Protein 6LFZ (pdb70)

B-factor: mean 40.36, std 14.59, range [14.66, 127.55]

Sequence (874 aa):
QRPHVAVFPCAGMGHLLPYLRLAAMLHSRGCAVSVISAHPTISDAESRSLSSFFSLYPQIRSLEIQLLPDPFFIQRESIGNSIHLLRPLLASLSPPLSAIFVDFPVLTEFSPIAADFSLPTYTLIVTSARFFSLMAHLPRLLEQEDDISKKSEVCVPHLDPIQVSSIPPQMLDRRHFFVETITSNVASLSYLKGVLINTFTWLEPEAVEALKRNGVDHILPIGPLEAIKAEESDLPWLEEQAPKSVLFISFGSRGAHTKEQLREFAAALEKSGWRFLWVLKSGKVDREDKEETEDILGSSFLERTKNRGVVIKGWADQERILAHSAIGGFVSHCGWNSVVEAAKLGVPVLAWPPHGDQRVNAEVVEKVGLGLWVRGWGWAGERLIGRDEIAEKLIELRNDERLRERVKEVREKAREERESGGISETLIRDLIHSLQRPHVAVFPCAGMGHLLPYLRLAAMLHSRGCAVSVISAHPTISDAESRSLSSFFSLYPQIRSLEIQLLPDPFFIQRESIGNSIHLLRPLLASLSPPLSAIFVDFPVLTEFSPIAADFSLPTYTLIVTSARFFSLMAHLPRLLEQEDDISKKSEVCVPHLDPIQVSSIPPQMLDRRHFFVETITSNVASLSYLKGVLINTFTWLEPEAVEALKRNGVDHILPIGPLEAIKAEESDMDLPWLEEQAPKSVLFISFGSRGAHTKEQLREFAAALEKSGWRFLWVLKSGKVDREDKEETEDILGSSFLERTKNRGVVIKGWADQERILAHSAIGGFVSHCGWNSVVEAAKLGVPVLAWPPHGDQRVNAEVVEKVGLGLWVRGWGWAGERLIGRDEIAEKLIELRNDERLRERVKEVREKAREERESGGISETLIRDLIHSLKI

CATH classification: 3.40.50.2000 (+1 more: 3.40.50.2000)

Structure (mmCIF, N/CA/C/O backbone):
data_6LFZ
#
_entry.id   6LFZ
#
_cell.length_a   107.287
_cell.length_b   216.953
_cell.length_c   104.705
_cell.angle_alpha   90.000
_cell.angle_beta   90.000
_cell.angle_gamma   90.000
#
_symmetry.space_group_name_H-M   'C 2 2 21'
#
loop_
_entity.id
_entity.type
_entity.pdbx_description
1 polymer SbCGTb
2 non-polymer "URIDINE-5'-DIPHOSPHATE-GLUCOSE"
3 water water
#
loop_
_atom_site.group_PDB
_atom_site.id
_atom_site.type_symbol
_atom_site.label_atom_id
_atom_site.label_alt_id
_atom_site.label_comp_id
_atom_site.label_asym_id
_atom_site.label_entity_id
_atom_site.label_seq_id
_atom_site.pdbx_PDB_ins_code
_atom_site.Cartn_x
_atom_site.Cartn_y
_atom_site.Cartn_z
_atom_site.occupancy
_atom_site.B_iso_or_equiv
_atom_site.auth_seq_id
_atom_site.auth_comp_id
_atom_site.auth_asym_id
_atom_site.auth_atom_id
_atom_site.pdbx_PDB_model_num
ATOM 1 N N . GLN A 1 10 ? -11.880 -9.657 -21.194 1.00 57.34 9 GLN A N 1
ATOM 2 C CA . GLN A 1 10 ? -11.515 -9.582 -19.790 1.00 63.29 9 GLN A CA 1
ATOM 3 C C . GLN A 1 10 ? -12.038 -10.779 -19.019 1.00 66.90 9 GLN A C 1
ATOM 4 O O . GLN A 1 10 ? -13.052 -11.361 -19.376 1.00 64.49 9 GLN A O 1
ATOM 10 N N . ARG A 1 11 ? -11.324 -11.149 -17.967 1.00 61.01 10 ARG A N 1
ATOM 11 C CA . ARG A 1 11 ? -11.671 -12.306 -17.166 1.00 53.51 10 ARG A CA 1
ATOM 12 C C . ARG A 1 11 ? -11.565 -11.967 -15.695 1.00 46.21 10 ARG A C 1
ATOM 13 O O . ARG A 1 11 ? -10.742 -11.157 -15.307 1.00 46.48 10 ARG A O 1
ATOM 21 N N . PRO A 1 12 ? -12.403 -12.591 -14.881 1.00 37.10 11 PRO A N 1
ATOM 22 C CA . PRO A 1 12 ? -12.549 -12.216 -13.476 1.00 39.10 11 PRO A CA 1
ATOM 23 C C . PRO A 1 12 ? -11.328 -12.477 -12.624 1.00 43.99 11 PRO A C 1
ATOM 24 O O . PRO A 1 12 ? -10.643 -13.466 -12.802 1.00 49.92 11 PRO A O 1
ATOM 28 N N . HIS A 1 13 ? -11.083 -11.586 -11.679 1.00 39.28 12 HIS A N 1
ATOM 29 C CA . HIS A 1 13 ? -9.940 -11.691 -10.806 1.00 38.41 12 HIS A CA 1
ATOM 30 C C . HIS A 1 13 ? -10.411 -12.146 -9.438 1.00 40.09 12 HIS A C 1
ATOM 31 O O . HIS A 1 13 ? -11.289 -11.551 -8.840 1.00 32.39 12 HIS A O 1
ATOM 38 N N . VAL A 1 14 ? -9.814 -13.219 -8.947 1.00 38.80 13 VAL A N 1
ATOM 39 C CA . VAL A 1 14 ? -10.177 -13.769 -7.663 1.00 37.00 13 VAL A CA 1
ATOM 40 C C . VAL A 1 14 ? -8.908 -14.010 -6.892 1.00 37.49 13 VAL A C 1
ATOM 41 O O . VAL A 1 14 ? -7.858 -14.206 -7.474 1.00 34.36 13 VAL A O 1
ATOM 45 N N . ALA A 1 15 ? -9.005 -13.989 -5.575 1.00 33.67 14 ALA A N 1
ATOM 46 C CA . ALA A 1 15 ? -7.853 -14.244 -4.740 1.00 30.80 14 ALA A CA 1
ATOM 47 C C . ALA A 1 15 ? -8.136 -15.410 -3.833 1.00 31.62 14 ALA A C 1
ATOM 48 O O . ALA A 1 15 ? -9.253 -15.617 -3.429 1.00 31.64 14 ALA A O 1
ATOM 50 N N . VAL A 1 16 ? -7.113 -16.191 -3.545 1.00 32.22 15 VAL A N 1
ATOM 51 C CA . VAL A 1 16 ? -7.244 -17.320 -2.650 1.00 31.29 15 VAL A CA 1
ATOM 52 C C . VAL A 1 16 ? -6.338 -17.092 -1.450 1.00 30.75 15 VAL A C 1
ATOM 53 O O . VAL A 1 16 ? -5.194 -16.727 -1.619 1.00 31.71 15 VAL A O 1
ATOM 57 N N . PHE A 1 17 ? -6.840 -17.343 -0.241 1.00 29.92 16 PHE A N 1
ATOM 58 C CA . PHE A 1 17 ? -6.023 -17.035 0.959 1.00 32.69 16 PHE A CA 1
ATOM 59 C C . PHE A 1 17 ? -6.092 -18.101 2.054 1.00 29.66 16 PHE A C 1
ATOM 60 O O . PHE A 1 17 ? -7.029 -18.091 2.836 1.00 23.44 16 PHE A O 1
ATOM 68 N N . PRO A 1 18 ? -5.122 -19.033 2.124 1.00 32.35 17 PRO A N 1
ATOM 69 C CA . PRO A 1 18 ? -5.041 -20.036 3.174 1.00 32.05 17 PRO A CA 1
ATOM 70 C C . PRO A 1 18 ? -4.332 -19.412 4.375 1.00 35.46 17 PRO A C 1
ATOM 71 O O . PRO A 1 18 ? -3.505 -18.609 4.177 1.00 39.11 17 PRO A O 1
ATOM 75 N N . CYS A 1 19 ? -4.656 -19.831 5.584 1.00 28.46 18 CYS A N 1
ATOM 76 C CA . CYS A 1 19 ? -3.996 -19.237 6.762 1.00 38.11 18 CYS A CA 1
ATOM 77 C C . CYS A 1 19 ? -2.720 -19.997 7.103 1.00 35.92 18 CYS A C 1
ATOM 78 O O . CYS A 1 19 ? -1.667 -19.380 7.131 1.00 43.56 18 CYS A O 1
ATOM 81 N N . ALA A 1 20 ? -2.845 -21.289 7.357 1.00 30.53 19 ALA A N 1
ATOM 82 C CA . ALA A 1 20 ? -1.704 -22.078 7.781 1.00 30.03 19 ALA A CA 1
ATOM 83 C C . ALA A 1 20 ? -1.860 -23.567 7.571 1.00 35.80 19 ALA A C 1
ATOM 84 O O . ALA A 1 20 ? -2.953 -24.082 7.541 1.00 36.50 19 ALA A O 1
ATOM 86 N N . GLY A 1 21 ? -0.739 -24.250 7.459 1.00 30.57 20 GLY A N 1
ATOM 87 C CA . GLY A 1 21 ? -0.698 -25.687 7.350 1.00 29.29 20 GLY A CA 1
ATOM 88 C C . GLY A 1 21 ? -0.683 -26.159 5.924 1.00 31.27 20 GLY A C 1
ATOM 89 O O . GLY A 1 21 ? -1.256 -25.539 5.066 1.00 26.57 20 GLY A O 1
ATOM 90 N N . MET A 1 22 ? -0.031 -27.283 5.683 1.00 33.38 21 MET A N 1
ATOM 91 C CA . MET A 1 22 ? 0.015 -27.875 4.362 1.00 26.19 21 MET A CA 1
ATOM 92 C C . MET A 1 22 ? -1.363 -28.333 3.953 1.00 26.22 21 MET A C 1
ATOM 93 O O . MET A 1 22 ? -1.746 -28.236 2.802 1.00 29.06 21 MET A O 1
ATOM 98 N N . GLY A 1 23 ? -2.091 -28.854 4.925 1.00 27.42 22 GLY A N 1
ATOM 99 C CA . GLY A 1 23 ? -3.437 -29.343 4.732 1.00 28.99 22 GLY A CA 1
ATOM 100 C C . GLY A 1 23 ? -4.430 -28.293 4.304 1.00 30.20 22 GLY A C 1
ATOM 101 O O . GLY A 1 23 ? -5.341 -28.578 3.557 1.00 30.67 22 GLY A O 1
ATOM 102 N N . HIS A 1 24 ? -4.331 -27.103 4.864 1.00 33.72 23 HIS A N 1
ATOM 103 C CA . HIS A 1 24 ? -4.988 -25.938 4.311 1.00 31.19 23 HIS A CA 1
ATOM 104 C C . HIS A 1 24 ? -4.430 -25.359 3.013 1.00 27.04 23 HIS A C 1
ATOM 105 O O . HIS A 1 24 ? -5.172 -25.023 2.122 1.00 24.18 23 HIS A O 1
ATOM 112 N N . LEU A 1 25 ? -3.117 -25.242 2.920 1.00 23.84 24 LEU A N 1
ATOM 113 C CA . LEU A 1 25 ? -2.485 -24.562 1.795 1.00 26.46 24 LEU A CA 1
ATOM 114 C C . LEU A 1 25 ? -2.641 -25.227 0.463 1.00 26.21 24 LEU A C 1
ATOM 115 O O . LEU A 1 25 ? -2.855 -24.576 -0.533 1.00 22.56 24 LEU A O 1
ATOM 120 N N . LEU A 1 26 ? -2.482 -26.533 0.439 1.00 25.12 25 LEU A N 1
ATOM 121 C CA . LEU A 1 26 ? -2.486 -27.260 -0.813 1.00 22.76 25 LEU A CA 1
ATOM 122 C C . LEU A 1 26 ? -3.810 -27.237 -1.545 1.00 27.76 25 LEU A C 1
ATOM 123 O O . LEU A 1 26 ? -3.846 -27.079 -2.748 1.00 28.64 25 LEU A O 1
ATOM 128 N N . PRO A 1 27 ? -4.901 -27.384 -0.810 1.00 29.91 26 PRO A N 1
ATOM 129 C CA . PRO A 1 27 ? -6.223 -27.350 -1.409 1.00 23.38 26 PRO A CA 1
ATOM 130 C C . PRO A 1 27 ? -6.481 -26.011 -2.028 1.00 25.96 26 PRO A C 1
ATOM 131 O O . PRO A 1 27 ? -7.085 -25.940 -3.074 1.00 29.79 26 PRO A O 1
ATOM 135 N N . TYR A 1 28 ? -6.057 -24.954 -1.362 1.00 26.17 27 TYR A N 1
ATOM 136 C CA . TYR A 1 28 ? -6.161 -23.619 -1.891 1.00 22.89 27 TYR A CA 1
ATOM 137 C C . TYR A 1 28 ? -5.323 -23.392 -3.126 1.00 25.27 27 TYR A C 1
ATOM 138 O O . TYR A 1 28 ? -5.748 -22.739 -4.048 1.00 31.81 27 TYR A O 1
ATOM 147 N N . LEU A 1 29 ? -4.117 -23.917 -3.140 1.00 21.27 28 LEU A N 1
ATOM 148 C CA . LEU A 1 29 ? -3.288 -23.807 -4.317 1.00 21.69 28 LEU A CA 1
ATOM 149 C C . LEU A 1 29 ? -3.952 -24.549 -5.449 1.00 26.81 28 LEU A C 1
ATOM 150 O O . LEU A 1 29 ? -3.961 -24.107 -6.570 1.00 27.71 28 LEU A O 1
ATOM 155 N N . ARG A 1 30 ? -4.534 -25.692 -5.121 1.00 27.74 29 ARG A N 1
ATOM 156 C CA . ARG A 1 30 ? -5.273 -26.500 -6.113 1.00 27.13 29 ARG A CA 1
ATOM 157 C C . ARG A 1 30 ? -6.502 -25.711 -6.554 1.00 27.04 29 ARG A C 1
ATOM 158 O O . ARG A 1 30 ? -6.745 -25.646 -7.742 1.00 34.00 29 ARG A O 1
ATOM 166 N N . LEU A 1 31 ? -7.228 -25.110 -5.621 1.00 26.83 30 LEU A N 1
ATOM 167 C CA . LEU A 1 31 ? -8.434 -24.337 -6.004 1.00 35.00 30 LEU A CA 1
ATOM 168 C C . LEU A 1 31 ? -8.039 -23.211 -6.953 1.00 35.93 30 LEU A C 1
ATOM 169 O O . LEU A 1 31 ? -8.738 -23.012 -7.928 1.00 31.03 30 LEU A O 1
ATOM 174 N N . ALA A 1 32 ? -6.930 -22.537 -6.666 1.00 31.48 31 ALA A N 1
ATOM 175 C CA . ALA A 1 32 ? -6.429 -21.411 -7.473 1.00 28.27 31 ALA A CA 1
ATOM 176 C C . ALA A 1 32 ? -6.118 -21.884 -8.886 1.00 28.50 31 ALA A C 1
ATOM 177 O O . ALA A 1 32 ? -6.489 -21.200 -9.811 1.00 31.78 31 ALA A O 1
ATOM 179 N N . ALA A 1 33 ? -5.459 -23.025 -9.019 1.00 27.14 32 ALA A N 1
ATOM 180 C CA . ALA A 1 33 ? -5.115 -23.610 -10.330 1.00 29.75 32 ALA A CA 1
ATOM 181 C C . ALA A 1 33 ? -6.392 -24.023 -11.055 1.00 26.34 32 ALA A C 1
ATOM 182 O O . ALA A 1 33 ? -6.437 -23.948 -12.261 1.00 25.86 32 ALA A O 1
ATOM 184 N N . MET A 1 34 ? -7.367 -24.534 -10.325 1.00 25.79 33 MET A N 1
ATOM 185 C CA . MET A 1 34 ? -8.632 -24.929 -10.977 1.00 31.93 33 MET A CA 1
ATOM 186 C C . MET A 1 34 ? -9.325 -23.680 -11.507 1.00 37.31 33 MET A C 1
ATOM 187 O O . MET A 1 34 ? -9.907 -23.742 -12.567 1.00 40.84 33 MET A O 1
ATOM 192 N N . LEU A 1 35 ? -9.294 -22.597 -10.743 1.00 35.29 34 LEU A N 1
ATOM 193 C CA . LEU A 1 35 ? -9.907 -21.319 -11.163 1.00 27.61 34 LEU A CA 1
ATOM 194 C C . LEU A 1 35 ? -9.163 -20.735 -12.361 1.00 30.09 34 LEU A C 1
ATOM 195 O O . LEU A 1 35 ? -9.819 -20.235 -13.231 1.00 38.45 34 LEU A O 1
ATOM 200 N N . HIS A 1 36 ? -7.836 -20.808 -12.391 1.00 34.16 35 HIS A N 1
ATOM 201 C CA . HIS A 1 36 ? -7.027 -20.261 -13.511 1.00 32.98 35 HIS A CA 1
ATOM 202 C C . HIS A 1 36 ? -7.333 -21.007 -14.804 1.00 37.05 35 HIS A C 1
ATOM 203 O O . HIS A 1 36 ? -7.470 -20.383 -15.840 1.00 46.66 35 HIS A O 1
ATOM 210 N N . SER A 1 37 ? -7.460 -22.317 -14.700 1.00 37.92 36 SER A N 1
ATOM 211 C CA . SER A 1 37 ? -7.745 -23.242 -15.818 1.00 40.81 36 SER A CA 1
ATOM 212 C C . SER A 1 37 ? -9.118 -22.941 -16.415 1.00 39.81 36 SER A C 1
ATOM 213 O O . SER A 1 37 ? -9.269 -23.040 -17.635 1.00 46.49 36 SER A O 1
ATOM 216 N N . ARG A 1 38 ? -10.061 -22.555 -15.568 1.00 36.66 37 ARG A N 1
ATOM 217 C CA . ARG A 1 38 ? -11.466 -22.300 -15.949 1.00 42.93 37 ARG A CA 1
ATOM 218 C C . ARG A 1 38 ? -11.719 -20.838 -16.316 1.00 42.58 37 ARG A C 1
ATOM 219 O O . ARG A 1 38 ? -12.879 -20.482 -16.411 1.00 45.01 37 ARG A O 1
ATOM 227 N N . GLY A 1 39 ? -10.669 -20.042 -16.515 1.00 39.39 38 GLY A N 1
ATOM 228 C CA . GLY A 1 39 ? -10.864 -18.680 -17.041 1.00 44.94 38 GLY A CA 1
ATOM 229 C C . GLY A 1 39 ? -10.758 -17.520 -16.080 1.00 48.73 38 GLY A C 1
ATOM 230 O O . GLY A 1 39 ? -11.129 -16.434 -16.488 1.00 51.08 38 GLY A O 1
ATOM 231 N N . CYS A 1 40 ? -10.293 -17.715 -14.854 1.00 46.75 39 CYS A N 1
ATOM 232 C CA . CYS A 1 40 ? -10.162 -16.554 -13.944 1.00 40.70 39 CYS A CA 1
ATOM 233 C C . CYS A 1 40 ? -8.701 -16.136 -13.817 1.00 43.45 39 CYS A C 1
ATOM 234 O O . CYS A 1 40 ? -7.829 -16.924 -14.171 1.00 39.52 39 CYS A O 1
ATOM 237 N N . ALA A 1 41 ? -8.488 -14.892 -13.395 1.00 40.71 40 ALA A N 1
ATOM 238 C CA . ALA A 1 41 ? -7.145 -14.371 -13.079 1.00 35.73 40 ALA A CA 1
ATOM 239 C C . ALA A 1 41 ? -7.024 -14.596 -11.577 1.00 39.57 40 ALA A C 1
ATOM 240 O O . ALA A 1 41 ? -7.929 -14.186 -10.877 1.00 39.81 40 ALA A O 1
ATOM 242 N N . VAL A 1 42 ? -5.959 -15.244 -11.118 1.00 35.56 41 VAL A N 1
ATOM 243 C CA . VAL A 1 42 ? -5.880 -15.642 -9.687 1.00 28.44 41 VAL A CA 1
ATOM 244 C C . VAL A 1 42 ? -4.672 -15.023 -8.993 1.00 32.16 41 VAL A C 1
ATOM 245 O O . VAL A 1 42 ? -3.636 -14.928 -9.598 1.00 33.67 41 VAL A O 1
ATOM 249 N N . SER A 1 43 ? -4.865 -14.604 -7.749 1.00 36.85 42 SER A N 1
ATOM 250 C CA . SER A 1 43 ? -3.797 -14.073 -6.873 1.00 32.82 42 SER A CA 1
ATOM 251 C C . SER A 1 43 ? -3.737 -14.990 -5.662 1.00 32.43 42 SER A C 1
ATOM 252 O O . SER A 1 43 ? -4.780 -15.273 -5.119 1.00 33.34 42 SER A O 1
ATOM 255 N N . VAL A 1 44 ? -2.564 -15.453 -5.270 1.00 30.73 43 VAL A N 1
ATOM 256 C CA . VAL A 1 44 ? -2.557 -16.284 -4.038 1.00 35.53 43 VAL A CA 1
ATOM 257 C C . VAL A 1 44 ? -2.007 -15.389 -2.936 1.00 32.38 43 VAL A C 1
ATOM 258 O O . VAL A 1 44 ? -0.949 -14.837 -3.138 1.00 31.15 43 VAL A O 1
ATOM 262 N N . ILE A 1 45 ? -2.732 -15.258 -1.830 1.00 32.10 44 ILE A N 1
ATOM 263 C CA . ILE A 1 45 ? -2.255 -14.417 -0.704 1.00 31.15 44 ILE A CA 1
ATOM 264 C C . ILE A 1 45 ? -1.578 -15.344 0.291 1.00 33.58 44 ILE A C 1
ATOM 265 O O . ILE A 1 45 ? -2.188 -16.315 0.659 1.00 34.68 44 ILE A O 1
ATOM 270 N N . SER A 1 46 ? -0.352 -15.032 0.690 1.00 35.50 45 SER A N 1
ATOM 271 C CA . SER A 1 46 ? 0.397 -15.877 1.650 1.00 32.91 45 SER A CA 1
ATOM 272 C C . SER A 1 46 ? 0.791 -15.020 2.850 1.00 35.30 45 SER A C 1
ATOM 273 O O . SER A 1 46 ? 1.216 -13.914 2.634 1.00 33.14 45 SER A O 1
ATOM 276 N N . ALA A 1 47 ? 0.666 -15.539 4.065 1.00 35.21 46 ALA A N 1
ATOM 277 C CA . ALA A 1 47 ? 1.101 -14.799 5.265 1.00 34.19 46 ALA A CA 1
ATOM 278 C C . ALA A 1 47 ? 2.527 -15.230 5.593 1.00 31.61 46 ALA A C 1
ATOM 279 O O . ALA A 1 47 ? 2.755 -16.417 5.676 1.00 29.07 46 ALA A O 1
ATOM 281 N N . HIS A 1 48 ? 3.435 -14.283 5.818 1.00 41.21 47 HIS A N 1
ATOM 282 C CA . HIS A 1 48 ? 4.859 -14.642 6.050 1.00 42.04 47 HIS A CA 1
ATOM 283 C C . HIS A 1 48 ? 5.395 -14.083 7.366 1.00 38.48 47 HIS A C 1
ATOM 284 O O . HIS A 1 48 ? 4.900 -13.057 7.793 1.00 41.78 47 HIS A O 1
ATOM 291 N N . PRO A 1 49 ? 6.375 -14.733 8.029 1.00 36.21 48 PRO A N 1
ATOM 292 C CA . PRO A 1 49 ? 6.992 -15.958 7.545 1.00 33.40 48 PRO A CA 1
ATOM 293 C C . PRO A 1 49 ? 6.163 -17.214 7.815 1.00 33.75 48 PRO A C 1
ATOM 294 O O . PRO A 1 49 ? 5.435 -17.243 8.742 1.00 30.79 48 PRO A O 1
ATOM 298 N N . THR A 1 50 ? 6.324 -18.205 6.951 1.00 42.18 49 THR A N 1
ATOM 299 C CA . THR A 1 50 ? 5.599 -19.486 7.065 1.00 36.14 49 THR A CA 1
ATOM 300 C C . THR A 1 50 ? 6.169 -20.266 8.245 1.00 31.44 49 THR A C 1
ATOM 301 O O . THR A 1 50 ? 7.371 -20.231 8.446 1.00 35.17 49 THR A O 1
ATOM 305 N N . ILE A 1 51 ? 5.309 -20.928 8.999 1.00 29.89 50 ILE A N 1
ATOM 306 C CA . ILE A 1 51 ? 5.736 -21.770 10.149 1.00 35.28 50 ILE A CA 1
ATOM 307 C C . ILE A 1 51 ? 6.672 -22.879 9.688 1.00 42.04 50 ILE A C 1
ATOM 308 O O . ILE A 1 51 ? 7.613 -23.169 10.406 1.00 46.38 50 ILE A O 1
ATOM 313 N N . SER A 1 52 ? 6.391 -23.492 8.548 1.00 33.66 51 SER A N 1
ATOM 314 C CA . SER A 1 52 ? 7.234 -24.624 8.105 1.00 41.10 51 SER A CA 1
ATOM 315 C C . SER A 1 52 ? 7.955 -24.298 6.809 1.00 38.67 51 SER A C 1
ATOM 316 O O . SER A 1 52 ? 7.614 -23.335 6.181 1.00 44.62 51 SER A O 1
ATOM 319 N N . ASP A 1 53 ? 9.026 -25.021 6.523 1.00 43.84 52 ASP A N 1
ATOM 320 C CA . ASP A 1 53 ? 9.757 -24.854 5.247 1.00 38.74 52 ASP A CA 1
ATOM 321 C C . ASP A 1 53 ? 8.864 -25.320 4.104 1.00 39.47 52 ASP A C 1
ATOM 322 O O . ASP A 1 53 ? 8.856 -24.673 3.076 1.00 40.81 52 ASP A O 1
ATOM 327 N N . ALA A 1 54 ? 8.101 -26.382 4.339 1.00 40.05 53 ALA A N 1
ATOM 328 C CA . ALA A 1 54 ? 7.259 -27.011 3.308 1.00 36.46 53 ALA A CA 1
ATOM 329 C C . ALA A 1 54 ? 6.221 -26.050 2.741 1.00 34.92 53 ALA A C 1
ATOM 330 O O . ALA A 1 54 ? 6.106 -26.008 1.525 1.00 37.46 53 ALA A O 1
ATOM 332 N N . GLU A 1 55 ? 5.512 -25.280 3.558 1.00 34.43 54 GLU A N 1
ATOM 333 C CA . GLU A 1 55 ? 4.514 -24.387 2.923 1.00 35.97 54 GLU A CA 1
ATOM 334 C C . GLU A 1 55 ? 5.238 -23.353 2.082 1.00 30.77 54 GLU A C 1
ATOM 335 O O . GLU A 1 55 ? 4.802 -23.110 0.983 1.00 36.31 54 GLU A O 1
ATOM 341 N N . SER A 1 56 ? 6.327 -22.815 2.603 1.00 31.64 55 SER A N 1
ATOM 342 C CA . SER A 1 56 ? 7.152 -21.800 1.915 1.00 38.00 55 SER A CA 1
ATOM 343 C C . SER A 1 56 ? 7.735 -22.393 0.637 1.00 36.01 55 SER A C 1
ATOM 344 O O . SER A 1 56 ? 7.704 -21.722 -0.366 1.00 32.03 55 SER A O 1
ATOM 347 N N . ARG A 1 57 ? 8.246 -23.617 0.707 1.00 34.80 56 ARG A N 1
ATOM 348 C CA . ARG A 1 57 ? 8.854 -24.330 -0.443 1.00 33.44 56 ARG A CA 1
ATOM 349 C C . ARG A 1 57 ? 7.800 -24.629 -1.511 1.00 29.76 56 ARG A C 1
ATOM 350 O O . ARG A 1 57 ? 8.109 -24.540 -2.673 1.00 24.96 56 ARG A O 1
ATOM 358 N N . SER A 1 58 ? 6.613 -25.038 -1.094 1.00 30.33 57 SER A N 1
ATOM 359 C CA . SER A 1 58 ? 5.474 -25.345 -1.988 1.00 31.53 57 SER A CA 1
ATOM 360 C C . SER A 1 58 ? 4.985 -24.059 -2.655 1.00 30.47 57 SER A C 1
ATOM 361 O O . SER A 1 58 ? 4.531 -24.121 -3.783 1.00 27.18 57 SER A O 1
ATOM 364 N N . LEU A 1 59 ? 4.984 -22.953 -1.922 1.00 27.06 58 LEU A N 1
ATOM 365 C CA . LEU A 1 59 ? 4.566 -21.648 -2.477 1.00 23.28 58 LEU A CA 1
ATOM 366 C C . LEU A 1 59 ? 5.560 -21.217 -3.544 1.00 26.67 58 LEU A C 1
ATOM 367 O O . LEU A 1 59 ? 5.141 -20.849 -4.603 1.00 28.23 58 LEU A O 1
ATOM 372 N N . SER A 1 60 ? 6.847 -21.357 -3.283 1.00 25.38 59 SER A N 1
ATOM 373 C CA . SER A 1 60 ? 7.863 -21.016 -4.304 1.00 27.13 59 SER A CA 1
ATOM 374 C C . SER A 1 60 ? 7.674 -21.922 -5.516 1.00 31.39 59 SER A C 1
ATOM 375 O O . SER A 1 60 ? 7.699 -21.426 -6.626 1.00 33.34 59 SER A O 1
ATOM 378 N N . SER A 1 61 ? 7.457 -23.207 -5.267 1.00 29.28 60 SER A N 1
ATOM 379 C CA . SER A 1 61 ? 7.300 -24.237 -6.315 1.00 25.01 60 SER A CA 1
ATOM 380 C C . SER A 1 61 ? 6.081 -23.926 -7.168 1.00 32.15 60 SER A C 1
ATOM 381 O O . SER A 1 61 ? 6.163 -24.060 -8.362 1.00 34.01 60 SER A O 1
ATOM 384 N N . PHE A 1 62 ? 4.997 -23.513 -6.537 1.00 29.01 61 PHE A N 1
ATOM 385 C CA . PHE A 1 62 ? 3.731 -23.221 -7.243 1.00 30.17 61 PHE A CA 1
ATOM 386 C C . PHE A 1 62 ? 3.877 -22.053 -8.210 1.00 33.30 61 PHE A C 1
ATOM 387 O O . PHE A 1 62 ? 3.426 -22.141 -9.337 1.00 34.39 61 PHE A O 1
ATOM 395 N N . PHE A 1 63 ? 4.526 -20.993 -7.758 1.00 34.60 62 PHE A N 1
ATOM 396 C CA . PHE A 1 63 ? 4.661 -19.761 -8.567 1.00 34.64 62 PHE A CA 1
ATOM 397 C C . PHE A 1 63 ? 5.490 -20.006 -9.822 1.00 37.58 62 PHE A C 1
ATOM 398 O O . PHE A 1 63 ? 5.208 -19.383 -10.840 1.00 39.82 62 PHE A O 1
ATOM 406 N N . SER A 1 64 ? 6.537 -20.811 -9.704 1.00 32.11 63 SER A N 1
ATOM 407 C CA . SER A 1 64 ? 7.382 -21.167 -10.865 1.00 35.98 63 SER A CA 1
ATOM 408 C C . SER A 1 64 ? 6.563 -21.988 -11.866 1.00 37.16 63 SER A C 1
ATOM 409 O O . SER A 1 64 ? 6.736 -21.795 -13.059 1.00 38.70 63 SER A O 1
ATOM 412 N N . LEU A 1 65 ? 5.738 -22.904 -11.373 1.00 27.56 64 LEU A N 1
ATOM 413 C CA . LEU A 1 65 ? 4.864 -23.758 -12.213 1.00 33.11 64 LEU A CA 1
ATOM 414 C C . LEU A 1 65 ? 3.726 -22.959 -12.850 1.00 38.91 64 LEU A C 1
ATOM 415 O O . LEU A 1 65 ? 3.220 -23.376 -13.883 1.00 39.99 64 LEU A O 1
ATOM 420 N N . TYR A 1 66 ? 3.247 -21.933 -12.167 1.00 34.61 65 TYR A N 1
ATOM 421 C CA . TYR A 1 66 ? 2.126 -21.117 -12.677 1.00 34.72 65 TYR A CA 1
ATOM 422 C C . TYR A 1 66 ? 2.574 -19.666 -12.701 1.00 41.68 65 TYR A C 1
ATOM 423 O O . TYR A 1 66 ? 2.264 -18.941 -11.784 1.00 42.95 65 TYR A O 1
ATOM 432 N N . PRO A 1 67 ? 3.251 -19.210 -13.765 1.00 47.23 66 PRO A N 1
ATOM 433 C CA . PRO A 1 67 ? 3.761 -17.850 -13.849 1.00 48.19 66 PRO A CA 1
ATOM 434 C C . PRO A 1 67 ? 2.630 -16.818 -13.875 1.00 41.61 66 PRO A C 1
ATOM 435 O O . PRO A 1 67 ? 2.820 -15.740 -13.402 1.00 41.08 66 PRO A O 1
ATOM 439 N N . GLN A 1 68 ? 1.530 -17.188 -14.518 1.00 38.17 67 GLN A N 1
ATOM 440 C CA . GLN A 1 68 ? 0.327 -16.344 -14.708 1.00 40.55 67 GLN A CA 1
ATOM 441 C C . GLN A 1 68 ? -0.345 -16.002 -13.380 1.00 41.14 67 GLN A C 1
ATOM 442 O O . GLN A 1 68 ? -0.955 -14.953 -13.324 1.00 53.00 67 GLN A O 1
ATOM 444 N N . ILE A 1 69 ? -0.356 -16.922 -12.422 1.00 37.10 68 ILE A N 1
ATOM 445 C CA . ILE A 1 69 ? -0.949 -16.674 -11.076 1.00 38.22 68 ILE A CA 1
ATOM 446 C C . ILE A 1 69 ? -0.023 -15.721 -10.310 1.00 38.12 68 ILE A C 1
ATOM 447 O O . ILE A 1 69 ? 1.173 -15.962 -10.287 1.00 35.49 68 ILE A O 1
ATOM 452 N N . ARG A 1 70 ? -0.593 -14.710 -9.656 1.00 36.25 69 ARG A N 1
ATOM 453 C CA . ARG A 1 70 ? 0.162 -13.639 -8.959 1.00 35.36 69 ARG A CA 1
ATOM 454 C C . ARG A 1 70 ? 0.342 -13.936 -7.470 1.00 40.59 69 ARG A C 1
ATOM 455 O O . ARG A 1 70 ? -0.594 -14.382 -6.837 1.00 41.92 69 ARG A O 1
ATOM 463 N N . SER A 1 71 ? 1.513 -13.610 -6.933 1.00 37.01 70 SER A N 1
ATOM 464 C CA . SER A 1 71 ? 1.809 -13.834 -5.501 1.00 32.77 70 SER A CA 1
ATOM 465 C C . SER A 1 71 ? 1.587 -12.547 -4.712 1.00 38.12 70 SER A C 1
ATOM 466 O O . SER A 1 71 ? 2.229 -11.543 -5.013 1.00 44.00 70 SER A O 1
ATOM 469 N N . LEU A 1 72 ? 0.698 -12.606 -3.727 1.00 32.65 71 LEU A N 1
ATOM 470 C CA . LEU A 1 72 ? 0.420 -11.471 -2.823 1.00 34.46 71 LEU A CA 1
ATOM 471 C C . LEU A 1 72 ? 0.944 -11.915 -1.468 1.00 39.60 71 LEU A C 1
ATOM 472 O O . LEU A 1 72 ? 0.599 -12.991 -1.056 1.00 38.18 71 LEU A O 1
ATOM 477 N N . GLU A 1 73 ? 1.787 -11.124 -0.823 1.00 42.17 72 GLU A N 1
ATOM 478 C CA . GLU A 1 73 ? 2.366 -11.597 0.451 1.00 34.45 72 GLU A CA 1
ATOM 479 C C . GLU A 1 73 ? 2.133 -10.595 1.573 1.00 39.47 72 GLU A C 1
ATOM 480 O O . GLU A 1 73 ? 2.291 -9.423 1.338 1.00 43.10 72 GLU A O 1
ATOM 486 N N . ILE A 1 74 ? 1.789 -11.082 2.759 1.00 45.31 73 ILE A N 1
ATOM 487 C CA . ILE A 1 74 ? 1.678 -10.209 3.958 1.00 43.28 73 ILE A CA 1
ATOM 488 C C . ILE A 1 74 ? 2.844 -10.586 4.861 1.00 45.07 73 ILE A C 1
ATOM 489 O O . ILE A 1 74 ? 3.021 -11.764 5.083 1.00 35.49 73 ILE A O 1
ATOM 494 N N . GLN A 1 75 ? 3.597 -9.609 5.355 1.00 48.85 74 GLN A N 1
ATOM 495 C CA . GLN A 1 75 ? 4.649 -9.930 6.342 1.00 44.06 74 GLN A CA 1
ATOM 496 C C . GLN A 1 75 ? 3.995 -9.740 7.701 1.00 44.73 74 GLN A C 1
ATOM 497 O O . GLN A 1 75 ? 3.523 -8.648 7.964 1.00 46.48 74 GLN A O 1
ATOM 503 N N . LEU A 1 76 ? 3.973 -10.787 8.513 1.00 43.30 75 LEU A N 1
ATOM 504 C CA . LEU A 1 76 ? 3.286 -10.724 9.814 1.00 40.19 75 LEU A CA 1
ATOM 505 C C . LEU A 1 76 ? 4.073 -9.907 10.824 1.00 48.48 75 LEU A C 1
ATOM 506 O O . LEU A 1 76 ? 5.269 -10.139 10.970 1.00 50.03 75 LEU A O 1
ATOM 511 N N . LEU A 1 77 ? 3.366 -9.002 11.496 1.00 59.37 76 LEU A N 1
ATOM 512 C CA . LEU A 1 77 ? 3.917 -8.176 12.592 1.00 66.84 76 LEU A CA 1
ATOM 513 C C . LEU A 1 77 ? 3.971 -9.074 13.826 1.00 65.42 76 LEU A C 1
ATOM 514 O O . LEU A 1 77 ? 3.058 -9.888 13.989 1.00 64.32 76 LEU A O 1
ATOM 517 N N . PRO A 1 78 ? 4.973 -8.946 14.713 1.00 74.21 77 PRO A N 1
ATOM 518 C CA . PRO A 1 78 ? 5.039 -9.770 15.918 1.00 78.39 77 PRO A CA 1
ATOM 519 C C . PRO A 1 78 ? 4.032 -9.290 16.974 1.00 68.17 77 PRO A C 1
ATOM 520 O O . PRO A 1 78 ? 3.626 -10.108 17.779 1.00 70.82 77 PRO A O 1
ATOM 524 N N . ASP A 1 89 ? 0.319 -26.556 17.990 1.00 58.32 88 ASP A N 1
ATOM 525 C CA . ASP A 1 89 ? 0.283 -25.342 18.842 1.00 47.00 88 ASP A CA 1
ATOM 526 C C . ASP A 1 89 ? 0.812 -24.170 18.018 1.00 47.76 88 ASP A C 1
ATOM 527 O O . ASP A 1 89 ? 0.243 -23.087 18.119 1.00 57.77 88 ASP A O 1
ATOM 529 N N . PRO A 1 90 ? 1.783 -24.389 17.112 1.00 41.82 89 PRO A N 1
ATOM 530 C CA . PRO A 1 90 ? 2.362 -23.318 16.307 1.00 47.68 89 PRO A CA 1
ATOM 531 C C . PRO A 1 90 ? 1.420 -22.853 15.192 1.00 43.65 89 PRO A C 1
ATOM 532 O O . PRO A 1 90 ? 1.402 -21.702 14.877 1.00 42.59 89 PRO A O 1
ATOM 536 N N . PHE A 1 91 ? 0.679 -23.788 14.614 1.00 46.50 90 PHE A N 1
ATOM 537 C CA . PHE A 1 91 ? -0.271 -23.456 13.529 1.00 50.51 90 PHE A CA 1
ATOM 538 C C . PHE A 1 91 ? -1.396 -22.612 14.107 1.00 46.41 90 PHE A C 1
ATOM 539 O O . PHE A 1 91 ? -1.782 -21.688 13.431 1.00 49.66 90 PHE A O 1
ATOM 547 N N . PHE A 1 92 ? -1.877 -22.928 15.305 1.00 45.76 91 PHE A N 1
ATOM 548 C CA . PHE A 1 92 ? -2.917 -22.104 15.966 1.00 48.69 91 PHE A CA 1
ATOM 549 C C . PHE A 1 92 ? -2.354 -20.707 16.244 1.00 45.76 91 PHE A C 1
ATOM 550 O O . PHE A 1 92 ? -3.060 -19.733 16.008 1.00 43.09 91 PHE A O 1
ATOM 552 N N . ILE A 1 93 ? -1.100 -20.622 16.686 1.00 40.64 92 ILE A N 1
ATOM 553 C CA . ILE A 1 93 ? -0.448 -19.313 16.986 1.00 44.26 92 ILE A CA 1
ATOM 554 C C . ILE A 1 93 ? -0.354 -18.490 15.702 1.00 45.62 92 ILE A C 1
ATOM 555 O O . ILE A 1 93 ? -0.556 -17.283 15.756 1.00 44.46 92 ILE A O 1
ATOM 560 N N . GLN A 1 94 ? -0.029 -19.146 14.597 1.00 41.87 93 GLN A N 1
ATOM 561 C CA . GLN A 1 94 ? 0.045 -18.506 13.269 1.00 38.03 93 GLN A CA 1
ATOM 562 C C . GLN A 1 94 ? -1.337 -18.020 12.868 1.00 35.67 93 GLN A C 1
ATOM 563 O O . GLN A 1 94 ? -1.417 -16.990 12.253 1.00 35.93 93 GLN A O 1
ATOM 569 N N . ARG A 1 95 ? -2.381 -18.774 13.181 1.00 38.71 94 ARG A N 1
ATOM 570 C CA . ARG A 1 95 ? -3.752 -18.331 12.836 1.00 46.30 94 ARG A CA 1
ATOM 571 C C . ARG A 1 95 ? -4.034 -17.020 13.574 1.00 45.35 94 ARG A C 1
ATOM 572 O O . ARG A 1 95 ? -4.551 -16.110 12.958 1.00 38.58 94 ARG A O 1
ATOM 580 N N . GLU A 1 96 ? -3.663 -16.938 14.846 1.00 41.40 95 GLU A N 1
ATOM 581 C CA . GLU A 1 96 ? -3.816 -15.716 15.662 1.00 38.78 95 GLU A CA 1
ATOM 582 C C . GLU A 1 96 ? -2.923 -14.610 15.104 1.00 43.91 95 GLU A C 1
ATOM 583 O O . GLU A 1 96 ? -3.325 -13.468 15.143 1.00 51.48 95 GLU A O 1
ATOM 589 N N . SER A 1 97 ? -1.734 -14.942 14.625 1.00 38.22 96 SER A N 1
ATOM 590 C CA . SER A 1 97 ? -0.839 -13.905 14.060 1.00 35.21 96 SER A CA 1
ATOM 591 C C . SER A 1 97 ? -1.532 -13.258 12.860 1.00 44.50 96 SER A C 1
ATOM 592 O O . SER A 1 97 ? -1.484 -12.045 12.743 1.00 50.85 96 SER A O 1
ATOM 595 N N . ILE A 1 98 ? -2.154 -14.059 11.999 1.00 40.52 97 ILE A N 1
ATOM 596 C CA . ILE A 1 98 ? -2.892 -13.542 10.811 1.00 42.89 97 ILE A CA 1
ATOM 597 C C . ILE A 1 98 ? -4.099 -12.723 11.269 1.00 45.02 97 ILE A C 1
ATOM 598 O O . ILE A 1 98 ? -4.340 -11.660 10.717 1.00 47.01 97 ILE A O 1
ATOM 603 N N . GLY A 1 99 ? -4.799 -13.186 12.292 1.00 36.38 98 GLY A N 1
ATOM 604 C CA . GLY A 1 99 ? -5.958 -12.429 12.777 1.00 43.33 98 GLY A CA 1
ATOM 605 C C . GLY A 1 99 ? -5.538 -11.063 13.269 1.00 45.88 98 GLY A C 1
ATOM 606 O O . GLY A 1 99 ? -6.257 -10.107 13.001 1.00 51.94 98 GLY A O 1
ATOM 607 N N . ASN A 1 100 ? -4.422 -10.987 13.987 1.00 45.20 99 ASN A N 1
ATOM 608 C CA . ASN A 1 100 ? -3.893 -9.702 14.503 1.00 47.51 99 ASN A CA 1
ATOM 609 C C . ASN A 1 100 ? -3.451 -8.789 13.361 1.00 45.99 99 ASN A C 1
ATOM 610 O O . ASN A 1 100 ? -3.712 -7.599 13.445 1.00 47.90 99 ASN A O 1
ATOM 615 N N . SER A 1 101 ? -2.844 -9.363 12.325 1.00 48.22 100 SER A N 1
ATOM 616 C CA . SER A 1 101 ? -2.265 -8.629 11.170 1.00 46.49 100 SER A CA 1
ATOM 617 C C . SER A 1 101 ? -3.205 -8.599 9.963 1.00 47.44 100 SER A C 1
ATOM 618 O O . SER A 1 101 ? -2.751 -8.161 8.905 1.00 46.89 100 SER A O 1
ATOM 621 N N . ILE A 1 102 ? -4.488 -8.924 10.144 1.00 43.68 101 ILE A N 1
ATOM 622 C CA . ILE A 1 102 ? -5.505 -8.990 9.045 1.00 43.07 101 ILE A CA 1
ATOM 623 C C . ILE A 1 102 ? -5.728 -7.642 8.358 1.00 40.65 101 ILE A C 1
ATOM 624 O O . ILE A 1 102 ? -6.153 -7.656 7.225 1.00 43.15 101 ILE A O 1
ATOM 629 N N . HIS A 1 103 ? -5.477 -6.520 9.030 1.00 42.73 102 HIS A N 1
ATOM 630 C CA . HIS A 1 103 ? -5.636 -5.140 8.502 1.00 37.22 102 HIS A CA 1
ATOM 631 C C . HIS A 1 103 ? -4.669 -4.867 7.347 1.00 41.09 102 HIS A C 1
ATOM 632 O O . HIS A 1 103 ? -4.997 -4.063 6.498 1.00 43.59 102 HIS A O 1
ATOM 639 N N . LEU A 1 104 ? -3.535 -5.567 7.284 1.00 41.12 103 LEU A N 1
ATOM 640 C CA . LEU A 1 104 ? -2.487 -5.448 6.236 1.00 43.19 103 LEU A CA 1
ATOM 641 C C . LEU A 1 104 ? -3.026 -5.835 4.855 1.00 39.67 103 LEU A C 1
ATOM 642 O O . LEU A 1 104 ? -2.399 -5.444 3.885 1.00 38.88 103 LEU A O 1
ATOM 647 N N . LEU A 1 105 ? -4.050 -6.686 4.804 1.00 32.72 104 LEU A N 1
ATOM 648 C CA . LEU A 1 105 ? -4.797 -7.115 3.602 1.00 39.62 104 LEU A CA 1
ATOM 649 C C . LEU A 1 105 ? -5.489 -5.919 2.951 1.00 38.07 104 LEU A C 1
ATOM 650 O O . LEU A 1 105 ? -5.643 -5.957 1.750 1.00 35.81 104 LEU A O 1
ATOM 655 N N . ARG A 1 106 ? -5.932 -4.932 3.729 1.00 34.92 105 ARG A N 1
ATOM 656 C CA . ARG A 1 106 ? -6.726 -3.800 3.187 1.00 34.39 105 ARG A CA 1
ATOM 657 C C . ARG A 1 106 ? -5.981 -2.990 2.129 1.00 29.71 105 ARG A C 1
ATOM 658 O O . ARG A 1 106 ? -6.537 -2.799 1.074 1.00 28.39 105 ARG A O 1
ATOM 666 N N . PRO A 1 107 ? -4.739 -2.533 2.345 1.00 30.07 106 PRO A N 1
ATOM 667 C CA . PRO A 1 107 ? -3.998 -1.814 1.323 1.00 34.65 106 PRO A CA 1
ATOM 668 C C . PRO A 1 107 ? -3.749 -2.674 0.078 1.00 36.79 106 PRO A C 1
ATOM 669 O O . PRO A 1 107 ? -3.721 -2.157 -0.993 1.00 32.17 106 PRO A O 1
ATOM 673 N N . LEU A 1 108 ? -3.486 -3.956 0.296 1.00 32.77 107 LEU A N 1
ATOM 674 C CA . LEU A 1 108 ? -3.236 -4.963 -0.753 1.00 33.33 107 LEU A CA 1
ATOM 675 C C . LEU A 1 108 ? -4.465 -5.157 -1.638 1.00 34.08 107 LEU A C 1
ATOM 676 O O . LEU A 1 108 ? -4.304 -5.190 -2.832 1.00 43.25 107 LEU A O 1
ATOM 681 N N . LEU A 1 109 ? -5.649 -5.286 -1.063 1.00 28.10 108 LEU A N 1
ATOM 682 C CA . LEU A 1 109 ? -6.859 -5.518 -1.887 1.00 37.05 108 LEU A CA 1
ATOM 683 C C . LEU A 1 109 ? -7.177 -4.298 -2.752 1.00 41.38 108 LEU A C 1
ATOM 684 O O . LEU A 1 109 ? -7.593 -4.475 -3.897 1.00 43.17 108 LEU A O 1
ATOM 689 N N . ALA A 1 110 ? -6.975 -3.105 -2.207 1.00 35.20 109 ALA A N 1
ATOM 690 C CA . ALA A 1 110 ? -7.302 -1.843 -2.900 1.00 36.39 109 ALA A CA 1
ATOM 691 C C . ALA A 1 110 ? -6.345 -1.615 -4.064 1.00 41.80 109 ALA A C 1
ATOM 692 O O . ALA A 1 110 ? -6.751 -1.014 -5.050 1.00 42.73 109 ALA A O 1
ATOM 694 N N . SER A 1 111 ? -5.147 -2.170 -3.970 1.00 35.67 110 SER A N 1
ATOM 695 C CA . SER A 1 111 ? -4.098 -1.940 -4.986 1.00 32.21 110 SER A CA 1
ATOM 696 C C . SER A 1 111 ? -4.279 -2.783 -6.243 1.00 39.05 110 SER A C 1
ATOM 697 O O . SER A 1 111 ? -3.747 -2.392 -7.265 1.00 42.60 110 SER A O 1
ATOM 700 N N . LEU A 1 112 ? -4.977 -3.904 -6.149 1.00 37.81 111 LEU A N 1
ATOM 701 C CA . LEU A 1 112 ? -5.098 -4.848 -7.287 1.00 42.80 111 LEU A CA 1
ATOM 702 C C . LEU A 1 112 ? -5.553 -4.151 -8.570 1.00 42.66 111 LEU A C 1
ATOM 703 O O . LEU A 1 112 ? -6.633 -3.590 -8.574 1.00 42.23 111 LEU A O 1
ATOM 708 N N . SER A 1 113 ? -4.725 -4.258 -9.614 1.00 52.77 112 SER A N 1
ATOM 709 C CA . SER A 1 113 ? -4.884 -3.683 -10.977 1.00 49.11 112 SER A CA 1
ATOM 710 C C . SER A 1 113 ? -6.323 -3.805 -11.445 1.00 48.75 112 SER A C 1
ATOM 711 O O . SER A 1 113 ? -6.892 -2.774 -11.805 1.00 51.03 112 SER A O 1
ATOM 714 N N . PRO A 1 114 ? -6.847 -5.032 -11.636 1.00 51.04 113 PRO A N 1
ATOM 715 C CA . PRO A 1 114 ? -8.245 -5.262 -11.921 1.00 46.11 113 PRO A CA 1
ATOM 716 C C . PRO A 1 114 ? -8.757 -5.732 -10.562 1.00 41.79 113 PRO A C 1
ATOM 717 O O . PRO A 1 114 ? -8.187 -6.612 -10.018 1.00 47.85 113 PRO A O 1
ATOM 721 N N . PRO A 1 115 ? -9.783 -5.107 -9.970 1.00 43.15 114 PRO A N 1
ATOM 722 C CA . PRO A 1 115 ? -10.285 -5.537 -8.675 1.00 44.95 114 PRO A CA 1
ATOM 723 C C . PRO A 1 115 ? -10.842 -6.964 -8.670 1.00 43.97 114 PRO A C 1
ATOM 724 O O . PRO A 1 115 ? -11.347 -7.407 -9.657 1.00 42.53 114 PRO A O 1
ATOM 728 N N . LEU A 1 116 ? -10.755 -7.633 -7.528 1.00 41.21 115 LEU A N 1
ATOM 729 C CA . LEU A 1 116 ? -11.269 -9.014 -7.440 1.00 40.71 115 LEU A CA 1
ATOM 730 C C . LEU A 1 116 ? -12.786 -8.973 -7.444 1.00 35.08 115 LEU A C 1
ATOM 731 O O . LEU A 1 116 ? -13.331 -8.067 -6.856 1.00 36.33 115 LEU A O 1
ATOM 736 N N . SER A 1 117 ? -13.417 -9.924 -8.119 1.00 34.82 116 SER A N 1
ATOM 737 C CA . SER A 1 117 ? -14.887 -10.059 -8.014 1.00 35.08 116 SER A CA 1
ATOM 738 C C . SER A 1 117 ? -15.197 -11.099 -6.931 1.00 35.29 116 SER A C 1
ATOM 739 O O . SER A 1 117 ? -16.345 -11.229 -6.534 1.00 38.37 116 SER A O 1
ATOM 742 N N . ALA A 1 118 ? -14.180 -11.819 -6.478 1.00 37.42 117 ALA A N 1
ATOM 743 C CA . ALA A 1 118 ? -14.361 -12.816 -5.411 1.00 39.53 117 ALA A CA 1
ATOM 744 C C . ALA A 1 118 ? -13.036 -13.054 -4.690 1.00 33.72 117 ALA A C 1
ATOM 745 O O . ALA A 1 118 ? -11.996 -12.759 -5.243 1.00 36.63 117 ALA A O 1
ATOM 747 N N . ILE A 1 119 ? -13.121 -13.500 -3.447 1.00 27.56 118 ILE A N 1
ATOM 748 C CA . ILE A 1 119 ? -11.924 -13.871 -2.657 1.00 27.62 118 ILE A CA 1
ATOM 749 C C . ILE A 1 119 ? -12.298 -15.136 -1.900 1.00 30.54 118 ILE A C 1
ATOM 750 O O . ILE A 1 119 ? -13.433 -15.249 -1.500 1.00 26.15 118 ILE A O 1
ATOM 755 N N . PHE A 1 120 ? -11.365 -16.070 -1.785 1.00 35.09 119 PHE A N 1
ATOM 756 C CA . PHE A 1 120 ? -11.618 -17.307 -1.012 1.00 37.74 119 PHE A CA 1
ATOM 757 C C . PHE A 1 120 ? -10.713 -17.229 0.204 1.00 30.41 119 PHE A C 1
ATOM 758 O O . PHE A 1 120 ? -9.520 -17.196 0.012 1.00 32.17 119 PHE A O 1
ATOM 766 N N . VAL A 1 121 ? -11.284 -17.203 1.402 1.00 25.27 120 VAL A N 1
ATOM 767 C CA . VAL A 1 121 ? -10.428 -17.055 2.608 1.00 34.03 120 VAL A CA 1
ATOM 768 C C . VAL A 1 121 ? -10.651 -18.263 3.507 1.00 29.89 120 VAL A C 1
ATOM 769 O O . VAL A 1 121 ? -11.700 -18.820 3.449 1.00 28.43 120 VAL A O 1
ATOM 773 N N . ASP A 1 122 ? -9.637 -18.654 4.266 1.00 31.04 121 ASP A N 1
ATOM 774 C CA . ASP A 1 122 ? -9.687 -19.858 5.126 1.00 26.85 121 ASP A CA 1
ATOM 775 C C . ASP A 1 122 ? -10.766 -19.692 6.183 1.00 31.83 121 ASP A C 1
ATOM 776 O O . ASP A 1 122 ? -10.925 -18.616 6.689 1.00 37.63 121 ASP A O 1
ATOM 781 N N . PHE A 1 123 ? -11.379 -20.794 6.580 1.00 33.51 122 PHE A N 1
ATOM 782 C CA . PHE A 1 123 ? -12.492 -20.743 7.547 1.00 30.53 122 PHE A CA 1
ATOM 783 C C . PHE A 1 123 ? -12.035 -20.096 8.843 1.00 37.99 122 PHE A C 1
ATOM 784 O O . PHE A 1 123 ? -12.747 -19.239 9.296 1.00 38.46 122 PHE A O 1
ATOM 792 N N . PRO A 1 124 ? -10.850 -20.382 9.407 1.00 37.22 123 PRO A N 1
ATOM 793 C CA . PRO A 1 124 ? -10.464 -19.778 10.661 1.00 30.07 123 PRO A CA 1
ATOM 794 C C . PRO A 1 124 ? -10.415 -18.247 10.699 1.00 38.07 123 PRO A C 1
ATOM 795 O O . PRO A 1 124 ? -10.598 -17.740 11.757 1.00 51.37 123 PRO A O 1
ATOM 799 N N . VAL A 1 125 ? -10.140 -17.564 9.588 1.00 37.01 124 VAL A N 1
ATOM 800 C CA . VAL A 1 125 ? -10.016 -16.074 9.604 1.00 37.14 124 VAL A CA 1
ATOM 801 C C . VAL A 1 125 ? -11.255 -15.367 9.052 1.00 34.65 124 VAL A C 1
ATOM 802 O O . VAL A 1 125 ? -11.159 -14.180 8.824 1.00 36.20 124 VAL A O 1
ATOM 806 N N . LEU A 1 126 ? -12.366 -16.068 8.861 1.00 34.85 125 LEU A N 1
ATOM 807 C CA . LEU A 1 126 ? -13.596 -15.460 8.290 1.00 36.71 125 LEU A CA 1
ATOM 808 C C . LEU A 1 126 ? -14.130 -14.357 9.190 1.00 33.88 125 LEU A C 1
ATOM 809 O O . LEU A 1 126 ? -14.560 -13.356 8.664 1.00 34.65 125 LEU A O 1
ATOM 814 N N . THR A 1 127 ? -14.152 -14.581 10.492 1.00 35.56 126 THR A N 1
ATOM 815 C CA . THR A 1 127 ? -14.680 -13.558 11.420 1.00 38.01 126 THR A CA 1
ATOM 816 C C . THR A 1 127 ? -13.786 -12.320 11.356 1.00 35.52 126 THR A C 1
ATOM 817 O O . THR A 1 127 ? -14.291 -11.245 11.122 1.00 37.65 126 THR A O 1
ATOM 821 N N . GLU A 1 128 ? -12.488 -12.500 11.528 1.00 31.89 127 GLU A N 1
ATOM 822 C CA . GLU A 1 128 ? -11.534 -11.372 11.487 1.00 38.47 127 GLU A CA 1
ATOM 823 C C . GLU A 1 128 ? -11.608 -10.639 10.141 1.00 41.23 127 GLU A C 1
ATOM 824 O O . GLU A 1 128 ? -11.533 -9.429 10.159 1.00 39.41 127 GLU A O 1
ATOM 830 N N . PHE A 1 129 ? -11.779 -11.350 9.028 1.00 38.94 128 PHE A N 1
ATOM 831 C CA . PHE A 1 129 ? -11.818 -10.749 7.670 1.00 36.76 128 PHE A CA 1
ATOM 832 C C . PHE A 1 129 ? -13.193 -10.192 7.331 1.00 35.04 128 PHE A C 1
ATOM 833 O O . PHE A 1 129 ? -13.316 -9.546 6.316 1.00 35.46 128 PHE A O 1
ATOM 841 N N . SER A 1 130 ? -14.172 -10.396 8.198 1.00 41.43 129 SER A N 1
ATOM 842 C CA . SER A 1 130 ? -15.572 -9.988 7.929 1.00 36.73 129 SER A CA 1
ATOM 843 C C . SER A 1 130 ? -15.679 -8.487 7.687 1.00 35.97 129 SER A C 1
ATOM 844 O O . SER A 1 130 ? -16.420 -8.116 6.799 1.00 32.36 129 SER A O 1
ATOM 847 N N . PRO A 1 131 ? -15.006 -7.612 8.456 1.00 38.44 130 PRO A N 1
ATOM 848 C CA . PRO A 1 131 ? -15.075 -6.181 8.210 1.00 35.00 130 PRO A CA 1
ATOM 849 C C . PRO A 1 131 ? -14.510 -5.803 6.840 1.00 36.94 130 PRO A C 1
ATOM 850 O O . PRO A 1 131 ? -15.107 -5.021 6.188 1.00 31.75 130 PRO A O 1
ATOM 854 N N . ILE A 1 132 ? -13.394 -6.411 6.443 1.00 36.78 131 ILE A N 1
ATOM 855 C CA . ILE A 1 132 ? -12.745 -6.092 5.141 1.00 32.80 131 ILE A CA 1
ATOM 856 C C . ILE A 1 132 ? -13.716 -6.443 4.024 1.00 35.29 131 ILE A C 1
ATOM 857 O O . ILE A 1 132 ? -13.903 -5.641 3.152 1.00 32.99 131 ILE A O 1
ATOM 862 N N . ALA A 1 133 ? -14.390 -7.575 4.120 1.00 31.83 132 ALA A N 1
ATOM 863 C CA . ALA A 1 133 ? -15.349 -7.949 3.067 1.00 28.19 132 ALA A CA 1
ATOM 864 C C . ALA A 1 133 ? -16.462 -6.906 2.989 1.00 37.06 132 ALA A C 1
ATOM 865 O O . ALA A 1 133 ? -16.879 -6.594 1.894 1.00 39.13 132 ALA A O 1
ATOM 867 N N . ALA A 1 134 ? -16.951 -6.434 4.132 1.00 38.34 133 ALA A N 1
ATOM 868 C CA . ALA A 1 134 ? -18.022 -5.423 4.208 1.00 32.79 133 ALA A CA 1
ATOM 869 C C . ALA A 1 134 ? -17.581 -4.060 3.675 1.00 38.24 133 ALA A C 1
ATOM 870 O O . ALA A 1 134 ? -18.297 -3.505 2.852 1.00 34.64 133 ALA A O 1
ATOM 872 N N . ASP A 1 135 ? -16.409 -3.579 4.073 1.00 34.37 134 ASP A N 1
ATOM 873 C CA . ASP A 1 135 ? -15.977 -2.227 3.644 1.00 30.42 134 ASP A CA 1
ATOM 874 C C . ASP A 1 135 ? -15.805 -2.172 2.132 1.00 35.64 134 ASP A C 1
ATOM 875 O O . ASP A 1 135 ? -16.214 -1.177 1.528 1.00 43.60 134 ASP A O 1
ATOM 880 N N . PHE A 1 136 ? -15.213 -3.211 1.562 1.00 33.30 135 PHE A N 1
ATOM 881 C CA . PHE A 1 136 ? -14.922 -3.249 0.113 1.00 36.93 135 PHE A CA 1
ATOM 882 C C . PHE A 1 136 ? -16.124 -3.750 -0.665 1.00 37.64 135 PHE A C 1
ATOM 883 O O . PHE A 1 136 ? -16.060 -3.709 -1.880 1.00 35.70 135 PHE A O 1
ATOM 891 N N . SER A 1 137 ? -17.131 -4.282 0.026 1.00 39.61 136 SER A N 1
ATOM 892 C CA . SER A 1 137 ? -18.333 -4.866 -0.627 1.00 39.39 136 SER A CA 1
ATOM 893 C C . SER A 1 137 ? -17.901 -5.946 -1.621 1.00 38.10 136 SER A C 1
ATOM 894 O O . SER A 1 137 ? -18.451 -5.986 -2.706 1.00 38.62 136 SER A O 1
ATOM 896 N N . LEU A 1 138 ? -16.970 -6.807 -1.209 1.00 37.89 137 LEU A N 1
ATOM 897 C CA . LEU A 1 138 ? -16.349 -7.853 -2.049 1.00 36.15 137 LEU A CA 1
ATOM 898 C C . LEU A 1 138 ? -16.981 -9.201 -1.737 1.00 33.64 137 LEU A C 1
ATOM 899 O O . LEU A 1 138 ? -16.917 -9.619 -0.599 1.00 34.10 137 LEU A O 1
ATOM 904 N N . PRO A 1 139 ? -17.562 -9.902 -2.721 1.00 31.32 138 PRO A N 1
ATOM 905 C CA . PRO A 1 139 ? -18.150 -11.193 -2.468 1.00 36.80 138 PRO A CA 1
ATOM 906 C C . PRO A 1 139 ? -17.066 -12.140 -1.953 1.00 39.55 138 PRO A C 1
ATOM 907 O O . PRO A 1 139 ? -16.059 -12.249 -2.555 1.00 31.93 138 PRO A O 1
ATOM 911 N N . THR A 1 140 ? -17.351 -12.832 -0.862 1.00 40.15 139 THR A N 1
ATOM 912 C CA . THR A 1 140 ? -16.339 -13.730 -0.277 1.00 33.67 139 THR A CA 1
ATOM 913 C C . THR A 1 140 ? -16.939 -15.114 -0.039 1.00 36.06 139 THR A C 1
ATOM 914 O O . THR A 1 140 ? -18.049 -15.198 0.452 1.00 40.28 139 THR A O 1
ATOM 918 N N . TYR A 1 141 ? -16.185 -16.133 -0.439 1.00 32.38 140 TYR A N 1
ATOM 919 C CA . TYR A 1 141 ? -16.523 -17.560 -0.276 1.00 29.40 140 TYR A CA 1
ATOM 920 C C . TYR A 1 141 ? -15.465 -18.207 0.613 1.00 35.22 140 TYR A C 1
ATOM 921 O O . TYR A 1 141 ? -14.557 -17.548 1.061 1.00 34.05 140 TYR A O 1
ATOM 930 N N . THR A 1 142 ? -15.576 -19.509 0.822 1.00 36.65 141 THR A N 1
ATOM 931 C CA . THR A 1 142 ? -14.602 -20.231 1.668 1.00 30.30 141 THR A CA 1
ATOM 932 C C . THR A 1 142 ? -14.445 -21.646 1.129 1.00 28.71 141 THR A C 1
ATOM 933 O O . THR A 1 142 ? -15.410 -22.170 0.628 1.00 31.07 141 THR A O 1
ATOM 937 N N . LEU A 1 143 ? -13.250 -22.214 1.241 1.00 32.73 142 LEU A N 1
ATOM 938 C CA . LEU A 1 143 ? -13.004 -23.613 0.838 1.00 37.67 142 LEU A CA 1
ATOM 939 C C . LEU A 1 143 ? -12.787 -24.393 2.124 1.00 35.71 142 LEU A C 1
ATOM 940 O O . LEU A 1 143 ? -11.902 -24.018 2.864 1.00 32.85 142 LEU A O 1
ATOM 945 N N . ILE A 1 144 ? -13.616 -25.405 2.366 1.00 34.96 143 ILE A N 1
ATOM 946 C CA . ILE A 1 144 ? -13.501 -26.261 3.577 1.00 31.03 143 ILE A CA 1
ATOM 947 C C . ILE A 1 144 ? -12.579 -27.418 3.217 1.00 27.79 143 ILE A C 1
ATOM 948 O O . ILE A 1 144 ? -12.779 -28.017 2.194 1.00 30.72 143 ILE A O 1
ATOM 953 N N . VAL A 1 145 ? -11.591 -27.673 4.056 1.00 26.09 144 VAL A N 1
ATOM 954 C CA . VAL A 1 145 ? -10.546 -28.694 3.791 1.00 34.84 144 VAL A CA 1
ATOM 955 C C . VAL A 1 145 ? -10.855 -30.004 4.514 1.00 28.11 144 VAL A C 1
ATOM 956 O O . VAL A 1 145 ? -10.098 -30.936 4.356 1.00 29.49 144 VAL A O 1
ATOM 960 N N . THR A 1 146 ? -11.971 -30.068 5.223 1.00 26.31 145 THR A N 1
ATOM 961 C CA . THR A 1 146 ? -12.344 -31.273 5.995 1.00 27.77 145 THR A CA 1
ATOM 962 C C . THR A 1 146 ? -13.590 -31.912 5.389 1.00 27.79 145 THR A C 1
ATOM 963 O O . THR A 1 146 ? -14.132 -31.371 4.449 1.00 31.16 145 THR A O 1
ATOM 967 N N . SER A 1 147 ? -14.003 -33.056 5.918 1.00 28.06 146 SER A N 1
ATOM 968 C CA . SER A 1 147 ? -15.165 -33.801 5.391 1.00 27.60 146 SER A CA 1
ATOM 969 C C . SER A 1 147 ? -16.480 -33.089 5.680 1.00 31.40 146 SER A C 1
ATOM 970 O O . SER A 1 147 ? -16.535 -32.278 6.576 1.00 28.17 146 SER A O 1
ATOM 973 N N . ALA A 1 148 ? -17.509 -33.402 4.905 1.00 37.39 147 ALA A N 1
ATOM 974 C CA . ALA A 1 148 ? -18.841 -32.815 5.118 1.00 28.03 147 ALA A CA 1
ATOM 975 C C . ALA A 1 148 ? -19.355 -33.239 6.498 1.00 31.97 147 ALA A C 1
ATOM 976 O O . ALA A 1 148 ? -19.913 -32.394 7.208 1.00 33.85 147 ALA A O 1
ATOM 978 N N . ARG A 1 149 ? -19.136 -34.499 6.869 1.00 28.28 148 ARG A N 1
ATOM 979 C CA . ARG A 1 149 ? -19.572 -35.042 8.171 1.00 29.16 148 ARG A CA 1
ATOM 980 C C . ARG A 1 149 ? -18.875 -34.336 9.330 1.00 32.69 148 ARG A C 1
ATOM 981 O O . ARG A 1 149 ? -19.551 -34.026 10.290 1.00 32.84 148 ARG A O 1
ATOM 989 N N . PHE A 1 150 ? -17.569 -34.119 9.263 1.00 29.00 149 PHE A N 1
ATOM 990 C CA . PHE A 1 150 ? -16.916 -33.400 10.378 1.00 27.02 149 PHE A CA 1
ATOM 991 C C . PHE A 1 150 ? -17.409 -31.961 10.392 1.00 30.05 149 PHE A C 1
ATOM 992 O O . PHE A 1 150 ? -17.762 -31.457 11.434 1.00 31.23 149 PHE A O 1
ATOM 1000 N N . PHE A 1 151 ? -17.533 -31.365 9.212 1.00 33.53 150 PHE A N 1
ATOM 1001 C CA . PHE A 1 151 ? -18.016 -29.972 9.040 1.00 34.21 150 PHE A CA 1
ATOM 1002 C C . PHE A 1 151 ? -19.457 -29.861 9.544 1.00 40.63 150 PHE A C 1
ATOM 1003 O O . PHE A 1 151 ? -19.801 -28.859 10.161 1.00 34.69 150 PHE A O 1
ATOM 1011 N N . SER A 1 152 ? -20.259 -30.901 9.332 1.00 31.25 151 SER A N 1
ATOM 1012 C CA . SER A 1 152 ? -21.646 -30.950 9.838 1.00 29.10 151 SER A CA 1
ATOM 1013 C C . SER A 1 152 ? -21.616 -30.785 11.358 1.00 35.33 151 SER A C 1
ATOM 1014 O O . SER A 1 152 ? -22.405 -30.016 11.880 1.00 31.32 151 SER A O 1
ATOM 1017 N N . LEU A 1 153 ? -20.719 -31.494 12.032 1.00 30.21 152 LEU A N 1
ATOM 1018 C CA . LEU A 1 153 ? -20.558 -31.412 13.500 1.00 32.47 152 LEU A CA 1
ATOM 1019 C C . LEU A 1 153 ? -20.078 -30.019 13.906 1.00 31.58 152 LEU A C 1
ATOM 1020 O O . LEU A 1 153 ? -20.480 -29.530 14.940 1.00 29.85 152 LEU A O 1
ATOM 1025 N N . MET A 1 154 ? -19.193 -29.428 13.126 1.00 29.03 153 MET A N 1
ATOM 1026 C CA . MET A 1 154 ? -18.662 -28.088 13.453 1.00 34.63 153 MET A CA 1
ATOM 1027 C C . MET A 1 154 ? -19.780 -27.049 13.423 1.00 34.82 153 MET A C 1
ATOM 1028 O O . MET A 1 154 ? -19.797 -26.199 14.287 1.00 36.68 153 MET A O 1
ATOM 1033 N N . ALA A 1 155 ? -20.662 -27.119 12.434 1.00 34.10 154 ALA A N 1
ATOM 1034 C CA . ALA A 1 155 ? -21.784 -26.167 12.282 1.00 31.40 154 ALA A CA 1
ATOM 1035 C C . ALA A 1 155 ? -22.765 -26.281 13.446 1.00 33.68 154 ALA A C 1
ATOM 1036 O O . ALA A 1 155 ? -23.264 -25.270 13.912 1.00 39.85 154 ALA A O 1
ATOM 1038 N N . HIS A 1 156 ? -23.002 -27.495 13.912 1.00 33.66 155 HIS A N 1
ATOM 1039 C CA . HIS A 1 156 ? -23.966 -27.754 15.007 1.00 33.64 155 HIS A CA 1
ATOM 1040 C C . HIS A 1 156 ? -23.345 -27.520 16.380 1.00 37.49 155 HIS A C 1
ATOM 1041 O O . HIS A 1 156 ? -24.091 -27.516 17.328 1.00 41.63 155 HIS A O 1
ATOM 1048 N N . LEU A 1 157 ? -22.050 -27.240 16.456 1.00 36.43 156 LEU A N 1
ATOM 1049 C CA . LEU A 1 157 ? -21.340 -27.129 17.751 1.00 43.91 156 LEU A CA 1
ATOM 1050 C C . LEU A 1 157 ? -21.942 -26.038 18.629 1.00 46.39 156 LEU A C 1
ATOM 1051 O O . LEU A 1 157 ? -22.164 -26.312 19.806 1.00 46.69 156 LEU A O 1
ATOM 1056 N N . PRO A 1 158 ? -22.260 -24.835 18.124 1.00 46.33 157 PRO A N 1
ATOM 1057 C CA . PRO A 1 158 ? -22.814 -23.803 18.981 1.00 46.32 157 PRO A CA 1
ATOM 1058 C C . PRO A 1 158 ? -24.136 -24.265 19.600 1.00 52.66 157 PRO A C 1
ATOM 1059 O O . PRO A 1 158 ? -24.310 -24.070 20.759 1.00 58.78 157 PRO A O 1
ATOM 1063 N N . ARG A 1 159 ? -25.021 -24.857 18.801 1.00 49.64 158 ARG A N 1
ATOM 1064 C CA . ARG A 1 159 ? -26.313 -25.391 19.299 1.00 55.30 158 ARG A CA 1
ATOM 1065 C C . ARG A 1 159 ? -26.032 -26.573 20.226 1.00 53.96 158 ARG A C 1
ATOM 1066 O O . ARG A 1 159 ? -26.716 -26.722 21.220 1.00 57.58 158 ARG A O 1
ATOM 1074 N N . LEU A 1 160 ? -25.038 -27.376 19.880 1.00 56.29 159 LEU A N 1
ATOM 1075 C CA . LEU A 1 160 ? -24.631 -28.540 20.699 1.00 51.87 159 LEU A CA 1
ATOM 1076 C C . LEU A 1 160 ? -24.121 -28.045 22.047 1.00 51.19 159 LEU A C 1
ATOM 1077 O O . LEU A 1 160 ? -24.466 -28.639 23.045 1.00 56.10 159 LEU A O 1
ATOM 1082 N N . LEU A 1 161 ? -23.343 -26.972 22.067 1.00 52.28 160 LEU A N 1
ATOM 1083 C CA . LEU A 1 161 ? -22.760 -26.506 23.352 1.00 61.26 160 LEU A CA 1
ATOM 1084 C C . LEU A 1 161 ? -23.799 -25.792 24.216 1.00 66.99 160 LEU A C 1
ATOM 1085 O O . LEU A 1 161 ? -23.487 -25.487 25.369 1.00 70.88 160 LEU A O 1
ATOM 1090 N N . GLU A 1 162 ? -24.968 -25.496 23.659 1.00 61.55 161 GLU A N 1
ATOM 1091 C CA . GLU A 1 162 ? -26.062 -24.875 24.445 1.00 62.06 161 GLU A CA 1
ATOM 1092 C C . GLU A 1 162 ? -26.526 -25.885 25.496 1.00 72.02 161 GLU A C 1
ATOM 1093 O O . GLU A 1 162 ? -26.779 -25.475 26.632 1.00 70.40 161 GLU A O 1
ATOM 1095 N N . GLN A 1 163 ? -26.602 -27.163 25.107 1.00 72.11 162 GLN A N 1
ATOM 1096 C CA . GLN A 1 163 ? -27.048 -28.283 25.977 1.00 78.81 162 GLN A CA 1
ATOM 1097 C C . GLN A 1 163 ? -25.842 -28.939 26.665 1.00 88.02 162 GLN A C 1
ATOM 1098 O O . GLN A 1 163 ? -24.868 -29.257 25.996 1.00 81.81 162 GLN A O 1
ATOM 1101 N N . GLU A 1 164 ? -25.976 -29.178 27.969 1.00 96.84 163 GLU A N 1
ATOM 1102 C CA . GLU A 1 164 ? -24.946 -29.732 28.892 1.00 94.54 163 GLU A CA 1
ATOM 1103 C C . GLU A 1 164 ? -24.670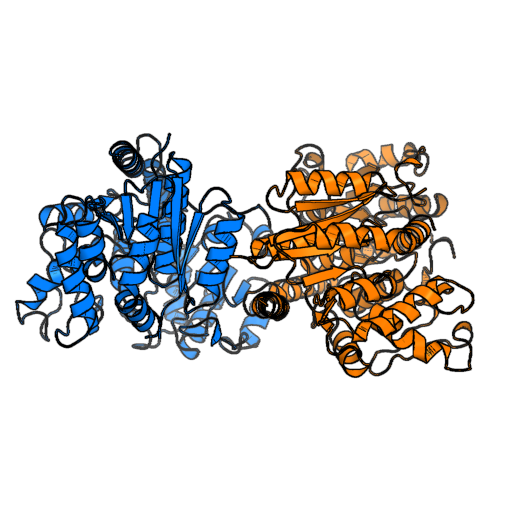 -31.218 28.628 1.00 98.54 163 GLU A C 1
ATOM 1104 O O . GLU A 1 164 ? -23.659 -31.712 29.144 1.00 94.04 163 GLU A O 1
ATOM 1110 N N . ASP A 1 165 ? -25.500 -31.831 27.769 1.00 101.52 164 ASP A N 1
ATOM 1111 C CA . ASP A 1 165 ? -25.563 -33.285 27.420 1.00 103.81 164 ASP A CA 1
ATOM 1112 C C . ASP A 1 165 ? -24.312 -33.876 26.739 1.00 116.52 164 ASP A C 1
ATOM 1113 O O . ASP A 1 165 ? -24.308 -35.119 26.560 1.00 110.30 164 ASP A O 1
ATOM 1116 N N . ASP A 1 166 ? -23.340 -33.056 26.306 1.00 114.56 165 ASP A N 1
ATOM 1117 C CA . ASP A 1 166 ? -22.065 -33.545 25.698 1.00 97.47 165 ASP A CA 1
ATOM 1118 C C . ASP A 1 166 ? -20.895 -33.467 26.686 1.00 92.91 165 ASP A C 1
ATOM 1119 O O . ASP A 1 166 ? -19.796 -33.855 26.292 1.00 81.17 165 ASP A O 1
ATOM 1121 N N . ILE A 1 167 ? -21.126 -32.979 27.908 1.00 99.28 166 ILE A N 1
ATOM 1122 C CA . ILE A 1 167 ? -20.047 -32.794 28.930 1.00 103.81 166 ILE A CA 1
ATOM 1123 C C . ILE A 1 167 ? -19.398 -34.102 29.403 1.00 105.70 166 ILE A C 1
ATOM 1124 O O . ILE A 1 167 ? -18.153 -34.176 29.383 1.00 93.74 166 ILE A O 1
ATOM 1126 N N . SER A 1 168 ? -20.205 -35.100 29.779 1.00 107.89 167 SER A N 1
ATOM 1127 C CA . SER A 1 168 ? -19.644 -36.353 30.358 1.00 102.69 167 SER A CA 1
ATOM 1128 C C . SER A 1 168 ? -20.399 -37.579 29.864 1.00 98.20 167 SER A C 1
ATOM 1129 O O . SER A 1 168 ? -19.820 -38.359 29.099 1.00 94.41 167 SER A O 1
ATOM 1131 N N . LYS A 1 169 ? -21.673 -37.694 30.241 1.00 104.25 168 LYS A N 1
ATOM 1132 C CA . LYS A 1 169 ? -22.503 -38.880 29.898 1.00 103.97 168 LYS A CA 1
ATOM 1133 C C . LYS A 1 169 ? -23.044 -38.755 28.474 1.00 97.99 168 LYS A C 1
ATOM 1134 O O . LYS A 1 169 ? -24.271 -38.587 28.309 1.00 99.32 168 LYS A O 1
ATOM 1136 N N . LYS A 1 170 ? -22.158 -38.852 27.489 1.00 75.56 169 LYS A N 1
ATOM 1137 C CA . LYS A 1 170 ? -22.577 -38.801 26.080 1.00 70.56 169 LYS A CA 1
ATOM 1138 C C . LYS A 1 170 ? -21.812 -39.898 25.355 1.00 55.97 169 LYS A C 1
ATOM 1139 O O . LYS A 1 170 ? -20.591 -39.909 25.464 1.00 55.22 169 LYS A O 1
ATOM 1142 N N . SER A 1 171 ? -22.522 -40.823 24.721 1.00 44.92 170 SER A N 1
ATOM 1143 C CA . SER A 1 171 ? -21.837 -41.874 23.944 1.00 36.31 170 SER A CA 1
ATOM 1144 C C . SER A 1 171 ? -21.732 -41.363 22.513 1.00 43.42 170 SER A C 1
ATOM 1145 O O . SER A 1 171 ? -20.710 -41.577 21.882 1.00 39.86 170 SER A O 1
ATOM 1148 N N . GLU A 1 172 ? -22.743 -40.609 22.096 1.00 39.85 171 GLU A N 1
ATOM 1149 C CA . GLU A 1 172 ? -22.826 -40.047 20.732 1.00 31.12 171 GLU A CA 1
ATOM 1150 C C . GLU A 1 172 ? -23.470 -38.671 20.791 1.00 37.55 171 GLU A C 1
ATOM 1151 O O . GLU A 1 172 ? -24.123 -38.373 21.776 1.00 41.99 171 GLU A O 1
ATOM 1157 N N . VAL A 1 173 ? -23.195 -37.855 19.782 1.00 37.71 172 VAL A N 1
ATOM 1158 C CA . VAL A 1 173 ? -2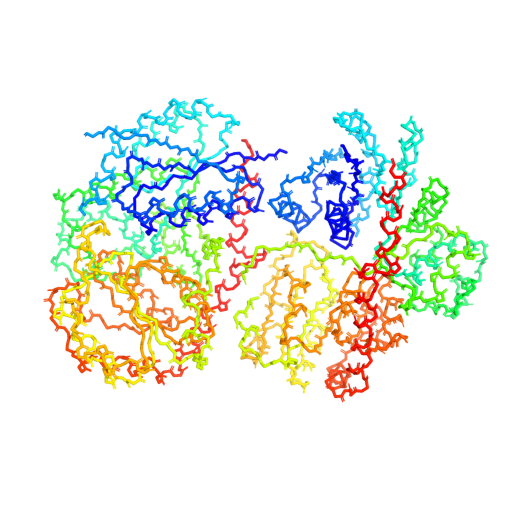3.786 -36.500 19.640 1.00 34.51 172 VAL A CA 1
ATOM 1159 C C . VAL A 1 173 ? -24.663 -36.590 18.399 1.00 40.59 172 VAL A C 1
ATOM 1160 O O . VAL A 1 173 ? -24.185 -37.084 17.393 1.00 33.90 172 VAL A O 1
ATOM 1164 N N . CYS A 1 174 ? -25.909 -36.146 18.473 1.00 39.04 173 CYS A N 1
ATOM 1165 C CA . CYS A 1 174 ? -26.760 -36.334 17.281 1.00 41.29 173 CYS A CA 1
ATOM 1166 C C . CYS A 1 174 ? -26.885 -35.033 16.489 1.00 44.01 173 CYS A C 1
ATOM 1167 O O . CYS A 1 174 ? -27.621 -34.173 16.930 1.00 48.50 173 CYS A O 1
ATOM 1170 N N . VAL A 1 175 ? -26.155 -34.903 15.386 1.00 42.23 174 VAL A N 1
ATOM 1171 C CA . VAL A 1 175 ? -26.267 -33.716 14.507 1.00 39.64 174 VAL A CA 1
ATOM 1172 C C . VAL A 1 175 ? -27.528 -33.932 13.687 1.00 46.41 174 VAL A C 1
ATOM 1173 O O . VAL A 1 175 ? -27.650 -34.982 13.121 1.00 48.22 174 VAL A O 1
ATOM 1177 N N . PRO A 1 176 ? -28.482 -32.993 13.596 1.00 48.95 175 PRO A N 1
ATOM 1178 C CA . PRO A 1 176 ? -29.696 -33.232 12.825 1.00 44.08 175 PRO A CA 1
ATOM 1179 C C . PRO A 1 176 ? -29.474 -33.624 11.359 1.00 51.27 175 PRO A C 1
ATOM 1180 O O . PRO A 1 176 ? -28.593 -33.115 10.780 1.00 66.38 175 PRO A O 1
ATOM 1184 N N . HIS A 1 177 ? -30.282 -34.535 10.827 1.00 45.07 176 HIS A N 1
ATOM 1185 C CA . HIS A 1 177 ? -30.268 -34.975 9.406 1.00 52.19 176 HIS A CA 1
ATOM 1186 C C . HIS A 1 177 ? -29.144 -35.963 9.049 1.00 42.78 176 HIS A C 1
ATOM 1187 O O . HIS A 1 177 ? -29.107 -36.419 7.919 1.00 38.89 176 HIS A O 1
ATOM 1189 N N . LEU A 1 178 ? -28.258 -36.283 9.983 1.00 47.42 177 LEU A N 1
ATOM 1190 C CA . LEU A 1 178 ? -27.262 -37.360 9.756 1.00 51.70 177 LEU A CA 1
ATOM 1191 C C . LEU A 1 178 ? -27.195 -38.247 10.992 1.00 40.41 177 LEU A C 1
ATOM 1192 O O . LEU A 1 178 ? -27.626 -37.813 12.026 1.00 44.02 177 LEU A O 1
ATOM 1197 N N . ASP A 1 179 ? -26.654 -39.448 10.845 1.00 39.81 178 ASP A N 1
ATOM 1198 C CA . ASP A 1 179 ? -26.608 -40.440 11.942 1.00 44.32 178 ASP A CA 1
ATOM 1199 C C . ASP A 1 179 ? -25.628 -39.958 12.997 1.00 41.38 178 ASP A C 1
ATOM 1200 O O . ASP A 1 179 ? -24.667 -39.297 12.656 1.00 43.81 178 ASP A O 1
ATOM 1205 N N . PRO A 1 180 ? -25.754 -40.426 14.244 1.00 37.67 179 PRO A N 1
ATOM 1206 C CA . PRO A 1 180 ? -24.923 -39.935 15.317 1.00 42.14 179 PRO A CA 1
ATOM 1207 C C . PRO A 1 180 ? -23.413 -40.112 15.138 1.00 38.52 179 PRO A C 1
ATOM 1208 O O . PRO A 1 180 ? -22.990 -41.020 14.502 1.00 32.46 179 PRO A O 1
ATOM 1212 N N . ILE A 1 181 ? -22.676 -39.158 15.695 1.00 40.35 180 ILE A N 1
ATOM 1213 C CA . ILE A 1 181 ? -21.196 -39.165 15.733 1.00 30.38 180 ILE A CA 1
ATOM 1214 C C . ILE A 1 181 ? -20.847 -39.631 17.136 1.00 29.04 180 ILE A C 1
ATOM 1215 O O . ILE A 1 181 ? -21.272 -38.996 18.080 1.00 27.69 180 ILE A O 1
ATOM 1220 N N . GLN A 1 182 ? -20.111 -40.724 17.253 1.00 29.20 181 GLN A N 1
ATOM 1221 C CA . GLN A 1 182 ? -19.734 -41.186 18.598 1.00 27.50 181 GLN A CA 1
AT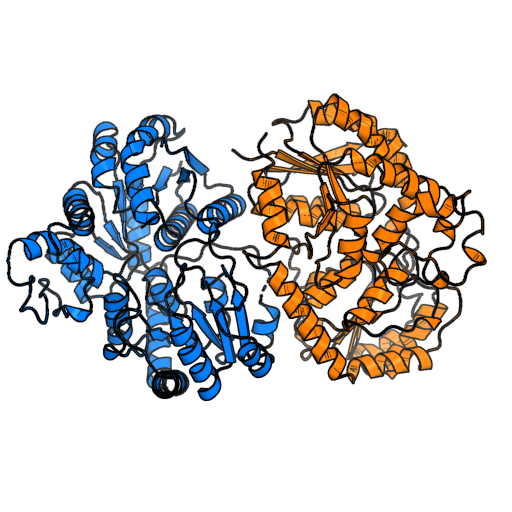OM 1222 C C . GLN A 1 182 ? -18.784 -40.154 19.184 1.00 28.58 181 GLN A C 1
ATOM 1223 O O . GLN A 1 182 ? -17.928 -39.691 18.477 1.00 29.14 181 GLN A O 1
ATOM 1229 N N . VAL A 1 183 ? -18.857 -39.946 20.492 1.00 32.04 182 VAL A N 1
ATOM 1230 C CA . VAL A 1 183 ? -18.025 -38.961 21.243 1.00 28.72 182 VAL A CA 1
ATOM 1231 C C . VAL A 1 183 ? -16.544 -39.346 21.234 1.00 23.33 182 VAL A C 1
ATOM 1232 O O . VAL A 1 183 ? -15.744 -38.483 21.478 1.00 33.88 182 VAL A O 1
ATOM 1236 N N . SER A 1 184 ? -16.222 -40.622 21.041 1.00 18.56 183 SER A N 1
ATOM 1237 C CA . SER A 1 184 ? -14.850 -41.162 20.921 1.00 21.92 183 SER A CA 1
ATOM 1238 C C . SER A 1 184 ? -14.146 -40.618 19.677 1.00 29.68 183 SER A C 1
ATOM 1239 O O . SER A 1 184 ? -12.944 -40.677 19.666 1.00 32.61 183 SER A O 1
ATOM 1242 N N . SER A 1 185 ? -14.882 -40.249 18.627 1.00 25.52 184 SER A N 1
ATOM 1243 C CA . SER A 1 185 ? -14.320 -39.682 17.379 1.00 24.05 184 SER A CA 1
ATOM 1244 C C . SER A 1 185 ? -14.289 -38.163 17.410 1.00 22.13 184 SER A C 1
ATOM 1245 O O . SER A 1 185 ? -13.926 -37.601 16.415 1.00 22.37 184 SER A O 1
ATOM 1248 N N . ILE A 1 186 ? -14.771 -37.537 18.467 1.00 24.06 185 ILE A N 1
ATOM 1249 C CA . ILE A 1 186 ? -14.763 -36.056 18.516 1.00 28.73 185 ILE A CA 1
ATOM 1250 C C . ILE A 1 186 ? -13.568 -35.655 19.362 1.00 36.04 185 ILE A C 1
ATOM 1251 O O . ILE A 1 186 ? -13.424 -36.214 20.435 1.00 31.18 185 ILE A O 1
ATOM 1256 N N . PRO A 1 187 ? -12.708 -34.726 18.911 1.00 36.07 186 PRO A N 1
ATOM 1257 C CA . PRO A 1 187 ? -11.564 -34.314 19.692 1.00 38.38 186 PRO A CA 1
ATOM 1258 C C . PRO A 1 187 ? -12.058 -33.687 20.998 1.00 40.76 186 PRO A C 1
ATOM 1259 O O . PRO A 1 187 ? -12.935 -32.902 20.948 1.00 39.56 186 PRO A O 1
ATOM 1263 N N . PRO A 1 188 ? -11.426 -33.970 22.149 1.00 42.86 187 PRO A N 1
ATOM 1264 C CA . PRO A 1 188 ? -11.874 -33.462 23.438 1.00 48.57 187 PRO A CA 1
ATOM 1265 C C . PRO A 1 188 ? -11.955 -31.936 23.540 1.00 48.97 187 PRO A C 1
ATOM 1266 O O . PRO A 1 188 ? -12.894 -31.457 24.083 1.00 49.99 187 PRO A O 1
ATOM 1270 N N . GLN A 1 189 ? -11.029 -31.220 22.910 1.00 46.12 188 GLN A N 1
ATOM 1271 C CA . GLN A 1 189 ? -10.966 -29.734 22.922 1.00 52.01 188 GLN A CA 1
ATOM 1272 C C . GLN A 1 189 ? -12.242 -29.118 22.341 1.00 53.69 188 GLN A C 1
ATOM 1273 O O . GLN A 1 189 ? -12.619 -28.057 22.798 1.00 55.26 188 GLN A O 1
ATOM 1279 N N . MET A 1 190 ? -12.854 -29.761 21.349 1.00 47.75 189 MET A N 1
ATOM 1280 C CA . MET A 1 190 ? -14.126 -29.362 20.702 1.00 44.68 189 MET A CA 1
ATOM 1281 C C . MET A 1 190 ? -15.270 -29.374 21.714 1.00 45.83 189 MET A C 1
ATOM 1282 O O . MET A 1 190 ? -16.240 -28.682 21.475 1.00 48.77 189 MET A O 1
ATOM 1287 N N . LEU A 1 191 ? -15.237 -30.263 22.699 1.00 43.21 190 LEU A N 1
ATOM 1288 C CA . LEU A 1 191 ? -16.365 -30.347 23.656 1.00 56.73 190 LEU A CA 1
ATOM 1289 C C . LEU A 1 191 ? -16.189 -29.449 24.885 1.00 54.57 190 LEU A C 1
ATOM 1290 O O . LEU A 1 191 ? -17.144 -29.369 25.650 1.00 58.73 190 LEU A O 1
ATOM 1295 N N . ASP A 1 192 ? -15.041 -28.797 25.063 1.00 51.10 191 ASP A N 1
ATOM 1296 C CA . ASP A 1 192 ? -14.851 -27.917 26.246 1.00 58.50 191 ASP A CA 1
ATOM 1297 C C . ASP A 1 192 ? -15.067 -26.467 25.822 1.00 58.94 191 ASP A C 1
ATOM 1298 O O . ASP A 1 192 ? -14.236 -25.967 25.088 1.00 60.54 191 ASP A O 1
ATOM 1301 N N . ARG A 1 193 ? -16.085 -25.813 26.380 1.00 60.65 192 ARG A N 1
ATOM 1302 C CA . ARG A 1 193 ? -16.498 -24.420 26.063 1.00 62.71 192 ARG A CA 1
ATOM 1303 C C . ARG A 1 193 ? -15.383 -23.432 26.405 1.00 62.18 192 ARG A C 1
ATOM 1304 O O . ARG A 1 193 ? -15.228 -22.442 25.692 1.00 57.70 192 ARG A O 1
ATOM 1312 N N . ARG A 1 194 ? -14.651 -23.708 27.478 1.00 62.29 193 ARG A N 1
ATOM 1313 C CA . ARG A 1 194 ? -13.518 -22.884 27.966 1.00 63.20 193 ARG A CA 1
ATOM 1314 C C . ARG A 1 194 ? -12.405 -22.839 26.923 1.00 56.78 193 ARG A C 1
ATOM 1315 O O . ARG A 1 194 ? -11.741 -21.809 26.840 1.00 67.59 193 ARG A O 1
ATOM 1317 N N . HIS A 1 195 ? -12.197 -23.938 26.203 1.00 53.01 194 HIS A N 1
ATOM 1318 C CA . HIS A 1 195 ? -11.109 -24.082 25.204 1.00 58.54 194 HIS A CA 1
ATOM 1319 C C . HIS A 1 195 ? -11.251 -23.091 24.045 1.00 59.30 194 HIS A C 1
ATOM 1320 O O . HIS A 1 195 ? -12.373 -22.776 23.666 1.00 54.46 194 HIS A O 1
ATOM 1327 N N . PHE A 1 196 ? -10.117 -22.594 23.549 1.00 63.20 195 PHE A N 1
ATOM 1328 C CA . PHE A 1 196 ? -10.055 -21.622 22.424 1.00 72.43 195 PHE A CA 1
ATOM 1329 C C . PHE A 1 196 ? -10.502 -22.245 21.097 1.00 60.60 195 PHE A C 1
ATOM 1330 O O . PHE A 1 196 ? -10.987 -21.525 20.233 1.00 50.77 195 PHE A O 1
ATOM 1338 N N . PHE A 1 197 ? -10.322 -23.554 20.941 1.00 61.81 196 PHE A N 1
ATOM 1339 C CA . PHE A 1 197 ? -10.699 -24.269 19.694 1.00 55.81 196 PHE A CA 1
ATOM 1340 C C . PHE A 1 197 ? -12.202 -24.106 19.462 1.00 58.91 196 PHE A C 1
ATOM 1341 O O . PHE A 1 197 ? -12.592 -23.925 18.317 1.00 59.79 196 PHE A O 1
ATOM 1349 N N . VAL A 1 198 ? -13.010 -24.188 20.514 1.00 48.34 197 VAL A N 1
ATOM 1350 C CA . VAL A 1 198 ? -14.476 -23.990 20.387 1.00 45.06 197 VAL A CA 1
ATOM 1351 C C . VAL A 1 198 ? -14.754 -22.564 19.918 1.00 43.23 197 VAL A C 1
ATOM 1352 O O . VAL A 1 198 ? -15.584 -22.400 19.051 1.00 47.44 197 VAL A O 1
ATOM 1356 N N . GLU A 1 199 ? -14.039 -21.590 20.473 1.00 47.60 198 GLU A N 1
ATOM 1357 C CA . GLU A 1 199 ? -14.228 -20.147 20.176 1.00 44.65 198 GLU A CA 1
ATOM 1358 C C . GLU A 1 199 ? -13.935 -19.901 18.702 1.00 48.66 198 GLU A C 1
ATOM 1359 O O . GLU A 1 199 ? -14.684 -19.168 18.080 1.00 44.71 198 GLU A O 1
ATOM 1365 N N . THR A 1 200 ? -12.875 -20.520 18.186 1.00 51.70 199 THR A N 1
ATOM 1366 C CA . THR A 1 200 ? -12.478 -20.385 16.765 1.00 50.82 199 THR A CA 1
ATOM 1367 C C . THR A 1 200 ? -13.565 -20.950 15.857 1.00 48.49 199 THR A C 1
ATOM 1368 O O . THR A 1 200 ? -13.908 -20.301 14.891 1.00 47.20 199 THR A O 1
ATOM 1371 N N . ILE A 1 201 ? -14.071 -22.131 16.171 1.00 47.88 200 ILE A N 1
ATOM 1372 C CA . ILE A 1 201 ? -15.140 -22.762 15.356 1.00 43.38 200 ILE A CA 1
ATOM 1373 C C . ILE A 1 201 ? -16.448 -21.988 15.489 1.00 41.06 200 ILE A C 1
ATOM 1374 O O . ILE A 1 201 ? -17.071 -21.722 14.479 1.00 44.30 200 ILE A O 1
ATOM 1379 N N . THR A 1 202 ? -16.808 -21.608 16.708 1.00 41.14 201 THR A N 1
ATOM 1380 C CA . THR A 1 202 ? -18.112 -20.950 16.967 1.00 40.46 201 THR A CA 1
ATOM 1381 C C . THR A 1 202 ? -18.212 -19.601 16.269 1.00 38.97 201 THR A C 1
ATOM 1382 O O . THR A 1 202 ? -19.287 -19.315 15.786 1.00 44.81 201 THR A O 1
ATOM 1386 N N . SER A 1 203 ? -17.119 -18.849 16.188 1.00 45.17 202 SER A N 1
ATOM 1387 C CA . SER A 1 203 ? -17.116 -17.511 15.541 1.00 42.37 202 SER A CA 1
ATOM 1388 C C . SER A 1 203 ? -17.190 -17.640 14.025 1.00 41.08 202 SER A C 1
ATOM 1389 O O . SER A 1 203 ? -18.006 -16.974 13.424 1.00 36.42 202 SER A O 1
ATOM 1392 N N . ASN A 1 204 ? -16.345 -18.480 13.448 1.00 34.91 203 ASN A N 1
ATOM 1393 C CA . ASN A 1 204 ? -16.308 -18.672 11.979 1.00 30.50 203 ASN A CA 1
ATOM 1394 C C . ASN A 1 204 ? -17.608 -19.273 11.454 1.00 35.17 203 ASN A C 1
ATOM 1395 O O . ASN A 1 204 ? -17.957 -18.972 10.333 1.00 32.11 203 ASN A O 1
ATOM 1400 N N . VAL A 1 205 ? -18.241 -20.148 12.222 1.00 34.09 204 VAL A N 1
ATOM 1401 C CA . VAL A 1 205 ? -19.534 -20.761 11.815 1.00 33.46 204 VAL A CA 1
ATOM 1402 C C . VAL A 1 205 ? -20.597 -19.675 11.686 1.00 36.66 204 VAL A C 1
ATOM 1403 O O . VAL A 1 205 ? -21.411 -19.772 10.785 1.00 34.46 204 VAL A O 1
ATOM 1407 N N . ALA A 1 206 ? -20.598 -18.696 12.580 1.00 31.91 205 ALA A N 1
ATOM 1408 C CA . ALA A 1 206 ? -21.570 -17.591 12.497 1.00 29.97 205 ALA A CA 1
ATOM 1409 C C . ALA A 1 206 ? -21.233 -16.757 11.269 1.00 31.33 205 ALA A C 1
ATOM 1410 O O . ALA A 1 206 ? -22.136 -16.309 10.598 1.00 32.35 205 ALA A O 1
ATOM 1412 N N . SER A 1 207 ? -19.945 -16.621 10.989 1.00 35.51 206 SER A N 1
ATOM 1413 C CA . SER A 1 207 ? -19.411 -15.815 9.860 1.00 38.90 206 SER A CA 1
ATOM 1414 C C . SER A 1 207 ? -19.717 -16.414 8.478 1.00 36.67 206 SER A C 1
ATOM 1415 O O . SER A 1 207 ? -19.387 -15.801 7.479 1.00 38.59 206 SER A O 1
ATOM 1418 N N . LEU A 1 208 ? -20.297 -17.603 8.417 1.00 34.51 207 LEU A N 1
ATOM 1419 C CA . LEU A 1 208 ? -20.712 -18.226 7.141 1.00 37.40 207 LEU A CA 1
ATOM 1420 C C . LEU A 1 208 ? -21.891 -17.471 6.516 1.00 37.68 207 LEU A C 1
ATOM 1421 O O . LEU A 1 208 ? -22.052 -17.590 5.339 1.00 35.94 207 LEU A O 1
ATOM 1426 N N . SER A 1 209 ? -22.677 -16.730 7.294 1.00 43.10 208 SER A N 1
ATOM 1427 C CA . SER A 1 209 ? -23.860 -15.970 6.830 1.00 37.90 208 SER A CA 1
ATOM 1428 C C . SER A 1 209 ? -23.490 -14.953 5.753 1.00 36.73 208 SER A C 1
ATOM 1429 O O . SER A 1 209 ? -24.285 -14.787 4.840 1.00 43.21 208 SER A O 1
ATOM 1432 N N . TYR A 1 210 ? -22.337 -14.296 5.856 1.00 38.47 209 TYR A N 1
ATOM 1433 C CA . TYR A 1 210 ? -21.974 -13.256 4.861 1.00 42.08 209 TYR A CA 1
ATOM 1434 C C . TYR A 1 210 ? -21.306 -13.853 3.624 1.00 40.64 209 TYR A C 1
ATOM 1435 O O . TYR A 1 210 ? -21.042 -13.116 2.677 1.00 44.31 209 TYR A O 1
ATOM 1444 N N . LEU A 1 211 ? -21.043 -15.150 3.627 1.00 38.55 210 LEU A N 1
ATOM 1445 C CA . LEU A 1 211 ? -20.366 -15.764 2.461 1.00 42.36 210 LEU A CA 1
ATOM 1446 C C . LEU A 1 211 ? -21.325 -15.986 1.295 1.00 35.75 210 LEU A C 1
ATOM 1447 O O . LEU A 1 211 ? -22.467 -16.327 1.531 1.00 37.50 210 LEU A O 1
ATOM 1452 N N . LYS A 1 212 ? -20.841 -15.782 0.074 1.00 30.94 211 LYS A N 1
ATOM 1453 C CA . LYS A 1 212 ? -21.646 -16.041 -1.142 1.00 33.66 211 LYS A CA 1
ATOM 1454 C C . LYS A 1 212 ? -21.858 -17.547 -1.277 1.00 37.70 211 LYS A C 1
ATOM 1455 O O . LYS A 1 212 ? -22.861 -17.955 -1.830 1.00 39.33 211 LYS A O 1
ATOM 1461 N N . GLY A 1 213 ? -20.863 -18.329 -0.890 1.00 44.61 212 GLY A N 1
ATOM 1462 C CA . GLY A 1 213 ? -20.965 -19.795 -0.911 1.00 39.02 212 GLY A CA 1
ATOM 1463 C C . GLY A 1 213 ? -19.927 -20.413 -0.005 1.00 36.56 212 GLY A C 1
ATOM 1464 O O . GLY A 1 213 ? -19.047 -19.697 0.433 1.00 36.56 212 GLY A O 1
ATOM 1465 N N . VAL A 1 214 ? -20.091 -21.681 0.349 1.00 36.61 213 VAL A N 1
ATOM 1466 C CA . VAL A 1 214 ? -19.038 -22.359 1.149 1.00 34.83 213 VAL A CA 1
ATOM 1467 C C . VAL A 1 214 ? -18.619 -23.607 0.377 1.00 37.20 213 VAL A C 1
ATOM 1468 O O . VAL A 1 214 ? -19.376 -24.552 0.339 1.00 30.98 213 VAL A O 1
ATOM 1472 N N . LEU A 1 215 ? -17.424 -23.576 -0.203 1.00 35.44 214 LEU A N 1
ATOM 1473 C CA . LEU A 1 215 ? -16.931 -24.694 -1.036 1.00 28.84 214 LEU A CA 1
ATOM 1474 C C . LEU A 1 215 ? -16.351 -25.760 -0.132 1.00 30.60 214 LEU A C 1
ATOM 1475 O O . LEU A 1 215 ? -15.633 -25.430 0.779 1.00 30.16 214 LEU A O 1
ATOM 1480 N N . ILE A 1 216 ? -16.674 -27.003 -0.422 1.00 29.83 215 ILE A N 1
ATOM 1481 C CA . ILE A 1 216 ? -16.163 -28.129 0.390 1.00 32.60 215 ILE A CA 1
ATOM 1482 C C . ILE A 1 216 ? -15.543 -29.139 -0.572 1.00 31.35 215 ILE A C 1
ATOM 1483 O O . ILE A 1 216 ? -16.110 -29.387 -1.601 1.00 27.71 215 ILE A O 1
ATOM 1488 N N . ASN A 1 217 ? -14.403 -29.705 -0.206 1.00 29.77 216 ASN A N 1
ATOM 1489 C CA . ASN A 1 217 ? -13.671 -30.661 -1.066 1.00 21.76 216 ASN A CA 1
ATOM 1490 C C . ASN A 1 217 ? -14.207 -32.079 -0.893 1.00 26.44 216 ASN A C 1
ATOM 1491 O O . ASN A 1 217 ? -13.460 -32.941 -0.516 1.00 26.30 216 ASN A O 1
ATOM 1496 N N . THR A 1 218 ? -15.461 -32.287 -1.240 1.00 27.71 217 THR A N 1
ATOM 1497 C CA . THR A 1 218 ? -16.127 -33.606 -1.217 1.00 34.72 217 THR A CA 1
ATOM 1498 C C . THR A 1 218 ? -17.198 -33.617 -2.299 1.00 28.57 217 THR A C 1
ATOM 1499 O O . THR A 1 218 ? -17.508 -32.578 -2.833 1.00 30.47 217 THR A O 1
ATOM 1503 N N . PHE A 1 219 ? -17.702 -34.782 -2.649 1.00 26.68 218 PHE A N 1
ATOM 1504 C CA . PHE A 1 219 ? -18.764 -34.789 -3.673 1.00 31.29 218 PHE A CA 1
ATOM 1505 C C . PHE A 1 219 ? -20.007 -35.430 -3.077 1.00 30.65 218 PHE A C 1
ATOM 1506 O O . PHE A 1 219 ? -19.901 -36.162 -2.120 1.00 35.50 218 PHE A O 1
ATOM 1514 N N . THR A 1 220 ? -21.167 -35.253 -3.699 1.00 30.66 219 THR A N 1
ATOM 1515 C CA . THR A 1 220 ? -22.474 -35.736 -3.152 1.00 32.66 219 THR A CA 1
ATOM 1516 C C . THR A 1 220 ? -22.600 -37.259 -2.950 1.00 35.16 219 THR A C 1
ATOM 1517 O O . THR A 1 220 ? -23.120 -37.640 -1.909 1.00 42.69 219 THR A O 1
ATOM 1521 N N . TRP A 1 221 ? -22.283 -38.083 -3.944 1.00 23.42 220 TRP A N 1
ATOM 1522 C CA . TRP A 1 221 ? -22.321 -39.565 -3.876 1.00 30.94 220 TRP A CA 1
ATOM 1523 C C . TRP A 1 221 ? -21.278 -40.017 -2.862 1.00 37.26 220 TRP A C 1
ATOM 1524 O O . TRP A 1 221 ? -21.488 -41.068 -2.275 1.00 47.09 220 TRP A O 1
ATOM 1535 N N . LEU A 1 222 ? -20.177 -39.284 -2.688 1.00 34.74 221 LEU A N 1
ATOM 1536 C CA . LEU A 1 222 ? -19.315 -39.732 -1.571 1.00 29.15 221 LEU A CA 1
ATOM 1537 C C . LEU A 1 222 ? -19.966 -39.443 -0.221 1.00 33.75 221 LEU A C 1
ATOM 1538 O O . LEU A 1 222 ? -19.882 -40.287 0.653 1.00 33.43 221 LEU A O 1
ATOM 1543 N N . GLU A 1 223 ? -20.538 -38.261 -0.048 1.00 35.09 222 GLU A N 1
ATOM 1544 C CA . GLU A 1 223 ? -21.160 -37.909 1.251 1.00 36.21 222 GLU A CA 1
ATOM 1545 C C . GLU A 1 223 ? -22.546 -37.317 1.016 1.00 37.47 222 GLU A C 1
ATOM 1546 O O . GLU A 1 223 ? -22.712 -36.128 1.225 1.00 31.98 222 GLU A O 1
ATOM 1551 N N . PRO A 1 224 ? -23.545 -38.111 0.602 1.00 37.66 223 PRO A N 1
ATOM 1552 C CA . PRO A 1 224 ? -24.879 -37.599 0.359 1.00 38.65 223 PRO A CA 1
ATOM 1553 C C . PRO A 1 224 ? -25.649 -37.120 1.596 1.00 38.68 223 PRO A C 1
ATOM 1554 O O . PRO A 1 224 ? -26.219 -36.083 1.530 1.00 35.56 223 PRO A O 1
ATOM 1558 N N . GLU A 1 225 ? -25.665 -37.896 2.675 1.00 38.13 224 GLU A N 1
ATOM 1559 C CA . GLU A 1 225 ? -26.424 -37.453 3.864 1.00 37.96 224 GLU A CA 1
ATOM 1560 C C . GLU A 1 225 ? -25.800 -36.186 4.431 1.00 39.04 224 GLU A C 1
ATOM 1561 O O . GLU A 1 225 ? -26.549 -35.274 4.713 1.00 43.75 224 GLU A O 1
ATOM 1567 N N . ALA A 1 226 ? -24.475 -36.146 4.535 1.00 37.94 225 ALA A N 1
ATOM 1568 C CA . ALA A 1 226 ? -23.749 -34.993 5.112 1.00 37.03 225 ALA A CA 1
ATOM 1569 C C . ALA A 1 226 ? -23.921 -33.732 4.267 1.00 39.30 225 ALA A C 1
ATOM 1570 O O . ALA A 1 226 ? -24.144 -32.683 4.832 1.00 39.41 225 ALA A O 1
ATOM 1572 N N . VAL A 1 227 ? -23.839 -33.843 2.953 1.00 37.15 226 VAL A N 1
ATOM 1573 C CA . VAL A 1 227 ? -23.985 -32.632 2.103 1.00 34.66 226 VAL A CA 1
ATOM 1574 C C . VAL A 1 227 ? -25.397 -32.082 2.287 1.00 41.59 226 VAL A C 1
ATOM 1575 O O . VAL A 1 227 ? -25.550 -30.881 2.391 1.00 45.06 226 VAL A O 1
ATOM 1579 N N . GLU A 1 228 ? -26.383 -32.967 2.297 1.00 42.69 227 GLU A N 1
ATOM 1580 C CA . GLU A 1 228 ? -27.809 -32.625 2.496 1.00 44.71 227 GLU A CA 1
ATOM 1581 C C . GLU A 1 228 ? -28.077 -32.166 3.929 1.00 39.21 227 GLU A C 1
ATOM 1582 O O . GLU A 1 228 ? -29.017 -31.419 4.122 1.00 39.33 227 GLU A O 1
ATOM 1588 N N . ALA A 1 229 ? -27.367 -32.726 4.900 1.00 37.63 228 ALA A N 1
ATOM 1589 C CA . ALA A 1 229 ? -27.508 -32.324 6.316 1.00 39.81 228 ALA A CA 1
ATOM 1590 C C . ALA A 1 229 ? -27.066 -30.873 6.502 1.00 43.95 228 ALA A C 1
ATOM 1591 O O . ALA A 1 229 ? -27.674 -30.172 7.303 1.00 42.51 228 ALA A O 1
ATOM 1593 N N . LEU A 1 230 ? -26.002 -30.463 5.826 1.00 33.60 229 LEU A N 1
ATOM 1594 C CA . LEU A 1 230 ? -25.512 -29.073 5.943 1.00 32.26 229 LEU A CA 1
ATOM 1595 C C . LEU A 1 230 ? -26.544 -28.101 5.388 1.00 38.65 229 LEU A C 1
ATOM 1596 O O . LEU A 1 230 ? -26.739 -27.047 5.983 1.00 36.21 229 LEU A O 1
ATOM 1601 N N . LYS A 1 231 ? -27.159 -28.461 4.269 1.00 43.43 230 LYS A N 1
ATOM 1602 C CA . LYS A 1 231 ? -28.168 -27.609 3.602 1.00 39.14 230 LYS A CA 1
ATOM 1603 C C . LYS A 1 231 ? -29.367 -27.439 4.526 1.00 39.80 230 LYS A C 1
ATOM 1604 O O . LYS A 1 231 ? -29.869 -26.334 4.640 1.00 43.00 230 LYS A O 1
ATOM 1610 N N . ARG A 1 232 ? -29.782 -28.523 5.164 1.00 38.11 231 ARG A N 1
ATOM 1611 C CA . ARG A 1 232 ? -30.944 -28.514 6.080 1.00 43.09 231 ARG A CA 1
ATOM 1612 C C . ARG A 1 232 ? -30.626 -27.851 7.416 1.00 43.17 231 ARG A C 1
ATOM 1613 O O . ARG A 1 232 ? -31.558 -27.483 8.109 1.00 43.98 231 ARG A O 1
ATOM 1621 N N . ASN A 1 233 ? -29.356 -27.752 7.781 1.00 47.16 232 ASN A N 1
ATOM 1622 C CA . ASN A 1 233 ? -28.990 -27.236 9.124 1.00 39.77 232 ASN A CA 1
ATOM 1623 C C . ASN A 1 233 ? -28.435 -25.812 9.087 1.00 41.40 232 ASN A C 1
ATOM 1624 O O . ASN A 1 233 ? -27.845 -25.415 10.066 1.00 41.79 232 ASN A O 1
ATOM 1629 N N . GLY A 1 234 ? -28.663 -25.049 8.026 1.00 45.11 233 GLY A N 1
ATOM 1630 C CA . GLY A 1 234 ? -28.146 -23.672 8.046 1.00 39.22 233 GLY A CA 1
ATOM 1631 C C . GLY A 1 234 ? -27.013 -23.416 7.079 1.00 42.39 233 GLY A C 1
ATOM 1632 O O . GLY A 1 234 ? -26.439 -22.344 7.155 1.00 41.01 233 GLY A O 1
ATOM 1633 N N . VAL A 1 235 ? -26.681 -24.359 6.205 1.00 35.48 234 VAL A N 1
ATOM 1634 C CA . VAL A 1 235 ? -25.578 -24.103 5.235 1.00 39.85 234 VAL A CA 1
ATOM 1635 C C . VAL A 1 235 ? -26.081 -24.427 3.827 1.00 40.90 234 VAL A C 1
ATOM 1636 O O . VAL A 1 235 ? -25.519 -25.314 3.222 1.00 40.73 234 VAL A O 1
ATOM 1640 N N . ASP A 1 236 ? -27.055 -23.681 3.303 1.00 43.67 235 ASP A N 1
ATOM 1641 C CA . ASP A 1 236 ? -27.637 -24.015 1.976 1.00 44.49 235 ASP A CA 1
ATOM 1642 C C . ASP A 1 236 ? -26.758 -23.558 0.811 1.00 34.63 235 ASP A C 1
ATOM 1643 O O . ASP A 1 236 ? -27.039 -23.982 -0.314 1.00 33.11 235 ASP A O 1
ATOM 1648 N N . HIS A 1 237 ? -25.782 -22.693 1.070 1.00 30.61 236 HIS A N 1
ATOM 1649 C CA . HIS A 1 237 ? -24.795 -22.292 0.043 1.00 33.46 236 HIS A CA 1
ATOM 1650 C C . HIS A 1 237 ? -23.587 -23.218 0.022 1.00 35.70 236 HIS A C 1
ATOM 1651 O O . HIS A 1 237 ? -22.574 -22.805 -0.483 1.00 40.22 236 HIS A O 1
ATOM 1658 N N . ILE A 1 238 ? -23.691 -24.388 0.631 1.00 34.09 237 ILE A N 1
ATOM 1659 C CA . ILE A 1 238 ? -22.612 -25.406 0.562 1.00 30.18 237 ILE A CA 1
ATOM 1660 C C . ILE A 1 238 ? -22.457 -25.805 -0.901 1.00 31.82 237 ILE A C 1
ATOM 1661 O O . ILE A 1 238 ? -23.468 -26.024 -1.540 1.00 38.01 237 ILE A O 1
ATOM 1666 N N . LEU A 1 239 ? -21.230 -25.917 -1.396 1.00 32.54 238 LEU A N 1
ATOM 1667 C CA . LEU A 1 239 ? -21.036 -26.362 -2.795 1.00 32.39 238 LEU A CA 1
ATOM 1668 C C . LEU A 1 239 ? -20.073 -27.541 -2.817 1.00 31.86 238 LEU A C 1
ATOM 1669 O O . LEU A 1 239 ? -18.915 -27.299 -2.633 1.00 37.08 238 LEU A O 1
ATOM 1674 N N . PRO A 1 240 ? -20.488 -28.783 -3.113 1.00 29.77 239 PRO A N 1
ATOM 1675 C CA . PRO A 1 240 ? -19.561 -29.903 -3.158 1.00 26.59 239 PRO A CA 1
ATOM 1676 C C . PRO A 1 240 ? -18.812 -29.852 -4.491 1.00 33.00 239 PRO A C 1
ATOM 1677 O O . PRO A 1 240 ? -19.260 -30.362 -5.468 1.00 33.60 239 PRO A O 1
ATOM 1681 N N . ILE A 1 241 ? -17.631 -29.260 -4.399 1.00 30.55 240 ILE A N 1
ATOM 1682 C CA . ILE A 1 241 ? -16.700 -28.894 -5.496 1.00 30.81 240 ILE A CA 1
ATOM 1683 C C . ILE A 1 241 ? -15.592 -29.940 -5.638 1.00 33.06 240 ILE A C 1
ATOM 1684 O O . ILE A 1 241 ? -14.800 -29.813 -6.552 1.00 29.88 240 ILE A O 1
ATOM 1689 N N . GLY A 1 242 ? -15.582 -30.945 -4.771 1.00 28.92 241 GLY A N 1
ATOM 1690 C CA . GLY A 1 242 ? -14.548 -31.992 -4.751 1.00 27.99 241 GLY A CA 1
ATOM 1691 C C . GLY A 1 242 ? -14.710 -33.034 -5.832 1.00 35.73 241 GLY A C 1
ATOM 1692 O O . GLY A 1 242 ? -15.799 -33.133 -6.396 1.00 36.11 241 GLY A O 1
ATOM 1693 N N . PRO A 1 243 ? -13.656 -33.801 -6.177 1.00 32.92 242 PRO A N 1
ATOM 1694 C CA . PRO A 1 243 ? -12.325 -33.644 -5.599 1.00 26.93 242 PRO A CA 1
ATOM 1695 C C . PRO A 1 243 ? -11.544 -32.515 -6.262 1.00 27.15 242 PRO A C 1
ATOM 1696 O O . PRO A 1 243 ? -11.809 -32.263 -7.372 1.00 36.78 242 PRO A O 1
ATOM 1700 N N . LEU A 1 244 ? -10.595 -31.904 -5.560 1.00 25.70 243 LEU A N 1
ATOM 1701 C CA . LEU A 1 244 ? -9.786 -30.816 -6.159 1.00 28.95 243 LEU A CA 1
ATOM 1702 C C . LEU A 1 244 ? -8.782 -31.453 -7.110 1.00 30.47 243 LEU A C 1
ATOM 1703 O O . LEU A 1 244 ? -8.310 -32.525 -6.803 1.00 35.47 243 LEU A O 1
ATOM 1708 N N . GLU A 1 245 ? -8.450 -30.773 -8.201 1.00 33.41 244 GLU A N 1
ATOM 1709 C CA . GLU A 1 245 ? -7.490 -31.307 -9.193 1.00 32.80 244 GLU A CA 1
ATOM 1710 C C . GLU A 1 245 ? -6.063 -31.155 -8.686 1.00 30.37 244 GLU A C 1
ATOM 1711 O O . GLU A 1 245 ? -5.828 -30.297 -7.867 1.00 31.87 244 GLU A O 1
ATOM 1717 N N . ALA A 1 246 ? -5.173 -31.994 -9.195 1.00 34.33 245 ALA A N 1
ATOM 1718 C CA . ALA A 1 246 ? -3.741 -32.037 -8.848 1.00 33.44 245 ALA A CA 1
ATOM 1719 C C . ALA A 1 246 ? -3.042 -30.751 -9.281 1.00 30.19 245 ALA A C 1
ATOM 1720 O O . ALA A 1 246 ? -3.301 -30.265 -10.367 1.00 37.88 245 ALA A O 1
ATOM 1722 N N . ILE A 1 247 ? -2.111 -30.289 -8.468 1.00 35.12 246 ILE A N 1
ATOM 1723 C CA . ILE A 1 247 ? -1.247 -29.188 -8.951 1.00 45.91 246 ILE A CA 1
ATOM 1724 C C . ILE A 1 247 ? -0.337 -29.877 -9.962 1.00 53.99 246 ILE A C 1
ATOM 1725 O O . ILE A 1 247 ? 0.148 -30.957 -9.653 1.00 56.58 246 ILE A O 1
ATOM 1730 N N . LYS A 1 248 ? -0.056 -29.266 -11.105 1.00 57.41 247 LYS A N 1
ATOM 1731 C CA . LYS A 1 248 ? 0.806 -29.937 -12.116 1.00 64.90 247 LYS A CA 1
ATOM 1732 C C . LYS A 1 248 ? 2.283 -29.920 -11.712 1.00 69.18 247 LYS A C 1
ATOM 1733 O O . LYS A 1 248 ? 2.658 -29.166 -10.812 1.00 63.40 247 LYS A O 1
ATOM 1739 N N . ALA A 1 249 ? 3.091 -30.778 -12.335 1.00 76.46 248 ALA A N 1
ATOM 1740 C CA . ALA A 1 249 ? 4.550 -30.764 -12.075 1.00 82.73 248 ALA A CA 1
ATOM 1741 C C . ALA A 1 249 ? 5.295 -31.067 -13.377 1.00 87.48 248 ALA A C 1
ATOM 1742 O O . ALA A 1 249 ? 4.692 -31.697 -14.252 1.00 91.99 248 ALA A O 1
ATOM 1744 N N . GLU A 1 250 ? 6.519 -30.564 -13.542 1.00 86.49 249 GLU A N 1
ATOM 1745 C CA . GLU A 1 250 ? 7.256 -30.930 -14.774 1.00 87.54 249 GLU A CA 1
ATOM 1746 C C . GLU A 1 250 ? 7.583 -32.413 -14.604 1.00 91.80 249 GLU A C 1
ATOM 1747 O O . GLU A 1 250 ? 8.032 -32.776 -13.508 1.00 95.14 249 GLU A O 1
ATOM 1749 N N . GLU A 1 251 ? 7.397 -33.232 -15.638 1.00 88.71 250 GLU A N 1
ATOM 1750 C CA . GLU A 1 251 ? 7.604 -34.692 -15.456 1.00 91.17 250 GLU A CA 1
ATOM 1751 C C . GLU A 1 251 ? 9.065 -34.994 -15.104 1.00 90.96 250 GLU A C 1
ATOM 1752 O O . GLU A 1 251 ? 9.954 -34.448 -15.761 1.00 87.56 250 GLU A O 1
ATOM 1755 N N . SER A 1 252 ? 9.262 -35.883 -14.130 1.00 87.12 251 SER A N 1
ATOM 1756 C CA . SER A 1 252 ? 10.599 -36.306 -13.645 1.00 95.11 251 SER A CA 1
ATOM 1757 C C . SER A 1 252 ? 10.454 -37.535 -12.738 1.00 95.02 251 SER A C 1
ATOM 1758 O O . SER A 1 252 ? 9.780 -38.498 -13.162 1.00 89.24 251 SER A O 1
ATOM 1760 N N . ASP A 1 255 ? 10.560 -41.411 -5.699 1.00 84.63 254 ASP A N 1
ATOM 1761 C CA . ASP A 1 255 ? 11.600 -41.880 -6.594 1.00 77.63 254 ASP A CA 1
ATOM 1762 C C . ASP A 1 255 ? 10.961 -42.744 -7.629 1.00 74.50 254 ASP A C 1
ATOM 1763 O O . ASP A 1 255 ? 10.496 -43.817 -7.317 1.00 75.53 254 ASP A O 1
ATOM 1768 N N . LEU A 1 256 ? 10.963 -42.300 -8.874 1.00 71.79 255 LEU A N 1
ATOM 1769 C CA . LEU A 1 256 ? 10.278 -43.045 -9.911 1.00 67.07 255 LEU A CA 1
ATOM 1770 C C . LEU A 1 256 ? 10.897 -44.416 -10.118 1.00 61.74 255 LEU A C 1
ATOM 1771 O O . LEU A 1 256 ? 10.192 -45.400 -10.315 1.00 52.16 255 LEU A O 1
ATOM 1773 N N . PRO A 1 257 ? 12.220 -44.480 -10.092 1.00 60.71 256 PRO A N 1
ATOM 1774 C CA . PRO A 1 257 ? 12.894 -45.709 -10.508 1.00 59.79 256 PRO A CA 1
ATOM 1775 C C . PRO A 1 257 ? 12.597 -46.927 -9.642 1.00 50.09 256 PRO A C 1
ATOM 1776 O O . PRO A 1 257 ? 12.280 -47.970 -10.182 1.00 44.90 256 PRO A O 1
ATOM 1780 N N . TRP A 1 258 ? 12.709 -46.818 -8.333 1.00 46.82 257 TRP A N 1
ATOM 1781 C CA . TRP A 1 258 ? 12.365 -47.944 -7.495 1.00 43.25 257 TRP A CA 1
ATOM 1782 C C . TRP A 1 258 ? 10.887 -48.256 -7.652 1.00 43.94 257 TRP A C 1
ATOM 1783 O O . TRP A 1 258 ? 10.501 -49.409 -7.687 1.00 40.96 257 TRP A O 1
ATOM 1794 N N . LEU A 1 259 ? 10.060 -47.225 -7.737 1.00 40.07 258 LEU A N 1
ATOM 1795 C CA . LEU A 1 259 ? 8.636 -47.400 -7.994 1.00 40.28 258 LEU A CA 1
ATOM 1796 C C . LEU A 1 259 ? 8.355 -47.999 -9.357 1.00 39.03 258 LEU A C 1
ATOM 1797 O O . LEU A 1 259 ? 7.499 -48.845 -9.503 1.00 35.73 258 LEU A O 1
ATOM 1802 N N . GLU A 1 260 ? 9.098 -47.541 -10.351 1.00 42.32 259 GLU A N 1
ATOM 1803 C CA . GLU A 1 260 ? 8.968 -47.989 -11.731 1.00 38.95 259 GLU A CA 1
ATOM 1804 C C . GLU A 1 260 ? 9.324 -49.451 -11.899 1.00 35.43 259 GLU A C 1
ATOM 1805 O O . GLU A 1 260 ? 8.839 -50.120 -12.792 1.00 34.89 259 GLU A O 1
ATOM 1811 N N . GLU A 1 261 ? 10.204 -49.924 -11.035 1.00 38.30 260 GLU A N 1
ATOM 1812 C CA . GLU A 1 261 ? 10.725 -51.278 -11.088 1.00 38.02 260 GLU A CA 1
ATOM 1813 C C . GLU A 1 261 ? 9.828 -52.275 -10.397 1.00 35.49 260 GLU A C 1
ATOM 1814 O O . GLU A 1 261 ? 10.170 -53.439 -10.296 1.00 36.95 260 GLU A O 1
ATOM 1820 N N . GLN A 1 262 ? 8.720 -51.795 -9.855 1.00 36.65 261 GLN A N 1
ATOM 1821 C CA . GLN A 1 262 ? 7.835 -52.682 -9.078 1.00 28.75 261 GLN A CA 1
ATOM 1822 C C . GLN A 1 262 ? 6.667 -53.105 -9.943 1.00 28.66 261 GLN A C 1
ATOM 1823 O O . GLN A 1 262 ? 6.257 -52.334 -10.786 1.00 33.09 261 GLN A O 1
ATOM 1829 N N . ALA A 1 263 ? 6.118 -54.275 -9.652 1.00 26.23 262 ALA A N 1
ATOM 1830 C CA . ALA A 1 263 ? 4.950 -54.815 -10.368 1.00 25.57 262 ALA A CA 1
ATOM 1831 C C . ALA A 1 263 ? 3.742 -53.958 -10.012 1.00 32.02 262 ALA A C 1
ATOM 1832 O O . ALA A 1 263 ? 3.669 -53.478 -8.911 1.00 32.82 262 ALA A O 1
ATOM 1834 N N . PRO A 1 264 ? 2.724 -53.772 -10.864 1.00 35.13 263 PRO A N 1
ATOM 1835 C CA . PRO A 1 264 ? 1.586 -52.984 -10.448 1.00 32.88 263 PRO A CA 1
ATOM 1836 C C . PRO A 1 264 ? 0.844 -53.573 -9.241 1.00 34.82 263 PRO A C 1
ATOM 1837 O O . PRO A 1 264 ? 0.790 -54.786 -9.141 1.00 32.36 263 PRO A O 1
ATOM 1841 N N . LYS A 1 265 ? 0.253 -52.681 -8.417 1.00 32.18 264 LYS A N 1
ATOM 1842 C CA . LYS A 1 265 ? -0.595 -52.944 -7.272 1.00 27.00 264 LYS A CA 1
ATOM 1843 C C . LYS A 1 265 ? 0.119 -53.664 -6.150 1.00 31.83 264 LYS A C 1
ATOM 1844 O O . LYS A 1 265 ? -0.517 -54.282 -5.314 1.00 33.12 264 LYS A O 1
ATOM 1850 N N . SER A 1 266 ? 1.441 -53.603 -6.147 1.00 31.46 265 SER A N 1
ATOM 1851 C CA . SER A 1 266 ? 2.226 -54.364 -5.195 1.00 27.89 265 SER A CA 1
ATOM 1852 C C . SER A 1 266 ? 2.812 -53.551 -4.069 1.00 29.76 265 SER A C 1
ATOM 1853 O O . SER A 1 266 ? 3.335 -54.103 -3.119 1.00 27.00 265 SER A O 1
ATOM 1856 N N . VAL A 1 267 ? 2.720 -52.237 -4.175 1.00 28.95 266 VAL A N 1
ATOM 1857 C CA . VAL A 1 267 ? 3.394 -51.364 -3.243 1.00 30.13 266 VAL A CA 1
ATOM 1858 C C . VAL A 1 267 ? 2.404 -50.651 -2.375 1.00 28.99 266 VAL A C 1
ATOM 1859 O O . VAL A 1 267 ? 1.407 -50.155 -2.840 1.00 26.04 266 VAL A O 1
ATOM 1863 N N . LEU A 1 268 ? 2.695 -50.627 -1.089 1.00 26.82 267 LEU A N 1
ATOM 1864 C CA . LEU A 1 268 ? 1.847 -49.976 -0.132 1.00 26.07 267 LEU A CA 1
ATOM 1865 C C . LEU A 1 268 ? 2.486 -48.669 0.225 1.00 25.94 267 LEU A C 1
ATOM 1866 O O . LEU A 1 268 ? 3.638 -48.617 0.591 1.00 24.55 267 LEU A O 1
ATOM 1871 N N . PHE A 1 269 ? 1.714 -47.606 0.114 1.00 25.24 268 PHE A N 1
ATOM 1872 C CA . PHE A 1 269 ? 2.194 -46.287 0.413 1.00 26.51 268 PHE A CA 1
ATOM 1873 C C . PHE A 1 269 ? 1.731 -45.924 1.801 1.00 25.02 268 PHE A C 1
ATOM 1874 O O . PHE A 1 269 ? 0.601 -46.133 2.144 1.00 20.18 268 PHE A O 1
ATOM 1882 N N . ILE A 1 270 ? 2.633 -45.423 2.622 1.00 23.73 269 ILE A N 1
ATOM 1883 C CA . ILE A 1 270 ? 2.266 -45.013 3.948 1.00 27.96 269 ILE A CA 1
ATOM 1884 C C . ILE A 1 270 ? 2.630 -43.571 4.151 1.00 28.16 269 ILE A C 1
ATOM 1885 O O . ILE A 1 270 ? 3.740 -43.181 3.880 1.00 33.30 269 ILE A O 1
ATOM 1890 N N . SER A 1 271 ? 1.675 -42.777 4.606 1.00 27.23 270 SER A N 1
ATOM 1891 C CA . SER A 1 271 ? 1.945 -41.467 5.159 1.00 21.57 270 SER A CA 1
ATOM 1892 C C . SER A 1 271 ? 1.029 -41.218 6.328 1.00 22.72 270 SER A C 1
ATOM 1893 O O . SER A 1 271 ? -0.141 -41.518 6.268 1.00 24.47 270 SER A O 1
ATOM 1896 N N . PHE A 1 272 ? 1.570 -40.654 7.389 1.00 25.28 271 PHE A N 1
ATOM 1897 C CA . PHE A 1 272 ? 0.780 -40.315 8.549 1.00 24.70 271 PHE A CA 1
ATOM 1898 C C . PHE A 1 272 ? 0.438 -38.846 8.568 1.00 20.80 271 PHE A C 1
ATOM 1899 O O . PHE A 1 272 ? -0.126 -38.362 9.522 1.00 25.70 271 PHE A O 1
ATOM 1907 N N . GLY A 1 273 ? 0.792 -38.135 7.512 1.00 21.01 272 GLY A N 1
ATOM 1908 C CA . GLY A 1 273 ? 0.368 -36.763 7.362 1.00 22.93 272 GLY A CA 1
ATOM 1909 C C . GLY A 1 273 ? 1.461 -35.846 6.896 1.00 31.07 272 GLY A C 1
ATOM 1910 O O . GLY A 1 273 ? 2.494 -36.299 6.451 1.00 40.21 272 GLY A O 1
ATOM 1911 N N . SER A 1 274 ? 1.235 -34.547 7.011 1.00 32.15 273 SER A N 1
ATOM 1912 C CA . SER A 1 274 ? 2.276 -33.572 6.759 1.00 37.82 273 SER A CA 1
ATOM 1913 C C . SER A 1 274 ? 3.095 -33.367 8.020 1.00 36.94 273 SER A C 1
ATOM 1914 O O . SER A 1 274 ? 4.083 -32.655 8.023 1.00 38.01 273 SER A O 1
ATOM 1917 N N . ARG A 1 275 ? 2.659 -33.995 9.099 1.00 36.76 274 ARG A N 1
ATOM 1918 C CA . ARG A 1 275 ? 3.368 -33.948 10.355 1.00 34.99 274 ARG A CA 1
ATOM 1919 C C . ARG A 1 275 ? 3.428 -35.344 10.929 1.00 40.88 274 ARG A C 1
ATOM 1920 O O . ARG A 1 275 ? 2.647 -36.197 10.554 1.00 36.14 274 ARG A O 1
ATOM 1928 N N . GLY A 1 276 ? 4.372 -35.581 11.826 1.00 32.37 275 GLY A N 1
ATOM 1929 C CA . GLY A 1 276 ? 4.487 -36.866 12.480 1.00 34.88 275 GLY A CA 1
ATOM 1930 C C . GLY A 1 276 ? 3.310 -37.160 13.377 1.00 38.90 275 GLY A C 1
ATOM 1931 O O . GLY A 1 276 ? 2.738 -36.259 13.967 1.00 43.14 275 GLY A O 1
ATOM 1932 N N . ALA A 1 277 ? 2.917 -38.421 13.453 1.00 35.89 276 ALA A N 1
ATOM 1933 C CA . ALA A 1 277 ? 1.789 -38.801 14.289 1.00 38.46 276 ALA A CA 1
ATOM 1934 C C . ALA A 1 277 ? 2.131 -39.492 15.603 1.00 49.65 276 ALA A C 1
ATOM 1935 O O . ALA A 1 277 ? 1.560 -39.183 16.642 1.00 49.88 276 ALA A O 1
ATOM 1937 N N . HIS A 1 278 ? 3.078 -40.414 15.563 1.00 36.95 277 HIS A N 1
ATOM 1938 C CA . HIS A 1 278 ? 3.180 -41.434 16.586 1.00 29.72 277 HIS A CA 1
ATOM 1939 C C . HIS A 1 278 ? 4.499 -41.489 17.323 1.00 34.98 277 HIS A C 1
ATOM 1940 O O . HIS A 1 278 ? 5.485 -40.889 16.927 1.00 39.02 277 HIS A O 1
ATOM 1947 N N . THR A 1 279 ? 4.464 -42.205 18.433 1.00 35.16 278 THR A N 1
ATOM 1948 C CA . THR A 1 279 ? 5.622 -42.555 19.231 1.00 28.11 278 THR A CA 1
ATOM 1949 C C . THR A 1 279 ? 6.514 -43.528 18.490 1.00 28.73 278 THR A C 1
ATOM 1950 O O . THR A 1 279 ? 6.055 -44.266 17.653 1.00 32.24 278 THR A O 1
ATOM 1954 N N . LYS A 1 280 ? 7.799 -43.524 18.801 1.00 26.01 279 LYS A N 1
ATOM 1955 C CA . LYS A 1 280 ? 8.755 -44.396 18.138 1.00 26.66 279 LYS A CA 1
ATOM 1956 C C . LYS A 1 280 ? 8.429 -45.850 18.369 1.00 29.52 279 LYS A C 1
ATOM 1957 O O . LYS A 1 280 ? 8.544 -46.667 17.481 1.00 27.20 279 LYS A O 1
ATOM 1963 N N . GLU A 1 281 ? 8.034 -46.175 19.582 1.00 32.88 280 GLU A N 1
ATOM 1964 C CA . GLU A 1 281 ? 7.720 -47.542 19.924 1.00 31.67 280 GLU A CA 1
ATOM 1965 C C . GLU A 1 281 ? 6.542 -48.052 19.112 1.00 35.14 280 GLU A C 1
ATOM 1966 O O . GLU A 1 281 ? 6.540 -49.185 18.663 1.00 28.71 280 GLU A O 1
ATOM 1972 N N . GLN A 1 282 ? 5.538 -47.202 18.941 1.00 33.65 281 GLN A N 1
ATOM 1973 C CA . GLN A 1 282 ? 4.385 -47.496 18.112 1.00 27.95 281 GLN A CA 1
ATOM 1974 C C . GLN A 1 282 ? 4.752 -47.660 16.647 1.00 29.22 281 GLN A C 1
ATOM 1975 O O . GLN A 1 282 ? 4.261 -48.543 15.972 1.00 28.49 281 GLN A O 1
ATOM 1981 N N . LEU A 1 283 ? 5.606 -46.784 16.151 1.00 30.97 282 LEU A N 1
ATOM 1982 C CA . LEU A 1 283 ? 6.032 -46.830 14.762 1.00 28.59 282 LEU A CA 1
ATOM 1983 C C . LEU A 1 283 ? 6.786 -48.099 14.471 1.00 26.22 282 LEU A C 1
ATOM 1984 O O . LEU A 1 283 ? 6.657 -48.687 13.423 1.00 24.69 282 LEU A O 1
ATOM 1989 N N . ARG A 1 284 ? 7.615 -48.493 15.413 1.00 32.38 283 ARG A N 1
ATOM 1990 C CA . ARG A 1 284 ? 8.350 -49.739 15.343 1.00 26.68 283 ARG A CA 1
ATOM 1991 C C . ARG A 1 284 ? 7.442 -50.945 15.372 1.00 26.62 283 ARG A C 1
ATOM 1992 O O . ARG A 1 284 ? 7.755 -51.966 14.802 1.00 23.32 283 ARG A O 1
ATOM 2000 N N . GLU A 1 285 ? 6.314 -50.801 16.054 1.00 24.01 284 GLU A N 1
ATOM 2001 C CA . GLU A 1 285 ? 5.288 -51.860 16.170 1.00 24.44 284 GLU A CA 1
ATOM 2002 C C . GLU A 1 285 ? 4.636 -51.998 14.807 1.00 29.62 284 GLU A C 1
ATOM 2003 O O . GLU A 1 285 ? 4.352 -53.099 14.399 1.00 27.36 284 GLU A O 1
ATOM 2009 N N . PHE A 1 286 ? 4.380 -50.869 14.165 1.00 27.95 285 PHE A N 1
ATOM 2010 C CA . PHE A 1 286 ? 3.813 -50.866 12.831 1.00 24.50 285 PHE A CA 1
ATOM 2011 C C . PHE A 1 286 ? 4.794 -51.463 11.852 1.00 26.69 285 PHE A C 1
ATOM 2012 O O . PHE A 1 286 ? 4.431 -52.255 11.011 1.00 28.50 285 PHE A O 1
ATOM 2020 N N . ALA A 1 287 ? 6.058 -51.104 11.993 1.00 25.16 286 ALA A N 1
ATOM 2021 C CA . ALA A 1 287 ? 7.085 -51.521 11.051 1.00 29.31 286 ALA A CA 1
ATOM 2022 C C . ALA A 1 287 ? 7.268 -53.022 11.010 1.00 27.80 286 ALA A C 1
ATOM 2023 O O . ALA A 1 287 ? 7.463 -53.591 9.962 1.00 22.48 286 ALA A O 1
ATOM 2025 N N . ALA A 1 288 ? 7.205 -53.653 12.166 1.00 26.35 287 ALA A N 1
ATOM 2026 C CA . ALA A 1 288 ? 7.280 -55.089 12.286 1.00 23.13 287 ALA A CA 1
ATOM 2027 C C . ALA A 1 288 ? 6.114 -55.706 11.567 1.00 33.93 287 ALA A C 1
ATOM 2028 O O . ALA A 1 288 ? 6.215 -56.774 10.997 1.00 32.30 287 ALA A O 1
ATOM 2030 N N . ALA A 1 289 ? 4.983 -55.029 11.665 1.00 32.96 288 ALA A N 1
ATOM 2031 C CA . ALA A 1 289 ? 3.751 -55.417 11.027 1.00 27.92 288 ALA A CA 1
ATOM 2032 C C . ALA A 1 289 ? 3.901 -55.409 9.518 1.00 27.84 288 ALA A C 1
ATOM 2033 O O . ALA A 1 289 ? 3.359 -56.247 8.838 1.00 26.04 288 ALA A O 1
ATOM 2035 N N . LEU A 1 290 ? 4.632 -54.443 8.995 1.00 27.71 289 LEU A N 1
ATOM 2036 C CA . LEU A 1 290 ? 4.857 -54.362 7.571 1.00 28.94 289 LEU A CA 1
ATOM 2037 C C . LEU A 1 290 ? 5.588 -55.586 7.083 1.00 29.40 289 LEU A C 1
ATOM 2038 O O . LEU A 1 290 ? 5.273 -56.126 6.043 1.00 29.61 289 LEU A O 1
ATOM 2043 N N . GLU A 1 291 ? 6.591 -56.002 7.840 1.00 30.60 290 GLU A N 1
ATOM 2044 C CA . GLU A 1 291 ? 7.397 -57.161 7.509 1.00 33.50 290 GLU A CA 1
ATOM 2045 C C . GLU A 1 291 ? 6.614 -58.453 7.519 1.00 32.69 290 GLU A C 1
ATOM 2046 O O . GLU A 1 291 ? 6.785 -59.303 6.665 1.00 36.21 290 GLU A O 1
ATOM 2052 N N . LYS A 1 292 ? 5.772 -58.602 8.522 1.00 31.34 291 LYS A N 1
ATOM 2053 C CA . LYS A 1 292 ? 4.940 -59.770 8.648 1.00 30.32 291 LYS A CA 1
ATOM 2054 C C . LYS A 1 292 ? 3.937 -59.864 7.516 1.00 29.93 291 LYS A C 1
ATOM 2055 O O . LYS A 1 292 ? 3.640 -60.942 7.036 1.00 33.69 291 LYS A O 1
ATOM 2061 N N . SER A 1 293 ? 3.392 -58.724 7.124 1.00 26.91 292 SER A N 1
ATOM 2062 C CA . SER A 1 293 ? 2.418 -58.647 6.052 1.00 27.73 292 SER A CA 1
ATOM 2063 C C . SER A 1 293 ? 2.987 -59.054 4.712 1.00 29.03 292 SER A C 1
ATOM 2064 O O . SER A 1 293 ? 2.321 -59.670 3.912 1.00 34.06 292 SER A O 1
ATOM 2067 N N . GLY A 1 294 ? 4.227 -58.687 4.461 1.00 36.54 293 GLY A N 1
ATOM 2068 C CA . GLY A 1 294 ? 4.869 -59.017 3.213 1.00 28.23 293 GLY A CA 1
ATOM 2069 C C . GLY A 1 294 ? 4.647 -58.011 2.119 1.00 29.32 293 GLY A C 1
ATOM 2070 O O . GLY A 1 294 ? 5.062 -58.212 0.995 1.00 31.62 293 GLY A O 1
ATOM 2071 N N . TRP A 1 295 ? 3.995 -56.917 2.453 1.00 29.20 294 TRP A N 1
ATOM 2072 C CA . TRP A 1 295 ? 3.794 -55.850 1.511 1.00 26.19 294 TRP A CA 1
ATOM 2073 C C . TRP A 1 295 ? 5.129 -55.246 1.160 1.00 31.68 294 TRP A C 1
ATOM 2074 O O . TRP A 1 295 ? 5.976 -55.086 2.012 1.00 31.01 294 TRP A O 1
ATOM 2085 N N . ARG A 1 296 ? 5.311 -54.906 -0.104 1.00 31.18 295 ARG A N 1
ATOM 2086 C CA .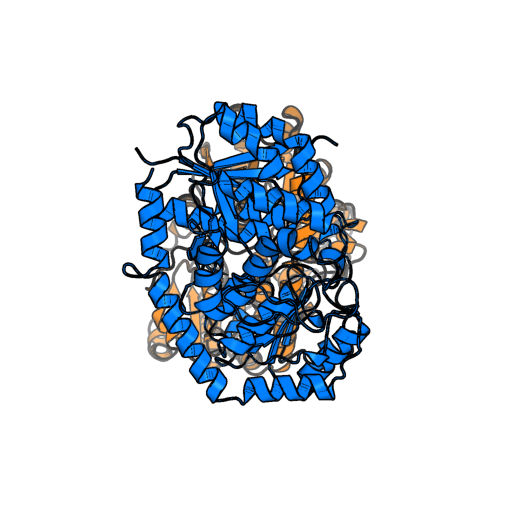 ARG A 1 296 ? 6.373 -54.021 -0.502 1.00 26.69 295 ARG A CA 1
ATOM 2087 C C . ARG A 1 296 ? 5.839 -52.644 -0.229 1.00 31.56 295 ARG A C 1
ATOM 2088 O O . ARG A 1 296 ? 4.669 -52.391 -0.422 1.00 33.56 295 ARG A O 1
ATOM 2096 N N . PHE A 1 297 ? 6.683 -51.755 0.257 1.00 28.46 296 PHE A N 1
ATOM 2097 C CA . PHE A 1 297 ? 6.192 -50.489 0.726 1.00 24.03 296 PHE A CA 1
ATOM 2098 C C . PHE A 1 297 ? 7.035 -49.310 0.304 1.00 25.21 296 PHE A C 1
ATOM 2099 O O . PHE A 1 297 ? 8.228 -49.421 0.134 1.00 29.99 296 PHE A O 1
ATOM 2107 N N . LEU A 1 298 ? 6.384 -48.172 0.132 1.00 27.32 297 LEU A N 1
ATOM 2108 C CA . LEU A 1 298 ? 7.059 -46.898 0.079 1.00 27.72 297 LEU A CA 1
ATOM 2109 C C . LEU A 1 298 ? 6.443 -46.073 1.191 1.00 28.39 297 LEU A C 1
ATOM 2110 O O . LEU A 1 298 ? 5.269 -45.794 1.162 1.00 28.06 297 LEU A O 1
ATOM 2115 N N . TRP A 1 299 ? 7.253 -45.670 2.160 1.00 27.15 298 TRP A N 1
ATOM 2116 C CA . TRP A 1 299 ? 6.770 -45.062 3.394 1.00 27.38 298 TRP A CA 1
ATOM 2117 C C . TRP A 1 299 ? 7.314 -43.668 3.595 1.00 24.93 298 TRP A C 1
ATOM 2118 O O . TRP A 1 299 ? 8.501 -43.480 3.583 1.00 26.03 298 TRP A O 1
ATOM 2129 N N . VAL A 1 300 ? 6.456 -42.686 3.813 1.00 22.76 299 VAL A N 1
ATOM 2130 C CA . VAL A 1 300 ? 6.954 -41.336 4.001 1.00 24.09 299 VAL A CA 1
ATOM 2131 C C . VAL A 1 300 ? 6.861 -40.933 5.454 1.00 22.00 299 VAL A C 1
ATOM 2132 O O . VAL A 1 300 ? 5.798 -40.822 6.000 1.00 22.86 299 VAL A O 1
ATOM 2136 N N . LEU A 1 301 ? 8.001 -40.692 6.069 1.00 26.31 300 LEU A N 1
ATOM 2137 C CA . LEU A 1 301 ? 8.059 -40.513 7.500 1.00 28.49 300 LEU A CA 1
ATOM 2138 C C . LEU A 1 301 ? 8.569 -39.136 7.861 1.00 27.26 300 LEU A C 1
ATOM 2139 O O . LEU A 1 301 ? 9.652 -38.764 7.472 1.00 26.02 300 LEU A O 1
ATOM 2144 N N . LYS A 1 302 ? 7.783 -38.504 8.708 1.00 28.69 301 LYS A N 1
ATOM 2145 C CA . LYS A 1 302 ? 8.109 -37.238 9.371 1.00 34.12 301 LYS A CA 1
ATOM 2146 C C . LYS A 1 302 ? 8.004 -37.599 10.841 1.00 43.06 301 LYS A C 1
ATOM 2147 O O . LYS A 1 302 ? 6.919 -37.768 11.336 1.00 61.50 301 LYS A O 1
ATOM 2153 N N . SER A 1 303 ? 9.129 -37.917 11.442 1.00 38.78 302 SER A N 1
ATOM 2154 C CA . SER A 1 303 ? 9.145 -38.255 12.882 1.00 54.55 302 SER A CA 1
ATOM 2155 C C . SER A 1 303 ? 9.558 -37.003 13.645 1.00 49.90 302 SER A C 1
ATOM 2156 O O . SER A 1 303 ? 10.008 -37.113 14.784 1.00 40.42 302 SER A O 1
ATOM 2158 N N . GLY A 1 304 ? 9.332 -35.855 13.021 1.00 40.51 303 GLY A N 1
ATOM 2159 C CA . GLY A 1 304 ? 9.745 -34.551 13.550 1.00 53.21 303 GLY A CA 1
ATOM 2160 C C . GLY A 1 304 ? 8.612 -33.880 14.265 1.00 50.65 303 GLY A C 1
ATOM 2161 O O . GLY A 1 304 ? 8.765 -32.703 14.628 1.00 60.17 303 GLY A O 1
ATOM 2162 N N . LYS A 1 305 ? 7.539 -34.628 14.481 1.00 43.45 304 LYS A N 1
ATOM 2163 C CA . LYS A 1 305 ? 6.353 -34.073 15.138 1.00 52.87 304 LYS A CA 1
ATOM 2164 C C . LYS A 1 305 ? 5.844 -32.969 14.230 1.00 47.55 304 LYS A C 1
ATOM 2165 O O . LYS A 1 305 ? 5.699 -33.205 13.041 1.00 57.24 304 LYS A O 1
ATOM 2166 N N . VAL A 1 306 ? 5.569 -31.826 14.822 1.00 44.03 305 VAL A N 1
ATOM 2167 C CA . VAL A 1 306 ? 4.954 -30.672 14.125 1.00 47.57 305 VAL A CA 1
ATOM 2168 C C . VAL A 1 306 ? 5.822 -29.900 13.114 1.00 55.10 305 VAL A C 1
ATOM 2169 O O . VAL A 1 306 ? 5.277 -29.454 12.120 1.00 56.06 305 VAL A O 1
ATOM 2173 N N . ASP A 1 307 ? 7.101 -29.621 13.361 1.00 59.72 306 ASP A N 1
ATOM 2174 C CA . ASP A 1 307 ? 7.758 -28.699 12.387 1.00 52.78 306 ASP A CA 1
ATOM 2175 C C . ASP A 1 307 ? 8.937 -29.300 11.635 1.00 48.49 306 ASP A C 1
ATOM 2176 O O . ASP A 1 307 ? 9.799 -29.890 12.271 1.00 47.62 306 ASP A O 1
ATOM 2181 N N . ARG A 1 308 ? 8.930 -29.073 10.318 1.00 56.93 307 ARG A N 1
ATOM 2182 C CA . ARG A 1 308 ? 9.992 -29.450 9.360 1.00 46.01 307 ARG A CA 1
ATOM 2183 C C . ARG A 1 308 ? 11.308 -29.001 9.973 1.00 52.09 307 ARG A C 1
ATOM 2184 O O . ARG A 1 308 ? 12.193 -29.824 10.166 1.00 47.40 307 ARG A O 1
ATOM 2192 N N . GLU A 1 309 ? 11.370 -27.706 10.270 1.00 51.83 308 GLU A N 1
ATOM 2193 C CA . GLU A 1 309 ? 12.557 -27.010 10.820 1.00 54.35 308 GLU A CA 1
ATOM 2194 C C . GLU A 1 309 ? 13.085 -27.706 12.078 1.00 48.23 308 GLU A C 1
ATOM 2195 O O . GLU A 1 309 ? 14.295 -27.816 12.212 1.00 53.29 308 GLU A O 1
ATOM 2201 N N . ASP A 1 310 ? 12.211 -28.174 12.956 1.00 46.95 309 ASP A N 1
ATOM 2202 C CA . ASP A 1 310 ? 12.693 -28.819 14.202 1.00 50.45 309 ASP A CA 1
ATOM 2203 C C . ASP A 1 310 ? 12.955 -30.317 14.008 1.00 49.94 309 ASP A C 1
ATOM 2204 O O . ASP A 1 310 ? 13.481 -30.908 14.936 1.00 47.39 309 ASP A O 1
ATOM 2209 N N . LYS A 1 311 ? 12.644 -30.903 12.851 1.00 46.12 310 LYS A N 1
ATOM 2210 C CA . LYS A 1 311 ? 12.861 -32.367 12.697 1.00 53.72 310 LYS A CA 1
ATOM 2211 C C . LYS A 1 311 ? 14.285 -32.635 12.226 1.00 56.41 310 LYS A C 1
ATOM 2212 O O . LYS A 1 311 ? 14.572 -32.359 11.073 1.00 58.37 310 LYS A O 1
ATOM 2215 N N . GLU A 1 312 ? 15.128 -33.189 13.090 1.00 51.71 311 GLU A N 1
ATOM 2216 C CA . GLU A 1 312 ? 16.528 -33.436 12.693 1.00 54.00 311 GLU A CA 1
ATOM 2217 C C . GLU A 1 312 ? 16.839 -34.926 12.768 1.00 57.42 311 GLU A C 1
ATOM 2218 O O . GLU A 1 312 ? 17.991 -35.281 12.522 1.00 61.09 311 GLU A O 1
ATOM 2224 N N . GLU A 1 313 ? 15.848 -35.753 13.099 1.00 58.73 312 GLU A N 1
ATOM 2225 C CA . GLU A 1 313 ? 16.050 -37.222 13.245 1.00 54.21 312 GLU A CA 1
ATOM 2226 C C . GLU A 1 313 ? 16.282 -37.870 11.885 1.00 47.41 312 GLU A C 1
ATOM 2227 O O . GLU A 1 313 ? 15.564 -37.532 10.971 1.00 46.12 312 GLU A O 1
ATOM 2233 N N . THR A 1 314 ? 17.170 -38.859 11.816 1.00 43.74 313 THR A N 1
ATOM 2234 C CA . THR A 1 314 ? 17.554 -39.446 10.509 1.00 55.60 313 THR A CA 1
ATOM 2235 C C . THR A 1 314 ? 17.391 -40.959 10.557 1.00 58.43 313 THR A C 1
ATOM 2236 O O . THR A 1 314 ? 18.416 -41.649 10.571 1.00 72.48 313 THR A O 1
ATOM 2240 N N . GLU A 1 315 ? 16.148 -41.460 10.603 1.00 45.06 314 GLU A N 1
ATOM 2241 C CA . GLU A 1 315 ? 15.821 -42.916 10.739 1.00 39.93 314 GLU A CA 1
ATOM 2242 C C . GLU A 1 315 ? 16.391 -43.514 12.021 1.00 55.72 314 GLU A C 1
ATOM 2243 O O . GLU A 1 315 ? 16.843 -44.662 12.021 1.00 51.91 314 GLU A O 1
ATOM 2249 N N . ASP A 1 316 ? 16.398 -42.678 13.049 1.00 57.65 315 ASP A N 1
ATOM 2250 C CA . ASP A 1 316 ? 16.707 -42.997 14.448 1.00 40.07 315 ASP A CA 1
ATOM 2251 C C . ASP A 1 316 ? 15.411 -43.565 15.012 1.00 50.34 315 ASP A C 1
ATOM 2252 O O . ASP A 1 316 ? 15.464 -44.031 16.148 1.00 59.60 315 ASP A O 1
ATOM 2257 N N . ILE A 1 317 ? 14.261 -43.214 14.418 1.00 35.36 316 ILE A N 1
ATOM 2258 C CA . ILE A 1 317 ? 12.882 -43.635 14.774 1.00 29.20 316 ILE A CA 1
ATOM 2259 C C . ILE A 1 317 ? 12.650 -45.124 14.542 1.00 23.65 316 ILE A C 1
ATOM 2260 O O . ILE A 1 317 ? 12.036 -45.729 15.388 1.00 26.64 316 ILE A O 1
ATOM 2263 N N . LEU A 1 318 ? 13.116 -45.683 13.430 1.00 25.51 317 LEU A N 1
ATOM 2264 C CA . LEU A 1 318 ? 12.784 -47.101 13.123 1.00 31.53 317 LEU A CA 1
ATOM 2265 C C . LEU A 1 318 ? 13.861 -48.092 13.556 1.00 29.91 317 LEU A C 1
ATOM 2266 O O . LEU A 1 318 ? 13.544 -49.259 13.714 1.00 22.89 317 LEU A O 1
ATOM 2271 N N . GLY A 1 319 ? 15.099 -47.635 13.659 1.00 30.12 318 GLY A N 1
ATOM 2272 C CA . GLY A 1 319 ? 16.235 -48.510 13.967 1.00 23.21 318 GLY A CA 1
ATOM 2273 C C . GLY A 1 319 ? 16.902 -48.986 12.690 1.00 37.23 318 GLY A C 1
ATOM 2274 O O . GLY A 1 319 ? 16.276 -48.970 11.649 1.00 39.38 318 GLY A O 1
ATOM 2275 N N . SER A 1 320 ? 18.175 -49.338 12.764 1.00 34.89 319 SER A N 1
ATOM 2276 C CA . SER A 1 320 ? 18.948 -49.772 11.579 1.00 30.73 319 SER A CA 1
ATOM 2277 C C . SER A 1 320 ? 18.532 -51.135 11.024 1.00 34.04 319 SER A C 1
ATOM 2278 O O . SER A 1 320 ? 18.513 -51.279 9.815 1.00 33.47 319 SER A O 1
ATOM 2281 N N . SER A 1 321 ? 18.196 -52.083 11.886 1.00 23.07 320 SER A N 1
ATOM 2282 C CA . SER A 1 321 ? 17.890 -53.464 11.441 1.00 25.90 320 SER A CA 1
ATOM 2283 C C . SER A 1 321 ? 16.684 -53.513 10.504 1.00 34.04 320 SER A C 1
ATOM 2284 O O . SER A 1 321 ? 16.724 -54.289 9.558 1.00 34.88 320 SER A O 1
ATOM 2287 N N . PHE A 1 322 ? 15.657 -52.709 10.748 1.00 31.83 321 PHE A N 1
ATOM 2288 C CA . PHE A 1 322 ? 14.467 -52.739 9.868 1.00 33.76 321 PHE A CA 1
ATOM 2289 C C . PHE A 1 322 ? 14.872 -52.321 8.455 1.00 34.09 321 PHE A C 1
ATOM 2290 O O . PHE A 1 322 ? 14.449 -52.938 7.494 1.00 30.01 321 PHE A O 1
ATOM 2298 N N . LEU A 1 323 ? 15.699 -51.292 8.348 1.00 26.58 322 LEU A N 1
ATOM 2299 C CA . LEU A 1 323 ? 16.169 -50.814 7.035 1.00 27.14 322 LEU A CA 1
ATOM 2300 C C . LEU A 1 323 ? 17.011 -51.900 6.379 1.00 30.68 322 LEU A C 1
ATOM 2301 O O . LEU A 1 323 ? 16.957 -52.033 5.180 1.00 34.22 322 LEU A O 1
ATOM 2306 N N . GLU A 1 324 ? 17.829 -52.586 7.161 1.00 31.04 323 GLU A N 1
ATOM 2307 C CA . GLU A 1 324 ? 18.674 -53.677 6.638 1.00 29.95 323 GLU A CA 1
ATOM 2308 C C . GLU A 1 324 ? 17.798 -54.824 6.159 1.00 29.64 323 GLU A C 1
ATOM 2309 O O . GLU A 1 324 ? 18.088 -55.365 5.121 1.00 41.43 323 GLU A O 1
ATOM 2315 N N . ARG A 1 325 ? 16.786 -55.192 6.926 1.00 28.64 324 ARG A N 1
ATOM 2316 C CA . ARG A 1 325 ? 15.899 -56.327 6.572 1.00 30.24 324 ARG A CA 1
ATOM 2317 C C . ARG A 1 325 ? 15.004 -56.040 5.372 1.00 31.87 324 ARG A C 1
ATOM 2318 O O . ARG A 1 325 ? 14.677 -56.981 4.665 1.00 33.17 324 ARG A O 1
ATOM 2326 N N . THR A 1 326 ? 14.531 -54.807 5.244 1.00 33.83 325 THR A N 1
ATOM 2327 C CA . THR A 1 326 ? 13.548 -54.449 4.193 1.00 29.08 325 THR A CA 1
ATOM 2328 C C . THR A 1 326 ? 14.204 -53.704 3.048 1.00 30.59 325 THR A C 1
ATOM 2329 O O . THR A 1 326 ? 13.489 -53.311 2.164 1.00 32.44 325 THR A O 1
ATOM 2333 N N . LYS A 1 327 ? 15.524 -53.719 2.991 1.00 30.87 326 LYS A N 1
ATOM 2334 C CA . LYS A 1 327 ? 16.307 -52.939 2.009 1.00 32.91 326 LYS A CA 1
ATOM 2335 C C . LYS A 1 327 ? 15.874 -53.258 0.585 1.00 32.45 326 LYS A C 1
ATOM 2336 O O . LYS A 1 327 ? 15.780 -52.327 -0.210 1.00 37.19 326 LYS A O 1
ATOM 2342 N N . ASN A 1 328 ? 15.650 -54.521 0.265 1.00 23.41 327 ASN A N 1
ATOM 2343 C CA . ASN A 1 328 ? 15.213 -54.847 -1.113 1.00 44.01 327 ASN A CA 1
ATOM 2344 C C . ASN A 1 328 ? 13.787 -54.369 -1.448 1.00 42.48 327 ASN A C 1
ATOM 2345 O O . ASN A 1 328 ? 13.608 -53.723 -2.489 1.00 31.94 327 ASN A O 1
ATOM 2347 N N . ARG A 1 329 ? 12.831 -54.595 -0.549 1.00 35.32 328 ARG A N 1
ATOM 2348 C CA . ARG A 1 329 ? 11.399 -54.373 -0.871 1.00 37.42 328 ARG A CA 1
ATOM 2349 C C . ARG A 1 329 ? 10.786 -53.098 -0.297 1.00 31.86 328 ARG A C 1
ATOM 2350 O O . ARG A 1 329 ? 9.572 -52.993 -0.330 1.00 27.68 328 ARG A O 1
ATOM 2358 N N . GLY A 1 330 ? 11.567 -52.183 0.246 1.00 28.03 329 GLY A N 1
ATOM 2359 C CA . GLY A 1 330 ? 10.891 -50.991 0.763 1.00 24.37 329 GLY A CA 1
ATOM 2360 C C . GLY A 1 330 ? 11.732 -49.757 0.668 1.00 29.88 329 GLY A C 1
ATOM 2361 O O . GLY A 1 330 ? 12.930 -49.864 0.834 1.00 32.57 329 GLY A O 1
ATOM 2362 N N . VAL A 1 331 ? 11.090 -48.617 0.467 1.00 24.01 330 VAL A N 1
ATOM 2363 C CA . VAL A 1 331 ? 11.836 -47.335 0.458 1.00 28.14 330 VAL A CA 1
ATOM 2364 C C . VAL A 1 331 ? 11.231 -46.451 1.535 1.00 24.28 330 VAL A C 1
ATOM 2365 O O . VAL A 1 331 ? 10.049 -46.304 1.548 1.00 25.66 330 VAL A O 1
ATOM 2369 N N . VAL A 1 332 ? 12.045 -45.896 2.410 1.00 17.02 331 VAL A N 1
ATOM 2370 C CA . VAL A 1 332 ? 11.469 -44.966 3.407 1.00 20.56 331 VAL A CA 1
ATOM 2371 C C . VAL A 1 332 ? 11.928 -43.567 3.019 1.00 26.53 331 VAL A C 1
ATOM 2372 O O . VAL A 1 332 ? 13.111 -43.316 3.073 1.00 31.60 331 VAL A O 1
ATOM 2376 N N . ILE A 1 333 ? 10.999 -42.703 2.629 1.00 25.61 332 ILE A N 1
ATOM 2377 C CA . ILE A 1 333 ? 11.357 -41.306 2.290 1.00 24.26 332 ILE A CA 1
ATOM 2378 C C . ILE A 1 333 ? 11.219 -40.509 3.579 1.00 30.60 332 ILE A C 1
ATOM 2379 O O . ILE A 1 333 ? 10.179 -40.591 4.194 1.00 25.91 332 ILE A O 1
ATOM 2384 N N . LYS A 1 334 ? 12.249 -39.769 3.955 1.00 26.18 333 LYS A N 1
ATOM 2385 C CA . LYS A 1 334 ? 12.179 -38.970 5.193 1.00 26.67 333 LYS A CA 1
ATOM 2386 C C . LYS A 1 334 ? 11.907 -37.509 4.829 1.00 28.58 333 LYS A C 1
ATOM 2387 O O . LYS A 1 334 ? 12.709 -36.915 4.146 1.00 33.02 333 LYS A O 1
ATOM 2393 N N . GLY A 1 335 ? 10.787 -36.973 5.299 1.00 32.04 334 GLY A N 1
ATOM 2394 C CA . GLY A 1 335 ? 10.383 -35.583 5.039 1.00 31.34 334 GLY A CA 1
ATOM 2395 C C . GLY A 1 335 ? 9.247 -35.509 4.046 1.00 30.12 334 GLY A C 1
ATOM 2396 O O . GLY A 1 335 ? 8.392 -36.365 4.084 1.00 27.27 334 GLY A O 1
ATOM 2397 N N . TRP A 1 336 ? 9.245 -34.471 3.221 1.00 25.65 335 TRP A N 1
ATOM 2398 C CA . TRP A 1 336 ? 8.235 -34.277 2.199 1.00 26.77 335 TRP A CA 1
ATOM 2399 C C . TRP A 1 336 ? 8.391 -35.161 0.983 1.00 26.74 335 TRP A C 1
ATOM 2400 O O . TRP A 1 336 ? 9.486 -35.468 0.574 1.00 36.76 335 TRP A O 1
ATOM 2411 N N . ALA A 1 337 ? 7.271 -35.538 0.393 1.00 23.43 336 ALA A N 1
ATOM 2412 C CA . ALA A 1 337 ? 7.256 -36.315 -0.817 1.00 20.31 336 ALA A CA 1
ATOM 2413 C C . ALA A 1 337 ? 6.107 -35.822 -1.650 1.00 27.54 336 ALA A C 1
ATOM 2414 O O . ALA A 1 337 ? 5.230 -35.163 -1.143 1.00 34.27 336 ALA A O 1
ATOM 2416 N N . ASP A 1 338 ? 6.105 -36.126 -2.934 1.00 29.32 337 ASP A N 1
ATOM 2417 C CA . ASP A 1 338 ? 4.974 -35.777 -3.765 1.00 28.48 337 ASP A CA 1
ATOM 2418 C C . ASP A 1 338 ? 3.940 -36.868 -3.632 1.00 29.24 337 ASP A C 1
ATOM 2419 O O . ASP A 1 338 ? 3.883 -37.776 -4.429 1.00 29.74 337 ASP A O 1
ATOM 2424 N N . GLN A 1 339 ? 3.125 -36.764 -2.597 1.00 34.34 338 GLN A N 1
ATOM 2425 C CA . GLN A 1 339 ? 2.194 -37.806 -2.223 1.00 32.52 338 GLN A CA 1
ATOM 2426 C C . GLN A 1 339 ? 1.138 -38.110 -3.262 1.00 30.16 338 GLN A C 1
ATOM 2427 O O . GLN A 1 339 ? 0.897 -39.256 -3.567 1.00 31.02 338 GLN A O 1
ATOM 2433 N N . GLU A 1 340 ? 0.520 -37.089 -3.830 1.00 33.34 339 GLU A N 1
ATOM 2434 C CA . GLU A 1 340 ? -0.517 -37.329 -4.811 1.00 29.23 339 GLU A CA 1
ATOM 2435 C C . GLU A 1 340 ? 0.031 -37.999 -6.042 1.00 27.24 339 GLU A C 1
ATOM 2436 O O . GLU A 1 340 ? -0.584 -38.887 -6.600 1.00 33.03 339 GLU A O 1
ATOM 2442 N N . ARG A 1 341 ? 1.194 -37.545 -6.471 1.00 29.14 340 ARG A N 1
ATOM 2443 C CA . ARG A 1 341 ? 1.860 -38.095 -7.636 1.00 26.33 340 ARG A CA 1
ATOM 2444 C C . ARG A 1 341 ? 2.294 -39.532 -7.481 1.00 29.42 340 ARG A C 1
ATOM 2445 O O . ARG A 1 341 ? 2.285 -40.283 -8.433 1.00 29.24 340 ARG A O 1
ATOM 2453 N N . ILE A 1 342 ? 2.766 -39.873 -6.294 1.00 28.76 341 ILE A N 1
ATOM 2454 C CA . ILE A 1 342 ? 3.076 -41.243 -5.916 1.00 27.51 341 ILE A CA 1
ATOM 2455 C C . ILE A 1 342 ? 1.844 -42.131 -5.850 1.00 29.41 341 ILE A C 1
ATOM 2456 O O . ILE A 1 342 ? 1.891 -43.295 -6.193 1.00 28.67 341 ILE A O 1
ATOM 2461 N N . LEU A 1 343 ? 0.744 -41.580 -5.377 1.00 20.12 342 LEU A N 1
ATOM 2462 C CA . LEU A 1 343 ? -0.491 -42.328 -5.280 1.00 26.18 342 LEU A CA 1
ATOM 2463 C C . LEU A 1 343 ? -0.953 -42.756 -6.652 1.00 28.95 342 LEU A C 1
ATOM 2464 O O . LEU A 1 343 ? -1.525 -43.814 -6.818 1.00 29.17 342 LEU A O 1
ATOM 2469 N N . ALA A 1 344 ? -0.734 -41.888 -7.624 1.00 25.55 343 ALA A N 1
ATOM 2470 C CA . ALA A 1 344 ? -1.102 -42.102 -9.010 1.00 23.63 343 ALA A CA 1
ATOM 2471 C C . ALA A 1 344 ? -0.396 -43.276 -9.663 1.00 29.84 343 ALA A C 1
ATOM 2472 O O . ALA A 1 344 ? -0.944 -43.908 -10.548 1.00 34.47 343 ALA A O 1
ATOM 2474 N N . HIS A 1 345 ? 0.833 -43.547 -9.257 1.00 21.40 344 HIS A N 1
ATOM 2475 C CA . HIS A 1 345 ? 1.642 -44.567 -9.890 1.00 23.01 344 HIS A CA 1
ATOM 2476 C C . HIS A 1 345 ? 0.994 -45.935 -9.798 1.00 29.45 344 HIS A C 1
ATOM 2477 O O . HIS A 1 345 ? 0.369 -46.261 -8.813 1.00 32.66 344 HIS A O 1
ATOM 2484 N N . SER A 1 346 ? 1.155 -46.718 -10.862 1.00 35.90 345 SER A N 1
ATOM 2485 C CA . SER A 1 346 ? 0.531 -48.025 -11.045 1.00 29.70 345 SER A CA 1
ATOM 2486 C C . SER A 1 346 ? 0.965 -49.054 -10.031 1.00 31.95 345 SER A C 1
ATOM 2487 O O . SER A 1 346 ? 0.251 -49.995 -9.762 1.00 33.24 345 SER A O 1
ATOM 2490 N N . ALA A 1 347 ? 2.171 -48.894 -9.519 1.00 32.51 346 ALA A N 1
ATOM 2491 C CA . ALA A 1 347 ? 2.726 -49.774 -8.506 1.00 30.67 346 ALA A CA 1
ATOM 2492 C C . ALA A 1 347 ? 1.953 -49.769 -7.201 1.00 29.51 346 ALA A C 1
ATOM 2493 O O . ALA A 1 347 ? 1.881 -50.772 -6.530 1.00 30.00 346 ALA A O 1
ATOM 2495 N N . ILE A 1 348 ? 1.427 -48.625 -6.807 1.00 30.40 347 ILE A N 1
ATOM 2496 C CA . ILE A 1 348 ? 0.718 -48.519 -5.543 1.00 29.33 347 ILE A CA 1
ATOM 2497 C C . ILE A 1 348 ? -0.545 -49.376 -5.471 1.00 24.90 347 ILE A C 1
ATOM 2498 O O . ILE A 1 348 ? -1.384 -49.334 -6.345 1.00 30.52 347 ILE A O 1
ATOM 2503 N N . GLY A 1 349 ? -0.675 -50.141 -4.397 1.00 24.67 348 GLY A N 1
ATOM 2504 C CA . GLY A 1 349 ? -1.829 -50.992 -4.202 1.00 23.83 348 GLY A CA 1
ATOM 2505 C C . GLY A 1 349 ? -2.612 -50.741 -2.939 1.00 25.81 348 GLY A C 1
ATOM 2506 O O . GLY A 1 349 ? -3.673 -51.292 -2.751 1.00 19.18 348 GLY A O 1
ATOM 2507 N N . GLY A 1 350 ? -2.065 -49.931 -2.056 1.00 22.09 349 GLY A N 1
ATOM 2508 C CA . GLY A 1 350 ? -2.718 -49.624 -0.812 1.00 20.19 349 GLY A CA 1
ATOM 2509 C C . GLY A 1 350 ? -2.181 -48.344 -0.247 1.00 24.55 349 GLY A C 1
ATOM 2510 O O . GLY A 1 350 ? -1.117 -47.900 -0.626 1.00 26.57 349 GLY A O 1
ATOM 2511 N N . PHE A 1 351 ? -2.942 -47.743 0.651 1.00 26.80 350 PHE A N 1
ATOM 2512 C CA . PHE A 1 351 ? -2.539 -46.527 1.332 1.00 23.88 350 PHE A CA 1
ATOM 2513 C C . PHE A 1 351 ? -2.759 -46.692 2.824 1.00 22.47 350 PHE A C 1
ATOM 2514 O O . PHE A 1 351 ? -3.837 -47.034 3.244 1.00 22.20 350 PHE A O 1
ATOM 2522 N N . VAL A 1 352 ? -1.752 -46.422 3.638 1.00 24.07 351 VAL A N 1
ATOM 2523 C CA . VAL A 1 352 ? -1.990 -46.344 5.064 1.00 24.55 351 VAL A CA 1
ATOM 2524 C C . VAL A 1 352 ? -2.014 -44.874 5.395 1.00 26.99 351 VAL A C 1
ATOM 2525 O O . VAL A 1 352 ? -1.009 -44.207 5.327 1.00 26.54 351 VAL A O 1
ATOM 2529 N N . SER A 1 353 ? -3.218 -44.362 5.608 1.00 20.71 352 SER A N 1
ATOM 2530 C CA . SER A 1 353 ? -3.438 -42.913 5.787 1.00 20.57 352 SER A CA 1
ATOM 2531 C C . SER A 1 353 ? -3.782 -42.560 7.230 1.00 27.47 352 SER A C 1
ATOM 2532 O O . SER A 1 353 ? -4.298 -43.399 7.946 1.00 27.70 352 SER A O 1
ATOM 2535 N N . HIS A 1 354 ? -3.514 -41.305 7.593 1.00 21.30 353 HIS A N 1
ATOM 2536 C CA . HIS A 1 354 ? -3.851 -40.697 8.898 1.00 24.65 353 HIS A CA 1
ATOM 2537 C C . HIS A 1 354 ? -5.287 -40.171 8.858 1.00 29.06 353 HIS A C 1
ATOM 2538 O O . HIS A 1 354 ? -5.801 -39.822 9.894 1.00 33.78 353 HIS A O 1
ATOM 2545 N N . CYS A 1 355 ? -5.895 -40.181 7.681 1.00 21.79 354 CYS A N 1
ATOM 2546 C CA . CYS A 1 355 ? -7.290 -39.794 7.403 1.00 26.63 354 CYS A CA 1
ATOM 2547 C C . CYS A 1 355 ? -7.552 -38.297 7.480 1.00 35.01 354 CYS A C 1
ATOM 2548 O O . CYS A 1 355 ? -8.623 -37.904 7.930 1.00 32.87 354 CYS A O 1
ATOM 2551 N N . GLY A 1 356 ? -6.563 -37.515 7.065 1.00 29.26 355 GLY A N 1
ATOM 2552 C CA . GLY A 1 356 ? -6.767 -36.086 6.812 1.00 27.46 355 GLY A CA 1
ATOM 2553 C C . GLY A 1 356 ? -7.618 -36.014 5.560 1.00 25.50 355 GLY A C 1
ATOM 2554 O O . GLY A 1 356 ? -7.396 -36.799 4.664 1.00 25.44 355 GLY A O 1
ATOM 2555 N N . TRP A 1 357 ? -8.522 -35.059 5.452 1.00 26.81 356 TRP A N 1
ATOM 2556 C CA . TRP A 1 357 ? -9.454 -35.079 4.297 1.00 30.07 356 TRP A CA 1
ATOM 2557 C C . TRP A 1 357 ? -8.766 -34.935 2.943 1.00 28.23 356 TRP A C 1
ATOM 2558 O O . TRP A 1 357 ? -9.281 -35.449 1.965 1.00 26.75 356 TRP A O 1
ATOM 2569 N N . ASN A 1 358 ? -7.649 -34.240 2.880 1.00 21.06 357 ASN A N 1
ATOM 2570 C CA . ASN A 1 358 ? -6.966 -34.056 1.584 1.00 22.66 357 ASN A CA 1
ATOM 2571 C C . ASN A 1 358 ? -6.463 -35.399 1.077 1.00 27.10 357 ASN A C 1
ATOM 2572 O O . ASN A 1 358 ? -6.668 -35.674 -0.089 1.00 33.53 357 ASN A O 1
ATOM 2577 N N . SER A 1 359 ? -5.832 -36.182 1.944 1.00 27.32 358 SER A N 1
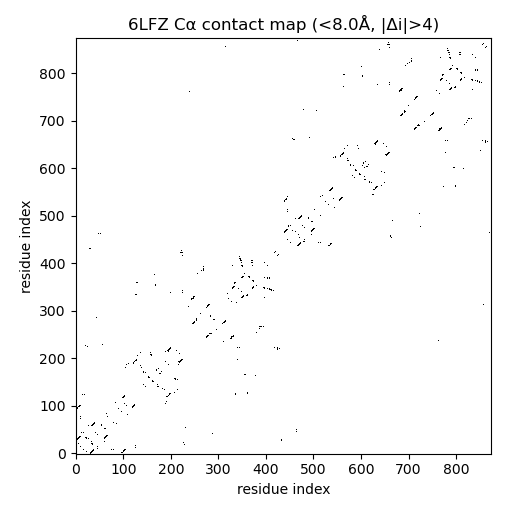ATOM 2578 C CA . SER A 1 359 ? -5.295 -37.513 1.580 1.00 29.94 358 SER A CA 1
ATOM 2579 C C . SER A 1 359 ? -6.439 -38.479 1.380 1.00 23.46 358 SER A C 1
ATOM 2580 O O . SER A 1 359 ? -6.345 -39.299 0.515 1.00 22.82 358 SER A O 1
ATOM 2583 N N . VAL A 1 360 ? -7.457 -38.402 2.209 1.00 27.32 359 VAL A N 1
ATOM 2584 C CA . VAL A 1 360 ? -8.542 -39.336 1.982 1.00 24.81 359 VAL A CA 1
ATOM 2585 C C . VAL A 1 360 ? -9.208 -39.114 0.651 1.00 24.25 359 VAL A C 1
ATOM 2586 O O . VAL A 1 360 ? -9.539 -40.050 -0.038 1.00 23.49 359 VAL A O 1
ATOM 2590 N N . VAL A 1 361 ? -9.420 -37.860 0.301 1.00 21.70 360 VAL A N 1
ATOM 2591 C CA . VAL A 1 361 ? -10.020 -37.518 -0.977 1.00 21.68 360 VAL A CA 1
ATOM 2592 C C . VAL A 1 361 ? -9.163 -37.915 -2.155 1.00 24.17 360 VAL A C 1
ATOM 2593 O O . VAL A 1 361 ? -9.676 -38.250 -3.196 1.00 24.00 360 VAL A O 1
ATOM 2597 N N . GLU A 1 362 ? -7.849 -37.854 -2.014 1.00 25.94 361 GLU A N 1
ATOM 2598 C CA . GLU A 1 362 ? -6.944 -38.224 -3.127 1.00 21.93 361 GLU A CA 1
ATOM 2599 C C . GLU A 1 362 ? -6.971 -39.726 -3.297 1.00 23.91 361 GLU A C 1
ATOM 2600 O O . GLU A 1 362 ? -6.845 -40.174 -4.396 1.00 31.81 361 GLU A O 1
ATOM 2606 N N . ALA A 1 363 ? -7.104 -40.458 -2.208 1.00 22.41 362 ALA A N 1
ATOM 2607 C CA . ALA A 1 363 ? -7.217 -41.897 -2.305 1.00 20.80 362 ALA A CA 1
ATOM 2608 C C . ALA A 1 363 ? -8.487 -42.269 -3.019 1.00 24.94 362 ALA A C 1
ATOM 2609 O O . ALA A 1 363 ? -8.514 -43.193 -3.796 1.00 25.77 362 ALA A O 1
ATOM 2611 N N . ALA A 1 364 ? -9.553 -41.545 -2.738 1.00 22.83 363 ALA A N 1
ATOM 2612 C CA . ALA A 1 364 ? -10.816 -41.748 -3.411 1.00 20.55 363 ALA A CA 1
ATOM 2613 C C . ALA A 1 364 ? -10.702 -41.466 -4.892 1.00 28.91 363 ALA A C 1
ATOM 2614 O O . ALA A 1 364 ? -11.219 -42.182 -5.722 1.00 26.18 363 ALA A O 1
ATOM 2616 N N . LYS A 1 365 ? -10.009 -40.393 -5.208 1.00 32.72 364 LYS A N 1
ATOM 2617 C CA . LYS A 1 365 ? -9.828 -39.951 -6.568 1.00 26.74 364 LYS A CA 1
ATOM 2618 C C . LYS A 1 365 ? -9.039 -40.931 -7.408 1.00 25.86 364 LYS A C 1
ATOM 2619 O O . LYS A 1 365 ? -9.344 -41.135 -8.566 1.00 28.38 364 LYS A O 1
ATOM 2625 N N . LEU A 1 366 ? -8.005 -41.511 -6.819 1.00 26.46 365 LEU A N 1
ATOM 2626 C CA . LEU A 1 366 ? -7.104 -42.411 -7.521 1.00 27.12 365 LEU A CA 1
ATOM 2627 C C . LEU A 1 366 ? -7.442 -43.865 -7.345 1.00 22.51 365 LEU A C 1
ATOM 2628 O O . LEU A 1 366 ? -6.745 -44.713 -7.841 1.00 20.73 365 LEU A O 1
ATOM 2633 N N . GLY A 1 367 ? -8.516 -44.142 -6.633 1.00 25.19 366 GLY A N 1
ATOM 2634 C CA . GLY A 1 367 ? -8.957 -45.498 -6.386 1.00 25.97 366 GLY A CA 1
ATOM 2635 C C . GLY A 1 367 ? -8.005 -46.409 -5.651 1.00 27.62 366 GLY A C 1
ATOM 2636 O O . GLY A 1 367 ? -7.903 -47.575 -5.971 1.00 33.16 366 GLY A O 1
ATOM 2637 N N . VAL A 1 368 ? -7.317 -45.877 -4.653 1.00 23.71 367 VAL A N 1
ATOM 2638 C CA . VAL A 1 368 ? -6.377 -46.649 -3.875 1.00 21.25 367 VAL A CA 1
ATOM 2639 C C . VAL A 1 368 ? -7.034 -47.105 -2.590 1.00 23.70 367 VAL A C 1
ATOM 2640 O O . VAL A 1 368 ? -7.576 -46.305 -1.861 1.00 28.96 367 VAL A O 1
ATOM 2644 N N . PRO A 1 369 ? -6.987 -48.398 -2.315 1.00 27.51 368 PRO A N 1
ATOM 2645 C CA . PRO A 1 369 ? -7.539 -48.944 -1.079 1.00 23.15 368 PRO A CA 1
ATOM 2646 C C . PRO A 1 369 ? -6.774 -48.477 0.134 1.00 26.45 368 PRO A C 1
ATOM 2647 O O . PRO A 1 369 ? -5.561 -48.379 0.095 1.00 26.44 368 PRO A O 1
ATOM 2651 N N . VAL A 1 370 ? -7.495 -48.214 1.212 1.00 27.03 369 VAL A N 1
ATOM 2652 C CA . VAL A 1 370 ? -6.957 -47.573 2.393 1.00 25.52 369 VAL A CA 1
ATOM 2653 C C . VAL A 1 370 ? -7.087 -48.427 3.625 1.00 22.74 369 VAL A C 1
ATOM 2654 O O . VAL A 1 370 ? -8.084 -49.082 3.817 1.00 27.12 369 VAL A O 1
ATOM 2658 N N . LEU A 1 371 ? -6.035 -48.416 4.444 1.00 23.11 370 LEU A N 1
ATOM 2659 C CA . LEU A 1 371 ? -6.105 -48.890 5.846 1.00 28.35 370 LEU A CA 1
ATOM 2660 C C . LEU A 1 371 ? -6.068 -47.594 6.659 1.00 26.18 370 LEU A C 1
ATOM 2661 O O . LEU A 1 371 ? -5.060 -46.928 6.617 1.00 24.82 370 LEU A O 1
ATOM 2666 N N . ALA A 1 372 ? -7.171 -47.238 7.313 1.00 29.70 371 ALA A N 1
ATOM 2667 C CA . ALA A 1 372 ? -7.301 -45.962 8.053 1.00 28.55 371 ALA A CA 1
ATOM 2668 C C . ALA A 1 372 ? -6.688 -46.013 9.454 1.00 28.45 371 ALA A C 1
ATOM 2669 O O . ALA A 1 372 ? -7.066 -46.862 10.245 1.00 25.86 371 ALA A O 1
ATOM 2671 N N . TRP A 1 373 ? -5.797 -45.072 9.748 1.00 24.39 372 TRP A N 1
ATOM 2672 C CA . TRP A 1 373 ? -5.162 -45.002 11.081 1.00 22.33 372 TRP A CA 1
ATOM 2673 C C . TRP A 1 373 ? -5.216 -43.569 11.601 1.00 26.98 372 TRP A C 1
ATOM 2674 O O . 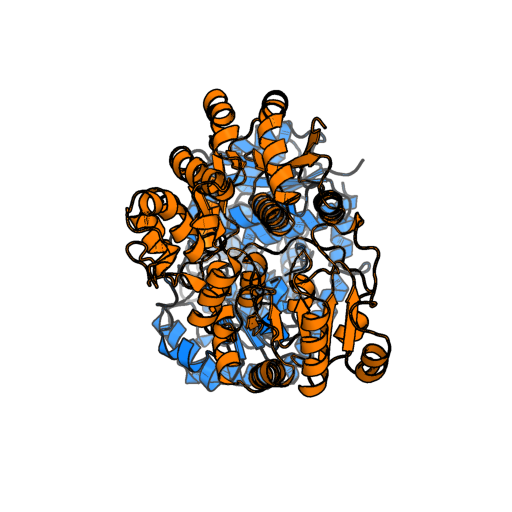TRP A 1 373 ? -4.172 -42.964 11.758 1.00 28.27 372 TRP A O 1
ATOM 2685 N N . PRO A 1 374 ? -6.400 -43.043 11.950 1.00 25.41 373 PRO A N 1
ATOM 2686 C CA . PRO A 1 374 ? -6.513 -41.670 12.405 1.00 23.82 373 PRO A CA 1
ATOM 2687 C C . PRO A 1 374 ? -5.929 -41.399 13.788 1.00 22.38 373 PRO A C 1
ATOM 2688 O O . PRO A 1 374 ? -6.374 -41.980 14.715 1.00 25.02 373 PRO A O 1
ATOM 2692 N N . PRO A 1 375 ? -4.970 -40.469 13.925 1.00 23.80 374 PRO A N 1
ATOM 2693 C CA . PRO A 1 375 ? -4.384 -40.164 15.201 1.00 27.90 374 PRO A CA 1
ATOM 2694 C C . PRO A 1 375 ? -4.988 -38.985 15.970 1.00 28.26 374 PRO A C 1
ATOM 2695 O O . PRO A 1 375 ? -5.244 -39.148 17.112 1.00 30.34 374 PRO A O 1
ATOM 2699 N N . HIS A 1 376 ? -5.213 -37.845 15.317 1.00 26.70 375 HIS A N 1
ATOM 2700 C CA . HIS A 1 376 ? -5.735 -36.646 16.009 1.00 26.20 375 HIS A CA 1
ATOM 2701 C C . HIS A 1 376 ? -6.834 -35.984 15.192 1.00 30.13 375 HIS A C 1
ATOM 2702 O O . HIS A 1 376 ? -7.110 -36.442 14.106 1.00 25.19 375 HIS A O 1
ATOM 2709 N N . GLY A 1 377 ? -7.444 -34.968 15.792 1.00 25.77 376 GLY A N 1
ATOM 2710 C CA . GLY A 1 377 ? -8.420 -34.062 15.172 1.00 23.77 376 GLY A CA 1
ATOM 2711 C C . GLY A 1 377 ? -9.621 -34.703 14.532 1.00 30.16 376 GLY A C 1
ATOM 2712 O O . GLY A 1 377 ? -10.241 -35.566 15.136 1.00 35.58 376 GLY A O 1
ATOM 2713 N N . ASP A 1 378 ? -9.958 -34.227 13.342 1.00 33.86 377 ASP A N 1
ATOM 2714 C CA . ASP A 1 378 ? -11.179 -34.679 12.632 1.00 37.50 377 ASP A CA 1
ATOM 2715 C C . ASP A 1 378 ? -10.926 -35.958 11.847 1.00 28.41 377 ASP A C 1
ATOM 2716 O O . ASP A 1 378 ? -11.864 -36.468 11.282 1.00 25.01 377 ASP A O 1
ATOM 2721 N N . GLN A 1 379 ? -9.708 -36.471 11.889 1.00 26.32 378 GLN A N 1
ATOM 2722 C CA . GLN A 1 379 ? -9.281 -37.685 11.159 1.00 28.88 378 GLN A CA 1
ATOM 2723 C C . GLN A 1 379 ? -10.077 -38.920 11.600 1.00 27.29 378 GLN A C 1
ATOM 2724 O O . GLN A 1 379 ? -10.181 -39.835 10.812 1.00 22.90 378 GLN A O 1
ATOM 2730 N N . ARG A 1 380 ? -10.503 -38.999 12.858 1.00 27.96 379 ARG A N 1
ATOM 2731 C CA . ARG A 1 380 ? -11.342 -40.133 13.323 1.00 27.96 379 ARG A CA 1
ATOM 2732 C C . ARG A 1 380 ? -12.697 -40.119 12.612 1.00 26.51 379 ARG A C 1
ATOM 2733 O O . ARG A 1 380 ? -13.168 -41.167 12.255 1.00 26.14 379 ARG A O 1
ATOM 2741 N N . VAL A 1 381 ? -13.303 -38.953 12.454 1.00 25.63 380 VAL A N 1
ATOM 2742 C CA . VAL A 1 381 ? -14.588 -38.807 11.714 1.00 21.53 380 VAL A CA 1
ATOM 2743 C C . VAL A 1 381 ? -14.388 -39.051 10.219 1.00 25.14 380 VAL A C 1
ATOM 2744 O O . VAL A 1 381 ? -15.326 -39.454 9.584 1.00 27.64 380 VAL A O 1
ATOM 2748 N N . ASN A 1 382 ? -13.249 -38.638 9.668 1.00 24.77 381 ASN A N 1
ATOM 2749 C CA . ASN A 1 382 ? -12.893 -38.848 8.243 1.00 21.60 381 ASN A CA 1
ATOM 2750 C C . ASN A 1 382 ? -12.744 -40.335 7.978 1.00 25.21 381 ASN A C 1
ATOM 2751 O O . ASN A 1 382 ? -13.072 -40.751 6.905 1.00 30.47 381 ASN A O 1
ATOM 2756 N N . ALA A 1 383 ? -12.196 -41.065 8.936 1.00 20.23 382 ALA A N 1
ATOM 2757 C CA . ALA A 1 383 ? -12.036 -42.530 8.883 1.00 20.62 382 ALA A CA 1
ATOM 2758 C C . ALA A 1 383 ? -13.409 -43.186 8.822 1.00 25.99 382 ALA A C 1
ATOM 2759 O O . ALA A 1 383 ? -13.550 -44.143 8.098 1.00 29.60 382 ALA A O 1
ATOM 2761 N N . GLU A 1 384 ? -14.383 -42.647 9.549 1.00 31.63 383 GLU A N 1
ATOM 2762 C CA . GLU A 1 384 ? -15.770 -43.161 9.585 1.00 23.28 383 GLU A CA 1
ATOM 2763 C C . GLU A 1 384 ? -16.333 -43.098 8.171 1.00 23.36 383 GLU A C 1
ATOM 2764 O O . GLU A 1 384 ? -16.969 -44.044 7.782 1.00 30.07 383 GLU A O 1
ATOM 2770 N N . VAL A 1 385 ? -16.094 -42.003 7.457 1.00 26.91 384 VAL A N 1
ATOM 2771 C CA . VAL A 1 385 ? -16.516 -41.802 6.044 1.00 23.57 384 VAL A CA 1
ATOM 2772 C C . VAL A 1 385 ? -15.784 -42.814 5.167 1.00 27.12 384 VAL A C 1
ATOM 2773 O O . VAL A 1 385 ? -16.414 -43.370 4.300 1.00 29.99 384 VAL A O 1
ATOM 2777 N N . VAL A 1 386 ? -14.504 -43.065 5.429 1.00 26.56 385 VAL A N 1
ATOM 2778 C CA . VAL A 1 386 ? -13.695 -44.022 4.616 1.00 29.85 385 VAL A CA 1
ATOM 2779 C C . VAL A 1 386 ? -14.338 -45.396 4.725 1.00 27.47 385 VAL A C 1
ATOM 2780 O O . VAL A 1 386 ? -14.437 -46.056 3.736 1.00 26.32 385 VAL A O 1
ATOM 2784 N N . GLU A 1 387 ? -14.726 -45.785 5.927 1.00 26.19 386 GLU A N 1
ATOM 2785 C CA . GLU A 1 387 ? -15.387 -47.076 6.201 1.00 33.05 386 GLU A CA 1
ATOM 2786 C C . GLU A 1 387 ? -16.780 -47.132 5.574 1.00 36.47 386 GLU A C 1
ATOM 2787 O O . GLU A 1 387 ? -17.143 -48.182 5.056 1.00 38.36 386 GLU A O 1
ATOM 2793 N N . LYS A 1 388 ? -17.535 -46.042 5.665 1.00 33.11 387 LYS A N 1
ATOM 2794 C CA . LYS A 1 388 ? -18.931 -46.003 5.173 1.00 33.34 387 LYS A CA 1
ATOM 2795 C C . LYS A 1 388 ? -18.987 -46.143 3.651 1.00 37.59 387 LYS A C 1
ATOM 2796 O O . LYS A 1 388 ? -19.851 -46.888 3.185 1.00 41.71 387 LYS A O 1
ATOM 2802 N N . VAL A 1 389 ? -18.095 -45.474 2.918 1.00 32.77 388 VAL A N 1
ATOM 2803 C CA . VAL A 1 389 ? -18.091 -45.529 1.426 1.00 27.24 388 VAL A CA 1
ATOM 2804 C C . VAL A 1 389 ? -17.468 -46.821 0.909 1.00 30.46 388 VAL A C 1
ATOM 2805 O O . VAL A 1 389 ? -17.636 -47.095 -0.265 1.00 33.72 388 VAL A O 1
ATOM 2809 N N . GLY A 1 390 ? -16.794 -47.582 1.762 1.00 22.97 389 GLY A N 1
ATOM 2810 C CA . GLY A 1 390 ? -16.145 -48.820 1.318 1.00 17.15 389 GLY A CA 1
ATOM 2811 C C . GLY A 1 390 ? -14.780 -48.538 0.741 1.00 25.72 389 GLY A C 1
ATOM 2812 O O . GLY A 1 390 ? -14.256 -49.400 0.077 1.00 38.46 389 GLY A O 1
ATOM 2813 N N . LEU A 1 391 ? -14.263 -47.332 0.943 1.00 22.79 390 LEU A N 1
ATOM 2814 C CA . LEU A 1 391 ? -12.926 -46.909 0.455 1.00 21.01 390 LEU A CA 1
ATOM 2815 C C . LEU A 1 391 ? -11.799 -47.593 1.230 1.00 24.19 390 LEU A C 1
ATOM 2816 O O . LEU A 1 391 ? -10.722 -47.671 0.703 1.00 27.37 390 LEU A O 1
ATOM 2821 N N . GLY A 1 392 ? -12.014 -47.985 2.478 1.00 26.07 391 GLY A N 1
ATOM 2822 C CA . GLY A 1 392 ? -10.915 -48.612 3.227 1.00 26.33 391 GLY A CA 1
ATOM 2823 C C . GLY A 1 392 ? -11.355 -49.363 4.461 1.00 26.16 391 GLY A C 1
ATOM 2824 O O . GLY A 1 392 ? -12.530 -49.333 4.778 1.00 31.14 391 GLY A O 1
ATOM 2825 N N . LEU A 1 393 ? -10.410 -50.049 5.096 1.00 22.15 392 LEU A N 1
ATOM 2826 C CA . LEU A 1 393 ? -10.632 -50.810 6.349 1.00 24.01 392 LEU A CA 1
ATOM 2827 C C . LEU A 1 393 ? -10.269 -49.904 7.526 1.00 32.79 392 LEU A C 1
ATOM 2828 O O . LEU A 1 393 ? -9.328 -49.149 7.392 1.00 35.34 392 LEU A O 1
ATOM 2833 N N . TRP A 1 394 ? -11.009 -49.970 8.627 1.00 29.91 393 TRP A N 1
ATOM 2834 C CA . TRP A 1 394 ? -10.691 -49.110 9.789 1.00 26.78 393 TRP A CA 1
ATOM 2835 C C . TRP A 1 394 ? -11.007 -49.817 11.105 1.00 32.59 393 TRP A C 1
ATOM 2836 O O . TRP A 1 394 ? -12.036 -50.465 11.184 1.00 38.77 393 TRP A O 1
ATOM 2847 N N . VAL A 1 395 ? -10.148 -49.661 12.111 1.00 31.64 394 VAL A N 1
ATOM 2848 C CA . VAL A 1 395 ? -10.435 -50.207 13.467 1.00 27.56 394 VAL A CA 1
ATOM 2849 C C . VAL A 1 395 ? -10.598 -49.018 14.405 1.00 27.60 394 VAL A C 1
ATOM 2850 O O . VAL A 1 395 ? -9.636 -48.327 14.652 1.00 27.08 394 VAL A O 1
ATOM 2854 N N . ARG A 1 396 ? -11.798 -48.850 14.944 1.00 25.15 395 ARG A N 1
ATOM 2855 C CA . ARG A 1 396 ? -12.153 -47.735 15.852 1.00 26.71 395 ARG A CA 1
ATOM 2856 C C . ARG A 1 396 ? -11.425 -47.878 17.191 1.00 25.85 395 ARG A C 1
ATOM 2857 O O . ARG A 1 396 ? -11.113 -46.864 17.790 1.00 28.85 395 ARG A O 1
ATOM 2865 N N . GLY A 1 397 ? -11.140 -49.109 17.600 1.00 28.31 396 GLY A N 1
ATOM 2866 C CA . GLY A 1 397 ? -10.494 -49.446 18.879 1.00 33.83 396 GLY A CA 1
ATOM 2867 C C . GLY A 1 397 ? -9.085 -48.926 19.041 1.00 35.10 396 GLY A C 1
ATOM 2868 O O . GLY A 1 397 ? -8.652 -48.818 20.182 1.00 39.67 396 GLY A O 1
ATOM 2869 N N . TRP A 1 398 ? -8.367 -48.681 17.948 1.00 28.20 397 TRP A N 1
ATOM 2870 C CA . TRP A 1 398 ? -6.985 -48.149 18.018 1.00 24.91 397 TRP A CA 1
ATOM 2871 C C . TRP A 1 398 ? -7.019 -46.785 18.703 1.00 26.77 397 TRP A C 1
ATOM 2872 O O . TRP A 1 398 ? -6.151 -46.514 19.499 1.00 41.65 397 TRP A O 1
ATOM 2883 N N . GLY A 1 399 ? -8.002 -45.960 18.392 1.00 23.83 398 GLY A N 1
ATOM 2884 C CA . GLY A 1 399 ? -8.183 -44.696 19.108 1.00 29.13 398 GLY A CA 1
ATOM 2885 C C . GLY A 1 399 ? -7.276 -43.603 18.631 1.00 29.73 398 GLY A C 1
ATOM 2886 O O . GLY A 1 399 ? -6.720 -43.733 17.557 1.00 36.50 398 GLY A O 1
ATOM 2887 N N . TRP A 1 400 ? -7.170 -42.551 19.435 1.00 32.61 399 TRP A N 1
ATOM 2888 C CA . TRP A 1 400 ? -6.302 -41.383 19.169 1.00 31.23 399 TRP A CA 1
ATOM 2889 C C . TRP A 1 400 ? -4.856 -41.790 19.397 1.00 33.65 399 TRP A C 1
ATOM 2890 O O . TRP A 1 400 ? -4.619 -42.693 20.168 1.00 38.34 399 TRP A O 1
ATOM 2901 N N . ALA A 1 401 ? -3.922 -41.095 18.779 1.00 27.92 400 ALA A N 1
ATOM 2902 C CA . ALA A 1 401 ? -2.511 -41.450 18.970 1.00 26.55 400 ALA A CA 1
ATOM 2903 C C . ALA A 1 401 ? -2.132 -41.351 20.439 1.00 25.86 400 ALA A C 1
ATOM 2904 O O . ALA A 1 401 ? -2.497 -40.386 21.073 1.00 31.30 400 ALA A O 1
ATOM 2906 N N . GLY A 1 402 ? -1.442 -42.367 20.935 1.00 26.95 401 GLY A N 1
ATOM 2907 C CA . GLY A 1 402 ? -0.835 -42.379 22.248 1.00 26.81 401 GLY A CA 1
ATOM 2908 C C . GLY A 1 402 ? -1.708 -42.937 23.338 1.00 32.36 401 GLY A C 1
ATOM 2909 O O . GLY A 1 402 ? -1.249 -43.178 24.439 1.00 35.55 401 GLY A O 1
ATOM 2910 N N . GLU A 1 403 ? -2.973 -43.148 23.022 1.00 38.10 402 GLU A N 1
ATOM 2911 C CA . GLU A 1 403 ? -3.907 -43.760 23.937 1.00 31.98 402 GLU A CA 1
ATOM 2912 C C . GLU A 1 403 ? -3.577 -45.206 24.221 1.00 30.48 402 GLU A C 1
ATOM 2913 O O . GLU A 1 403 ? -3.648 -45.666 25.340 1.00 36.03 402 GLU A O 1
ATOM 2919 N N . ARG A 1 404 ? -3.219 -45.922 23.174 1.00 32.89 403 ARG A N 1
ATOM 2920 C CA . ARG A 1 404 ? -3.039 -47.351 23.252 1.00 35.93 403 ARG A CA 1
ATOM 2921 C C . ARG A 1 404 ? -1.841 -47.757 22.446 1.00 35.56 403 ARG A C 1
ATOM 2922 O O . ARG A 1 404 ? -1.472 -47.082 21.507 1.00 37.49 403 ARG A O 1
ATOM 2930 N N . LEU A 1 405 ? -1.248 -48.882 22.799 1.00 34.89 404 LEU A N 1
ATOM 2931 C CA . LEU A 1 405 ? -0.193 -49.444 21.993 1.00 30.95 404 LEU A CA 1
ATOM 2932 C C . LEU A 1 405 ? -0.793 -50.561 21.182 1.00 34.97 404 LEU A C 1
ATOM 2933 O O . LEU A 1 405 ? -1.380 -51.477 21.719 1.00 34.49 404 LEU A O 1
ATOM 2938 N N . ILE A 1 406 ? -0.644 -50.476 19.874 1.00 34.30 405 ILE A N 1
ATOM 2939 C CA . ILE A 1 406 ? -1.183 -51.487 19.004 1.00 29.75 405 ILE A CA 1
ATOM 2940 C C . ILE A 1 406 ? -0.033 -52.289 18.459 1.00 29.32 405 ILE A C 1
ATOM 2941 O O . ILE A 1 406 ? 0.899 -51.753 17.890 1.00 30.10 405 ILE A O 1
ATOM 2946 N N . GLY A 1 407 ? -0.121 -53.590 18.670 1.00 28.11 406 GLY A N 1
ATOM 2947 C CA . GLY A 1 407 ? 0.930 -54.531 18.375 1.00 17.48 406 GLY A CA 1
ATOM 2948 C C . GLY A 1 407 ? 1.083 -54.914 16.938 1.00 23.68 406 GLY A C 1
ATOM 2949 O O . GLY A 1 407 ? 0.214 -54.692 16.134 1.00 30.65 406 GLY A O 1
ATOM 2950 N N . ARG A 1 408 ? 2.191 -55.558 16.635 1.00 29.46 407 ARG A N 1
ATOM 2951 C CA . ARG A 1 408 ? 2.476 -55.957 15.283 1.00 27.82 407 ARG A CA 1
ATOM 2952 C C . ARG A 1 408 ? 1.413 -56.885 14.799 1.00 31.72 407 ARG A C 1
ATOM 2953 O O . ARG A 1 408 ? 0.946 -56.756 13.689 1.00 31.06 407 ARG A O 1
ATOM 2961 N N . ASP A 1 409 ? 1.021 -57.827 15.637 1.00 29.80 408 ASP A N 1
ATOM 2962 C CA . ASP A 1 409 ? 0.108 -58.862 15.210 1.00 25.29 408 ASP A CA 1
ATOM 2963 C C . ASP A 1 409 ? -1.241 -58.316 14.815 1.00 28.58 408 ASP A C 1
ATOM 2964 O O . ASP A 1 409 ? -1.799 -58.716 13.823 1.00 25.60 408 ASP A O 1
ATOM 2969 N N . GLU A 1 410 ? -1.760 -57.392 15.598 1.00 30.01 409 GLU A N 1
ATOM 2970 C CA . GLU A 1 410 ? -3.002 -56.741 15.259 1.00 27.63 409 GLU A CA 1
ATOM 2971 C C . GLU A 1 410 ? -2.917 -55.895 14.001 1.00 33.02 409 GLU A C 1
ATOM 2972 O O . GLU A 1 410 ? -3.791 -55.950 13.158 1.00 28.95 409 GLU A O 1
ATOM 2978 N N . ILE A 1 411 ? -1.854 -55.117 13.867 1.00 27.67 410 ILE A N 1
ATOM 2979 C CA . ILE A 1 411 ? -1.676 -54.282 12.688 1.00 26.20 410 ILE A CA 1
ATOM 2980 C C . ILE A 1 411 ? -1.513 -55.113 11.426 1.00 28.19 410 ILE A C 1
ATOM 2981 O O . ILE A 1 411 ? -2.056 -54.791 10.391 1.00 21.53 410 ILE A O 1
ATOM 2986 N N . ALA A 1 412 ? -0.758 -56.194 11.547 1.00 32.14 411 ALA A N 1
ATOM 2987 C CA . ALA A 1 412 ? -0.441 -57.098 10.458 1.00 22.39 411 ALA A CA 1
ATOM 2988 C C . ALA A 1 412 ? -1.676 -57.756 9.896 1.00 26.46 411 ALA A C 1
ATOM 2989 O O . ALA A 1 412 ? -1.780 -57.958 8.711 1.00 25.08 411 ALA A O 1
ATOM 2991 N N . GLU A 1 413 ? -2.613 -58.096 10.759 1.00 28.70 412 GLU A N 1
ATOM 2992 C CA . GLU A 1 413 ? -3.842 -58.714 10.335 1.00 25.74 412 GLU A CA 1
ATOM 2993 C C . GLU A 1 413 ? -4.581 -57.787 9.403 1.00 25.15 412 GLU A C 1
ATOM 2994 O O . GLU A 1 413 ? -5.136 -58.210 8.412 1.00 24.24 412 GLU A O 1
ATOM 3000 N N . LYS A 1 414 ? -4.615 -56.514 9.748 1.00 21.99 413 LYS A N 1
ATOM 3001 C CA . LYS A 1 414 ? -5.246 -55.502 8.918 1.00 26.28 413 LYS A CA 1
ATOM 3002 C C . LYS A 1 414 ? -4.544 -55.293 7.592 1.00 23.32 413 LYS A C 1
ATOM 3003 O O . LYS A 1 414 ? -5.179 -55.078 6.584 1.00 28.00 413 LYS A O 1
ATOM 3009 N N . LEU A 1 415 ? -3.225 -55.325 7.611 1.00 23.18 414 LEU A N 1
ATOM 3010 C CA . LEU A 1 415 ? -2.426 -55.198 6.404 1.00 27.38 414 LEU A CA 1
ATOM 3011 C C . LEU A 1 415 ? -2.635 -56.340 5.431 1.00 26.84 414 LEU A C 1
ATOM 3012 O O . LEU A 1 415 ? -2.683 -56.147 4.238 1.00 22.40 414 LEU A O 1
ATOM 3017 N N . ILE A 1 416 ? -2.714 -57.541 5.967 1.00 25.64 415 ILE A N 1
ATOM 3018 C CA . ILE A 1 416 ? -3.004 -58.743 5.205 1.00 30.47 415 ILE A CA 1
ATOM 3019 C C . ILE A 1 416 ? -4.396 -58.730 4.607 1.00 29.32 415 ILE A C 1
ATOM 3020 O O . ILE A 1 416 ? -4.615 -59.226 3.524 1.00 29.92 415 ILE A O 1
ATOM 3025 N N . GLU A 1 417 ? -5.350 -58.208 5.352 1.00 20.96 416 GLU A N 1
ATOM 3026 C CA . GLU A 1 417 ? -6.688 -58.028 4.847 1.00 24.91 416 GLU A CA 1
ATOM 3027 C C . GLU A 1 417 ? -6.737 -57.050 3.698 1.00 26.49 416 GLU A C 1
ATOM 3028 O O . GLU A 1 417 ? -7.409 -57.270 2.714 1.00 29.04 416 GLU A O 1
ATOM 3034 N N . LEU A 1 418 ? -6.002 -55.968 3.815 1.00 23.72 417 LEU A N 1
ATOM 3035 C CA . LEU A 1 418 ? -6.054 -54.929 2.822 1.00 24.46 417 LEU A CA 1
ATOM 3036 C C . LEU A 1 418 ? -5.631 -55.518 1.517 1.00 26.30 417 LEU A C 1
ATOM 3037 O O . LEU A 1 418 ? -6.164 -55.197 0.475 1.00 31.37 417 LEU A O 1
ATOM 3042 N N . ARG A 1 419 ? -4.636 -56.375 1.586 1.00 31.60 418 ARG A N 1
ATOM 3043 C CA . ARG A 1 419 ? -4.121 -57.074 0.433 1.00 30.94 418 ARG A CA 1
ATOM 3044 C C . ARG A 1 419 ? -5.137 -58.001 -0.186 1.00 30.48 418 ARG A C 1
ATOM 3045 O O . ARG A 1 419 ? -5.245 -58.095 -1.392 1.00 32.62 418 ARG A O 1
ATOM 3053 N N . ASN A 1 420 ? -5.862 -58.714 0.657 1.00 28.14 419 ASN A N 1
ATOM 3054 C CA . ASN A 1 420 ? -6.686 -59.809 0.203 1.00 29.11 419 ASN A CA 1
ATOM 3055 C C . ASN A 1 420 ? -8.149 -59.525 -0.005 1.00 33.97 419 ASN A C 1
ATOM 3056 O O . ASN A 1 420 ? -8.868 -60.392 -0.467 1.00 38.87 419 ASN A O 1
ATOM 3061 N N . ASP A 1 421 ? -8.606 -58.325 0.305 1.00 29.23 420 ASP A N 1
ATOM 3062 C CA . ASP A 1 421 ? -10.031 -58.080 0.251 1.00 30.38 420 ASP A CA 1
ATOM 3063 C C . ASP A 1 421 ? -10.429 -57.743 -1.159 1.00 34.27 420 ASP A C 1
ATOM 3064 O O . ASP A 1 421 ? -10.180 -56.659 -1.640 1.00 40.55 420 ASP A O 1
ATOM 3069 N N . GLU A 1 422 ? -11.044 -58.710 -1.818 1.00 35.85 421 GLU A N 1
ATOM 3070 C CA . GLU A 1 422 ? -11.495 -58.573 -3.187 1.00 38.23 421 GLU A CA 1
ATOM 3071 C C . GLU A 1 422 ? -12.589 -57.551 -3.321 1.00 35.39 421 GLU A C 1
ATOM 3072 O O . GLU A 1 422 ? -12.644 -56.822 -4.290 1.00 35.10 421 GLU A O 1
ATOM 3078 N N . ARG A 1 423 ? -13.495 -57.549 -2.359 1.00 38.22 422 ARG A N 1
ATOM 3079 C CA . ARG A 1 423 ? -14.637 -56.661 -2.376 1.00 32.08 422 ARG A CA 1
ATOM 3080 C C . ARG A 1 423 ? -14.176 -55.243 -2.293 1.00 35.34 422 ARG A C 1
ATOM 3081 O O . ARG A 1 423 ? -14.677 -54.386 -2.990 1.00 32.75 422 ARG A O 1
ATOM 3084 N N . LEU A 1 424 ? -13.196 -55.001 -1.439 1.00 34.97 423 LEU A N 1
ATOM 3085 C CA . LEU A 1 424 ? -12.707 -53.663 -1.222 1.00 34.51 423 LEU A CA 1
ATOM 3086 C C . LEU A 1 424 ? -12.114 -53.092 -2.490 1.00 31.52 423 LEU A C 1
ATOM 3087 O O . LEU A 1 424 ? -12.361 -51.957 -2.833 1.00 30.23 423 LEU A O 1
ATOM 3092 N N . ARG A 1 425 ? -11.349 -53.894 -3.202 1.00 26.52 424 ARG A N 1
ATOM 3093 C CA . ARG A 1 425 ? -10.729 -53.441 -4.421 1.00 29.36 424 ARG A CA 1
ATOM 3094 C C . ARG A 1 425 ? -11.788 -53.071 -5.435 1.00 30.93 424 ARG A C 1
ATOM 3095 O O . ARG A 1 425 ? -11.669 -52.087 -6.130 1.00 32.14 424 ARG A O 1
ATOM 3098 N N . GLU A 1 426 ? -12.825 -53.881 -5.524 1.00 32.20 425 GLU A N 1
ATOM 3099 C CA . GLU A 1 426 ? -13.941 -53.629 -6.422 1.00 41.07 425 GLU A CA 1
ATOM 3100 C C . GLU A 1 426 ? -14.747 -52.380 -6.089 1.00 37.68 425 GLU A C 1
ATOM 3101 O O . GLU A 1 426 ? -15.144 -51.643 -6.965 1.00 36.71 425 GLU A O 1
ATOM 3102 N N . ARG A 1 427 ? -15.004 -52.172 -4.809 1.00 33.47 426 ARG A N 1
ATOM 3103 C CA . ARG A 1 427 ? -15.664 -50.979 -4.311 1.00 29.98 426 ARG A CA 1
ATOM 3104 C C . ARG A 1 427 ? -14.856 -49.711 -4.523 1.00 32.90 426 ARG A C 1
ATOM 3105 O O . ARG A 1 427 ? -15.406 -48.659 -4.751 1.00 35.51 426 ARG A O 1
ATOM 3108 N N . VAL A 1 428 ? -13.546 -49.809 -4.381 1.00 34.27 427 VAL A N 1
ATOM 3109 C CA . VAL A 1 428 ? -12.641 -48.683 -4.569 1.00 31.06 427 VAL A CA 1
ATOM 3110 C C . VAL A 1 428 ? -12.684 -48.174 -5.995 1.00 32.32 427 VAL A C 1
ATOM 3111 O O . VAL A 1 428 ? -12.564 -46.989 -6.242 1.00 30.32 427 VAL A O 1
ATOM 3115 N N . LYS A 1 429 ? -12.819 -49.103 -6.928 1.00 33.76 428 LYS A N 1
ATOM 3116 C CA . LYS A 1 429 ? -12.908 -48.804 -8.346 1.00 37.15 428 LYS A CA 1
ATOM 3117 C C . LYS A 1 429 ? -14.130 -47.963 -8.620 1.00 36.00 428 LYS A C 1
ATOM 3118 O O . LYS A 1 429 ? -14.101 -47.052 -9.424 1.00 28.86 428 LYS A O 1
ATOM 3124 N N . GLU A 1 430 ? -15.219 -48.310 -7.963 1.00 31.04 429 GLU A N 1
ATOM 3125 C CA . GLU A 1 430 ? -16.445 -47.549 -8.041 1.00 33.27 429 GLU A CA 1
ATOM 3126 C C . GLU A 1 430 ? -16.360 -46.144 -7.464 1.00 39.89 429 GLU A C 1
ATOM 3127 O O . GLU A 1 430 ? -16.955 -45.226 -7.996 1.00 39.58 429 GLU A O 1
ATOM 3133 N N . VAL A 1 431 ? -15.648 -45.984 -6.359 1.00 35.03 430 VAL A N 1
ATOM 3134 C CA . VAL A 1 431 ? -15.455 -44.673 -5.768 1.00 33.21 430 VAL A CA 1
ATOM 3135 C C . VAL A 1 431 ? -14.712 -43.808 -6.763 1.00 32.69 430 VAL A C 1
ATOM 3136 O O . VAL A 1 431 ? -15.039 -42.655 -6.957 1.00 34.34 430 VAL A O 1
ATOM 3140 N N . ARG A 1 432 ? -13.709 -44.383 -7.402 1.00 27.62 431 ARG A N 1
ATOM 3141 C CA . ARG A 1 432 ? -12.925 -43.677 -8.394 1.00 32.10 431 ARG A CA 1
ATOM 3142 C C . ARG A 1 432 ? -13.724 -43.290 -9.610 1.00 38.05 431 ARG A C 1
ATOM 3143 O O . ARG A 1 432 ? -13.517 -42.226 -10.166 1.00 34.97 431 ARG A O 1
ATOM 3151 N N . GLU A 1 433 ? -14.601 -44.181 -10.055 1.00 39.50 432 GLU A N 1
ATOM 3152 C CA . GLU A 1 433 ? -15.417 -43.924 -11.224 1.00 39.69 432 GLU A CA 1
ATOM 3153 C C . GLU A 1 433 ? -16.311 -42.754 -10.923 1.00 41.68 432 GLU A C 1
ATOM 3154 O O . GLU A 1 433 ? -16.513 -41.877 -11.742 1.00 37.36 432 GLU A O 1
ATOM 3160 N N . LYS A 1 434 ? -16.880 -42.779 -9.732 1.00 37.10 433 LYS A N 1
ATOM 3161 C CA . LYS A 1 434 ? -17.781 -41.744 -9.284 1.00 34.23 433 LYS A CA 1
ATOM 3162 C C . LYS A 1 434 ? -17.089 -40.427 -9.090 1.00 36.95 433 LYS A C 1
ATOM 3163 O O . LYS A 1 434 ? -17.641 -39.390 -9.382 1.00 43.99 433 LYS A O 1
ATOM 3169 N N . ALA A 1 435 ? -15.882 -40.472 -8.562 1.00 32.05 434 ALA A N 1
ATOM 3170 C CA . ALA A 1 435 ? -15.095 -39.271 -8.384 1.00 29.95 434 ALA A CA 1
ATOM 3171 C C . ALA A 1 435 ? -14.775 -38.643 -9.721 1.00 35.32 434 ALA A C 1
ATOM 3172 O O . ALA A 1 435 ? -14.784 -37.443 -9.856 1.00 38.34 434 ALA A O 1
ATOM 3174 N N . ARG A 1 436 ? -14.463 -39.471 -10.703 1.00 40.16 435 ARG A N 1
ATOM 3175 C CA . ARG A 1 436 ? -14.172 -39.027 -12.057 1.00 40.31 435 ARG A CA 1
ATOM 3176 C C . ARG A 1 436 ? -15.357 -38.367 -12.734 1.00 42.52 435 ARG A C 1
ATOM 3177 O O . ARG A 1 436 ? -15.207 -37.395 -13.444 1.00 45.87 435 ARG A O 1
ATOM 3185 N N . GLU A 1 437 ? -16.539 -38.911 -12.514 1.00 43.90 436 GLU A N 1
ATOM 3186 C CA . GLU A 1 437 ? -17.740 -38.401 -13.139 1.00 44.35 436 GLU A CA 1
ATOM 3187 C C . GLU A 1 437 ? -17.964 -36.970 -12.706 1.00 51.38 436 GLU A C 1
ATOM 3188 O O . GLU A 1 437 ? -18.386 -36.131 -13.488 1.00 56.44 436 GLU A O 1
ATOM 3194 N N . GLU A 1 438 ? -17.706 -36.715 -11.436 1.00 47.71 437 GLU A N 1
ATOM 3195 C CA . GLU A 1 438 ? -17.912 -35.414 -10.829 1.00 42.61 437 GLU A CA 1
ATOM 3196 C C . GLU A 1 438 ? -17.042 -34.296 -11.394 1.00 40.44 437 GLU A C 1
ATOM 3197 O O . GLU A 1 438 ? -17.470 -33.167 -11.442 1.00 40.71 437 GLU A O 1
ATOM 3203 N N . ARG A 1 439 ? -15.808 -34.589 -11.772 1.00 43.36 438 ARG A N 1
ATOM 3204 C CA . ARG A 1 439 ? -14.933 -33.563 -12.340 1.00 46.49 438 ARG A CA 1
ATOM 3205 C C . ARG A 1 439 ? -15.011 -33.493 -13.854 1.00 42.91 438 ARG A C 1
ATOM 3206 O O . ARG A 1 439 ? -14.268 -32.763 -14.479 1.00 45.56 438 ARG A O 1
ATOM 3210 N N . GLU A 1 440 ? -15.895 -34.289 -14.433 1.00 50.09 439 GLU A N 1
ATOM 3211 C CA . GLU A 1 440 ? -16.196 -34.248 -15.855 1.00 51.01 439 GLU A CA 1
ATOM 3212 C C . GLU A 1 440 ? -17.125 -33.089 -16.192 1.00 55.51 439 GLU A C 1
ATOM 3213 O O . GLU A 1 440 ? -17.661 -32.451 -15.310 1.00 56.10 439 GLU A O 1
ATOM 3219 N N . SER A 1 441 ? -17.317 -32.813 -17.473 1.00 51.26 440 SER A N 1
ATOM 3220 C CA . SER A 1 441 ? -18.081 -31.643 -17.895 1.00 60.50 440 SER A CA 1
ATOM 3221 C C . SER A 1 441 ? -19.519 -31.640 -17.391 1.00 58.60 440 SER A C 1
ATOM 3222 O O . SER A 1 441 ? -20.057 -30.603 -17.030 1.00 57.69 440 SER A O 1
ATOM 3225 N N . GLY A 1 442 ? -20.148 -32.797 -17.377 1.00 50.44 441 GLY A N 1
ATOM 3226 C CA . GLY A 1 442 ? -21.515 -32.887 -16.923 1.00 47.98 441 GLY A CA 1
ATOM 3227 C C . GLY A 1 442 ? -21.641 -33.097 -15.435 1.00 49.19 441 GLY A C 1
ATOM 3228 O O . GLY A 1 442 ? -22.741 -33.191 -14.919 1.00 47.76 441 GLY A O 1
ATOM 3229 N N . GLY A 1 443 ? -20.509 -33.193 -14.749 1.00 51.03 442 GLY A N 1
ATOM 3230 C CA . GLY A 1 443 ? -20.476 -33.487 -13.328 1.00 36.38 442 GLY A CA 1
ATOM 3231 C C . GLY A 1 443 ? -20.995 -32.392 -12.431 1.00 35.68 442 GLY A C 1
ATOM 3232 O O . GLY A 1 443 ? -20.966 -31.234 -12.792 1.00 40.48 442 GLY A O 1
ATOM 3233 N N . ILE A 1 444 ? -21.504 -32.763 -11.266 1.00 38.80 443 ILE A N 1
ATOM 3234 C CA . ILE A 1 444 ? -22.010 -31.785 -10.325 1.00 35.57 443 ILE A CA 1
ATOM 3235 C C . ILE A 1 444 ? -20.931 -30.853 -9.821 1.00 44.06 443 ILE A C 1
ATOM 3236 O O . ILE A 1 444 ? -21.132 -29.657 -9.728 1.00 41.52 443 ILE A O 1
ATOM 3241 N N . SER A 1 445 ? -19.779 -31.403 -9.484 1.00 41.40 444 SER A N 1
ATOM 3242 C CA . SER A 1 445 ? -18.716 -30.583 -8.960 1.00 38.78 444 SER A CA 1
ATOM 3243 C C . SER A 1 445 ? -18.253 -29.599 -9.998 1.00 41.24 444 SER A C 1
ATOM 3244 O O . SER A 1 445 ? -18.057 -28.435 -9.711 1.00 44.96 444 SER A O 1
ATOM 3247 N N . GLU A 1 446 ? -18.065 -30.086 -11.212 1.00 36.03 445 GLU A N 1
ATOM 3248 C CA . GLU A 1 446 ? -17.643 -29.263 -12.326 1.00 38.51 445 GLU A CA 1
ATOM 3249 C C . GLU A 1 446 ? -18.695 -28.250 -12.726 1.00 43.01 445 GLU A C 1
ATOM 3250 O O . GLU A 1 446 ? -18.383 -27.123 -13.058 1.00 48.80 445 GLU A O 1
ATOM 3256 N N . THR A 1 447 ? -19.949 -28.666 -12.710 1.00 38.45 446 THR A N 1
ATOM 3257 C CA . THR A 1 447 ? -21.045 -27.774 -13.035 1.00 44.17 446 THR A CA 1
ATOM 3258 C C . THR A 1 447 ? -21.124 -26.642 -12.021 1.00 41.27 446 THR A C 1
ATOM 3259 O O . THR A 1 447 ? -21.336 -25.491 -12.365 1.00 34.50 446 THR A O 1
ATOM 3262 N N . LEU A 1 448 ? -20.938 -26.984 -10.759 1.00 39.69 447 LEU A N 1
ATOM 3263 C CA . LEU A 1 448 ? -21.026 -26.009 -9.694 1.00 34.13 447 LEU A CA 1
ATOM 3264 C C . LEU A 1 448 ? -19.936 -24.955 -9.748 1.00 40.40 447 LEU A C 1
ATOM 3265 O O . LEU A 1 448 ? -20.191 -23.794 -9.481 1.00 37.23 447 LEU A O 1
ATOM 3270 N N . ILE A 1 449 ? -18.714 -25.364 -10.044 1.00 35.51 448 ILE A N 1
ATOM 3271 C CA . ILE A 1 449 ? -17.623 -24.416 -10.166 1.00 33.84 448 ILE A CA 1
ATOM 3272 C C . ILE A 1 449 ? -17.785 -23.480 -11.346 1.00 40.12 448 ILE A C 1
ATOM 3273 O O . ILE A 1 449 ? -17.556 -22.294 -11.244 1.00 35.87 448 ILE A O 1
ATOM 3278 N N . ARG A 1 450 ? -18.200 -24.035 -12.471 1.00 42.25 449 ARG A N 1
ATOM 3279 C CA . ARG A 1 450 ? -18.451 -23.263 -13.669 1.00 43.40 449 ARG A CA 1
ATOM 3280 C C . ARG A 1 450 ? -19.588 -22.300 -13.405 1.00 45.64 449 ARG A C 1
ATOM 3281 O O . ARG A 1 450 ? -19.572 -21.173 -13.864 1.00 43.30 449 ARG A O 1
ATOM 3289 N N . ASP A 1 451 ? -20.577 -22.764 -12.659 1.00 39.34 450 ASP A N 1
ATOM 3290 C CA . ASP A 1 451 ? -21.708 -21.943 -12.278 1.00 36.24 450 ASP A CA 1
ATOM 3291 C C . ASP A 1 451 ? -21.257 -20.760 -11.444 1.00 40.15 450 ASP A C 1
ATOM 3292 O O . ASP A 1 451 ? -21.736 -19.657 -11.625 1.00 47.08 450 ASP A O 1
ATOM 3297 N N . LEU A 1 452 ? -20.351 -20.994 -10.508 1.00 43.87 451 LEU A N 1
ATOM 3298 C CA . LEU A 1 452 ? -19.791 -19.916 -9.698 1.00 41.43 451 LEU A CA 1
ATOM 3299 C C . LEU A 1 452 ? -18.939 -18.919 -10.467 1.00 42.76 451 LEU A C 1
ATOM 3300 O O . LEU A 1 452 ? -19.009 -17.730 -10.229 1.00 38.16 451 LEU A O 1
ATOM 3305 N N . ILE A 1 453 ? -18.127 -19.412 -11.387 1.00 38.59 452 ILE A N 1
ATOM 3306 C CA . ILE A 1 453 ? -17.278 -18.552 -12.185 1.00 32.39 452 ILE A CA 1
ATOM 3307 C C . ILE A 1 453 ? -18.125 -17.637 -13.036 1.00 40.87 452 ILE A C 1
ATOM 3308 O O . ILE A 1 453 ? -17.789 -16.488 -13.256 1.00 33.41 452 ILE A O 1
ATOM 3313 N N . HIS A 1 454 ? -19.229 -18.168 -13.529 1.00 43.86 453 HIS A N 1
ATOM 3314 C CA . HIS A 1 454 ? -20.143 -17.401 -14.351 1.00 46.35 453 HIS A CA 1
ATOM 3315 C C . HIS A 1 454 ? -20.733 -16.226 -13.592 1.00 46.98 453 HIS A C 1
ATOM 3316 O O . HIS A 1 454 ? -20.950 -15.170 -14.156 1.00 49.82 453 HIS A O 1
ATOM 3323 N N . SER A 1 455 ? -21.009 -16.476 -12.312 1.00 42.34 454 SER A N 1
ATOM 3324 C CA . SER A 1 455 ? -21.612 -15.489 -11.387 1.00 38.85 454 SER A CA 1
ATOM 3325 C C . SER A 1 455 ? -20.749 -14.232 -11.311 1.00 39.14 454 SER A C 1
ATOM 3326 O O . SER A 1 455 ? -21.299 -13.222 -10.889 1.00 40.26 454 SER A O 1
ATOM 3329 N N . LEU A 1 456 ? -19.451 -14.358 -11.621 1.00 40.88 455 LEU A N 1
ATOM 3330 C CA . LEU A 1 456 ? -18.492 -13.255 -11.812 1.00 45.39 455 LEU A CA 1
ATOM 3331 C C . LEU A 1 456 ? -18.819 -11.925 -11.135 1.00 52.97 455 LEU A C 1
ATOM 3332 O O . LEU A 1 456 ? -18.474 -10.850 -11.648 1.00 51.82 455 LEU A O 1
ATOM 3334 N N . GLN B 1 10 ? 8.650 -10.786 -3.573 1.00 68.26 9 GLN B N 1
ATOM 3335 C CA . GLN B 1 10 ? 9.837 -10.434 -4.337 1.00 70.79 9 GLN B CA 1
ATOM 3336 C C . GLN B 1 10 ? 10.789 -11.617 -4.353 1.00 68.79 9 GLN B C 1
ATOM 3337 O O . GLN B 1 10 ? 10.739 -12.458 -3.466 1.00 60.83 9 GLN B O 1
ATOM 3343 N N . ARG B 1 11 ? 11.654 -11.683 -5.358 1.00 62.64 10 ARG B N 1
ATOM 3344 C CA . ARG B 1 11 ? 12.626 -12.765 -5.457 1.00 55.87 10 ARG B CA 1
ATOM 3345 C C . ARG B 1 11 ? 14.022 -12.215 -5.619 1.00 49.17 10 ARG B C 1
ATOM 3346 O O . ARG B 1 11 ? 14.212 -11.167 -6.212 1.00 49.56 10 ARG B O 1
ATOM 3354 N N . PRO B 1 12 ? 15.003 -12.930 -5.095 1.00 47.22 11 PRO B N 1
ATOM 3355 C CA . PRO B 1 12 ? 16.396 -12.589 -5.350 1.00 46.07 11 PRO B CA 1
ATOM 3356 C C . PRO B 1 12 ? 16.684 -12.809 -6.813 1.00 43.02 11 PRO B C 1
ATOM 3357 O O . PRO B 1 12 ? 16.173 -13.758 -7.376 1.00 44.15 11 PRO B O 1
ATOM 3361 N N . HIS B 1 13 ? 17.490 -11.957 -7.422 1.00 41.48 12 HIS B N 1
ATOM 3362 C CA . HIS B 1 13 ? 17.841 -12.156 -8.810 1.00 38.34 12 HIS B CA 1
ATOM 3363 C C . HIS B 1 13 ? 19.260 -12.674 -8.872 1.00 37.97 12 HIS B C 1
ATOM 3364 O O . HIS B 1 13 ? 20.169 -12.094 -8.317 1.00 39.11 12 HIS B O 1
ATOM 3371 N N . VAL B 1 14 ? 19.441 -13.795 -9.541 1.00 37.55 13 VAL B N 1
ATOM 3372 C CA . VAL B 1 14 ? 20.734 -14.444 -9.573 1.00 47.35 13 VAL B CA 1
ATOM 3373 C C . VAL B 1 14 ? 21.092 -14.778 -11.010 1.00 46.18 13 VAL B C 1
ATOM 3374 O O . VAL B 1 14 ? 20.222 -14.935 -11.854 1.00 42.86 13 VAL B O 1
ATOM 3378 N N . ALA B 1 15 ? 22.381 -14.857 -11.290 1.00 38.84 14 ALA B N 1
ATOM 3379 C CA . ALA B 1 15 ? 22.823 -15.187 -12.625 1.00 38.52 14 ALA B CA 1
ATOM 3380 C C . ALA B 1 15 ? 23.814 -16.313 -12.578 1.00 35.36 14 ALA B C 1
ATOM 3381 O O . ALA B 1 15 ? 24.564 -16.441 -11.637 1.00 35.90 14 ALA B O 1
ATOM 3383 N N . VAL B 1 16 ? 23.762 -17.152 -13.597 1.00 31.55 15 VAL B N 1
ATOM 3384 C CA . VAL B 1 16 ? 24.652 -18.335 -13.689 1.00 37.51 15 VAL B CA 1
ATOM 3385 C C . VAL B 1 16 ? 25.492 -18.155 -14.945 1.00 39.52 15 VAL B C 1
ATOM 3386 O O . VAL B 1 16 ? 24.919 -17.873 -15.972 1.00 42.09 15 VAL B O 1
ATOM 3390 N N . PHE B 1 17 ? 26.808 -18.287 -14.847 1.00 37.59 16 PHE B N 1
ATOM 3391 C CA . PHE B 1 17 ? 27.628 -18.074 -16.060 1.00 43.45 16 PHE B CA 1
ATOM 3392 C C . PHE B 1 17 ? 28.524 -19.282 -16.345 1.00 42.06 16 PHE B C 1
ATOM 3393 O O . PHE B 1 17 ? 29.492 -19.488 -15.642 1.00 44.90 16 PHE B O 1
ATOM 3401 N N . PRO B 1 18 ? 28.241 -20.086 -17.383 1.00 39.83 17 PRO B N 1
ATOM 3402 C CA . PRO B 1 18 ? 29.093 -21.190 -17.769 1.00 39.97 17 PRO B CA 1
ATOM 3403 C C . PRO B 1 18 ? 29.959 -20.713 -18.937 1.00 42.40 17 PRO B C 1
ATOM 3404 O O . PRO B 1 18 ? 29.495 -19.937 -19.709 1.00 50.36 17 PRO B O 1
ATOM 3408 N N . CYS B 1 19 ? 31.192 -21.194 -19.034 1.00 39.15 18 CYS B N 1
ATOM 3409 C CA . CYS B 1 19 ? 32.080 -20.719 -20.119 1.00 48.83 18 CYS B CA 1
ATOM 3410 C C . CYS B 1 19 ? 31.972 -21.578 -21.376 1.00 49.95 18 CYS B C 1
ATOM 3411 O O . CYS B 1 19 ? 31.481 -21.075 -22.374 1.00 55.95 18 CYS B O 1
ATOM 3414 N N . ALA B 1 20 ? 32.435 -22.819 -21.336 1.00 48.23 19 ALA B N 1
ATOM 3415 C CA . ALA B 1 20 ? 32.393 -23.630 -22.538 1.00 41.56 19 ALA B CA 1
ATOM 3416 C C . ALA B 1 20 ? 32.321 -25.111 -22.286 1.00 39.30 19 ALA B C 1
ATOM 3417 O O . ALA B 1 20 ? 32.874 -25.609 -21.330 1.00 45.60 19 ALA B O 1
ATOM 3419 N N . GLY B 1 21 ? 31.662 -25.801 -23.193 1.00 40.51 20 GLY B N 1
ATOM 3420 C CA . GLY B 1 21 ? 31.521 -27.234 -23.148 1.00 38.56 20 GLY B CA 1
ATOM 3421 C C . GLY B 1 21 ? 30.220 -27.651 -22.519 1.00 38.09 20 GLY B C 1
ATOM 3422 O O . GLY B 1 21 ? 29.728 -27.026 -21.596 1.00 30.15 20 GLY B O 1
ATOM 3423 N N . MET B 1 22 ? 29.688 -28.755 -23.012 1.00 33.16 21 MET B N 1
ATOM 3424 C CA . MET B 1 22 ? 28.445 -29.298 -22.519 1.00 33.93 21 MET B CA 1
ATOM 3425 C C . MET B 1 22 ? 28.605 -29.712 -21.079 1.00 38.31 21 MET B C 1
ATOM 3426 O O . MET B 1 22 ? 27.679 -29.635 -20.300 1.00 38.47 21 MET B O 1
ATOM 3431 N N . GLY B 1 23 ? 29.786 -30.200 -20.749 1.00 32.22 22 GLY B N 1
ATOM 3432 C CA . GLY B 1 23 ? 30.060 -30.665 -19.415 1.00 34.81 22 GLY B CA 1
ATOM 3433 C C . GLY B 1 23 ? 29.926 -29.557 -18.409 1.00 38.40 22 GLY B C 1
ATOM 3434 O O . GLY B 1 23 ? 29.453 -29.789 -17.315 1.00 47.97 22 GLY B O 1
ATOM 3435 N N . HIS B 1 24 ? 30.413 -28.371 -18.734 1.00 33.30 23 HIS B N 1
ATOM 3436 C CA . HIS B 1 24 ? 30.075 -27.160 -17.992 1.00 32.34 23 HIS B CA 1
ATOM 3437 C C . HIS B 1 24 ? 28.676 -26.559 -18.124 1.00 39.58 23 HIS B C 1
ATOM 3438 O O . HIS B 1 24 ? 28.091 -26.148 -17.150 1.00 40.84 23 HIS B O 1
ATOM 3445 N N . LEU B 1 25 ? 28.164 -26.471 -19.344 1.00 37.71 24 LEU B N 1
ATOM 3446 C CA . LEU B 1 25 ? 26.942 -25.723 -19.599 1.00 31.53 24 LEU B CA 1
ATOM 3447 C C . LEU B 1 25 ? 25.694 -26.280 -18.958 1.00 37.82 24 LEU B C 1
ATOM 3448 O O . LEU B 1 25 ? 24.900 -25.547 -18.398 1.00 35.41 24 LEU B O 1
ATOM 3453 N N . LEU B 1 26 ? 25.524 -27.586 -19.063 1.00 38.85 25 LEU B N 1
ATOM 3454 C CA . LEU B 1 26 ? 24.325 -28.260 -18.591 1.00 35.70 25 LEU B CA 1
ATOM 3455 C C . LEU B 1 26 ? 24.160 -28.197 -17.094 1.00 33.69 25 LEU B C 1
ATOM 3456 O O . LEU B 1 26 ? 23.074 -28.009 -16.587 1.00 34.03 25 LEU B O 1
ATOM 3461 N N . PRO B 1 27 ? 25.260 -28.357 -16.391 1.00 35.28 26 PRO B N 1
ATOM 3462 C CA . PRO B 1 27 ? 25.259 -28.328 -14.940 1.00 32.50 26 PRO B CA 1
ATOM 3463 C C . PRO B 1 27 ? 24.804 -26.981 -14.435 1.00 31.86 26 PRO B C 1
ATOM 3464 O O . PRO B 1 27 ? 24.061 -26.913 -13.477 1.00 33.50 26 PRO B O 1
ATOM 3468 N N . TYR B 1 28 ? 25.264 -25.920 -15.078 1.00 34.30 27 TYR B N 1
ATOM 3469 C CA . TYR B 1 28 ? 24.805 -24.571 -14.806 1.00 35.44 27 TYR B CA 1
ATOM 3470 C C . TYR B 1 28 ? 23.345 -24.376 -15.162 1.00 28.38 27 TYR B C 1
ATOM 3471 O O . TYR B 1 28 ? 22.609 -23.718 -14.466 1.00 29.72 27 TYR B O 1
ATOM 3480 N N . LEU B 1 29 ? 22.938 -24.957 -16.270 1.00 30.55 28 LEU B N 1
ATOM 3481 C CA . LEU B 1 29 ? 21.554 -24.919 -16.684 1.00 33.50 28 LEU B CA 1
ATOM 3482 C C . LEU B 1 29 ? 20.691 -25.640 -15.682 1.00 31.80 28 LEU B C 1
ATOM 3483 O O . LEU B 1 29 ? 19.597 -25.220 -15.391 1.00 34.70 28 LEU B O 1
ATOM 3488 N N . ARG B 1 30 ? 21.179 -26.759 -15.182 1.00 28.24 29 ARG B N 1
ATOM 3489 C CA . ARG B 1 30 ? 20.496 -27.476 -14.125 1.00 32.07 29 ARG B CA 1
ATOM 3490 C C . ARG B 1 30 ? 20.427 -26.697 -12.832 1.00 29.73 29 ARG B C 1
ATOM 3491 O O . ARG B 1 30 ? 19.412 -26.691 -12.174 1.00 30.26 29 ARG B O 1
ATOM 3499 N N . LEU B 1 31 ? 21.511 -26.046 -12.457 1.00 28.78 30 LEU B N 1
ATOM 3500 C CA . LEU B 1 31 ? 21.504 -25.238 -11.253 1.00 33.27 30 LEU B CA 1
ATOM 3501 C C . LEU B 1 31 ? 20.530 -24.093 -11.391 1.00 34.77 30 LEU B C 1
ATOM 3502 O O . LEU B 1 31 ? 19.836 -23.750 -10.454 1.00 38.12 30 LEU B O 1
ATOM 3507 N N . ALA B 1 32 ? 20.489 -23.495 -12.568 1.00 28.90 31 ALA B N 1
ATOM 3508 C CA . ALA B 1 32 ? 19.613 -22.370 -12.812 1.00 31.33 31 ALA B CA 1
ATOM 3509 C C . ALA B 1 32 ? 18.173 -22.768 -12.663 1.00 30.66 31 ALA B C 1
ATOM 3510 O O . ALA B 1 32 ? 17.388 -22.051 -12.086 1.00 27.09 31 ALA B O 1
ATOM 3512 N N . ALA B 1 33 ? 17.826 -23.922 -13.194 1.00 28.25 32 ALA B N 1
ATOM 3513 C CA . ALA B 1 33 ? 16.483 -24.438 -13.053 1.00 24.56 32 ALA B CA 1
ATOM 3514 C C . ALA B 1 33 ? 16.177 -24.738 -11.608 1.00 28.58 32 ALA B C 1
ATOM 3515 O O . ALA B 1 33 ? 15.078 -24.526 -11.146 1.00 29.62 32 ALA B O 1
ATOM 3517 N N . MET B 1 34 ? 17.163 -25.267 -10.903 1.00 33.79 33 MET B N 1
ATOM 3518 C CA . MET B 1 34 ? 17.021 -25.604 -9.502 1.00 28.56 33 MET B CA 1
ATOM 3519 C C . MET B 1 34 ? 16.756 -24.371 -8.679 1.00 33.63 33 MET B C 1
ATOM 3520 O O . MET B 1 34 ? 15.955 -24.382 -7.770 1.00 32.66 33 MET B O 1
ATOM 3525 N N . LEU B 1 35 ? 17.468 -23.307 -8.984 1.00 33.21 34 LEU B N 1
ATOM 3526 C CA . LEU B 1 35 ? 17.276 -22.051 -8.299 1.00 33.48 34 LEU B CA 1
ATOM 3527 C C . LEU B 1 35 ? 15.909 -21.469 -8.575 1.00 34.60 34 LEU B C 1
ATOM 3528 O O . LEU B 1 35 ? 15.299 -20.868 -7.718 1.00 39.34 34 LEU B O 1
ATOM 3533 N N . HIS B 1 36 ? 15.449 -21.603 -9.804 1.00 33.48 35 HIS B N 1
ATOM 3534 C CA . HIS B 1 36 ? 14.163 -21.058 -10.183 1.00 38.44 35 HIS B CA 1
ATOM 3535 C C . HIS B 1 36 ? 12.980 -21.692 -9.466 1.00 36.45 35 HIS B C 1
ATOM 3536 O O . HIS B 1 36 ? 12.073 -21.000 -9.048 1.00 38.85 35 HIS B O 1
ATOM 3543 N N . SER B 1 37 ? 12.993 -23.005 -9.318 1.00 30.61 36 SER B N 1
ATOM 3544 C CA . SER B 1 37 ? 11.907 -23.708 -8.657 1.00 35.31 36 SER B CA 1
ATOM 3545 C C . SER B 1 37 ? 11.851 -23.306 -7.203 1.00 33.74 36 SER B C 1
ATOM 3546 O O . SER B 1 37 ? 10.843 -23.442 -6.541 1.00 40.41 36 SER B O 1
ATOM 3549 N N . ARG B 1 38 ? 12.982 -22.838 -6.715 1.00 25.16 37 ARG B N 1
ATOM 3550 C CA . ARG B 1 38 ? 13.179 -22.566 -5.315 1.00 30.80 37 ARG B CA 1
ATOM 3551 C C . ARG B 1 38 ? 13.072 -21.103 -4.935 1.00 35.51 37 ARG B C 1
ATOM 3552 O O . ARG B 1 38 ? 13.544 -20.715 -3.888 1.00 32.25 37 ARG B O 1
ATOM 3560 N N . GLY B 1 39 ? 12.438 -20.302 -5.783 1.00 36.23 38 GLY B N 1
ATOM 3561 C CA . GLY B 1 39 ? 12.188 -18.908 -5.470 1.00 38.12 38 GLY B CA 1
ATOM 3562 C C . GLY B 1 39 ? 13.121 -17.845 -5.992 1.00 41.22 38 GLY B C 1
ATOM 3563 O O . GLY B 1 39 ? 13.078 -16.710 -5.556 1.00 38.00 38 GLY B O 1
ATOM 3564 N N . CYS B 1 40 ? 13.987 -18.218 -6.911 1.00 43.82 39 CYS B N 1
ATOM 3565 C CA . CYS B 1 40 ? 14.955 -17.289 -7.451 1.00 44.88 39 CYS B CA 1
ATOM 3566 C C . CYS B 1 40 ? 14.549 -16.737 -8.801 1.00 46.24 39 CYS B C 1
ATOM 3567 O O . CYS B 1 40 ? 13.946 -17.426 -9.599 1.00 37.14 39 CYS B O 1
ATOM 3570 N N . ALA B 1 41 ? 14.893 -15.479 -9.043 1.00 40.74 40 ALA B N 1
ATOM 3571 C CA . ALA B 1 41 ? 14.739 -14.890 -10.355 1.00 37.12 40 ALA B CA 1
ATOM 3572 C C . ALA B 1 41 ? 16.087 -15.046 -11.015 1.00 40.66 40 ALA B C 1
ATOM 3573 O O . ALA B 1 41 ? 17.098 -14.636 -10.478 1.00 36.49 40 ALA B O 1
ATOM 3575 N N . VAL B 1 42 ? 16.093 -15.674 -12.177 1.00 41.44 41 VAL B N 1
ATOM 3576 C CA . VAL B 1 42 ? 17.311 -16.215 -12.742 1.00 42.19 41 VAL B CA 1
ATOM 3577 C C . VAL B 1 42 ? 17.630 -15.742 -14.149 1.00 36.94 41 VAL B C 1
ATOM 3578 O O . VAL B 1 42 ? 16.768 -15.668 -14.998 1.00 37.33 41 VAL B O 1
ATOM 3582 N N . SER B 1 43 ? 18.891 -15.426 -14.381 1.00 38.15 42 SER B N 1
ATOM 3583 C CA . SER B 1 43 ? 19.363 -15.094 -15.705 1.00 43.51 42 SER B CA 1
ATOM 3584 C C . SER B 1 43 ? 20.510 -16.015 -16.028 1.00 35.93 42 SER B C 1
ATOM 3585 O O . SER B 1 43 ? 21.305 -16.329 -15.171 1.00 35.97 42 SER B O 1
ATOM 3588 N N . VAL B 1 44 ? 20.596 -16.454 -17.270 1.00 36.61 43 VAL B N 1
ATOM 3589 C CA . VAL B 1 44 ? 21.737 -17.249 -17.689 1.00 43.27 43 VAL B CA 1
ATOM 3590 C C . VAL B 1 44 ? 22.585 -16.455 -18.663 1.00 40.66 43 VAL B C 1
ATOM 3591 O O . VAL B 1 44 ? 22.094 -15.974 -19.664 1.00 37.09 43 VAL B O 1
ATOM 3595 N N . ILE B 1 45 ? 23.870 -16.344 -18.373 1.00 39.62 44 ILE B N 1
ATOM 3596 C CA . ILE B 1 45 ? 24.767 -15.582 -19.216 1.00 40.23 44 ILE B CA 1
ATOM 3597 C C . ILE B 1 45 ? 25.574 -16.521 -20.073 1.00 44.12 44 ILE B C 1
ATOM 3598 O O . ILE B 1 45 ? 26.254 -17.391 -19.570 1.00 41.90 44 ILE B O 1
ATOM 3603 N N . SER B 1 46 ? 25.490 -16.335 -21.381 1.00 44.66 45 SER B N 1
ATOM 3604 C CA . SER B 1 46 ? 26.178 -17.196 -22.327 1.00 50.95 45 SER B CA 1
ATOM 3605 C C . SER B 1 46 ? 27.050 -16.357 -23.219 1.00 47.13 45 SER B C 1
ATOM 3606 O O . SER B 1 46 ? 26.752 -15.212 -23.473 1.00 51.65 45 SER B O 1
ATOM 3609 N N . ALA B 1 47 ? 28.183 -16.916 -23.626 1.00 45.56 46 ALA B N 1
ATOM 3610 C CA . ALA B 1 47 ? 29.136 -16.205 -24.503 1.00 46.44 46 ALA B CA 1
ATOM 3611 C C . ALA B 1 47 ? 28.910 -16.641 -25.946 1.00 50.82 46 ALA B C 1
ATOM 3612 O O . ALA B 1 47 ? 28.828 -17.836 -26.188 1.00 44.29 46 ALA B O 1
ATOM 3614 N N . HIS B 1 48 ? 28.861 -15.681 -26.866 1.00 56.23 47 HIS B N 1
ATOM 3615 C CA . HIS B 1 48 ? 28.592 -16.008 -28.287 1.00 50.10 47 HIS B CA 1
ATOM 3616 C C . HIS B 1 48 ? 29.685 -15.454 -29.209 1.00 48.76 47 HIS B C 1
ATOM 3617 O O . HIS B 1 48 ? 30.294 -14.453 -28.847 1.00 47.32 47 HIS B O 1
ATOM 3624 N N . PRO B 1 49 ? 29.980 -16.075 -30.373 1.00 46.88 48 PRO B N 1
ATOM 3625 C CA . PRO B 1 49 ? 29.446 -17.376 -30.772 1.00 45.68 48 PRO B CA 1
ATOM 3626 C C . PRO B 1 49 ? 29.921 -18.593 -29.971 1.00 49.68 48 PRO B C 1
ATOM 3627 O O . PRO B 1 49 ? 31.014 -18.611 -29.502 1.00 51.03 48 PRO B O 1
ATOM 3631 N N . THR B 1 50 ? 29.008 -19.532 -29.786 1.00 50.77 49 THR B N 1
ATOM 3632 C CA . THR B 1 50 ? 29.257 -20.773 -29.027 1.00 46.53 49 THR B CA 1
ATOM 3633 C C . THR B 1 50 ? 30.183 -21.663 -29.841 1.00 47.09 49 THR B C 1
ATOM 3634 O O . THR B 1 50 ? 30.075 -21.655 -31.065 1.00 47.55 49 THR B O 1
ATOM 3638 N N . ILE B 1 51 ? 31.060 -22.393 -29.167 1.00 46.16 50 ILE B N 1
ATOM 3639 C CA . ILE B 1 51 ? 31.946 -23.295 -29.876 1.00 39.40 50 ILE B CA 1
ATOM 3640 C C . ILE B 1 51 ? 31.249 -24.399 -30.645 1.00 45.28 50 ILE B C 1
ATOM 3641 O O . ILE B 1 51 ? 31.664 -24.745 -31.735 1.00 61.05 50 ILE B O 1
ATOM 3646 N N . SER B 1 52 ? 30.239 -25.003 -30.045 1.00 36.21 51 SER B N 1
ATOM 3647 C CA . SER B 1 52 ? 29.576 -26.099 -30.779 1.00 40.20 51 SER B CA 1
ATOM 3648 C C . SER B 1 52 ? 28.117 -25.754 -31.019 1.00 45.58 51 SER B C 1
ATOM 3649 O O . SER B 1 52 ? 27.626 -24.819 -30.417 1.00 46.99 51 SER B O 1
ATOM 3652 N N . ASP B 1 53 ? 27.512 -26.459 -31.958 1.00 45.50 52 ASP B N 1
ATOM 3653 C CA . ASP B 1 53 ? 26.110 -26.310 -32.266 1.00 49.28 52 ASP B CA 1
ATOM 3654 C C . ASP B 1 53 ? 25.250 -26.775 -31.119 1.00 50.70 52 ASP B C 1
ATOM 3655 O O . ASP B 1 53 ? 24.213 -26.195 -30.832 1.00 50.88 52 ASP B O 1
ATOM 3660 N N . ALA B 1 54 ? 25.676 -27.846 -30.476 1.00 50.14 53 ALA B N 1
ATOM 3661 C CA . ALA B 1 54 ? 24.931 -28.389 -29.365 1.00 47.01 53 ALA B CA 1
ATOM 3662 C C . ALA B 1 54 ? 24.853 -27.388 -28.235 1.00 46.83 53 ALA B C 1
ATOM 3663 O O . ALA B 1 54 ? 23.827 -27.254 -27.595 1.00 47.17 53 ALA B O 1
ATOM 3665 N N . GLU B 1 55 ? 25.936 -26.678 -27.987 1.00 43.90 54 GLU B N 1
ATOM 3666 C CA . GLU B 1 55 ? 25.919 -25.704 -26.926 1.00 40.93 54 GLU B CA 1
ATOM 3667 C C . GLU B 1 55 ? 24.882 -24.674 -27.272 1.00 45.40 54 GLU B C 1
ATOM 3668 O O . GLU B 1 55 ? 24.100 -24.261 -26.439 1.00 50.84 54 GLU B O 1
ATOM 3674 N N . SER B 1 56 ? 24.877 -24.264 -28.528 1.00 50.21 55 SER B N 1
ATOM 3675 C CA . SER B 1 56 ? 23.890 -23.327 -29.027 1.00 48.06 55 SER B CA 1
ATOM 3676 C C . SER B 1 56 ? 22.501 -23.907 -29.004 1.00 48.83 55 SER B C 1
ATOM 3677 O O . SER B 1 56 ? 21.549 -23.232 -28.672 1.00 51.22 55 SER B O 1
ATOM 3680 N N . ARG B 1 57 ? 22.391 -25.167 -29.389 1.00 44.42 56 ARG B N 1
ATOM 3681 C CA . ARG B 1 57 ? 21.112 -25.834 -29.420 1.00 41.15 56 ARG B CA 1
ATOM 3682 C C . ARG B 1 57 ? 20.510 -25.932 -28.037 1.00 45.64 56 ARG B C 1
ATOM 3683 O O . ARG B 1 57 ? 19.335 -25.686 -27.847 1.00 50.35 56 ARG B O 1
ATOM 3691 N N . SER B 1 58 ? 21.323 -26.286 -27.061 1.00 42.52 57 SER B N 1
ATOM 3692 C CA . SER B 1 58 ? 20.823 -26.443 -25.715 1.00 42.71 57 SER B CA 1
ATOM 3693 C C . SER B 1 58 ? 20.316 -25.144 -25.150 1.00 42.92 57 SER B C 1
ATOM 3694 O O . SER B 1 58 ? 19.292 -25.112 -24.502 1.00 41.30 57 SER B O 1
ATOM 3697 N N . LEU B 1 59 ? 21.052 -24.070 -25.371 1.00 47.18 58 LEU B N 1
ATOM 3698 C CA . LEU B 1 59 ? 20.689 -22.804 -24.782 1.00 39.06 58 LEU B CA 1
ATOM 3699 C C . LEU B 1 59 ? 19.368 -22.303 -25.310 1.00 44.53 58 LEU B C 1
ATOM 3700 O O . LEU B 1 59 ? 18.520 -21.870 -24.557 1.00 43.27 58 LEU B O 1
ATOM 3705 N N . SER B 1 60 ? 19.194 -22.375 -26.617 1.00 40.08 59 SER B N 1
ATOM 3706 C CA . SER B 1 60 ? 17.977 -21.902 -27.240 1.00 41.52 59 SER B CA 1
ATOM 3707 C C . SER B 1 60 ? 16.811 -22.739 -26.796 1.00 41.66 59 SER B C 1
ATOM 3708 O O . SER B 1 60 ? 15.740 -22.238 -26.522 1.00 44.28 59 SER B O 1
ATOM 3711 N N . SER B 1 61 ? 17.029 -24.037 -26.737 1.00 40.76 60 SER B N 1
ATOM 3712 C CA . SER B 1 61 ? 15.997 -24.956 -26.307 1.00 40.35 60 SER B CA 1
ATOM 3713 C C . SER B 1 61 ? 15.603 -24.724 -24.859 1.00 42.93 60 SER B C 1
ATOM 3714 O O . SER B 1 61 ? 14.441 -24.811 -24.500 1.00 41.37 60 SER B O 1
ATOM 3717 N N . PHE B 1 62 ? 16.589 -24.441 -24.027 1.00 40.92 61 PHE B N 1
ATOM 3718 C CA . PHE B 1 62 ? 16.374 -24.297 -22.605 1.00 38.02 61 PHE B CA 1
ATOM 3719 C C . PHE B 1 62 ? 15.440 -23.149 -22.300 1.00 37.80 61 PHE B C 1
ATOM 3720 O O . PHE B 1 62 ? 14.556 -23.270 -21.479 1.00 39.08 61 PHE B O 1
ATOM 3728 N N . PHE B 1 63 ? 15.647 -22.031 -22.970 1.00 35.20 62 PHE B N 1
ATOM 3729 C CA . PHE B 1 63 ? 14.822 -20.851 -22.792 1.00 31.77 62 PHE B CA 1
ATOM 3730 C C . PHE B 1 63 ? 13.386 -21.048 -23.244 1.00 39.95 62 PHE B C 1
ATOM 3731 O O . PHE B 1 63 ? 12.467 -20.515 -22.653 1.00 41.47 62 PHE B O 1
ATOM 3739 N N . SER B 1 64 ? 13.198 -21.796 -24.314 1.00 37.59 63 SER B N 1
ATOM 3740 C CA . SER B 1 64 ? 11.866 -22.152 -24.741 1.00 43.60 63 SER B CA 1
ATOM 3741 C C . SER B 1 64 ? 11.163 -22.997 -23.689 1.00 38.82 63 SER B C 1
ATOM 3742 O O . SER B 1 64 ? 9.977 -22.858 -23.465 1.00 33.78 63 SER B O 1
ATOM 3745 N N . LEU B 1 65 ? 11.898 -23.916 -23.090 1.00 39.03 64 LEU B N 1
ATOM 3746 C CA . LEU B 1 65 ? 11.394 -24.734 -21.997 1.00 39.02 64 LEU B CA 1
ATOM 3747 C C . LEU B 1 65 ? 11.103 -23.983 -20.712 1.00 33.85 64 LEU B C 1
ATOM 3748 O O . LEU B 1 65 ? 10.179 -24.304 -20.000 1.00 40.78 64 LEU B O 1
ATOM 3753 N N . TYR B 1 66 ? 11.938 -23.013 -20.393 1.00 33.71 65 TYR B N 1
ATOM 3754 C CA . TYR B 1 66 ? 11.725 -22.176 -19.231 1.00 37.94 65 TYR B CA 1
ATOM 3755 C C . TYR B 1 66 ? 11.623 -20.729 -19.656 1.00 42.09 65 TYR B C 1
ATOM 3756 O O . TYR B 1 66 ? 12.607 -20.021 -19.708 1.00 40.52 65 TYR B O 1
ATOM 3765 N N . PRO B 1 67 ? 10.415 -20.282 -19.924 1.00 40.51 66 PRO B N 1
ATOM 3766 C CA . PRO B 1 67 ? 10.177 -18.915 -20.367 1.00 33.17 66 PRO B CA 1
ATOM 3767 C C . PRO B 1 67 ? 10.564 -17.907 -19.310 1.00 38.89 66 PRO B C 1
ATOM 3768 O O . PRO B 1 67 ? 10.966 -16.809 -19.626 1.00 39.86 66 PRO B O 1
ATOM 3772 N N . GLN B 1 68 ? 10.338 -18.265 -18.061 1.00 41.25 67 GLN B N 1
ATOM 3773 C CA . GLN B 1 68 ? 10.644 -17.432 -16.910 1.00 40.16 67 GLN B CA 1
ATOM 3774 C C . GLN B 1 68 ? 12.118 -17.149 -16.688 1.00 41.39 67 GLN B C 1
ATOM 3775 O O . GLN B 1 68 ? 12.481 -16.091 -16.208 1.00 38.78 67 GLN B O 1
ATOM 3778 N N . ILE B 1 69 ? 12.959 -18.131 -16.956 1.00 43.93 68 ILE B N 1
ATOM 3779 C CA . ILE B 1 69 ? 14.396 -17.929 -16.892 1.00 43.75 68 ILE B CA 1
ATOM 3780 C C . ILE B 1 69 ? 14.863 -17.052 -18.036 1.00 40.50 68 ILE B C 1
ATOM 3781 O O . ILE B 1 69 ? 14.358 -17.155 -19.144 1.00 42.06 68 ILE B O 1
ATOM 3786 N N . ARG B 1 70 ? 15.843 -16.203 -17.774 1.00 33.32 69 ARG B N 1
ATOM 3787 C CA . ARG B 1 70 ? 16.205 -15.172 -18.730 1.00 38.12 69 ARG B CA 1
ATOM 3788 C C . ARG B 1 70 ? 17.605 -15.264 -19.303 1.00 33.25 69 ARG B C 1
ATOM 3789 O O . ARG B 1 70 ? 18.546 -15.618 -18.625 1.00 33.31 69 ARG B O 1
ATOM 3797 N N . SER B 1 71 ? 17.713 -14.919 -20.577 1.00 32.99 70 SER B N 1
ATOM 3798 C CA . SER B 1 71 ? 18.955 -15.015 -21.314 1.00 37.77 70 SER B CA 1
ATOM 3799 C C . SER B 1 71 ? 19.701 -13.700 -21.441 1.00 38.21 70 SER B C 1
ATOM 3800 O O . SER B 1 71 ? 19.170 -12.709 -21.900 1.00 27.73 70 SER B O 1
ATOM 3803 N N . LEU B 1 72 ? 20.952 -13.712 -21.023 1.00 36.35 71 LEU B N 1
ATOM 3804 C CA . LEU B 1 72 ? 21.812 -12.582 -21.213 1.00 41.48 71 LEU B CA 1
ATOM 3805 C C . LEU B 1 72 ? 22.956 -13.081 -22.046 1.00 42.23 71 LEU B C 1
ATOM 3806 O O . LEU B 1 72 ? 23.628 -14.014 -21.673 1.00 47.07 71 LEU B O 1
ATOM 3811 N N . GLU B 1 73 ? 23.179 -12.440 -23.176 1.00 47.46 72 GLU B N 1
ATOM 3812 C CA . GLU B 1 73 ? 24.152 -12.898 -24.135 1.00 51.19 72 GLU B CA 1
ATOM 3813 C C . GLU B 1 73 ? 25.264 -11.899 -24.233 1.00 53.91 72 GLU B C 1
ATOM 3814 O O . GLU B 1 73 ? 25.029 -10.708 -24.299 1.00 56.55 72 GLU B O 1
ATOM 3820 N N . ILE B 1 74 ? 26.485 -12.391 -24.231 1.00 51.96 73 ILE B N 1
ATOM 3821 C CA . ILE B 1 74 ? 27.626 -11.537 -24.431 1.00 54.27 73 ILE B CA 1
ATOM 3822 C C . ILE B 1 74 ? 28.244 -11.878 -25.774 1.00 58.29 73 ILE B C 1
ATOM 3823 O O . ILE B 1 74 ? 28.633 -13.008 -25.997 1.00 52.33 73 ILE B O 1
ATOM 3828 N N . GLN B 1 75 ? 28.326 -10.897 -26.667 1.00 54.56 74 GLN B N 1
ATOM 3829 C CA . GLN B 1 75 ? 28.912 -11.108 -27.987 1.00 50.28 74 GLN B CA 1
ATOM 3830 C C . GLN B 1 75 ? 30.425 -10.993 -27.911 1.00 52.31 74 GLN B C 1
ATOM 3831 O O . GLN B 1 75 ? 30.951 -10.118 -27.229 1.00 55.89 74 GLN B O 1
ATOM 3837 N N . LEU B 1 76 ? 31.132 -11.868 -28.618 1.00 55.57 75 LEU B N 1
ATOM 3838 C CA . LEU B 1 76 ? 32.576 -12.003 -28.445 1.00 59.36 75 LEU B CA 1
ATOM 3839 C C . LEU B 1 76 ? 33.319 -11.373 -29.618 1.00 70.00 75 LEU B C 1
ATOM 3840 O O . LEU B 1 76 ? 32.950 -11.592 -30.779 1.00 66.83 75 LEU B O 1
ATOM 3845 N N . LEU B 1 77 ? 34.359 -10.589 -29.310 1.00 78.84 76 LEU B N 1
ATOM 3846 C CA . LEU B 1 77 ? 35.300 -10.146 -30.335 1.00 82.95 76 LEU B CA 1
ATOM 3847 C C . LEU B 1 77 ? 35.967 -11.371 -30.952 1.00 81.32 76 LEU B C 1
ATOM 3848 O O . LEU B 1 77 ? 36.287 -12.324 -30.224 1.00 75.85 76 LEU B O 1
ATOM 3853 N N . PRO B 1 78 ? 36.088 -11.436 -32.290 1.00 90.23 77 PRO B N 1
ATOM 3854 C CA . PRO B 1 78 ? 36.928 -12.376 -33.047 1.00 90.11 77 PRO B CA 1
ATOM 3855 C C . PRO B 1 78 ? 38.369 -11.856 -33.163 1.00 86.37 77 PRO B C 1
ATOM 3856 O O . PRO B 1 78 ? 39.285 -12.233 -32.409 1.00 81.00 77 PRO B O 1
ATOM 3860 N N . ASP B 1 89 ? 41.230 -28.005 -26.822 1.00 54.99 88 ASP B N 1
ATOM 3861 C CA . ASP B 1 89 ? 41.999 -26.980 -27.537 1.00 61.23 88 ASP B CA 1
ATOM 3862 C C . ASP B 1 89 ? 41.092 -25.826 -27.997 1.00 58.14 88 ASP B C 1
ATOM 3863 O O . ASP B 1 89 ? 41.328 -24.674 -27.639 1.00 62.15 88 ASP B O 1
ATOM 3865 N N . PRO B 1 90 ? 40.039 -26.107 -28.769 1.00 57.14 89 PRO B N 1
ATOM 3866 C CA . PRO B 1 90 ? 39.091 -25.019 -29.062 1.00 58.74 89 PRO B CA 1
ATOM 3867 C C . PRO B 1 90 ? 38.324 -24.572 -27.837 1.00 60.89 89 PRO B C 1
ATOM 3868 O O . PRO B 1 90 ? 38.116 -23.366 -27.649 1.00 60.25 89 PRO B O 1
ATOM 3872 N N . PHE B 1 91 ? 37.897 -25.535 -27.025 1.00 59.78 90 PHE B N 1
ATOM 3873 C CA . PHE B 1 91 ? 37.149 -25.239 -25.780 1.00 55.68 90 PHE B CA 1
ATOM 3874 C C . PHE B 1 91 ? 38.075 -24.468 -24.846 1.00 55.85 90 PHE B C 1
ATOM 3875 O O . PHE B 1 91 ? 37.638 -23.528 -24.201 1.00 58.37 90 PHE B O 1
ATOM 3883 N N . PHE B 1 92 ? 39.337 -24.855 -24.803 1.00 54.40 91 PHE B N 1
ATOM 3884 C CA . PHE B 1 92 ? 40.309 -24.098 -24.041 1.00 61.93 91 PHE B CA 1
ATOM 3885 C C . PHE B 1 92 ? 40.530 -22.713 -24.628 1.00 62.16 91 PHE B C 1
ATOM 3886 O O . PHE B 1 92 ? 40.643 -21.740 -23.904 1.00 61.78 91 PHE B O 1
ATOM 3891 N N . ILE B 1 93 ? 40.596 -22.624 -25.947 1.00 57.54 92 ILE B N 1
ATOM 3892 C CA . ILE B 1 93 ? 40.807 -21.344 -26.595 1.00 58.60 92 ILE B CA 1
ATOM 3893 C C . ILE B 1 93 ? 39.657 -20.418 -26.297 1.00 63.09 92 ILE B C 1
ATOM 3894 O O . ILE B 1 93 ? 39.843 -19.233 -26.074 1.00 60.21 92 ILE B O 1
ATOM 3899 N N . GLN B 1 94 ? 38.454 -20.968 -26.319 1.00 66.05 93 GLN B N 1
ATOM 3900 C CA . GLN B 1 94 ? 37.258 -20.178 -26.131 1.00 59.53 93 GLN B CA 1
ATOM 3901 C C . GLN B 1 94 ? 37.251 -19.555 -24.766 1.00 56.08 93 GLN B C 1
ATOM 3902 O O . GLN B 1 94 ? 36.857 -18.418 -24.604 1.00 61.57 93 GLN B O 1
ATOM 3908 N N . ARG B 1 95 ? 37.681 -20.310 -23.775 1.00 51.84 94 ARG B N 1
ATOM 3909 C CA . ARG B 1 95 ? 37.722 -19.803 -22.427 1.00 57.48 94 ARG B CA 1
ATOM 3910 C C . ARG B 1 95 ? 38.683 -18.646 -22.354 1.00 58.78 94 ARG B C 1
ATOM 3911 O O . ARG B 1 95 ? 38.448 -17.682 -21.653 1.00 61.49 94 ARG B O 1
ATOM 3919 N N . GLU B 1 96 ? 39.787 -18.747 -23.067 1.00 58.73 95 GLU B N 1
ATOM 3920 C CA . GLU B 1 96 ? 40.759 -17.675 -23.057 1.00 61.11 95 GLU B CA 1
ATOM 3921 C C . GLU B 1 96 ? 40.120 -16.427 -23.627 1.00 62.97 95 GLU B C 1
ATOM 3922 O O . GLU B 1 96 ? 40.344 -15.328 -23.152 1.00 61.42 95 GLU B O 1
ATOM 3928 N N . SER B 1 97 ? 39.324 -16.620 -24.666 1.00 57.86 96 SER B N 1
ATOM 3929 C CA . SER B 1 97 ? 38.641 -15.540 -25.346 1.00 50.49 96 SER B CA 1
ATOM 3930 C C . SER B 1 97 ? 37.661 -14.844 -24.420 1.00 61.53 96 SER B C 1
ATOM 3931 O O . SER B 1 97 ? 37.526 -13.628 -24.443 1.00 61.57 96 SER B O 1
ATOM 3934 N N . ILE B 1 98 ? 36.969 -15.634 -23.613 1.00 60.92 97 ILE B N 1
ATOM 3935 C CA . ILE B 1 98 ? 35.987 -15.134 -22.670 1.00 54.99 97 ILE B CA 1
ATOM 3936 C C . ILE B 1 98 ? 36.634 -14.245 -21.635 1.00 47.21 97 ILE B C 1
ATOM 3937 O O . ILE B 1 98 ? 36.115 -13.213 -21.290 1.00 48.58 97 ILE B O 1
ATOM 3942 N N . GLY B 1 99 ? 37.794 -14.643 -21.161 1.00 48.93 98 GLY B N 1
ATOM 3943 C CA . GLY B 1 99 ? 38.533 -13.845 -20.213 1.00 53.89 98 GLY B CA 1
ATOM 3944 C C . GLY B 1 99 ? 38.902 -12.520 -20.834 1.00 61.80 98 GLY B C 1
ATOM 3945 O O . GLY B 1 99 ? 38.943 -11.494 -20.169 1.00 64.46 98 GLY B O 1
ATOM 3946 N N . ASN B 1 100 ? 39.223 -12.551 -22.117 1.00 61.18 99 ASN B N 1
ATOM 3947 C CA . ASN B 1 100 ? 39.539 -11.339 -22.846 1.00 55.80 99 ASN B CA 1
ATOM 3948 C C . ASN B 1 100 ? 38.356 -10.386 -22.907 1.00 57.34 99 ASN B C 1
ATOM 3949 O O . ASN B 1 100 ? 38.505 -9.196 -22.710 1.00 65.48 99 ASN B O 1
ATOM 3954 N N . SER B 1 101 ? 37.172 -10.925 -23.139 1.00 57.31 100 SER B N 1
ATOM 3955 C CA . SER B 1 101 ? 35.989 -10.124 -23.416 1.00 56.28 100 SER B CA 1
ATOM 3956 C C . SER B 1 101 ? 35.193 -9.869 -22.154 1.00 58.41 100 SER B C 1
ATOM 3957 O O . SER B 1 101 ? 34.045 -9.453 -22.210 1.00 51.57 100 SER B O 1
ATOM 3960 N N . ILE B 1 102 ? 35.816 -10.144 -21.018 1.00 50.88 101 ILE B N 1
ATOM 3961 C CA . ILE B 1 102 ? 35.155 -10.160 -19.722 1.00 51.22 101 ILE B CA 1
ATOM 3962 C C . ILE B 1 102 ? 34.571 -8.819 -19.321 1.00 54.71 101 ILE B C 1
ATOM 3963 O O . ILE B 1 102 ? 33.630 -8.758 -18.551 1.00 54.93 101 ILE B O 1
ATOM 3968 N N . HIS B 1 103 ? 35.150 -7.742 -19.815 1.00 58.04 102 HIS B N 1
ATOM 3969 C CA . HIS B 1 103 ? 34.658 -6.407 -19.515 1.00 60.20 102 HIS B CA 1
ATOM 3970 C C . HIS B 1 103 ? 33.251 -6.188 -20.058 1.00 54.45 102 HIS B C 1
ATOM 3971 O O . HIS B 1 103 ? 32.520 -5.343 -19.573 1.00 54.49 102 HIS B O 1
ATOM 3978 N N . LEU B 1 104 ? 32.874 -6.962 -21.059 1.00 45.32 103 LEU B N 1
ATOM 3979 C CA . LEU B 1 104 ? 31.596 -6.796 -21.725 1.00 50.99 103 LEU B CA 1
ATOM 3980 C C . LEU B 1 104 ? 30.477 -6.979 -20.723 1.00 54.73 103 LEU B C 1
ATOM 3981 O O . LEU B 1 104 ? 29.368 -6.516 -20.935 1.00 55.86 103 LEU B O 1
ATOM 3986 N N . LEU B 1 105 ? 30.763 -7.704 -19.654 1.00 56.85 104 LEU B N 1
ATOM 3987 C CA . LEU B 1 105 ? 29.817 -7.908 -18.567 1.00 57.00 104 LEU B CA 1
ATOM 3988 C C . LEU B 1 105 ? 29.437 -6.610 -17.867 1.00 56.05 104 LEU B C 1
ATOM 3989 O O . LEU B 1 105 ? 28.288 -6.424 -17.497 1.00 50.85 104 LEU B O 1
ATOM 3994 N N . ARG B 1 106 ? 30.384 -5.693 -17.728 1.00 57.42 105 ARG B N 1
ATOM 3995 C CA . ARG B 1 106 ? 30.192 -4.552 -16.848 1.00 51.06 105 ARG B CA 1
ATOM 3996 C C . ARG B 1 106 ? 28.996 -3.724 -17.253 1.00 51.05 105 ARG B C 1
ATOM 3997 O O . ARG B 1 106 ? 28.218 -3.313 -16.415 1.00 52.73 105 ARG B O 1
ATOM 4005 N N . PRO B 1 107 ? 28.839 -3.483 -18.542 1.00 52.28 106 PRO B N 1
ATOM 4006 C CA . PRO B 1 107 ? 27.664 -2.773 -19.025 1.00 55.46 106 PRO B CA 1
ATOM 4007 C C . PRO B 1 107 ? 26.440 -3.596 -18.725 1.00 59.74 106 PRO B C 1
ATOM 4008 O O . PRO B 1 107 ? 25.412 -3.060 -18.348 1.00 61.89 106 PRO B O 1
ATOM 4012 N N . LEU B 1 108 ? 26.565 -4.900 -18.928 1.00 60.77 107 LEU B N 1
ATOM 4013 C CA . LEU B 1 108 ? 25.480 -5.835 -18.721 1.00 54.08 107 LEU B CA 1
ATOM 4014 C C . LEU B 1 108 ? 25.023 -5.940 -17.279 1.00 57.89 107 LEU B C 1
ATOM 4015 O O . LEU B 1 108 ? 23.839 -5.972 -16.999 1.00 58.53 107 LEU B O 1
ATOM 4020 N N . LEU B 1 109 ? 25.958 -6.004 -16.354 1.00 52.40 108 LEU B N 1
ATOM 4021 C CA . LEU B 1 109 ? 25.575 -6.064 -14.965 1.00 52.06 108 LEU B CA 1
ATOM 4022 C C . LEU B 1 109 ? 24.881 -4.770 -14.590 1.00 58.13 108 LEU B C 1
ATOM 4023 O O . LEU B 1 109 ? 23.899 -4.761 -13.861 1.00 59.74 108 LEU B O 1
ATOM 4028 N N . ALA B 1 110 ? 25.416 -3.670 -15.095 1.00 59.28 109 ALA B N 1
ATOM 4029 C CA . ALA B 1 110 ? 24.875 -2.353 -14.821 1.00 57.03 109 ALA B CA 1
ATOM 4030 C C . ALA B 1 110 ? 23.476 -2.226 -15.371 1.00 56.62 109 ALA B C 1
ATOM 4031 O O . ALA B 1 110 ? 22.595 -1.669 -14.740 1.00 56.82 109 ALA B O 1
ATOM 4033 N N . SER B 1 111 ? 23.291 -2.773 -16.558 1.00 55.66 110 SER B N 1
ATOM 4034 C CA . SER B 1 111 ? 22.026 -2.734 -17.265 1.00 54.05 110 SER B CA 1
ATOM 4035 C C . SER B 1 111 ? 20.957 -3.451 -16.486 1.00 52.42 110 SER B C 1
ATOM 4036 O O . SER B 1 111 ? 19.796 -3.084 -16.528 1.00 49.03 110 SER B O 1
ATOM 4039 N N . LEU B 1 112 ? 21.348 -4.519 -15.815 1.00 58.54 111 LEU B N 1
ATOM 4040 C CA . LEU B 1 112 ? 20.385 -5.429 -15.237 1.00 61.17 111 LEU B CA 1
ATOM 4041 C C . LEU B 1 112 ? 19.478 -4.808 -14.190 1.00 56.55 111 LEU B C 1
ATOM 4042 O O . LEU B 1 112 ? 19.927 -4.165 -13.252 1.00 58.00 111 LEU B O 1
ATOM 4047 N N . SER B 1 113 ? 18.185 -5.047 -14.356 1.00 61.22 112 SER B N 1
ATOM 4048 C CA . SER B 1 113 ? 17.189 -4.743 -13.346 1.00 62.11 112 SER B CA 1
ATOM 4049 C C . SER B 1 113 ? 16.266 -5.939 -13.215 1.00 57.83 112 SER B C 1
ATOM 4050 O O . SER B 1 113 ? 15.798 -6.462 -14.214 1.00 52.19 112 SER B O 1
ATOM 4053 N N . PRO B 1 114 ? 15.985 -6.362 -11.993 1.00 50.92 113 PRO B N 1
ATOM 4054 C CA . PRO B 1 114 ? 16.605 -5.811 -10.791 1.00 55.23 113 PRO B CA 1
ATOM 4055 C C . PRO B 1 114 ? 18.016 -6.325 -10.610 1.00 58.05 113 PRO B C 1
ATOM 4056 O O . PRO B 1 114 ? 18.416 -7.277 -11.262 1.00 57.18 113 PRO B O 1
ATOM 4060 N N . PRO B 1 115 ? 18.766 -5.680 -9.736 1.00 48.62 114 PRO B N 1
ATOM 4061 C CA . PRO B 1 115 ? 20.164 -6.024 -9.512 1.00 48.22 114 PRO B CA 1
ATOM 4062 C C . PRO B 1 115 ? 20.310 -7.426 -8.964 1.00 51.30 114 PRO B C 1
ATOM 4063 O O . PRO B 1 115 ? 19.454 -7.894 -8.236 1.00 58.65 114 PRO B O 1
ATOM 4067 N N . LEU B 1 116 ? 21.381 -8.106 -9.335 1.00 44.44 115 LEU B N 1
ATOM 4068 C CA . LEU B 1 116 ? 21.610 -9.441 -8.834 1.00 43.34 115 LEU B CA 1
ATOM 4069 C C . LEU B 1 116 ? 21.964 -9.427 -7.364 1.00 46.00 115 LEU B C 1
ATOM 4070 O O . LEU B 1 116 ? 22.783 -8.639 -6.930 1.00 44.93 115 LEU B O 1
ATOM 4075 N N . SER B 1 117 ? 21.319 -10.298 -6.602 1.00 45.74 116 SER B N 1
ATOM 4076 C CA . SER B 1 117 ? 21.734 -10.661 -5.258 1.00 36.18 116 SER B CA 1
ATOM 4077 C C . SER B 1 117 ? 23.018 -11.463 -5.241 1.00 39.79 116 SER B C 1
ATOM 4078 O O . SER B 1 117 ? 23.820 -11.338 -4.341 1.00 46.82 116 SER B O 1
ATOM 4081 N N . ALA B 1 118 ? 23.168 -12.340 -6.217 1.00 43.00 117 ALA B N 1
ATOM 4082 C CA . ALA B 1 118 ? 24.354 -13.168 -6.331 1.00 35.75 117 ALA B CA 1
ATOM 4083 C C . ALA B 1 118 ? 24.580 -13.629 -7.757 1.00 40.01 117 ALA B C 1
ATOM 4084 O O . ALA B 1 118 ? 23.677 -13.608 -8.573 1.00 39.53 117 ALA B O 1
ATOM 4086 N N . ILE B 1 119 ? 25.804 -14.039 -8.051 1.00 37.53 118 ILE B N 1
ATOM 4087 C CA . ILE B 1 119 ? 26.145 -14.562 -9.362 1.00 37.57 118 ILE B CA 1
ATOM 4088 C C . ILE B 1 119 ? 26.977 -15.827 -9.227 1.00 41.42 118 ILE B C 1
ATOM 4089 O O . ILE B 1 119 ? 27.772 -15.950 -8.313 1.00 36.40 118 ILE B O 1
ATOM 4094 N N . PHE B 1 120 ? 26.782 -16.778 -10.129 1.00 37.10 119 PHE B N 1
ATOM 4095 C CA . PHE B 1 120 ? 27.617 -17.963 -10.145 1.00 35.81 119 PHE B CA 1
ATOM 4096 C C . PHE B 1 120 ? 28.409 -17.979 -11.424 1.00 39.25 119 PHE B C 1
ATOM 4097 O O . PHE B 1 120 ? 27.838 -17.977 -12.497 1.00 39.45 119 PHE B O 1
ATOM 4105 N N . VAL B 1 121 ? 29.728 -18.032 -11.306 1.00 41.25 120 VAL B N 1
ATOM 4106 C CA . VAL B 1 121 ? 30.581 -18.011 -12.476 1.00 42.02 120 VAL B CA 1
ATOM 4107 C C . VAL B 1 121 ? 31.497 -19.208 -12.478 1.00 37.85 120 VAL B C 1
ATOM 4108 O O . VAL B 1 121 ? 31.865 -19.719 -11.443 1.00 34.47 120 VAL B O 1
ATOM 4112 N N . ASP B 1 122 ? 31.848 -19.651 -13.671 1.00 38.33 121 ASP B N 1
ATOM 4113 C CA . ASP B 1 122 ? 32.606 -20.866 -13.882 1.00 32.69 121 ASP B CA 1
ATOM 4114 C C . ASP B 1 122 ? 34.011 -20.756 -13.339 1.00 37.94 121 ASP B C 1
ATOM 4115 O O . ASP B 1 122 ? 34.555 -19.685 -13.231 1.00 42.50 121 ASP B O 1
ATOM 4120 N N . PHE B 1 123 ? 34.598 -21.883 -12.993 1.00 39.42 122 PHE B N 1
ATOM 4121 C CA . PHE B 1 123 ? 35.855 -21.906 -12.277 1.00 35.31 122 PHE B CA 1
ATOM 4122 C C . PHE B 1 123 ? 36.979 -21.245 -13.052 1.00 43.73 122 PHE B C 1
ATOM 4123 O O . PHE B 1 123 ? 37.834 -20.587 -12.479 1.00 41.21 122 PHE B O 1
ATOM 4131 N N . PRO B 1 124 ? 36.991 -21.430 -14.356 1.00 43.63 123 PRO B N 1
ATOM 4132 C CA . PRO B 1 124 ? 38.092 -20.949 -15.174 1.00 43.21 123 PRO B CA 1
ATOM 4133 C C . PRO B 1 124 ? 38.270 -19.432 -15.140 1.00 46.71 123 PRO B C 1
ATOM 4134 O O . PRO B 1 124 ? 39.391 -18.951 -15.091 1.00 51.24 123 PRO B O 1
ATOM 4138 N N . VAL B 1 125 ? 37.172 -18.689 -15.218 1.00 46.42 124 VAL B N 1
ATOM 4139 C CA . VAL B 1 125 ? 37.230 -17.204 -15.307 1.00 44.33 124 VAL B CA 1
ATOM 4140 C C . VAL B 1 125 ? 36.984 -16.575 -13.942 1.00 44.11 124 VAL B C 1
ATOM 4141 O O . VAL B 1 125 ? 36.577 -15.429 -13.917 1.00 46.16 124 VAL B O 1
ATOM 4145 N N . LEU B 1 126 ? 37.304 -17.275 -12.865 1.00 38.29 125 LEU B N 1
ATOM 4146 C CA . LEU B 1 126 ? 37.053 -16.708 -11.524 1.00 43.55 125 LEU B CA 1
ATOM 4147 C C . LEU B 1 126 ? 37.903 -15.466 -11.305 1.00 45.13 125 LEU B C 1
ATOM 4148 O O . LEU B 1 126 ? 37.371 -14.498 -10.778 1.00 46.02 125 LEU B O 1
ATOM 4153 N N . THR B 1 127 ? 39.170 -15.538 -11.700 1.00 46.22 126 THR B N 1
ATOM 4154 C CA . THR B 1 127 ? 40.165 -14.440 -11.585 1.00 51.97 126 THR B CA 1
ATOM 4155 C C . THR B 1 127 ? 39.727 -13.253 -12.437 1.00 50.89 126 THR B C 1
ATOM 4156 O O . THR B 1 127 ? 39.643 -12.146 -11.913 1.00 47.48 126 THR B O 1
ATOM 4160 N N . GLU B 1 128 ? 39.491 -13.501 -13.719 1.00 43.19 127 GLU B N 1
ATOM 4161 C CA . GLU B 1 128 ? 39.085 -12.439 -14.669 1.00 52.22 127 GLU B CA 1
ATOM 4162 C C . GLU B 1 128 ? 37.826 -11.711 -14.199 1.00 60.49 127 GLU B C 1
ATOM 4163 O O . GLU B 1 128 ? 37.660 -10.544 -14.551 1.00 57.08 127 GLU B O 1
ATOM 4169 N N . PHE B 1 129 ? 36.920 -12.413 -13.529 1.00 52.36 128 PHE B N 1
ATOM 4170 C CA . PHE B 1 129 ? 35.706 -11.767 -13.088 1.00 43.62 128 PHE B CA 1
ATOM 4171 C C . PHE B 1 129 ? 35.902 -11.130 -11.731 1.00 44.52 128 PHE B C 1
ATOM 4172 O O . PHE B 1 129 ? 35.000 -10.526 -11.196 1.00 51.02 128 PHE B O 1
ATOM 4180 N N . SER B 1 130 ? 37.080 -11.293 -11.162 1.00 42.79 129 SER B N 1
ATOM 4181 C CA . SER B 1 130 ? 37.319 -10.876 -9.796 1.00 48.58 129 SER B CA 1
ATOM 4182 C C . SER B 1 130 ? 37.136 -9.386 -9.608 1.00 52.33 129 SER B C 1
ATOM 4183 O O . SER B 1 130 ? 36.592 -8.938 -8.610 1.00 46.97 129 SER B O 1
ATOM 4186 N N . PRO B 1 131 ? 37.628 -8.611 -10.556 1.00 52.22 130 PRO B N 1
ATOM 4187 C CA . PRO B 1 131 ? 37.492 -7.159 -10.496 1.00 55.21 130 PRO B CA 1
ATOM 4188 C C . PRO B 1 131 ? 36.042 -6.734 -10.577 1.00 56.17 130 PRO B C 1
ATOM 4189 O O . PRO B 1 131 ? 35.604 -5.870 -9.848 1.00 50.63 130 PRO B O 1
ATOM 4193 N N . ILE B 1 132 ? 35.303 -7.366 -11.471 1.00 51.38 131 ILE B N 1
ATOM 4194 C CA . ILE B 1 132 ? 33.920 -7.020 -11.701 1.00 46.94 131 ILE B CA 1
ATOM 4195 C C . ILE B 1 132 ? 33.105 -7.280 -10.464 1.00 48.02 131 ILE B C 1
ATOM 4196 O O . ILE B 1 132 ? 32.209 -6.531 -10.131 1.00 49.79 131 ILE B O 1
ATOM 4201 N N . ALA B 1 133 ? 33.398 -8.376 -9.796 1.00 48.11 132 ALA B N 1
ATOM 4202 C CA . ALA B 1 133 ? 32.696 -8.688 -8.580 1.00 52.57 132 ALA B CA 1
ATOM 4203 C C . ALA B 1 133 ? 32.968 -7.650 -7.518 1.00 54.77 132 ALA B C 1
ATOM 4204 O O . ALA B 1 133 ? 32.064 -7.195 -6.839 1.00 51.93 132 ALA B O 1
ATOM 4206 N N . ALA B 1 134 ? 34.227 -7.270 -7.381 1.00 55.38 133 ALA B N 1
ATOM 4207 C CA . ALA B 1 134 ? 34.614 -6.362 -6.323 1.00 50.43 133 ALA B CA 1
ATOM 4208 C C . ALA B 1 134 ? 33.991 -4.999 -6.468 1.00 55.54 133 ALA B C 1
ATOM 4209 O O . ALA B 1 134 ? 33.496 -4.430 -5.504 1.00 54.43 133 ALA B O 1
ATOM 4211 N N . ASP B 1 135 ? 34.011 -4.478 -7.685 1.00 55.72 134 ASP B N 1
ATOM 4212 C CA . ASP B 1 135 ? 33.498 -3.147 -7.941 1.00 57.45 134 ASP B CA 1
ATOM 4213 C C . ASP B 1 135 ? 32.019 -3.108 -7.657 1.00 55.88 134 ASP B C 1
ATOM 4214 O O . ASP B 1 135 ? 31.509 -2.171 -7.062 1.00 58.34 134 ASP B O 1
ATOM 4219 N N . PHE B 1 136 ? 31.339 -4.154 -8.090 1.00 51.02 135 PHE B N 1
ATOM 4220 C CA . PHE B 1 136 ? 29.901 -4.244 -7.983 1.00 51.37 135 PHE B CA 1
ATOM 4221 C C . PHE B 1 136 ? 29.429 -4.634 -6.599 1.00 51.35 135 PHE B C 1
ATOM 4222 O O . PHE B 1 136 ? 28.247 -4.586 -6.317 1.00 47.66 135 PHE B O 1
ATOM 4230 N N . SER B 1 137 ? 30.346 -5.050 -5.744 1.00 48.42 136 SER B N 1
ATOM 4231 C CA . SER B 1 137 ? 29.959 -5.438 -4.405 1.00 52.32 136 SER B CA 1
ATOM 4232 C C . SER B 1 137 ? 28.882 -6.494 -4.504 1.00 50.80 136 SER B C 1
ATOM 4233 O O . SER B 1 137 ? 27.902 -6.463 -3.777 1.00 44.85 136 SER B O 1
ATOM 4235 N N . LEU B 1 138 ? 29.080 -7.422 -5.429 1.00 52.19 137 LEU B N 1
ATOM 4236 C CA . LEU B 1 138 ? 28.134 -8.482 -5.702 1.00 47.57 137 LEU B CA 1
ATOM 4237 C C . LEU B 1 138 ? 28.698 -9.800 -5.236 1.00 44.99 137 LEU B C 1
ATOM 4238 O O . LEU B 1 138 ? 29.770 -10.191 -5.659 1.00 43.54 137 LEU B O 1
ATOM 4243 N N . PRO B 1 139 ? 27.967 -10.497 -4.379 1.00 37.47 138 PRO B N 1
ATOM 4244 C CA . PRO B 1 139 ? 28.425 -11.785 -3.876 1.00 46.92 138 PRO B CA 1
ATOM 4245 C C . PRO B 1 139 ? 28.518 -12.778 -5.012 1.00 44.52 138 PRO B C 1
ATOM 4246 O O . PRO B 1 139 ? 27.633 -12.820 -5.837 1.00 44.29 138 PRO B O 1
ATOM 4250 N N . THR B 1 140 ? 29.573 -13.574 -5.050 1.00 46.11 139 THR B N 1
ATOM 4251 C CA . THR B 1 140 ? 29.761 -14.486 -6.158 1.00 44.22 139 THR B CA 1
ATOM 4252 C C . THR B 1 140 ? 30.107 -15.898 -5.713 1.00 39.27 139 THR B C 1
ATOM 4253 O O . THR B 1 140 ? 30.703 -16.110 -4.670 1.00 37.54 139 THR B O 1
ATOM 4257 N N . TYR B 1 141 ? 29.688 -16.858 -6.522 1.00 39.82 140 TYR B N 1
ATOM 4258 C CA . TYR B 1 141 ? 29.778 -18.266 -6.200 1.00 40.21 140 TYR B CA 1
ATOM 4259 C C . TYR B 1 141 ? 30.319 -19.027 -7.392 1.00 37.32 140 TYR B C 1
ATOM 4260 O O . TYR B 1 141 ? 30.327 -18.522 -8.495 1.00 40.63 140 TYR B O 1
ATOM 4269 N N . THR B 1 142 ? 30.781 -20.244 -7.164 1.00 38.26 141 THR B N 1
ATOM 4270 C CA . THR B 1 142 ? 31.107 -21.147 -8.258 1.00 37.90 141 THR B CA 1
ATOM 4271 C C . THR B 1 142 ? 30.342 -22.431 -8.147 1.00 38.14 141 THR B C 1
ATOM 4272 O O . THR B 1 142 ? 29.975 -22.858 -7.067 1.00 30.14 141 THR B O 1
ATOM 4276 N N . LEU B 1 143 ? 30.117 -23.047 -9.293 1.00 36.75 142 LEU B N 1
ATOM 4277 C CA . LEU B 1 143 ? 29.675 -24.412 -9.350 1.00 36.30 142 LEU B CA 1
ATOM 4278 C C . LEU B 1 143 ? 30.812 -25.178 -9.965 1.00 32.62 142 LEU B C 1
ATOM 4279 O O . LEU B 1 143 ? 31.258 -24.856 -11.050 1.00 35.07 142 LEU B O 1
ATOM 4284 N N . ILE B 1 144 ? 31.269 -26.202 -9.265 1.00 32.47 143 ILE B N 1
ATOM 4285 C CA . ILE B 1 144 ? 32.364 -27.019 -9.727 1.00 33.22 143 ILE B CA 1
ATOM 4286 C C . ILE B 1 144 ? 31.783 -28.273 -10.324 1.00 36.48 143 ILE B C 1
ATOM 4287 O O . ILE B 1 144 ? 30.986 -28.947 -9.710 1.00 35.14 143 ILE B O 1
ATOM 4292 N N . VAL B 1 145 ? 32.181 -28.562 -11.547 1.00 39.07 144 VAL B N 1
ATOM 4293 C CA . VAL B 1 145 ? 31.552 -29.593 -12.341 1.00 38.60 144 VAL B CA 1
ATOM 4294 C C . VAL B 1 145 ? 32.308 -30.909 -12.320 1.00 38.00 144 VAL B C 1
ATOM 4295 O O . VAL B 1 145 ? 31.969 -31.829 -13.042 1.00 32.10 144 VAL B O 1
ATOM 4299 N N . THR B 1 146 ? 33.347 -30.927 -11.501 1.00 37.96 145 THR B N 1
ATOM 4300 C CA . THR B 1 146 ? 34.248 -32.089 -11.364 1.00 36.69 145 THR B CA 1
ATOM 4301 C C . THR B 1 146 ? 34.040 -32.754 -10.005 1.00 31.05 145 THR B C 1
ATOM 4302 O O . THR B 1 146 ? 33.240 -32.255 -9.234 1.00 36.71 145 THR B O 1
ATOM 4306 N N . SER B 1 147 ? 34.703 -33.879 -9.761 1.00 32.52 146 SER B N 1
ATOM 4307 C CA . SER B 1 147 ? 34.577 -34.552 -8.480 1.00 30.76 146 SER B CA 1
ATOM 4308 C C . SER B 1 147 ? 35.319 -33.864 -7.365 1.00 32.58 146 SER B C 1
ATOM 4309 O O . SER B 1 147 ? 36.185 -33.046 -7.592 1.00 32.17 146 SER B O 1
ATOM 4312 N N . ALA B 1 148 ? 34.932 -34.191 -6.147 1.00 30.45 147 ALA B N 1
ATOM 4313 C CA . ALA B 1 148 ? 35.616 -33.696 -4.986 1.00 32.08 147 ALA B CA 1
ATOM 4314 C C . ALA B 1 148 ? 37.049 -34.196 -4.994 1.00 28.58 147 ALA B C 1
ATOM 4315 O O . ALA B 1 148 ? 37.950 -33.492 -4.580 1.00 29.87 147 ALA B O 1
ATOM 4317 N N . ARG B 1 149 ? 37.246 -35.433 -5.428 1.00 29.43 148 ARG B N 1
ATOM 4318 C CA . ARG B 1 149 ? 38.575 -36.014 -5.512 1.00 30.69 148 ARG B CA 1
ATOM 4319 C C . ARG B 1 149 ? 39.497 -35.325 -6.503 1.00 33.82 148 ARG B C 1
ATOM 4320 O O . ARG B 1 149 ? 40.646 -35.089 -6.200 1.00 32.52 148 ARG B O 1
ATOM 4328 N N . PHE B 1 150 ? 39.006 -35.004 -7.687 1.00 32.60 149 PHE B N 1
ATOM 4329 C CA . PHE B 1 150 ? 39.807 -34.245 -8.632 1.00 32.00 149 PHE B CA 1
ATOM 4330 C C . PHE B 1 150 ? 40.095 -32.836 -8.155 1.00 33.57 149 PHE B C 1
ATOM 4331 O O . PHE B 1 150 ? 41.180 -32.320 -8.333 1.00 32.16 149 PHE B O 1
ATOM 4339 N N . PHE B 1 151 ? 39.084 -32.226 -7.563 1.00 29.52 150 PHE B N 1
ATOM 4340 C CA . PHE B 1 151 ? 39.127 -30.863 -7.080 1.00 27.98 150 PHE B CA 1
ATOM 4341 C C . PHE B 1 151 ? 40.130 -30.672 -5.969 1.00 33.25 150 PHE B C 1
ATOM 4342 O O . PHE B 1 151 ? 40.753 -29.633 -5.859 1.00 35.15 150 PHE B O 1
ATOM 4350 N N . SER B 1 152 ? 40.257 -31.665 -5.113 1.00 29.23 151 SER B N 1
ATOM 4351 C CA . SER B 1 152 ? 41.252 -31.598 -4.070 1.00 39.46 151 SER B CA 1
ATOM 4352 C C . SER B 1 152 ? 42.614 -31.518 -4.716 1.00 35.85 151 SER B C 1
ATOM 4353 O O . SER B 1 152 ? 43.478 -30.793 -4.268 1.00 40.18 151 SER B O 1
ATOM 4356 N N . LEU B 1 153 ? 42.790 -32.267 -5.787 1.00 31.68 152 LEU B N 1
ATOM 4357 C CA . LEU B 1 153 ? 44.015 -32.219 -6.546 1.00 38.39 152 LEU B CA 1
ATOM 4358 C C . LEU B 1 153 ? 44.223 -30.841 -7.135 1.00 36.13 152 LEU B C 1
ATOM 4359 O O . LEU B 1 153 ? 45.324 -30.335 -7.162 1.00 41.16 152 LEU B O 1
ATOM 4364 N N . MET B 1 154 ? 43.153 -30.227 -7.604 1.00 38.17 153 MET B N 1
ATOM 4365 C CA . MET B 1 154 ? 43.267 -28.875 -8.183 1.00 36.23 153 MET B CA 1
ATOM 4366 C C . MET B 1 154 ? 43.580 -27.874 -7.080 1.00 36.96 153 MET B C 1
ATOM 4367 O O . MET B 1 154 ? 44.358 -26.976 -7.322 1.00 44.33 153 MET B O 1
ATOM 4372 N N . ALA B 1 155 ? 42.984 -28.029 -5.909 1.00 35.89 154 ALA B N 1
ATOM 4373 C CA . ALA B 1 155 ? 43.242 -27.056 -4.831 1.00 39.54 154 ALA B CA 1
ATOM 4374 C C . ALA B 1 155 ? 44.639 -27.253 -4.252 1.00 42.69 154 ALA B C 1
ATOM 4375 O O . ALA B 1 155 ? 45.147 -26.326 -3.638 1.00 54.33 154 ALA B O 1
ATOM 4377 N N . HIS B 1 156 ? 45.211 -28.440 -4.413 1.00 37.78 155 HIS B N 1
ATOM 4378 C CA . HIS B 1 156 ? 46.521 -28.736 -3.883 1.00 38.67 155 HIS B CA 1
ATOM 4379 C C . HIS B 1 156 ? 47.611 -28.515 -4.909 1.00 46.32 155 HIS B C 1
ATOM 4380 O O . HIS B 1 156 ? 48.785 -28.624 -4.610 1.00 46.92 155 HIS B O 1
ATOM 4387 N N . LEU B 1 157 ? 47.214 -28.201 -6.127 1.00 43.69 156 LEU B N 1
ATOM 4388 C CA . LEU B 1 157 ? 48.148 -28.095 -7.228 1.00 44.83 156 LEU B CA 1
ATOM 4389 C C . LEU B 1 157 ? 49.171 -27.000 -7.018 1.00 51.17 156 LEU B C 1
ATOM 4390 O O . LEU B 1 157 ? 50.334 -27.159 -7.347 1.00 51.79 156 LEU B O 1
ATOM 4395 N N . PRO B 1 158 ? 48.730 -25.876 -6.486 1.00 55.87 157 PRO B N 1
ATOM 4396 C CA . PRO B 1 158 ? 49.614 -24.735 -6.284 1.00 52.33 157 PRO B CA 1
ATOM 4397 C C . PRO B 1 158 ? 50.737 -25.050 -5.315 1.00 54.93 157 PRO B C 1
ATOM 4398 O O . PRO B 1 158 ? 51.875 -24.685 -5.568 1.00 53.45 157 PRO B O 1
ATOM 4402 N N . ARG B 1 159 ? 50.408 -25.719 -4.219 1.00 53.82 158 ARG B N 1
ATOM 4403 C CA . ARG B 1 159 ? 51.394 -26.212 -3.273 1.00 52.94 158 ARG B CA 1
ATOM 4404 C C . ARG B 1 159 ? 52.276 -27.271 -3.900 1.00 50.83 158 ARG B C 1
ATOM 4405 O O . ARG B 1 159 ? 53.475 -27.297 -3.698 1.00 54.62 158 ARG B O 1
ATOM 4413 N N . LEU B 1 160 ?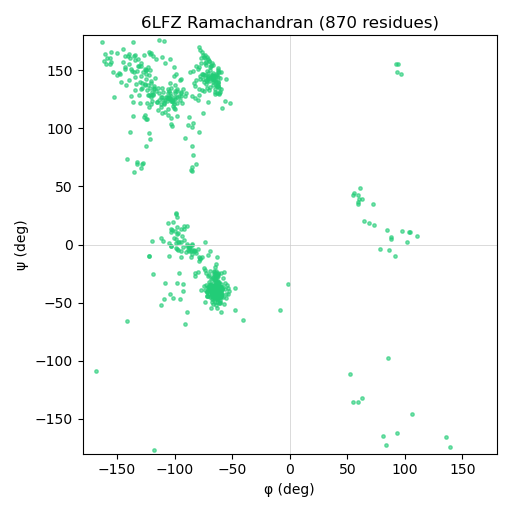 51.659 -28.147 -4.672 1.00 50.14 159 LEU B N 1
ATOM 4414 C CA . LEU B 1 160 ? 52.333 -29.310 -5.216 1.00 52.79 159 LEU B CA 1
ATOM 4415 C C . LEU B 1 160 ? 53.466 -28.957 -6.158 1.00 54.55 159 LEU B C 1
ATOM 4416 O O . LEU B 1 160 ? 54.517 -29.574 -6.139 1.00 55.98 159 LEU B O 1
ATOM 4421 N N . LEU B 1 161 ? 53.212 -27.981 -7.013 1.00 54.98 160 LEU B N 1
ATOM 4422 C CA . LEU B 1 161 ? 54.272 -27.560 -7.944 1.00 55.01 160 LEU B CA 1
ATOM 4423 C C . LEU B 1 161 ? 55.450 -27.078 -7.104 1.00 64.39 160 LEU B C 1
ATOM 4424 O O . LEU B 1 161 ? 56.556 -27.497 -7.407 1.00 76.17 160 LEU B O 1
ATOM 4429 N N . GLU B 1 162 ? 55.193 -26.343 -6.023 1.00 58.96 161 GLU B N 1
ATOM 4430 C CA . GLU B 1 162 ? 56.246 -25.811 -5.181 1.00 62.46 161 GLU B CA 1
ATOM 4431 C C . GLU B 1 162 ? 57.170 -26.935 -4.731 1.00 72.07 161 GLU B C 1
ATOM 4432 O O . GLU B 1 162 ? 58.375 -26.746 -4.649 1.00 73.63 161 GLU B O 1
ATOM 4438 N N . GLN B 1 163 ? 56.596 -28.109 -4.449 1.00 73.09 162 GLN B N 1
ATOM 4439 C CA . GLN B 1 163 ? 57.382 -29.312 -4.058 1.00 76.74 162 GLN B CA 1
ATOM 4440 C C . GLN B 1 163 ? 58.405 -29.600 -5.165 1.00 86.31 162 GLN B C 1
ATOM 4441 O O . GLN B 1 163 ? 58.001 -29.868 -6.307 1.00 78.02 162 GLN B O 1
ATOM 4443 N N . GLU B 1 164 ? 59.684 -29.644 -4.787 1.00 99.40 163 GLU B N 1
ATOM 4444 C CA . GLU B 1 164 ? 60.834 -29.714 -5.729 1.00 103.09 163 GLU B CA 1
ATOM 4445 C C . GLU B 1 164 ? 60.837 -30.957 -6.628 1.00 109.15 163 GLU B C 1
ATOM 4446 O O . GLU B 1 164 ? 61.045 -30.778 -7.847 1.00 105.86 163 GLU B O 1
ATOM 4448 N N . ASP B 1 165 ? 60.674 -32.156 -6.071 1.00 106.04 164 ASP B N 1
ATOM 4449 C CA . ASP B 1 165 ? 60.687 -33.372 -6.927 1.00 101.90 164 ASP B CA 1
ATOM 4450 C C . ASP B 1 165 ? 59.578 -33.244 -7.976 1.00 109.03 164 ASP B C 1
ATOM 4451 O O . ASP B 1 165 ? 58.409 -33.189 -7.573 1.00 112.99 164 ASP B O 1
ATOM 4453 N N . ASP B 1 166 ? 59.938 -33.210 -9.263 1.00 104.94 165 ASP B N 1
ATOM 4454 C CA . ASP B 1 166 ? 58.933 -33.064 -10.349 1.00 104.37 165 ASP B CA 1
ATOM 4455 C C . ASP B 1 166 ? 57.987 -34.265 -10.303 1.00 102.40 165 ASP B C 1
ATOM 4456 O O . ASP B 1 166 ? 58.481 -35.397 -10.311 1.00 96.85 165 ASP B O 1
ATOM 4461 N N . ILE B 1 167 ? 56.682 -33.998 -10.305 1.00 98.38 166 ILE B N 1
ATOM 4462 C CA . ILE B 1 167 ? 55.588 -35.001 -10.137 1.00 88.39 166 ILE B CA 1
ATOM 4463 C C . ILE B 1 167 ? 55.722 -36.261 -11.005 1.00 86.72 166 ILE B C 1
ATOM 4464 O O . ILE B 1 167 ? 55.453 -37.335 -10.480 1.00 80.24 166 ILE B O 1
ATOM 4466 N N . SER B 1 168 ? 56.185 -36.164 -12.246 1.00 90.73 167 SER B N 1
ATOM 4467 C CA . SER B 1 168 ? 56.213 -37.357 -13.139 1.00 86.32 167 SER B CA 1
ATOM 4468 C C . SER B 1 168 ? 57.072 -38.498 -12.582 1.00 91.48 167 SER B C 1
ATOM 4469 O O . SER B 1 168 ? 56.759 -39.652 -12.878 1.00 90.58 167 SER B O 1
ATOM 4471 N N . LYS B 1 169 ? 58.187 -38.177 -11.933 1.00 91.31 168 LYS B N 1
ATOM 4472 C CA . LYS B 1 169 ? 59.122 -39.182 -11.367 1.00 87.65 168 LYS B CA 1
ATOM 4473 C C . LYS B 1 169 ? 58.465 -39.998 -10.245 1.00 87.41 168 LYS B C 1
ATOM 4474 O O . LYS B 1 169 ? 58.759 -41.190 -10.159 1.00 81.95 168 LYS B O 1
ATOM 4476 N N . LYS B 1 170 ? 57.659 -39.353 -9.395 1.00 82.95 169 LYS B N 1
ATOM 4477 C CA . LYS B 1 170 ? 56.967 -39.983 -8.242 1.00 60.62 169 LYS B CA 1
ATOM 4478 C C . LYS B 1 170 ? 55.792 -40.851 -8.707 1.00 63.19 169 LYS B C 1
ATOM 4479 O O . LYS B 1 170 ? 55.119 -40.452 -9.639 1.00 66.97 169 LYS B O 1
ATOM 4481 N N . SER B 1 171 ? 55.592 -42.019 -8.092 1.00 55.49 170 SER B N 1
ATOM 4482 C CA . SER B 1 171 ? 54.461 -42.927 -8.420 1.00 44.74 170 SER B CA 1
ATOM 4483 C C . SER B 1 171 ? 53.114 -42.371 -7.948 1.00 50.05 170 SER B C 1
ATOM 4484 O O . SER B 1 171 ? 52.099 -42.644 -8.599 1.00 42.71 170 SER B O 1
ATOM 4487 N N . GLU B 1 172 ? 53.092 -41.704 -6.800 1.00 44.58 171 GLU B N 1
ATOM 4488 C CA . GLU B 1 172 ? 51.806 -41.173 -6.305 1.00 41.52 171 GLU B CA 1
ATOM 4489 C C . GLU B 1 172 ? 51.984 -39.775 -5.735 1.00 37.30 171 GLU B C 1
ATOM 4490 O O . GLU B 1 172 ? 53.097 -39.389 -5.463 1.00 39.36 171 GLU B O 1
ATOM 4496 N N . VAL B 1 173 ? 50.884 -39.046 -5.642 1.00 32.40 172 VAL B N 1
ATOM 4497 C CA . VAL B 1 173 ? 50.887 -37.712 -5.103 1.00 30.47 172 VAL B CA 1
ATOM 4498 C C . VAL B 1 173 ? 49.962 -37.710 -3.916 1.00 35.12 172 VAL B C 1
ATOM 4499 O O . VAL B 1 173 ? 48.838 -38.135 -4.020 1.00 40.10 172 VAL B O 1
ATOM 4503 N N . CYS B 1 174 ? 50.413 -37.233 -2.775 1.00 36.84 173 CYS B N 1
ATOM 4504 C CA . CYS B 1 174 ? 49.534 -37.257 -1.631 1.00 40.76 173 CYS B CA 1
ATOM 4505 C C . CYS B 1 174 ? 48.958 -35.883 -1.348 1.00 40.58 173 CYS B C 1
ATOM 4506 O O . CYS B 1 174 ? 49.659 -35.002 -0.891 1.00 43.70 173 CYS B O 1
ATOM 4509 N N . VAL B 1 175 ? 47.667 -35.723 -1.618 1.00 42.87 174 VAL B N 1
ATOM 4510 C CA . VAL B 1 175 ? 46.896 -34.583 -1.164 1.00 39.78 174 VAL B CA 1
ATOM 4511 C C . VAL B 1 175 ? 46.622 -34.778 0.313 1.00 44.44 174 VAL B C 1
ATOM 4512 O O . VAL B 1 175 ? 46.399 -35.886 0.762 1.00 41.80 174 VAL B O 1
ATOM 4516 N N . PRO B 1 176 ? 46.642 -33.711 1.085 1.00 48.23 175 PRO B N 1
ATOM 4517 C CA . PRO B 1 176 ? 46.495 -33.877 2.525 1.00 45.65 175 PRO B CA 1
ATOM 4518 C C . PRO B 1 176 ? 45.135 -34.429 2.884 1.00 46.72 175 PRO B C 1
ATOM 4519 O O . PRO B 1 176 ? 44.136 -33.949 2.403 1.00 48.35 175 PRO B O 1
ATOM 4523 N N . HIS B 1 177 ? 45.109 -35.421 3.755 1.00 52.45 176 HIS B N 1
ATOM 4524 C CA . HIS B 1 177 ? 43.863 -35.957 4.262 1.00 45.70 176 HIS B CA 1
ATOM 4525 C C . HIS B 1 177 ? 43.102 -36.793 3.262 1.00 42.66 176 HIS B C 1
ATOM 4526 O O . HIS B 1 177 ? 41.933 -37.067 3.452 1.00 44.66 176 HIS B O 1
ATOM 4533 N N . LEU B 1 178 ? 43.784 -37.217 2.210 1.00 42.19 177 LEU B N 1
ATOM 4534 C CA . LEU B 1 178 ? 43.144 -37.929 1.124 1.00 45.00 177 LEU B CA 1
ATOM 4535 C C . LEU B 1 178 ? 43.878 -39.205 0.808 1.00 42.51 177 LEU B C 1
ATOM 4536 O O . LEU B 1 178 ? 45.048 -39.331 1.090 1.00 42.54 177 LEU B O 1
ATOM 4541 N N . ASP B 1 179 ? 43.176 -40.155 0.217 1.00 48.34 178 ASP B N 1
ATOM 4542 C CA . ASP B 1 179 ? 43.793 -41.365 -0.266 1.00 45.58 178 ASP B CA 1
ATOM 4543 C C . ASP B 1 179 ? 44.753 -40.867 -1.310 1.00 45.29 178 ASP B C 1
ATOM 4544 O O . ASP B 1 179 ? 44.430 -39.959 -2.049 1.00 48.55 178 ASP B O 1
ATOM 4549 N N . PRO B 1 180 ? 45.945 -41.431 -1.380 1.00 45.63 179 PRO B N 1
ATOM 4550 C CA . PRO B 1 180 ? 46.910 -40.911 -2.338 1.00 46.03 179 PRO B CA 1
ATOM 4551 C C . PRO B 1 180 ? 46.399 -41.130 -3.740 1.00 39.51 179 PRO B C 1
ATOM 4552 O O . PRO B 1 180 ? 45.730 -42.112 -3.989 1.00 36.94 179 PRO B O 1
ATOM 4556 N N . ILE B 1 181 ? 46.711 -40.210 -4.637 1.00 34.13 180 ILE B N 1
ATOM 4557 C CA . ILE B 1 181 ? 46.279 -40.302 -6.012 1.00 38.84 180 ILE B CA 1
ATOM 4558 C C . ILE B 1 181 ? 47.463 -40.727 -6.848 1.00 37.41 180 ILE B C 1
ATOM 4559 O O . ILE B 1 181 ? 48.504 -40.103 -6.813 1.00 31.77 180 ILE B O 1
ATOM 4564 N N . GLN B 1 182 ? 47.302 -41.802 -7.601 1.00 34.15 181 GLN B N 1
ATOM 4565 C CA . GLN B 1 182 ? 48.366 -42.261 -8.463 1.00 33.90 181 GLN B CA 1
ATOM 4566 C C . GLN B 1 182 ? 48.581 -41.322 -9.620 1.00 34.83 181 GLN B C 1
ATOM 4567 O O . GLN B 1 182 ? 47.650 -40.790 -10.188 1.00 31.46 181 GLN B O 1
ATOM 4573 N N . VAL B 1 183 ? 49.842 -41.131 -9.954 1.00 40.52 182 VAL B N 1
ATOM 4574 C CA . VAL B 1 183 ? 50.259 -40.198 -10.979 1.00 39.53 182 VAL B CA 1
ATOM 4575 C C . VAL B 1 183 ? 49.787 -40.562 -12.378 1.00 33.19 182 VAL B C 1
ATOM 4576 O O . VAL B 1 183 ? 49.573 -39.699 -13.200 1.00 39.71 182 VAL B O 1
ATOM 4580 N N . SER B 1 184 ? 49.639 -41.843 -12.650 1.00 30.84 183 SER B N 1
ATOM 4581 C CA . SER B 1 184 ? 49.096 -42.279 -13.919 1.00 30.45 183 SER B CA 1
ATOM 4582 C C . SER B 1 184 ? 47.676 -41.781 -14.072 1.00 35.12 183 SER B C 1
ATOM 4583 O O . SER B 1 184 ? 47.186 -41.672 -15.167 1.00 47.02 183 SER B O 1
ATOM 4586 N N . SER B 1 185 ? 47.001 -41.525 -12.965 1.00 35.77 184 SER B N 1
ATOM 4587 C CA . SER B 1 185 ? 45.646 -40.999 -12.985 1.00 30.77 184 SER B CA 1
ATOM 4588 C C . SER B 1 185 ? 45.603 -39.493 -13.158 1.00 28.43 184 SER B C 1
ATOM 4589 O O . SER B 1 185 ? 44.546 -38.911 -13.253 1.00 35.50 184 SER B O 1
ATOM 4592 N N . ILE B 1 186 ? 46.762 -38.861 -13.172 1.00 34.03 185 ILE B N 1
ATOM 4593 C CA . ILE B 1 186 ? 46.836 -37.421 -13.295 1.00 31.49 185 ILE B CA 1
ATOM 4594 C C . ILE B 1 186 ? 47.336 -37.018 -14.665 1.00 33.32 185 ILE B C 1
ATOM 4595 O O . ILE B 1 186 ? 48.372 -37.473 -15.102 1.00 37.25 185 ILE B O 1
ATOM 4600 N N . PRO B 1 187 ? 46.592 -36.150 -15.337 1.00 39.26 186 PRO B N 1
ATOM 4601 C CA . PRO B 1 187 ? 46.938 -35.734 -16.690 1.00 36.89 186 PRO B CA 1
ATOM 4602 C C . PRO B 1 187 ? 48.263 -35.016 -16.696 1.00 40.34 186 PRO B C 1
ATOM 4603 O O . PRO B 1 187 ? 48.484 -34.159 -15.867 1.00 45.87 186 PRO B O 1
ATOM 4607 N N . PRO B 1 188 ? 49.110 -35.326 -17.660 1.00 49.87 187 PRO B N 1
ATOM 4608 C CA . PRO B 1 188 ? 50.484 -34.835 -17.685 1.00 49.49 187 PRO B CA 1
ATOM 4609 C C . PRO B 1 188 ? 50.511 -33.331 -17.764 1.00 49.59 187 PRO B C 1
ATOM 4610 O O . PRO B 1 188 ? 51.382 -32.692 -17.207 1.00 49.22 187 PRO B O 1
ATOM 4614 N N . GLN B 1 189 ? 49.532 -32.784 -18.456 1.00 49.09 188 GLN B N 1
ATOM 4615 C CA . GLN B 1 189 ? 49.390 -31.362 -18.648 1.00 53.86 188 GLN B CA 1
ATOM 4616 C C . GLN B 1 189 ? 49.258 -30.673 -17.302 1.00 54.60 188 GLN B C 1
ATOM 4617 O O . GLN B 1 189 ? 49.713 -29.569 -17.129 1.00 59.25 188 GLN B O 1
ATOM 4623 N N . MET B 1 190 ? 48.586 -31.307 -16.361 1.00 46.54 189 MET B N 1
ATOM 4624 C CA . MET B 1 190 ? 48.487 -30.781 -15.009 1.00 50.41 189 MET B CA 1
ATOM 4625 C C . MET B 1 190 ? 49.815 -30.691 -14.262 1.00 51.31 189 MET B C 1
ATOM 4626 O O . MET B 1 190 ? 50.009 -29.812 -13.443 1.00 50.00 189 MET B O 1
ATOM 4631 N N . LEU B 1 191 ? 50.694 -31.652 -14.487 1.00 54.92 190 LEU B N 1
ATOM 4632 C CA . LEU B 1 191 ? 51.960 -31.701 -13.777 1.00 55.07 190 LEU B CA 1
ATOM 4633 C C . LEU B 1 191 ? 53.083 -30.920 -14.452 1.00 64.09 190 LEU B C 1
ATOM 4634 O O . LEU B 1 191 ? 54.179 -30.801 -13.914 1.00 58.42 190 LEU B O 1
ATOM 4639 N N . ASP B 1 192 ? 52.801 -30.377 -15.627 1.00 60.49 191 ASP B N 1
ATOM 4640 C CA . ASP B 1 192 ? 53.807 -29.658 -16.386 1.00 58.78 191 ASP B CA 1
ATOM 4641 C C . ASP B 1 192 ? 53.585 -28.158 -16.267 1.00 62.45 191 ASP B C 1
ATOM 4642 O O . ASP B 1 192 ? 52.506 -27.661 -16.517 1.00 64.62 191 ASP B O 1
ATOM 4647 N N . ARG B 1 193 ? 54.614 -27.458 -15.812 1.00 66.82 192 ARG B N 1
ATOM 4648 C CA . ARG B 1 193 ? 54.559 -26.022 -15.539 1.00 65.98 192 ARG B CA 1
ATOM 4649 C C . ARG B 1 193 ? 54.367 -25.077 -16.729 1.00 69.86 192 ARG B C 1
ATOM 4650 O O . ARG B 1 193 ? 53.719 -24.051 -16.608 1.00 68.13 192 ARG B O 1
ATOM 4658 N N . ARG B 1 194 ? 54.956 -25.409 -17.866 1.00 72.08 193 ARG B N 1
ATOM 4659 C CA . ARG B 1 194 ? 54.855 -24.570 -19.055 1.00 72.28 193 ARG B CA 1
ATOM 4660 C C . ARG B 1 194 ? 53.419 -24.436 -19.515 1.00 68.52 193 ARG B C 1
ATOM 4661 O O . ARG B 1 194 ? 53.013 -23.400 -20.019 1.00 72.60 193 ARG B O 1
ATOM 4669 N N . HIS B 1 195 ? 52.664 -25.513 -19.377 1.00 74.12 194 HIS B N 1
ATOM 4670 C CA . HIS B 1 195 ? 51.298 -25.566 -19.867 1.00 78.99 194 HIS B CA 1
ATOM 4671 C C . HIS B 1 195 ? 50.385 -24.546 -19.194 1.00 73.23 194 HIS B C 1
ATOM 4672 O O . HIS B 1 195 ? 50.449 -24.330 -17.993 1.00 68.33 194 HIS B O 1
ATOM 4679 N N . PHE B 1 196 ? 49.515 -23.942 -19.989 1.00 70.10 195 PHE B N 1
ATOM 4680 C CA . PHE B 1 196 ? 48.544 -22.987 -19.497 1.00 72.29 195 PHE B CA 1
ATOM 4681 C C . PHE B 1 196 ? 47.622 -23.659 -18.511 1.00 73.23 195 PHE B C 1
ATOM 4682 O O . PHE B 1 196 ? 47.212 -23.073 -17.519 1.00 70.27 195 PHE B O 1
ATOM 4690 N N . PHE B 1 197 ? 47.309 -24.913 -18.770 1.00 72.66 196 PHE B N 1
ATOM 4691 C CA . PHE B 1 197 ? 46.263 -25.561 -18.031 1.00 65.35 196 PHE B CA 1
ATOM 4692 C C . PHE B 1 197 ? 46.691 -25.412 -16.596 1.00 61.20 196 PHE B C 1
ATOM 4693 O O . PHE B 1 197 ? 45.872 -25.160 -15.738 1.00 60.20 196 PHE B O 1
ATOM 4701 N N . VAL B 1 198 ? 47.980 -25.535 -16.335 1.00 58.20 197 VAL B N 1
ATOM 4702 C CA . VAL B 1 198 ? 48.483 -25.314 -14.992 1.00 56.81 197 VAL B CA 1
ATOM 4703 C C . VAL B 1 198 ? 48.242 -23.879 -14.554 1.00 58.55 197 VAL B C 1
ATOM 4704 O O . VAL B 1 198 ? 47.943 -23.619 -13.401 1.00 51.04 197 VAL B O 1
ATOM 4708 N N . GLU B 1 199 ? 48.414 -22.941 -15.470 1.00 60.84 198 GLU B N 1
ATOM 4709 C CA . GLU B 1 199 ? 48.183 -21.540 -15.155 1.00 61.06 198 GLU B CA 1
ATOM 4710 C C . GLU B 1 199 ? 46.731 -21.268 -14.816 1.00 59.07 198 GLU B C 1
ATOM 4711 O O . GLU B 1 199 ? 46.430 -20.503 -13.914 1.00 54.19 198 GLU B O 1
ATOM 4717 N N . THR B 1 200 ? 45.831 -21.973 -15.491 1.00 57.61 199 THR B N 1
ATOM 4718 C CA . THR B 1 200 ? 44.380 -21.837 -15.224 1.00 55.36 199 THR B CA 1
ATOM 4719 C C . THR B 1 200 ? 44.054 -22.399 -13.836 1.00 52.58 199 THR B C 1
ATOM 4720 O O . THR B 1 200 ? 43.515 -21.674 -13.030 1.00 45.70 199 THR B O 1
ATOM 4723 N N . ILE B 1 201 ? 44.419 -23.644 -13.559 1.00 49.51 200 ILE B N 1
ATOM 4724 C CA . ILE B 1 201 ? 44.099 -24.265 -12.243 1.00 39.62 200 ILE B CA 1
ATOM 4725 C C . ILE B 1 201 ? 44.622 -23.418 -11.088 1.00 43.05 200 ILE B C 1
ATOM 4726 O O . ILE B 1 201 ? 43.868 -23.184 -10.158 1.00 42.36 200 ILE B O 1
ATOM 4731 N N . THR B 1 202 ? 45.862 -22.955 -11.184 1.00 44.81 201 THR B N 1
ATOM 4732 C CA . THR B 1 202 ? 46.545 -22.299 -10.043 1.00 44.21 201 THR B CA 1
ATOM 4733 C C . THR B 1 202 ? 46.003 -20.899 -9.791 1.00 46.62 201 THR B C 1
ATOM 4734 O O . THR B 1 202 ? 45.864 -20.515 -8.635 1.00 43.13 201 THR B O 1
ATOM 4738 N N . SER B 1 203 ? 45.710 -20.180 -10.859 1.00 50.65 202 SER B N 1
ATOM 4739 C CA . SER B 1 203 ? 45.186 -18.801 -10.750 1.00 50.17 202 SER B CA 1
ATOM 4740 C C . SER B 1 203 ? 43.873 -18.809 -9.980 1.00 53.42 202 SER B C 1
ATOM 4741 O O . SER B 1 203 ? 43.779 -18.186 -8.934 1.00 53.36 202 SER B O 1
ATOM 4744 N N . ASN B 1 204 ? 42.924 -19.560 -10.510 1.00 49.34 203 ASN B N 1
ATOM 4745 C CA . ASN B 1 204 ? 41.552 -19.622 -10.050 1.00 40.45 203 ASN B CA 1
ATOM 4746 C C . ASN B 1 204 ? 41.368 -20.122 -8.634 1.00 46.50 203 ASN B C 1
ATOM 4747 O O . ASN B 1 204 ? 40.490 -19.681 -7.928 1.00 48.62 203 ASN B O 1
ATOM 4752 N N . VAL B 1 205 ? 42.195 -21.101 -8.305 1.00 42.36 204 VAL B N 1
ATOM 4753 C CA . VAL B 1 205 ? 42.181 -21.688 -6.949 1.00 42.30 204 VAL B CA 1
ATOM 4754 C C . VAL B 1 205 ? 42.343 -20.547 -5.953 1.00 43.19 204 VAL B C 1
ATOM 4755 O O . VAL B 1 205 ? 41.528 -20.496 -5.091 1.00 46.40 204 VAL B O 1
ATOM 4759 N N . ALA B 1 206 ? 43.239 -19.595 -6.214 1.00 44.82 205 ALA B N 1
ATOM 4760 C CA . ALA B 1 206 ? 43.602 -18.472 -5.327 1.00 49.29 205 ALA B CA 1
ATOM 4761 C C . ALA B 1 206 ? 42.422 -17.514 -5.238 1.00 46.14 205 ALA B C 1
ATOM 4762 O O . ALA B 1 206 ? 42.225 -16.919 -4.184 1.00 37.88 205 ALA B O 1
ATOM 4764 N N . SER B 1 207 ? 41.695 -17.389 -6.344 1.00 40.94 206 SER B N 1
ATOM 4765 C CA . SER B 1 207 ? 40.498 -16.528 -6.419 1.00 37.77 206 SER B CA 1
ATOM 4766 C C . SER B 1 207 ? 39.395 -17.232 -5.642 1.00 43.49 206 SER B C 1
ATOM 4767 O O . SER B 1 207 ? 38.303 -16.705 -5.565 1.00 48.79 206 SER B O 1
ATOM 4770 N N . LEU B 1 208 ? 39.707 -18.369 -5.043 1.00 42.30 207 LEU B N 1
ATOM 4771 C CA . LEU B 1 208 ? 38.630 -19.126 -4.383 1.00 41.43 207 LEU B CA 1
ATOM 4772 C C . LEU B 1 208 ? 38.305 -18.466 -3.045 1.00 48.95 207 LEU B C 1
ATOM 4773 O O . LEU B 1 208 ? 37.286 -18.827 -2.455 1.00 50.63 207 LEU B O 1
ATOM 4778 N N . SER B 1 209 ? 39.147 -17.537 -2.594 1.00 48.34 208 SER B N 1
ATOM 4779 C CA . SER B 1 209 ? 38.932 -16.887 -1.281 1.00 51.60 208 SER B CA 1
ATOM 4780 C C . SER B 1 209 ? 37.929 -15.749 -1.402 1.00 48.34 208 SER B C 1
ATOM 4781 O O . SER B 1 209 ? 37.312 -15.418 -0.398 1.00 46.48 208 SER B O 1
ATOM 4784 N N . TYR B 1 210 ? 37.817 -15.129 -2.567 1.00 40.96 209 TYR B N 1
ATOM 4785 C CA . TYR B 1 210 ? 36.797 -14.093 -2.631 1.00 43.73 209 TYR B CA 1
ATOM 4786 C C . TYR B 1 210 ? 35.348 -14.579 -2.660 1.00 44.52 209 TYR B C 1
ATOM 4787 O O . TYR B 1 210 ? 34.439 -13.846 -2.300 1.00 41.55 209 TYR B O 1
ATOM 4796 N N . LEU B 1 211 ? 35.140 -15.801 -3.123 1.00 45.29 210 LEU B N 1
ATOM 4797 C CA . LEU B 1 211 ? 33.807 -16.367 -3.259 1.00 45.76 210 LEU B CA 1
ATOM 4798 C C . LEU B 1 211 ? 33.068 -16.649 -1.951 1.00 42.25 210 LEU B C 1
ATOM 4799 O O . LEU B 1 211 ? 33.658 -17.081 -0.977 1.00 42.40 210 LEU B O 1
ATOM 4804 N N . LYS B 1 212 ? 31.765 -16.411 -1.942 1.00 38.00 211 LYS B N 1
ATOM 4805 C CA . LYS B 1 212 ? 30.941 -16.756 -0.795 1.00 38.23 211 LYS B CA 1
ATOM 4806 C C . LYS B 1 212 ? 30.874 -18.252 -0.552 1.00 38.96 211 LYS B C 1
ATOM 4807 O O . LYS B 1 212 ? 30.880 -18.703 0.572 1.00 37.01 211 LYS B O 1
ATOM 4813 N N . GLY B 1 213 ? 30.767 -19.020 -1.618 1.00 44.01 212 GLY B N 1
ATOM 4814 C CA . GLY B 1 213 ? 30.759 -20.459 -1.499 1.00 37.77 212 GLY B CA 1
ATOM 4815 C C . GLY B 1 213 ? 31.226 -21.123 -2.762 1.00 36.43 212 GLY B C 1
ATOM 4816 O O . GLY B 1 213 ? 31.153 -20.544 -3.823 1.00 38.83 212 GLY B O 1
ATOM 4817 N N . VAL B 1 214 ? 31.701 -22.349 -2.655 1.00 37.31 213 VAL B N 1
ATOM 4818 C CA . VAL B 1 214 ? 31.970 -23.124 -3.847 1.00 40.22 213 VAL B CA 1
ATOM 4819 C C . VAL B 1 214 ? 31.133 -24.394 -3.833 1.00 36.81 213 VAL B C 1
ATOM 4820 O O . VAL B 1 214 ? 31.234 -25.214 -2.937 1.00 33.30 213 VAL B O 1
ATOM 4824 N N . LEU B 1 215 ? 30.314 -24.540 -4.864 1.00 36.59 214 LEU B N 1
ATOM 4825 C CA . LEU B 1 215 ? 29.307 -25.582 -4.942 1.00 36.03 214 LEU B CA 1
ATOM 4826 C C . LEU B 1 215 ? 29.842 -26.689 -5.795 1.00 35.98 214 LEU B C 1
ATOM 4827 O O . LEU B 1 215 ? 30.461 -26.442 -6.800 1.00 36.57 214 LEU B O 1
ATOM 4832 N N . ILE B 1 216 ? 29.639 -27.920 -5.370 1.00 36.96 215 ILE B N 1
ATOM 4833 C CA . ILE B 1 216 ? 30.165 -29.056 -6.090 1.00 33.98 215 ILE B CA 1
ATOM 4834 C C . ILE B 1 216 ? 29.062 -30.078 -6.306 1.00 30.44 215 ILE B C 1
ATOM 4835 O O . ILE B 1 216 ? 28.259 -30.290 -5.440 1.00 25.62 215 ILE B O 1
ATOM 4840 N N . ASN B 1 217 ? 29.027 -30.688 -7.481 1.00 39.10 216 ASN B N 1
ATOM 4841 C CA . ASN B 1 217 ? 27.999 -31.648 -7.847 1.00 22.47 216 ASN B CA 1
ATOM 4842 C C . ASN B 1 217 ? 28.358 -33.028 -7.343 1.00 25.45 216 ASN B C 1
ATOM 4843 O O . ASN B 1 217 ? 28.609 -33.937 -8.101 1.00 28.19 216 ASN B O 1
ATOM 4848 N N . THR B 1 218 ? 28.359 -33.170 -6.036 1.00 24.33 217 THR B N 1
ATOM 4849 C CA . THR B 1 218 ? 28.661 -34.418 -5.386 1.00 24.30 217 THR B CA 1
ATOM 4850 C C . THR B 1 218 ? 27.996 -34.360 -4.040 1.00 28.39 217 THR B C 1
ATOM 4851 O O . THR B 1 218 ? 27.577 -33.316 -3.609 1.00 24.17 217 THR B O 1
ATOM 4855 N N . PHE B 1 219 ? 27.891 -35.493 -3.382 1.00 26.85 218 PHE B N 1
ATOM 4856 C CA . PHE B 1 219 ? 27.408 -35.516 -2.032 1.00 25.97 218 PHE B CA 1
ATOM 4857 C C . PHE B 1 219 ? 28.388 -36.244 -1.156 1.00 26.17 218 PHE B C 1
ATOM 4858 O O . PHE B 1 219 ? 29.257 -36.939 -1.632 1.00 27.40 218 PHE B O 1
ATOM 4866 N N . THR B 1 220 ? 28.248 -36.033 0.137 1.00 29.60 219 THR B N 1
ATOM 4867 C CA . THR B 1 220 ? 29.198 -36.480 1.121 1.00 28.23 219 THR B CA 1
ATOM 4868 C C . THR B 1 220 ? 29.379 -37.985 1.168 1.00 30.02 219 THR B C 1
ATOM 4869 O O . THR B 1 220 ? 30.485 -38.461 1.325 1.00 40.16 219 THR B O 1
ATOM 4873 N N . TRP B 1 221 ? 28.306 -38.739 1.037 1.00 23.60 220 TRP B N 1
ATOM 4874 C CA . TRP B 1 221 ? 28.409 -40.184 1.059 1.00 25.65 220 TRP B CA 1
ATOM 4875 C C . TRP B 1 221 ? 29.243 -40.672 -0.104 1.00 29.85 220 TRP B C 1
ATOM 4876 O O . TRP B 1 221 ? 30.008 -41.609 0.019 1.00 36.86 220 TRP B O 1
ATOM 4887 N N . LEU B 1 222 ? 29.023 -40.052 -1.252 1.00 26.28 221 LEU B N 1
ATOM 4888 C CA . LEU B 1 222 ? 29.706 -40.439 -2.500 1.00 28.69 221 LEU B CA 1
ATOM 4889 C C . LEU B 1 222 ? 31.195 -40.212 -2.316 1.00 34.99 221 LEU B C 1
ATOM 4890 O O . LEU B 1 222 ? 31.981 -41.057 -2.707 1.00 31.50 221 LEU B O 1
ATOM 4895 N N . GLU B 1 223 ? 31.547 -39.100 -1.698 1.00 30.09 222 GLU B N 1
ATOM 4896 C CA . GLU B 1 223 ? 32.974 -38.797 -1.512 1.00 37.10 222 GLU B CA 1
ATOM 4897 C C . GLU B 1 223 ? 33.252 -38.305 -0.093 1.00 36.88 222 GLU B C 1
ATOM 4898 O O . GLU B 1 223 ? 33.919 -37.355 -0.002 1.00 34.08 222 GLU B O 1
ATOM 4903 N N . PRO B 1 224 ? 33.056 -39.034 1.013 1.00 31.59 223 PRO B N 1
ATOM 4904 C CA . PRO B 1 224 ? 33.241 -38.428 2.329 1.00 36.23 223 PRO B CA 1
ATOM 4905 C C . PRO B 1 224 ? 34.644 -37.897 2.666 1.00 35.28 223 PRO B C 1
ATOM 4906 O O . PRO B 1 224 ? 34.739 -36.893 3.287 1.00 31.99 223 PRO B O 1
ATOM 4910 N N . GLU B 1 225 ? 35.680 -38.616 2.259 1.00 31.14 224 GLU B N 1
ATOM 4911 C CA . GLU B 1 225 ? 37.091 -38.234 2.505 1.00 32.97 224 GLU B CA 1
ATOM 4912 C C . GLU B 1 225 ? 37.486 -36.971 1.728 1.00 38.53 224 GLU B C 1
ATOM 4913 O O . GLU B 1 225 ? 38.100 -36.098 2.317 1.00 35.86 224 GLU B O 1
ATOM 4919 N N . ALA B 1 226 ? 37.080 -36.865 0.468 1.00 38.43 225 ALA B N 1
ATOM 4920 C CA . ALA B 1 226 ? 37.447 -35.738 -0.417 1.00 31.19 225 ALA B CA 1
ATOM 4921 C C . ALA B 1 226 ? 36.816 -34.424 0.037 1.00 33.93 225 ALA B C 1
ATOM 4922 O O . ALA B 1 226 ? 37.480 -33.413 -0.014 1.00 37.26 225 ALA B O 1
ATOM 4924 N N . VAL B 1 227 ? 35.560 -34.451 0.447 1.00 35.79 226 VAL B N 1
ATOM 4925 C CA . VAL B 1 227 ? 34.880 -33.267 0.939 1.00 35.73 226 VAL B CA 1
ATOM 4926 C C . VAL B 1 227 ? 35.437 -32.741 2.255 1.00 37.09 226 VAL B C 1
ATOM 4927 O O . VAL B 1 227 ? 35.564 -31.546 2.444 1.00 37.70 226 VAL B O 1
ATOM 4931 N N . GLU B 1 228 ? 35.751 -33.646 3.166 1.00 37.18 227 GLU B N 1
ATOM 4932 C CA . GLU B 1 228 ? 36.396 -33.292 4.414 1.00 41.11 227 GLU B CA 1
ATOM 4933 C C . GLU B 1 228 ? 37.771 -32.721 4.144 1.00 42.28 227 GLU B C 1
ATOM 4934 O O . GLU B 1 228 ? 38.186 -31.763 4.766 1.00 41.43 227 GLU B O 1
ATOM 4940 N N . ALA B 1 229 ? 38.478 -33.324 3.204 1.00 41.99 228 ALA B N 1
ATOM 4941 C CA . ALA B 1 229 ? 39.795 -32.856 2.812 1.00 43.39 228 ALA B CA 1
ATOM 4942 C C . ALA B 1 229 ? 39.754 -31.471 2.208 1.00 46.18 228 ALA B C 1
ATOM 4943 O O . ALA B 1 229 ? 40.621 -30.660 2.464 1.00 45.88 228 ALA B O 1
ATOM 4945 N N . LEU B 1 230 ? 38.754 -31.191 1.395 1.00 44.26 229 LEU B N 1
ATOM 4946 C CA . LEU B 1 230 ? 38.636 -29.862 0.835 1.00 41.66 229 LEU B CA 1
ATOM 4947 C C . LEU B 1 230 ? 38.430 -28.849 1.949 1.00 47.63 229 LEU B C 1
ATOM 4948 O O . LEU B 1 230 ? 38.967 -27.764 1.906 1.00 46.17 229 LEU B O 1
ATOM 4953 N N . LYS B 1 231 ? 37.633 -29.198 2.944 1.00 44.98 230 LYS B N 1
ATOM 4954 C CA . LYS B 1 231 ? 37.380 -28.305 4.059 1.00 44.98 230 LYS B CA 1
ATOM 4955 C C . LYS B 1 231 ? 38.643 -28.029 4.858 1.00 50.74 230 LYS B C 1
ATOM 4956 O O . LYS B 1 231 ? 38.891 -26.915 5.299 1.00 53.36 230 LYS B O 1
ATOM 4962 N N . ARG B 1 232 ? 39.420 -29.074 5.079 1.00 46.90 231 ARG B N 1
ATOM 4963 C CA . ARG B 1 232 ? 40.682 -28.979 5.798 1.00 48.97 231 ARG B CA 1
ATOM 4964 C C . ARG B 1 232 ? 41.749 -28.186 5.069 1.00 48.70 231 ARG B C 1
ATOM 4965 O O . ARG B 1 232 ? 42.536 -27.479 5.676 1.00 61.39 231 ARG B O 1
ATOM 4973 N N . ASN B 1 233 ? 41.756 -28.317 3.754 1.00 45.77 232 ASN B N 1
ATOM 4974 C CA . ASN B 1 233 ? 42.828 -27.847 2.899 1.00 39.02 232 ASN B CA 1
ATOM 4975 C C . ASN B 1 233 ? 42.618 -26.439 2.373 1.00 49.64 232 ASN B C 1
ATOM 4976 O O . ASN B 1 233 ? 43.271 -26.031 1.431 1.00 50.60 232 ASN B O 1
ATOM 4981 N N . GLY B 1 234 ? 41.709 -25.695 2.983 1.00 46.97 233 GLY B N 1
ATOM 4982 C CA . GLY B 1 234 ? 41.527 -24.312 2.602 1.00 46.44 233 GLY B CA 1
ATOM 4983 C C . GLY B 1 234 ? 40.326 -23.974 1.764 1.00 50.20 233 GLY B C 1
ATOM 4984 O O . GLY B 1 234 ? 40.216 -22.876 1.244 1.00 52.74 233 GLY B O 1
ATOM 4985 N N . VAL B 1 235 ? 39.419 -24.921 1.629 1.00 51.22 234 VAL B N 1
ATOM 4986 C CA . VAL B 1 235 ? 38.189 -24.663 0.925 1.00 48.38 234 VAL B CA 1
ATOM 4987 C C . VAL B 1 235 ? 37.069 -25.095 1.829 1.00 50.87 234 VAL B C 1
ATOM 4988 O O . VAL B 1 235 ? 36.385 -26.063 1.549 1.00 51.85 234 VAL B O 1
ATOM 4992 N N . ASP B 1 236 ? 36.872 -24.353 2.910 1.00 47.07 235 ASP B N 1
ATOM 4993 C CA . ASP B 1 236 ? 35.842 -24.694 3.869 1.00 47.22 235 ASP B CA 1
ATOM 4994 C C . ASP B 1 236 ? 34.501 -24.094 3.507 1.00 47.50 235 ASP B C 1
ATOM 4995 O O . ASP B 1 236 ? 33.507 -24.351 4.161 1.00 52.57 235 ASP B O 1
ATOM 5000 N N . HIS B 1 237 ? 34.482 -23.311 2.440 1.00 44.23 236 HIS B N 1
ATOM 5001 C CA . HIS B 1 237 ? 33.242 -22.753 1.928 1.00 48.41 236 HIS B CA 1
ATOM 5002 C C . HIS B 1 237 ? 32.621 -23.617 0.835 1.00 43.93 236 HIS B C 1
ATOM 5003 O O . HIS B 1 237 ? 31.675 -23.211 0.189 1.00 41.15 236 HIS B O 1
ATOM 5010 N N . ILE B 1 238 ? 33.184 -24.794 0.612 1.00 41.47 237 ILE B N 1
ATOM 5011 C CA . ILE B 1 238 ? 32.634 -25.738 -0.344 1.00 43.62 237 ILE B CA 1
ATOM 5012 C C . ILE B 1 238 ? 31.260 -26.188 0.105 1.00 42.72 237 ILE B C 1
ATOM 5013 O O . ILE B 1 238 ? 31.046 -26.419 1.278 1.00 34.87 237 ILE B O 1
ATOM 5018 N N . LEU B 1 239 ? 30.330 -26.311 -0.835 1.00 38.21 238 LEU B N 1
ATOM 5019 C CA . LEU B 1 239 ? 29.013 -26.849 -0.541 1.00 34.96 238 LEU B CA 1
ATOM 5020 C C . LEU B 1 239 ? 28.693 -28.032 -1.421 1.00 37.29 238 LEU B C 1
ATOM 5021 O O . LEU B 1 239 ? 28.641 -27.891 -2.621 1.00 35.23 238 LEU B O 1
ATOM 5026 N N . PRO B 1 240 ? 28.409 -29.182 -0.833 1.00 36.29 239 PRO B N 1
ATOM 5027 C CA . PRO B 1 240 ? 28.120 -30.355 -1.647 1.00 27.51 239 PRO B CA 1
ATOM 5028 C C . PRO B 1 240 ? 26.649 -30.381 -1.943 1.00 29.98 239 PRO B C 1
ATOM 5029 O O . PRO B 1 240 ? 25.829 -30.744 -1.117 1.00 29.19 239 PRO B O 1
ATOM 5033 N N . ILE B 1 241 ? 26.348 -29.977 -3.161 1.00 28.84 240 ILE B N 1
ATOM 5034 C CA . ILE B 1 241 ? 25.012 -29.686 -3.611 1.00 26.77 240 ILE B CA 1
ATOM 5035 C C . ILE B 1 241 ? 24.426 -30.787 -4.487 1.00 29.37 240 ILE B C 1
ATOM 5036 O O . ILE B 1 241 ? 23.303 -30.696 -4.937 1.00 33.33 240 ILE B O 1
ATOM 5041 N N . GLY B 1 242 ? 25.211 -31.825 -4.733 1.00 25.77 241 GLY B N 1
ATOM 5042 C CA . GLY B 1 242 ? 24.808 -32.904 -5.645 1.00 24.58 241 GLY B CA 1
ATOM 5043 C C . GLY B 1 242 ? 23.758 -33.840 -5.105 1.00 27.55 241 GLY B C 1
ATOM 5044 O O . GLY B 1 242 ? 23.531 -33.869 -3.914 1.00 29.10 241 GLY B O 1
ATOM 5045 N N . PRO B 1 243 ? 23.105 -34.619 -5.978 1.00 27.79 242 PRO B N 1
ATOM 5046 C CA . PRO B 1 243 ? 23.311 -34.482 -7.407 1.00 27.93 242 PRO B CA 1
ATOM 5047 C C . PRO B 1 243 ? 22.382 -33.410 -7.969 1.00 32.70 242 PRO B C 1
ATOM 5048 O O . PRO B 1 243 ? 21.351 -33.264 -7.431 1.00 41.04 242 PRO B O 1
ATOM 5052 N N . LEU B 1 244 ? 22.790 -32.697 -9.017 1.00 24.37 243 LEU B N 1
ATOM 5053 C CA . LEU B 1 244 ? 21.940 -31.703 -9.623 1.00 23.86 243 LEU B CA 1
ATOM 5054 C C . LEU B 1 244 ? 20.750 -32.351 -10.294 1.00 29.06 243 LEU B C 1
ATOM 5055 O O . LEU B 1 244 ? 20.827 -33.463 -10.773 1.00 25.31 243 LEU B O 1
ATOM 5060 N N . GLU B 1 245 ? 19.632 -31.642 -10.254 1.00 32.10 244 GLU B N 1
ATOM 5061 C CA . GLU B 1 245 ? 18.373 -32.071 -10.838 1.00 28.10 244 GLU B CA 1
ATOM 5062 C C . GLU B 1 245 ? 18.313 -32.006 -12.352 1.00 31.40 244 GLU B C 1
ATOM 5063 O O . GLU B 1 245 ? 18.879 -31.125 -12.963 1.00 37.77 244 GLU B O 1
ATOM 5069 N N . ALA B 1 246 ? 17.596 -32.944 -12.945 1.00 32.26 245 ALA B N 1
ATOM 5070 C CA . ALA B 1 246 ? 17.436 -33.023 -14.385 1.00 28.91 245 ALA B CA 1
ATOM 5071 C C . ALA B 1 246 ? 16.655 -31.873 -14.989 1.00 36.28 245 ALA B C 1
ATOM 5072 O O . ALA B 1 246 ? 15.673 -31.407 -14.435 1.00 44.51 245 ALA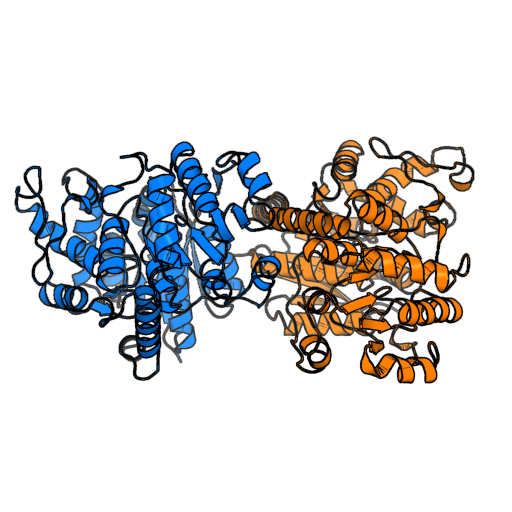 B O 1
ATOM 5074 N N . ILE B 1 247 ? 17.089 -31.463 -16.170 1.00 40.70 246 ILE B N 1
ATOM 5075 C CA . ILE B 1 247 ? 16.510 -30.317 -16.918 1.00 43.65 246 ILE B CA 1
ATOM 5076 C C . ILE B 1 247 ? 15.221 -30.762 -17.609 1.00 54.45 246 ILE B C 1
ATOM 5077 O O . ILE B 1 247 ? 15.149 -31.926 -18.008 1.00 48.60 246 ILE B O 1
ATOM 5082 N N . LYS B 1 248 ? 14.281 -29.838 -17.855 1.00 60.82 247 LYS B N 1
ATOM 5083 C CA . LYS B 1 248 ? 12.986 -30.113 -18.555 1.00 55.56 247 LYS B CA 1
ATOM 5084 C C . LYS B 1 248 ? 13.256 -30.584 -19.991 1.00 56.58 247 LYS B C 1
ATOM 5085 O O . LYS B 1 248 ? 14.196 -30.114 -20.590 1.00 58.89 247 LYS B O 1
ATOM 5091 N N . ALA B 1 249 ? 12.380 -31.394 -20.580 1.00 71.63 248 ALA B N 1
ATOM 5092 C CA . ALA B 1 249 ? 12.726 -31.941 -21.913 1.00 80.75 248 ALA B CA 1
ATOM 5093 C C . ALA B 1 249 ? 11.623 -31.816 -22.980 1.00 87.22 248 ALA B C 1
ATOM 5094 O O . ALA B 1 249 ? 10.442 -31.621 -22.636 1.00 86.67 248 ALA B O 1
ATOM 5096 N N . GLU B 1 250 ? 12.058 -31.907 -24.243 1.00 86.52 249 GLU B N 1
ATOM 5097 C CA . GLU B 1 250 ? 11.264 -31.860 -25.503 1.00 95.06 249 GLU B CA 1
ATOM 5098 C C . GLU B 1 250 ? 10.298 -33.047 -25.598 1.00 99.55 249 GLU B C 1
ATOM 5099 O O . GLU B 1 250 ? 9.194 -32.849 -26.124 1.00 102.49 249 GLU B O 1
ATOM 5101 N N . GLU B 1 251 ? 10.715 -34.223 -25.115 1.00 104.15 250 GLU B N 1
ATOM 5102 C CA . GLU B 1 251 ? 9.927 -35.492 -25.116 1.00 103.88 250 GLU B CA 1
ATOM 5103 C C . GLU B 1 251 ? 9.546 -35.972 -26.524 1.00 110.17 250 GLU B C 1
ATOM 5104 O O . GLU B 1 251 ? 8.359 -36.280 -26.739 1.00 109.95 250 GLU B O 1
ATOM 5110 N N . SER B 1 252 ? 10.510 -36.024 -27.449 1.00 106.92 251 SER B N 1
ATOM 5111 C CA . SER B 1 252 ? 10.251 -36.529 -28.825 1.00 105.69 251 SER B CA 1
ATOM 5112 C C . SER B 1 252 ? 9.871 -38.017 -28.766 1.00 111.42 251 SER B C 1
ATOM 5113 O O . SER B 1 252 ? 10.501 -38.758 -27.985 1.00 104.43 251 SER B O 1
ATOM 5115 N N . ASP B 1 253 ? 8.913 -38.440 -29.605 1.00 110.78 252 ASP B N 1
ATOM 5116 C CA . ASP B 1 253 ? 8.416 -39.846 -29.629 1.00 107.07 252 ASP B CA 1
ATOM 5117 C C . ASP B 1 253 ? 9.084 -40.641 -30.762 1.00 103.53 252 ASP B C 1
ATOM 5118 O O . ASP B 1 253 ? 8.526 -41.669 -31.185 1.00 100.18 252 ASP B O 1
ATOM 5120 N N . MET B 1 254 ? 10.294 -40.189 -31.129 1.00 99.51 253 MET B N 1
ATOM 5121 C CA . MET B 1 254 ? 11.130 -40.680 -32.263 1.00 99.74 253 MET B CA 1
ATOM 5122 C C . MET B 1 254 ? 12.274 -41.619 -31.844 1.00 96.16 253 MET B C 1
ATOM 5123 O O . MET B 1 254 ? 12.508 -42.597 -32.575 1.00 86.18 253 MET B O 1
ATOM 5128 N N . ASP B 1 255 ? 13.031 -41.281 -30.797 1.00 96.08 254 ASP B N 1
ATOM 5129 C CA . ASP B 1 255 ? 14.190 -42.123 -30.392 1.00 93.36 254 ASP B CA 1
ATOM 5130 C C . ASP B 1 255 ? 13.735 -43.089 -29.303 1.00 92.96 254 ASP B C 1
ATOM 5131 O O . ASP B 1 255 ? 14.567 -43.876 -28.815 1.00 87.41 254 ASP B O 1
ATOM 5133 N N . LEU B 1 256 ? 12.442 -43.004 -28.992 1.00 86.91 255 LEU B N 1
ATOM 5134 C CA . LEU B 1 256 ? 11.700 -43.772 -27.956 1.00 80.58 255 LEU B CA 1
ATOM 5135 C C . LEU B 1 256 ? 11.360 -45.222 -28.335 1.00 73.51 255 LEU B C 1
ATOM 5136 O O . LEU B 1 256 ? 11.441 -46.072 -27.453 1.00 67.80 255 LEU B O 1
ATOM 5138 N N . PRO B 1 257 ? 10.974 -45.551 -29.583 1.00 73.96 256 PRO B N 1
ATOM 5139 C CA . PRO B 1 257 ? 10.460 -46.881 -29.926 1.00 68.41 256 PRO B CA 1
ATOM 5140 C C . PRO B 1 257 ? 11.310 -48.135 -29.721 1.00 62.32 256 PRO B C 1
ATOM 5141 O O . PRO B 1 257 ? 10.771 -49.100 -29.281 1.00 55.98 256 PRO B O 1
ATOM 5145 N N . TRP B 1 258 ? 12.584 -48.116 -30.083 1.00 65.55 257 TRP B N 1
ATOM 5146 C CA . TRP B 1 258 ? 13.393 -49.340 -29.856 1.00 59.82 257 TRP B CA 1
ATOM 5147 C C . TRP B 1 258 ? 13.524 -49.576 -28.350 1.00 54.42 257 TRP B C 1
ATOM 5148 O O . TRP B 1 258 ? 13.399 -50.706 -27.911 1.00 51.88 257 TRP B O 1
ATOM 5159 N N . LEU B 1 259 ? 13.724 -48.511 -27.587 1.00 49.14 258 LEU B N 1
ATOM 5160 C CA . LEU B 1 259 ? 13.880 -48.654 -26.124 1.00 45.71 258 LEU B CA 1
ATOM 5161 C C . LEU B 1 259 ? 12.606 -49.216 -25.514 1.00 49.97 258 LEU B C 1
ATOM 5162 O O . LEU B 1 259 ? 12.717 -49.999 -24.590 1.00 52.94 258 LEU B O 1
ATOM 5167 N N . GLU B 1 260 ? 11.446 -48.814 -26.018 1.00 51.78 259 GLU B N 1
ATOM 5168 C CA . GLU B 1 260 ? 10.193 -49.291 -25.466 1.00 53.17 259 GLU B CA 1
ATOM 5169 C C . GLU B 1 260 ? 10.035 -50.778 -25.702 1.00 45.96 259 GLU B C 1
ATOM 5170 O O . GLU B 1 260 ? 9.462 -51.478 -24.895 1.00 44.40 259 GLU B O 1
ATOM 5176 N N . GLU B 1 261 ? 10.513 -51.242 -26.841 1.00 46.32 260 GLU B N 1
ATOM 5177 C CA . GLU B 1 261 ? 10.422 -52.646 -27.210 1.00 50.59 260 GLU B CA 1
ATOM 5178 C C . GLU B 1 261 ? 11.175 -53.608 -26.301 1.00 47.33 260 GLU B C 1
ATOM 5179 O O . GLU B 1 261 ? 10.718 -54.710 -26.066 1.00 52.67 260 GLU B O 1
ATOM 5185 N N . GLN B 1 262 ? 12.350 -53.209 -25.838 1.00 52.61 261 GLN B N 1
ATOM 5186 C CA . GLN B 1 262 ? 13.241 -54.076 -25.071 1.00 47.42 261 GLN B CA 1
ATOM 5187 C C . GLN B 1 262 ? 12.797 -54.374 -23.654 1.00 33.02 261 GLN B C 1
ATOM 5188 O O . GLN B 1 262 ? 12.072 -53.614 -23.057 1.00 32.00 261 GLN B O 1
ATOM 5194 N N . ALA B 1 263 ? 13.258 -55.505 -23.135 1.00 31.24 262 ALA B N 1
ATOM 5195 C CA . ALA B 1 263 ? 13.013 -55.930 -21.763 1.00 29.67 262 ALA B CA 1
ATOM 5196 C C . ALA B 1 263 ? 13.811 -55.098 -20.789 1.00 33.52 262 ALA B C 1
ATOM 5197 O O . ALA B 1 263 ? 14.802 -54.505 -21.154 1.00 40.59 262 ALA B O 1
ATOM 5199 N N . PRO B 1 264 ? 13.360 -55.036 -19.550 1.00 43.89 263 PRO B N 1
ATOM 5200 C CA . PRO B 1 264 ? 14.007 -54.192 -18.556 1.00 42.36 263 PRO B CA 1
ATOM 5201 C C . PRO B 1 264 ? 15.401 -54.661 -18.194 1.00 35.23 263 PRO B C 1
ATOM 5202 O O . PRO B 1 264 ? 15.640 -55.841 -18.020 1.00 33.56 263 PRO B O 1
ATOM 5206 N N . LYS B 1 265 ? 16.313 -53.709 -18.092 1.00 37.91 264 LYS B N 1
ATOM 5207 C CA . LYS B 1 265 ? 17.673 -53.943 -17.656 1.00 38.33 264 LYS B CA 1
ATOM 5208 C C . LYS B 1 265 ? 18.482 -54.748 -18.649 1.00 34.59 264 LYS B C 1
ATOM 5209 O O . LYS B 1 265 ? 19.509 -55.302 -18.306 1.00 36.23 264 LYS B O 1
ATOM 5215 N N . SER B 1 266 ? 18.033 -54.816 -19.891 1.00 30.80 265 SER B N 1
ATOM 5216 C CA . SER B 1 266 ? 18.717 -55.724 -20.838 1.00 34.48 265 SER B CA 1
ATOM 5217 C C . SER B 1 266 ? 19.490 -54.952 -21.889 1.00 36.31 265 SER B C 1
ATOM 5218 O O . SER B 1 266 ? 20.098 -55.589 -22.721 1.00 33.64 265 SER B O 1
ATOM 5221 N N . VAL B 1 267 ? 19.499 -53.635 -21.790 1.00 34.87 266 VAL B N 1
ATOM 5222 C CA . VAL B 1 267 ? 20.097 -52.829 -22.831 1.00 32.62 266 VAL B CA 1
ATOM 5223 C C . VAL B 1 267 ? 21.273 -52.067 -22.294 1.00 35.27 266 VAL B C 1
ATOM 5224 O O . VAL B 1 267 ? 21.197 -51.463 -21.250 1.00 32.28 266 VAL B O 1
ATOM 5228 N N . LEU B 1 268 ? 22.374 -52.110 -23.017 1.00 33.94 267 LEU B N 1
ATOM 5229 C CA . LEU B 1 268 ? 23.556 -51.407 -22.600 1.00 34.05 267 LEU B CA 1
ATOM 5230 C C . LEU B 1 268 ? 23.632 -50.096 -23.326 1.00 29.10 267 LEU B C 1
ATOM 5231 O O . LEU B 1 268 ? 23.474 -50.032 -24.522 1.00 29.68 267 LEU B O 1
ATOM 5236 N N . PHE B 1 269 ? 23.874 -49.040 -22.578 1.00 25.73 268 PHE B N 1
ATOM 5237 C CA . PHE B 1 269 ? 23.978 -47.732 -23.154 1.00 27.22 268 PHE B CA 1
ATOM 5238 C C . PHE B 1 269 ? 25.442 -47.374 -23.180 1.00 27.00 268 PHE B C 1
ATOM 5239 O O . PHE B 1 269 ? 26.144 -47.587 -22.223 1.00 27.07 268 PHE B O 1
ATOM 5247 N N . ILE B 1 270 ? 25.913 -46.887 -24.310 1.00 24.60 269 ILE B N 1
ATOM 5248 C CA . ILE B 1 270 ? 27.287 -46.472 -24.419 1.00 25.94 269 ILE B CA 1
ATOM 5249 C C . ILE B 1 270 ? 27.371 -45.035 -24.868 1.00 28.56 269 ILE B C 1
ATOM 5250 O O . ILE B 1 270 ? 26.764 -44.662 -25.844 1.00 31.80 269 ILE B O 1
ATOM 5255 N N . SER B 1 271 ? 28.204 -44.261 -24.192 1.00 21.00 270 SER B N 1
ATOM 5256 C CA . SER B 1 271 ? 28.454 -42.859 -24.594 1.00 23.72 270 SER B CA 1
ATOM 5257 C C . SER B 1 271 ? 29.848 -42.492 -24.111 1.00 29.73 270 SER B C 1
ATOM 5258 O O . SER B 1 271 ? 30.117 -42.676 -22.936 1.00 44.93 270 SER B O 1
ATOM 5261 N N . PHE B 1 272 ? 30.694 -42.000 -25.004 1.00 33.99 271 PHE B N 1
ATOM 5262 C CA . PHE B 1 272 ? 32.044 -41.653 -24.604 1.00 33.43 271 PHE B CA 1
ATOM 5263 C C . PHE B 1 272 ? 32.245 -40.169 -24.342 1.00 38.27 271 PHE B C 1
ATOM 5264 O O . PHE B 1 272 ? 33.362 -39.705 -24.235 1.00 40.78 271 PHE B O 1
ATOM 5272 N N . GLY B 1 273 ? 31.157 -39.420 -24.271 1.00 31.57 272 GLY B N 1
ATOM 5273 C CA . GLY B 1 273 ? 31.219 -38.043 -23.835 1.00 38.03 272 GLY B CA 1
ATOM 5274 C C . GLY B 1 273 ? 30.332 -37.123 -24.625 1.00 34.87 272 GLY B C 1
ATOM 5275 O O . GLY B 1 273 ? 29.566 -37.567 -25.456 1.00 36.80 272 GLY B O 1
ATOM 5276 N N . SER B 1 274 ? 30.432 -35.834 -24.345 1.00 36.36 273 SER B N 1
ATOM 5277 C CA . SER B 1 274 ? 29.896 -34.799 -25.208 1.00 40.86 273 SER B CA 1
ATOM 5278 C C . SER B 1 274 ? 30.646 -34.831 -26.519 1.00 41.96 273 SER B C 1
ATOM 5279 O O . SER B 1 274 ? 30.097 -34.581 -27.576 1.00 38.85 273 SER B O 1
ATOM 5282 N N . ARG B 1 275 ? 31.935 -35.106 -26.408 1.00 42.60 274 ARG B N 1
ATOM 5283 C CA . ARG B 1 275 ? 32.885 -35.048 -27.500 1.00 42.65 274 ARG B CA 1
ATOM 5284 C C . ARG B 1 275 ? 33.351 -36.448 -27.846 1.00 41.39 274 ARG B C 1
ATOM 5285 O O . ARG B 1 275 ? 33.176 -37.361 -27.071 1.00 46.03 274 ARG B O 1
ATOM 5293 N N . GLY B 1 276 ? 33.915 -36.627 -29.030 1.00 45.44 275 GLY B N 1
ATOM 5294 C CA . GLY B 1 276 ? 34.495 -37.903 -29.401 1.00 42.65 275 GLY B CA 1
ATOM 5295 C C . GLY B 1 276 ? 35.704 -38.245 -28.558 1.00 41.01 275 GLY B C 1
ATOM 5296 O O . GLY B 1 276 ? 36.437 -37.366 -28.148 1.00 43.77 275 GLY B O 1
ATOM 5297 N N . ALA B 1 277 ? 35.891 -39.523 -28.262 1.00 35.32 276 ALA B N 1
ATOM 5298 C CA . ALA B 1 277 ? 37.007 -39.938 -27.418 1.00 38.30 276 ALA B CA 1
ATOM 5299 C C . ALA B 1 277 ? 38.157 -40.703 -28.070 1.00 47.12 276 ALA B C 1
ATOM 5300 O O . ALA B 1 277 ? 39.316 -40.384 -27.853 1.00 51.26 276 ALA B O 1
ATOM 5302 N N . HIS B 1 278 ? 37.845 -41.705 -28.876 1.00 39.22 277 HIS B N 1
ATOM 5303 C CA . HIS B 1 278 ? 38.818 -42.733 -29.215 1.00 39.79 277 HIS B CA 1
ATOM 5304 C C . HIS B 1 278 ? 39.130 -42.860 -30.697 1.00 37.32 277 HIS B C 1
ATOM 5305 O O . HIS B 1 278 ? 38.424 -42.325 -31.528 1.00 40.44 277 HIS B O 1
ATOM 5312 N N . THR B 1 279 ? 40.221 -43.550 -31.003 1.00 33.67 278 THR B N 1
ATOM 5313 C CA . THR B 1 279 ? 40.613 -43.875 -32.369 1.00 29.04 278 THR B CA 1
ATOM 5314 C C . THR B 1 279 ? 39.653 -44.857 -32.997 1.00 32.31 278 THR B C 1
ATOM 5315 O O . THR B 1 279 ? 39.001 -45.609 -32.310 1.00 30.59 278 THR B O 1
ATOM 5319 N N . LYS B 1 280 ? 39.565 -44.838 -34.315 1.00 34.42 279 LYS B N 1
ATOM 5320 C CA . LYS B 1 280 ? 38.655 -45.709 -35.024 1.00 35.24 279 LYS B CA 1
ATOM 5321 C C . LYS B 1 280 ? 39.018 -47.146 -34.762 1.00 33.53 279 LYS B C 1
ATOM 5322 O O . LYS B 1 280 ? 38.161 -47.994 -34.631 1.00 32.83 279 LYS B O 1
ATOM 5328 N N . GLU B 1 281 ? 40.307 -47.417 -34.700 1.00 30.98 280 GLU B N 1
ATOM 5329 C CA . GLU B 1 281 ? 40.783 -48.750 -34.445 1.00 33.11 280 GLU B CA 1
ATOM 5330 C C . GLU B 1 281 ? 40.341 -49.206 -33.076 1.00 35.52 280 GLU B C 1
ATOM 5331 O O . GLU B 1 281 ? 39.949 -50.341 -32.904 1.00 30.61 280 GLU B O 1
ATOM 5337 N N . GLN B 1 282 ? 40.427 -48.315 -32.099 1.00 29.33 281 GLN B N 1
ATOM 5338 C CA . GLN B 1 282 ? 39.957 -48.584 -30.751 1.00 30.16 281 GLN B CA 1
ATOM 5339 C C . GLN B 1 282 ? 38.460 -48.791 -30.647 1.00 34.80 281 GLN B C 1
ATOM 5340 O O . GLN B 1 282 ? 38.000 -49.674 -29.948 1.00 32.52 281 GLN B O 1
ATOM 5346 N N . LEU B 1 283 ? 37.707 -47.953 -31.337 1.00 36.64 282 LEU B N 1
ATOM 5347 C CA . LEU B 1 283 ? 36.261 -48.046 -31.360 1.00 27.23 282 LEU B CA 1
ATOM 5348 C C . LEU B 1 283 ? 35.808 -49.327 -32.008 1.00 28.04 282 LEU B C 1
ATOM 5349 O O . LEU B 1 283 ? 34.828 -49.919 -31.611 1.00 35.61 282 LEU B O 1
ATOM 5354 N N . ARG B 1 284 ? 36.518 -49.722 -33.050 1.00 32.61 283 ARG B N 1
ATOM 5355 C CA . ARG B 1 284 ? 36.294 -50.981 -33.736 1.00 34.57 283 ARG B CA 1
ATOM 5356 C C . ARG B 1 284 ? 36.558 -52.164 -32.823 1.00 34.36 283 ARG B C 1
ATOM 5357 O O . ARG B 1 284 ? 35.868 -53.163 -32.872 1.00 27.75 283 ARG B O 1
ATOM 5365 N N . GLU B 1 285 ? 37.588 -52.029 -31.991 1.00 29.79 284 GLU B N 1
ATOM 5366 C CA . GLU B 1 285 ? 37.992 -53.060 -31.001 1.00 33.76 284 GLU B CA 1
ATOM 5367 C C . GLU B 1 285 ? 36.830 -53.280 -30.047 1.00 32.78 284 GLU B C 1
ATOM 5368 O O . GLU B 1 285 ? 36.512 -54.419 -29.744 1.00 27.83 284 GLU B O 1
ATOM 5374 N N . PHE B 1 286 ? 36.282 -52.178 -29.558 1.00 33.95 285 PHE B N 1
ATOM 5375 C CA . PHE B 1 286 ? 35.111 -52.183 -28.689 1.00 29.12 285 PHE B CA 1
ATOM 5376 C C . PHE B 1 286 ? 33.841 -52.660 -29.373 1.00 33.47 285 PHE B C 1
ATOM 5377 O O . PHE B 1 286 ? 33.049 -53.373 -28.784 1.00 31.28 285 PHE B O 1
ATOM 5385 N N . ALA B 1 287 ? 33.644 -52.254 -30.621 1.00 34.20 286 ALA B N 1
ATOM 5386 C CA . ALA B 1 287 ? 32.474 -52.669 -31.391 1.00 31.14 286 ALA B CA 1
ATOM 5387 C C . ALA B 1 287 ? 32.452 -54.169 -31.618 1.00 30.34 286 ALA B C 1
ATOM 5388 O O . ALA B 1 287 ? 31.409 -54.789 -31.592 1.00 34.49 286 ALA B O 1
ATOM 5390 N N . ALA B 1 288 ? 33.610 -54.743 -31.878 1.00 30.04 287 ALA B N 1
ATOM 5391 C CA . ALA B 1 288 ? 33.739 -56.183 -32.003 1.00 32.03 287 ALA B CA 1
ATOM 5392 C C . ALA B 1 288 ? 33.455 -56.915 -30.712 1.00 35.91 287 ALA B C 1
ATOM 5393 O O . ALA B 1 288 ? 32.869 -57.976 -30.725 1.00 32.83 287 ALA B O 1
ATOM 5395 N N . ALA B 1 289 ? 33.925 -56.345 -29.609 1.00 34.35 288 ALA B N 1
ATOM 5396 C CA . ALA B 1 289 ? 33.727 -56.863 -28.270 1.00 23.88 288 ALA B CA 1
ATOM 5397 C C . ALA B 1 289 ? 32.267 -56.865 -27.899 1.00 31.67 288 ALA B C 1
ATOM 5398 O O . ALA B 1 289 ? 31.793 -57.751 -27.218 1.00 33.61 288 ALA B O 1
ATOM 5400 N N . LEU B 1 290 ? 31.566 -55.832 -28.328 1.00 31.25 289 LEU B N 1
ATOM 5401 C CA . LEU B 1 290 ? 30.166 -55.665 -28.034 1.00 28.37 289 LEU B CA 1
ATOM 5402 C C . LEU B 1 290 ? 29.347 -56.801 -28.604 1.00 37.73 289 LEU B C 1
ATOM 5403 O O . LEU B 1 290 ? 28.440 -57.299 -27.961 1.00 40.34 289 LEU B O 1
ATOM 5408 N N . GLU B 1 291 ? 29.671 -57.211 -29.818 1.00 36.92 290 GLU B N 1
ATOM 5409 C CA . GLU B 1 291 ? 29.004 -58.330 -30.455 1.00 39.90 290 GLU B CA 1
ATOM 5410 C C . GLU B 1 291 ? 29.244 -59.580 -29.646 1.00 43.95 290 GLU B C 1
ATOM 5411 O O . GLU B 1 291 ? 28.365 -60.402 -29.484 1.00 52.23 290 GLU B O 1
ATOM 5417 N N . LYS B 1 292 ? 30.459 -59.719 -29.149 1.00 38.22 291 LYS B N 1
ATOM 5418 C CA . LYS B 1 292 ? 30.852 -60.867 -28.360 1.00 38.89 291 LYS B CA 1
ATOM 5419 C C . LYS B 1 292 ? 30.059 -60.983 -27.070 1.00 37.02 291 LYS B C 1
ATOM 5420 O O . LYS B 1 292 ? 29.704 -62.070 -26.655 1.00 31.36 291 LYS B O 1
ATOM 5426 N N . SER B 1 293 ? 29.873 -59.871 -26.384 1.00 36.19 292 SER B N 1
ATOM 5427 C CA . SER B 1 293 ? 29.167 -59.955 -25.090 1.00 43.47 292 SER B CA 1
ATOM 5428 C C . SER B 1 293 ? 27.791 -60.586 -25.287 1.00 43.67 292 SER B C 1
ATOM 5429 O O . SER B 1 293 ? 27.490 -61.611 -24.727 1.00 47.85 292 SER B O 1
ATOM 5432 N N . GLY B 1 294 ? 27.025 -60.101 -26.192 1.00 45.45 293 GLY B N 1
ATOM 5433 C CA . GLY B 1 294 ? 25.649 -60.535 -26.306 1.00 46.84 293 GLY B CA 1
ATOM 5434 C C . GLY B 1 294 ? 24.636 -59.576 -25.729 1.00 42.11 293 GLY B C 1
ATOM 5435 O O . GLY B 1 294 ? 23.449 -59.841 -25.752 1.00 50.36 293 GLY B O 1
ATOM 5436 N N . TRP B 1 295 ? 25.115 -58.445 -25.242 1.00 44.51 294 TRP B N 1
ATOM 5437 C CA . TRP B 1 295 ? 24.281 -57.388 -24.717 1.00 34.03 294 TRP B CA 1
ATOM 5438 C C . TRP B 1 295 ? 23.436 -56.848 -25.828 1.00 39.70 294 TRP B C 1
ATOM 5439 O O . TRP B 1 295 ? 23.884 -56.791 -26.952 1.00 49.08 294 TRP B O 1
ATOM 5450 N N . ARG B 1 296 ? 22.210 -56.457 -25.517 1.00 33.76 295 ARG B N 1
ATOM 5451 C CA . ARG B 1 296 ? 21.452 -55.545 -26.346 1.00 39.51 295 ARG B CA 1
ATOM 5452 C C . ARG B 1 296 ? 22.069 -54.186 -26.097 1.00 35.07 295 ARG B C 1
ATOM 5453 O O . ARG B 1 296 ? 22.507 -53.929 -25.002 1.00 33.16 295 ARG B O 1
ATOM 5461 N N . PHE B 1 297 ? 22.120 -53.309 -27.087 1.00 31.21 296 PHE B N 1
ATOM 5462 C CA . PHE B 1 297 ? 22.764 -52.021 -26.850 1.00 34.12 296 PHE B CA 1
ATOM 5463 C C . PHE B 1 297 ? 22.171 -50.777 -27.504 1.00 33.56 296 PHE B C 1
ATOM 5464 O O . PHE B 1 297 ? 21.541 -50.848 -28.538 1.00 38.07 296 PHE B O 1
ATOM 5472 N N . LEU B 1 298 ? 22.378 -49.633 -26.870 1.00 29.61 297 LEU B N 1
ATOM 5473 C CA . LEU B 1 298 ? 22.147 -48.349 -27.500 1.00 26.60 297 LEU B CA 1
ATOM 5474 C C . LEU B 1 298 ? 23.423 -47.544 -27.376 1.00 23.50 297 LEU B C 1
ATOM 5475 O O . LEU B 1 298 ? 23.846 -47.210 -26.293 1.00 26.26 297 LEU B O 1
ATOM 5480 N N . TRP B 1 299 ? 24.079 -47.304 -28.502 1.00 29.34 298 TRP B N 1
ATOM 5481 C CA . TRP B 1 299 ? 25.388 -46.606 -28.523 1.00 31.50 298 TRP B CA 1
ATOM 5482 C C . TRP B 1 299 ? 25.231 -45.217 -29.123 1.00 29.46 298 TRP B C 1
ATOM 5483 O O . TRP B 1 299 ? 24.762 -45.134 -30.240 1.00 26.19 298 TRP B O 1
ATOM 5494 N N . VAL B 1 300 ? 25.583 -44.176 -28.369 1.00 27.62 299 VAL B N 1
ATOM 5495 C CA . VAL B 1 300 ? 25.531 -42.799 -28.930 1.00 29.02 299 VAL B CA 1
ATOM 5496 C C . VAL B 1 300 ? 26.949 -42.455 -29.378 1.00 30.79 299 VAL B C 1
ATOM 5497 O O . VAL B 1 300 ? 27.789 -42.220 -28.535 1.00 31.30 299 VAL B O 1
ATOM 5501 N N . LEU B 1 301 ? 27.141 -42.371 -30.689 1.00 31.97 300 LEU B N 1
ATOM 5502 C CA . LEU B 1 301 ? 28.473 -42.240 -31.321 1.00 30.71 300 LEU B CA 1
ATOM 5503 C C . LEU B 1 301 ? 28.735 -40.815 -31.810 1.00 37.90 300 LEU B C 1
ATOM 5504 O O . LEU B 1 301 ? 27.882 -40.239 -32.468 1.00 31.36 300 LEU B O 1
ATOM 5509 N N . LYS B 1 302 ? 29.962 -40.344 -31.606 1.00 38.85 301 LYS B N 1
ATOM 5510 C CA . LYS B 1 302 ? 30.375 -39.004 -32.079 1.00 48.58 301 LYS B CA 1
ATOM 5511 C C . LYS B 1 302 ? 31.786 -39.087 -32.668 1.00 50.24 301 LYS B C 1
ATOM 5512 O O . LYS B 1 302 ? 32.656 -39.592 -31.961 1.00 53.73 301 LYS B O 1
ATOM 5518 N N . SER B 1 303 ? 32.004 -38.598 -33.902 1.00 51.03 302 SER B N 1
ATOM 5519 C CA . SER B 1 303 ? 33.370 -38.548 -34.497 1.00 49.09 302 SER B CA 1
ATOM 5520 C C . SER B 1 303 ? 34.168 -37.595 -33.625 1.00 48.01 302 SER B C 1
ATOM 5521 O O . SER B 1 303 ? 35.303 -37.885 -33.288 1.00 64.33 302 SER B O 1
ATOM 5523 N N . GLY B 1 304 ? 33.562 -36.471 -33.291 1.00 59.90 303 GLY B N 1
ATOM 5524 C CA . GLY B 1 304 ? 34.132 -35.673 -32.200 1.00 73.05 303 GLY B CA 1
ATOM 5525 C C . GLY B 1 304 ? 35.230 -34.689 -32.482 1.00 68.87 303 GLY B C 1
ATOM 5526 O O . GLY B 1 304 ? 34.903 -33.593 -32.945 1.00 81.59 303 GLY B O 1
ATOM 5527 N N . LYS B 1 305 ? 36.472 -35.112 -32.248 1.00 74.76 304 LYS B N 1
ATOM 5528 C CA . LYS B 1 305 ? 37.583 -34.137 -32.125 1.00 82.03 304 LYS B CA 1
ATOM 5529 C C . LYS B 1 305 ? 36.980 -33.211 -31.075 1.00 82.42 304 LYS B C 1
ATOM 5530 O O . LYS B 1 305 ? 36.869 -33.636 -29.918 1.00 77.02 304 LYS B O 1
ATOM 5536 N N . VAL B 1 306 ? 36.636 -31.974 -31.438 1.00 77.82 305 VAL B N 1
ATOM 5537 C CA . VAL B 1 306 ? 35.897 -31.146 -30.509 1.00 73.01 305 VAL B CA 1
ATOM 5538 C C . VAL B 1 306 ? 34.529 -30.699 -30.994 1.00 64.46 305 VAL B C 1
ATOM 5539 O O . VAL B 1 306 ? 33.657 -30.423 -30.189 1.00 69.59 305 VAL B O 1
ATOM 5541 N N . ASP B 1 307 ? 34.336 -30.625 -32.303 1.00 61.35 306 ASP B N 1
ATOM 5542 C CA . ASP B 1 307 ? 33.144 -29.972 -32.836 1.00 63.11 306 ASP B CA 1
ATOM 5543 C C . ASP B 1 307 ? 32.223 -30.784 -33.718 1.00 68.75 306 ASP B C 1
ATOM 5544 O O . ASP B 1 307 ? 32.661 -31.475 -34.624 1.00 70.47 306 ASP B O 1
ATOM 5549 N N . ARG B 1 308 ? 30.933 -30.652 -33.444 1.00 67.99 307 ARG B N 1
ATOM 5550 C CA . ARG B 1 308 ? 29.880 -31.271 -34.224 1.00 66.71 307 ARG B CA 1
ATOM 5551 C C . ARG B 1 308 ? 29.909 -30.744 -35.641 1.00 65.97 307 ARG B C 1
ATOM 5552 O O . ARG B 1 308 ? 29.669 -31.479 -36.582 1.00 72.37 307 ARG B O 1
ATOM 5556 N N . GLU B 1 309 ? 30.201 -29.459 -35.779 1.00 67.71 308 GLU B N 1
ATOM 5557 C CA . GLU B 1 309 ? 30.190 -28.782 -37.069 1.00 70.78 308 GLU B CA 1
ATOM 5558 C C . GLU B 1 309 ? 31.200 -29.410 -38.016 1.00 69.02 308 GLU B C 1
ATOM 5559 O O . GLU B 1 309 ? 30.959 -29.502 -39.216 1.00 70.56 308 GLU B O 1
ATOM 5565 N N . ASP B 1 310 ? 32.340 -29.820 -37.474 1.00 70.64 309 ASP B N 1
ATOM 5566 C CA . ASP B 1 310 ? 33.410 -30.408 -38.269 1.00 67.69 309 ASP B CA 1
ATOM 5567 C C . ASP B 1 310 ? 33.313 -31.924 -38.421 1.00 59.17 309 ASP B C 1
ATOM 5568 O O . ASP B 1 310 ? 34.167 -32.534 -39.037 1.00 49.20 309 ASP B O 1
ATOM 5573 N N . LYS B 1 311 ? 32.281 -32.534 -37.843 1.00 56.98 310 LYS B N 1
ATOM 5574 C CA . LYS B 1 311 ? 32.155 -34.017 -37.892 1.00 65.46 310 LYS B CA 1
ATOM 5575 C C . LYS B 1 311 ? 31.489 -34.455 -39.191 1.00 65.54 310 LYS B C 1
ATOM 5576 O O . LYS B 1 311 ? 30.345 -34.888 -39.141 1.00 68.32 310 LYS B O 1
ATOM 5579 N N . GLU B 1 312 ? 32.242 -34.442 -40.283 1.00 69.45 311 GLU B N 1
ATOM 5580 C CA . GLU B 1 312 ? 31.723 -34.817 -41.618 1.00 65.11 311 GLU B CA 1
ATOM 5581 C C . GLU B 1 312 ? 31.385 -36.306 -41.677 1.00 66.80 311 GLU B C 1
ATOM 5582 O O . GLU B 1 312 ? 30.278 -36.631 -42.091 1.00 69.79 311 GLU B O 1
ATOM 5584 N N . GLU B 1 313 ? 32.318 -37.146 -41.238 1.00 62.40 312 GLU B N 1
ATOM 5585 C CA . GLU B 1 313 ? 32.250 -38.628 -41.302 1.00 65.44 312 GLU B CA 1
ATOM 5586 C C . GLU B 1 313 ? 31.103 -39.234 -40.497 1.00 61.05 312 GLU B C 1
ATOM 5587 O O . GLU B 1 313 ? 30.847 -38.776 -39.396 1.00 63.11 312 GLU B O 1
ATOM 5593 N N . THR B 1 314 ? 30.402 -40.206 -41.075 1.00 59.45 313 THR B N 1
ATOM 5594 C CA . THR B 1 314 ? 29.296 -40.882 -40.357 1.00 62.95 313 THR B CA 1
ATOM 5595 C C . THR B 1 314 ? 29.394 -42.381 -40.595 1.00 66.71 313 THR B C 1
ATOM 5596 O O . THR B 1 314 ? 29.103 -42.771 -41.721 1.00 76.03 313 THR B O 1
ATOM 5600 N N . GLU B 1 315 ? 29.740 -43.176 -39.580 1.00 65.39 314 GLU B N 1
ATOM 5601 C CA . GLU B 1 315 ? 29.823 -44.666 -39.691 1.00 60.38 314 GLU B CA 1
ATOM 5602 C C . GLU B 1 315 ? 30.827 -45.123 -40.758 1.00 62.38 314 GLU B C 1
ATOM 5603 O O . GLU B 1 315 ? 30.561 -46.108 -41.460 1.00 45.56 314 GLU B O 1
ATOM 5609 N N . ASP B 1 316 ? 31.921 -44.376 -40.863 1.00 65.07 315 ASP B N 1
ATOM 5610 C CA . ASP B 1 316 ? 33.117 -44.673 -41.676 1.00 57.98 315 ASP B CA 1
ATOM 5611 C C . ASP B 1 316 ? 34.092 -45.101 -40.584 1.00 60.45 315 ASP B C 1
ATOM 5612 O O . ASP B 1 316 ? 35.249 -45.400 -40.866 1.00 70.05 315 ASP B O 1
ATOM 5617 N N . ILE B 1 317 ? 33.558 -45.081 -39.362 1.00 54.25 316 ILE B N 1
ATOM 5618 C CA . ILE B 1 317 ? 34.197 -45.444 -38.076 1.00 48.89 316 ILE B CA 1
ATOM 5619 C C . ILE B 1 317 ? 33.897 -46.909 -37.814 1.00 49.04 316 ILE B C 1
ATOM 5620 O O . ILE B 1 317 ? 34.803 -47.603 -37.357 1.00 49.54 316 ILE B O 1
ATOM 5625 N N . LEU B 1 318 ? 32.675 -47.355 -38.116 1.00 43.71 317 LEU B N 1
ATOM 5626 C CA . LEU B 1 318 ? 32.373 -48.725 -37.720 1.00 38.76 317 LEU B CA 1
ATOM 5627 C C . LEU B 1 318 ? 32.293 -49.713 -38.869 1.00 42.44 317 LEU B C 1
ATOM 5628 O O . LEU B 1 318 ? 32.620 -50.877 -38.715 1.00 46.39 317 LEU B O 1
ATOM 5633 N N . GLY B 1 319 ? 31.839 -49.242 -40.017 1.00 39.65 318 GLY B N 1
ATOM 5634 C CA . GLY B 1 319 ? 31.629 -50.088 -41.171 1.00 43.27 318 GLY B CA 1
ATOM 5635 C C . GLY B 1 319 ? 30.217 -50.623 -41.245 1.00 52.89 318 GLY B C 1
ATOM 5636 O O . GLY B 1 319 ? 29.537 -50.716 -40.240 1.00 52.68 318 GLY B O 1
ATOM 5637 N N . SER B 1 320 ? 29.782 -50.960 -42.454 1.00 51.16 319 SER B N 1
ATOM 5638 C CA . SER B 1 320 ? 28.450 -51.494 -42.711 1.00 41.76 319 SER B CA 1
ATOM 5639 C C . SER B 1 320 ? 28.179 -52.858 -42.114 1.00 39.91 319 SER B C 1
ATOM 5640 O O . SER B 1 320 ? 27.087 -53.141 -41.675 1.00 40.02 319 SER B O 1
ATOM 5643 N N . SER B 1 321 ? 29.170 -53.725 -42.147 1.00 45.35 320 SER B N 1
ATOM 5644 C CA . SER B 1 321 ? 28.958 -55.113 -41.791 1.00 41.08 320 SER B CA 1
ATOM 5645 C C . SER B 1 321 ? 28.500 -55.259 -40.355 1.00 44.61 320 SER B C 1
ATOM 5646 O O . SER B 1 321 ? 27.630 -56.061 -40.055 1.00 35.22 320 SER B O 1
ATOM 5649 N N . PHE B 1 322 ? 29.101 -54.476 -39.470 1.00 47.35 321 PHE B N 1
ATOM 5650 C CA . PHE B 1 322 ? 28.802 -54.541 -38.052 1.00 39.17 321 PHE B CA 1
ATOM 5651 C C . PHE B 1 322 ? 27.362 -54.156 -37.818 1.00 42.85 321 PHE B C 1
ATOM 5652 O O . PHE B 1 322 ? 26.652 -54.786 -37.050 1.00 37.09 321 PHE B O 1
ATOM 5660 N N . LEU B 1 323 ? 26.933 -53.116 -38.511 1.00 37.16 322 LEU B N 1
ATOM 5661 C CA . LEU B 1 323 ? 25.591 -52.608 -38.378 1.00 36.69 322 LEU B CA 1
ATOM 5662 C C . LEU B 1 323 ? 24.576 -53.631 -38.827 1.00 39.01 322 LEU B C 1
ATOM 5663 O O . LEU B 1 323 ? 23.525 -53.775 -38.232 1.00 40.47 322 LEU B O 1
ATOM 5668 N N . GLU B 1 324 ? 24.885 -54.329 -39.902 1.00 42.49 323 GLU B N 1
ATOM 5669 C CA . GLU B 1 324 ? 23.991 -55.344 -40.408 1.00 43.23 323 GLU B CA 1
ATOM 5670 C C . GLU B 1 324 ? 23.805 -56.502 -39.446 1.00 43.48 323 GLU B C 1
ATOM 5671 O O . GLU B 1 324 ? 22.697 -56.940 -39.211 1.00 38.28 323 GLU B O 1
ATOM 5677 N N . ARG B 1 325 ? 24.901 -56.983 -38.880 1.00 45.40 324 ARG B N 1
ATOM 5678 C CA . ARG B 1 325 ? 24.872 -58.115 -37.967 1.00 38.24 324 ARG B CA 1
ATOM 5679 C C . ARG B 1 325 ? 24.127 -57.837 -36.681 1.00 45.85 324 ARG B C 1
ATOM 5680 O O . ARG B 1 325 ? 23.483 -58.711 -36.128 1.00 42.08 324 ARG B O 1
ATOM 5688 N N . THR B 1 326 ? 24.280 -56.624 -36.175 1.00 47.79 325 THR B N 1
ATOM 5689 C CA . THR B 1 326 ? 23.727 -56.244 -34.888 1.00 39.52 325 THR B CA 1
ATOM 5690 C C . THR B 1 326 ? 22.422 -55.510 -35.027 1.00 43.43 325 THR B C 1
ATOM 5691 O O . THR B 1 326 ? 21.907 -54.988 -34.066 1.00 45.58 325 THR B O 1
ATOM 5695 N N . LYS B 1 327 ? 21.878 -55.485 -36.228 1.00 51.46 326 LYS B N 1
ATOM 5696 C CA . LYS B 1 327 ? 20.704 -54.689 -36.508 1.00 44.16 326 LYS B CA 1
ATOM 5697 C C . LYS B 1 327 ? 19.571 -55.125 -35.618 1.00 47.61 326 LYS B C 1
ATOM 5698 O O . LYS B 1 327 ? 18.790 -54.313 -35.144 1.00 43.92 326 LYS B O 1
ATOM 5704 N N . ASN B 1 328 ? 19.464 -56.423 -35.413 1.00 50.05 327 ASN B N 1
ATOM 5705 C CA . ASN B 1 328 ? 18.406 -56.965 -34.588 1.00 47.74 327 ASN B CA 1
ATOM 5706 C C . ASN B 1 328 ? 18.460 -56.541 -33.130 1.00 48.74 327 ASN B C 1
ATOM 5707 O O . ASN B 1 328 ? 17.435 -56.276 -32.528 1.00 60.18 327 ASN B O 1
ATOM 5709 N N . ARG B 1 329 ? 19.647 -56.518 -32.545 1.00 46.20 328 ARG B N 1
ATOM 5710 C CA . ARG B 1 329 ? 19.770 -56.185 -31.135 1.00 42.00 328 ARG B CA 1
ATOM 5711 C C . ARG B 1 329 ? 20.449 -54.871 -30.800 1.00 43.05 328 ARG B C 1
ATOM 5712 O O . ARG B 1 329 ? 20.678 -54.591 -29.642 1.00 44.15 328 ARG B O 1
ATOM 5720 N N . GLY B 1 330 ? 20.785 -54.065 -31.789 1.00 37.45 329 GLY B N 1
ATOM 5721 C CA . GLY B 1 330 ? 21.494 -52.843 -31.490 1.00 34.56 329 GLY B CA 1
ATOM 5722 C C . GLY B 1 330 ? 21.029 -51.635 -32.247 1.00 38.96 329 GLY B C 1
ATOM 5723 O O . GLY B 1 330 ? 20.527 -51.750 -33.343 1.00 37.97 329 GLY B O 1
ATOM 5724 N N . VAL B 1 331 ? 21.188 -50.469 -31.645 1.00 39.89 330 VAL B N 1
ATOM 5725 C CA . VAL B 1 331 ? 20.995 -49.216 -32.347 1.00 35.70 330 VAL B CA 1
ATOM 5726 C C . VAL B 1 331 ? 22.195 -48.333 -32.136 1.00 32.61 330 VAL B C 1
ATOM 5727 O O . VAL B 1 331 ? 22.682 -48.208 -31.038 1.00 31.03 330 VAL B O 1
ATOM 5731 N N . VAL B 1 332 ? 22.682 -47.724 -33.197 1.00 33.00 331 VAL B N 1
ATOM 5732 C CA . VAL B 1 332 ? 23.729 -46.749 -33.037 1.00 35.35 331 VAL B CA 1
ATOM 5733 C C . VAL B 1 332 ? 23.202 -45.403 -33.456 1.00 35.91 331 VAL B C 1
ATOM 5734 O O . VAL B 1 332 ? 22.775 -45.220 -34.579 1.00 43.65 331 VAL B O 1
ATOM 5738 N N . ILE B 1 333 ? 23.269 -44.453 -32.540 1.00 37.61 332 ILE B N 1
ATOM 5739 C CA . ILE B 1 333 ? 22.821 -43.105 -32.791 1.00 28.19 332 ILE B CA 1
ATOM 5740 C C . ILE B 1 333 ? 24.068 -42.289 -32.947 1.00 33.22 332 ILE B C 1
ATOM 5741 O O . ILE B 1 333 ? 24.964 -42.363 -32.132 1.00 33.87 332 ILE B O 1
ATOM 5746 N N . LYS B 1 334 ? 24.124 -41.513 -34.013 1.00 37.07 333 LYS B N 1
ATOM 5747 C CA . LYS B 1 334 ? 25.262 -40.662 -34.271 1.00 35.84 333 LYS B CA 1
ATOM 5748 C C . LYS B 1 334 ? 24.874 -39.260 -33.908 1.00 32.17 333 LYS B C 1
ATOM 5749 O O . LYS B 1 334 ? 23.800 -38.815 -34.242 1.00 41.21 333 LYS B O 1
ATOM 5755 N N . GLY B 1 335 ? 25.744 -38.568 -33.196 1.00 43.16 334 GLY B N 1
ATOM 5756 C CA . GLY B 1 335 ? 25.427 -37.240 -32.730 1.00 31.64 334 GLY B CA 1
ATOM 5757 C C . GLY B 1 335 ? 24.849 -37.230 -31.345 1.00 33.49 334 GLY B C 1
ATOM 5758 O O . GLY B 1 335 ? 25.029 -38.166 -30.595 1.00 33.00 334 GLY B O 1
ATOM 5759 N N . TRP B 1 336 ? 24.202 -36.130 -31.001 1.00 40.22 335 TRP B N 1
ATOM 5760 C CA . TRP B 1 336 ? 23.639 -35.917 -29.682 1.00 30.77 335 TRP B CA 1
ATOM 5761 C C . TRP B 1 336 ? 22.413 -36.749 -29.346 1.00 32.28 335 TRP B C 1
ATOM 5762 O O . TRP B 1 336 ? 21.600 -37.056 -30.192 1.00 32.18 335 TRP B O 1
ATOM 5773 N N . ALA B 1 337 ? 22.295 -37.093 -28.076 1.00 41.78 336 ALA B N 1
ATOM 5774 C CA . ALA B 1 337 ? 21.114 -37.740 -27.539 1.00 37.43 336 ALA B CA 1
ATOM 5775 C C . ALA B 1 337 ? 20.814 -37.155 -26.171 1.00 36.49 336 ALA B C 1
ATOM 5776 O O . ALA B 1 337 ? 21.673 -36.555 -25.552 1.00 40.43 336 ALA B O 1
ATOM 5778 N N . ASP B 1 338 ? 19.607 -37.388 -25.679 1.00 34.83 337 ASP B N 1
ATOM 5779 C CA . ASP B 1 338 ? 19.257 -36.968 -24.301 1.00 42.52 337 ASP B CA 1
ATOM 5780 C C . ASP B 1 338 ? 19.597 -38.159 -23.408 1.00 41.86 337 ASP B C 1
ATOM 5781 O O . ASP B 1 338 ? 18.766 -39.044 -23.272 1.00 41.49 337 ASP B O 1
ATOM 5786 N N . GLN B 1 339 ? 20.818 -38.173 -22.879 1.00 37.05 338 GLN B N 1
ATOM 5787 C CA . GLN B 1 339 ? 21.395 -39.308 -22.114 1.00 40.41 338 GLN B CA 1
ATOM 5788 C C . GLN B 1 339 ? 20.709 -39.536 -20.779 1.00 35.25 338 GLN B C 1
ATOM 5789 O O . GLN B 1 339 ? 20.508 -40.678 -20.433 1.00 33.28 338 GLN B O 1
ATOM 5795 N N . GLU B 1 340 ? 20.382 -38.467 -20.075 1.00 36.19 339 GLU B N 1
ATOM 5796 C CA . GLU B 1 340 ? 19.758 -38.612 -18.739 1.00 34.47 339 GLU B CA 1
ATOM 5797 C C . GLU B 1 340 ? 18.398 -39.281 -18.908 1.00 35.24 339 GLU B C 1
ATOM 5798 O O . GLU B 1 340 ? 18.063 -40.126 -18.092 1.00 28.24 339 GLU B O 1
ATOM 5804 N N . ARG B 1 341 ? 17.653 -38.897 -19.940 1.00 38.27 340 ARG B N 1
ATOM 5805 C CA . ARG B 1 341 ? 16.371 -39.509 -20.223 1.00 33.40 340 ARG B CA 1
ATOM 5806 C C . ARG B 1 341 ? 16.506 -40.975 -20.582 1.00 31.33 340 ARG B C 1
ATOM 5807 O O . ARG B 1 341 ? 15.688 -41.780 -20.194 1.00 23.58 340 ARG B O 1
ATOM 5815 N N . ILE B 1 342 ? 17.520 -41.309 -21.365 1.00 32.55 341 ILE B N 1
ATOM 5816 C CA . ILE B 1 342 ? 17.768 -42.696 -21.722 1.00 34.22 341 ILE B CA 1
ATOM 5817 C C . ILE B 1 342 ? 18.159 -43.596 -20.560 1.00 35.32 341 ILE B C 1
ATOM 5818 O O . ILE B 1 342 ? 17.685 -44.707 -20.443 1.00 37.08 341 ILE B O 1
ATOM 5823 N N . LEU B 1 343 ? 19.025 -43.110 -19.694 1.00 33.84 342 LEU B N 1
ATOM 5824 C CA . LEU B 1 343 ? 19.499 -43.893 -18.573 1.00 31.41 342 LEU B CA 1
ATOM 5825 C C . LEU B 1 343 ? 18.349 -44.225 -17.646 1.00 34.17 342 LEU B C 1
ATOM 5826 O O . LEU B 1 343 ? 18.309 -45.274 -17.030 1.00 33.57 342 LEU B O 1
ATOM 5831 N N . ALA B 1 344 ? 17.433 -43.279 -17.541 1.00 34.55 343 ALA B N 1
ATOM 5832 C CA . ALA B 1 344 ? 16.238 -43.366 -16.718 1.00 32.25 343 ALA B CA 1
ATOM 5833 C C . ALA B 1 344 ? 15.261 -44.440 -17.172 1.00 35.26 343 ALA B C 1
ATOM 5834 O O . ALA B 1 344 ? 14.369 -44.826 -16.430 1.00 31.03 343 ALA B O 1
ATOM 5836 N N . HIS B 1 345 ? 15.390 -44.861 -18.422 1.00 34.33 344 HIS B N 1
ATOM 5837 C CA . HIS B 1 345 ? 14.502 -45.836 -19.029 1.00 34.45 344 HIS B CA 1
ATOM 5838 C C . HIS B 1 345 ? 14.608 -47.225 -18.425 1.00 36.74 344 HIS B C 1
ATOM 5839 O O . HIS B 1 345 ? 15.656 -47.651 -17.998 1.00 39.06 344 HIS B O 1
ATOM 5846 N N . SER B 1 346 ? 13.489 -47.927 -18.409 1.00 40.35 345 SER B N 1
ATOM 5847 C CA . SER B 1 346 ? 13.379 -49.238 -17.798 1.00 40.47 345 SER B CA 1
ATOM 5848 C C . SER B 1 346 ? 14.299 -50.228 -18.484 1.00 46.52 345 SER B C 1
ATOM 5849 O O . SER B 1 346 ? 14.812 -51.149 -17.865 1.00 43.96 345 SER B O 1
ATOM 5852 N N . ALA B 1 347 ? 14.451 -50.040 -19.785 1.00 42.05 346 ALA B N 1
ATOM 5853 C CA . ALA B 1 347 ? 15.286 -50.858 -20.647 1.00 35.69 346 ALA B CA 1
ATOM 5854 C C . ALA B 1 347 ? 16.778 -50.851 -20.325 1.00 32.21 346 ALA B C 1
ATOM 5855 O O . ALA B 1 347 ? 17.437 -51.848 -20.501 1.00 27.55 346 ALA B O 1
ATOM 5857 N N . ILE B 1 348 ? 17.323 -49.716 -19.914 1.00 32.20 347 ILE B N 1
ATOM 5858 C CA . ILE B 1 348 ? 18.757 -49.611 -19.687 1.00 34.37 347 ILE B CA 1
ATOM 5859 C C . ILE B 1 348 ? 19.247 -50.492 -18.539 1.00 34.40 347 ILE B C 1
ATOM 5860 O O . ILE B 1 348 ? 18.702 -50.461 -17.451 1.00 31.71 347 ILE B O 1
ATOM 5865 N N . GLY B 1 349 ? 20.290 -51.274 -18.791 1.00 29.60 348 GLY B N 1
ATOM 5866 C CA . GLY B 1 349 ? 20.844 -52.148 -17.777 1.00 28.76 348 GLY B CA 1
ATOM 5867 C C . GLY B 1 349 ? 22.306 -51.943 -17.459 1.00 32.19 348 GLY B C 1
ATOM 5868 O O . GLY B 1 349 ? 22.832 -52.532 -16.542 1.00 26.52 348 GLY B O 1
ATOM 5869 N N . GLY B 1 350 ? 22.988 -51.141 -18.253 1.00 31.23 349 GLY B N 1
ATOM 5870 C CA . GLY B 1 350 ? 24.379 -50.862 -17.997 1.00 29.35 349 GLY B CA 1
ATOM 5871 C C . GLY B 1 350 ? 24.821 -49.619 -18.705 1.00 32.37 349 GLY B C 1
ATOM 5872 O O . GLY B 1 350 ? 24.217 -49.226 -19.682 1.00 29.09 349 GLY B O 1
ATOM 5873 N N . PHE B 1 351 ? 25.886 -49.008 -18.217 1.00 27.89 350 PHE B N 1
ATOM 5874 C CA . PHE B 1 351 ? 26.423 -47.820 -18.843 1.00 24.88 350 PHE B CA 1
ATOM 5875 C C . PHE B 1 351 ? 27.911 -47.942 -19.061 1.00 22.86 350 PHE B C 1
ATOM 5876 O O . PHE B 1 351 ? 28.652 -48.065 -18.124 1.00 28.95 350 PHE B O 1
ATOM 5884 N N . VAL B 1 352 ? 28.364 -47.833 -20.294 1.00 21.06 351 VAL B N 1
ATOM 5885 C CA . VAL B 1 352 ? 29.787 -47.794 -20.535 1.00 28.09 351 VAL B CA 1
ATOM 5886 C C . VAL B 1 352 ? 30.070 -46.340 -20.733 1.00 28.78 351 VAL B C 1
ATOM 5887 O O . VAL B 1 352 ? 29.564 -45.746 -21.651 1.00 29.74 351 VAL B O 1
ATOM 5891 N N . SER B 1 353 ? 30.886 -45.772 -19.862 1.00 28.80 352 SER B N 1
ATOM 5892 C CA . SER B 1 353 ? 31.000 -44.336 -19.737 1.00 27.71 352 SER B CA 1
ATOM 5893 C C . SER B 1 353 ? 32.432 -43.871 -19.792 1.00 30.88 352 SER B C 1
ATOM 5894 O O . SER B 1 353 ? 33.337 -44.613 -19.475 1.00 31.16 352 SER B O 1
ATOM 5897 N N . HIS B 1 354 ? 32.619 -42.631 -20.219 1.00 30.70 353 HIS B N 1
ATOM 5898 C CA . HIS B 1 354 ? 33.920 -41.997 -20.238 1.00 33.13 353 HIS B CA 1
ATOM 5899 C C . HIS B 1 354 ? 34.253 -41.463 -18.879 1.00 28.64 353 HIS B C 1
ATOM 5900 O O . HIS B 1 354 ? 35.351 -41.023 -18.647 1.00 32.54 353 HIS B O 1
ATOM 5907 N N . CYS B 1 355 ? 33.291 -41.520 -17.977 1.00 24.44 354 CYS B N 1
ATOM 5908 C CA . CYS B 1 355 ? 33.471 -41.066 -16.610 1.00 22.09 354 CYS B CA 1
ATOM 5909 C C . CYS B 1 355 ? 33.780 -39.607 -16.403 1.00 25.59 354 CYS B C 1
ATOM 5910 O O . CYS B 1 355 ? 34.547 -39.251 -15.530 1.00 20.81 354 CYS B O 1
ATOM 5913 N N . GLY B 1 356 ? 33.134 -38.766 -17.191 1.00 28.57 355 GLY B N 1
ATOM 5914 C CA . GLY B 1 356 ? 33.061 -37.354 -16.921 1.00 31.63 355 GLY B CA 1
ATOM 5915 C C . GLY B 1 356 ? 32.139 -37.237 -15.740 1.00 28.41 355 GLY B C 1
ATOM 5916 O O . GLY B 1 356 ? 31.260 -38.050 -15.580 1.00 24.34 355 GLY B O 1
ATOM 5917 N N . TRP B 1 357 ? 32.333 -36.241 -14.902 1.00 23.60 356 TRP B N 1
ATOM 5918 C CA . TRP B 1 357 ? 31.602 -36.197 -13.656 1.00 27.74 356 TRP B CA 1
ATOM 5919 C C . TRP B 1 357 ? 30.084 -36.081 -13.785 1.00 31.29 356 TRP B C 1
ATOM 5920 O O . TRP B 1 357 ? 29.358 -36.673 -13.016 1.00 27.20 356 TRP B O 1
ATOM 5931 N N . ASN B 1 358 ? 29.605 -35.306 -14.737 1.00 23.59 357 ASN B N 1
ATOM 5932 C CA . ASN B 1 358 ? 28.186 -35.118 -14.854 1.00 22.12 357 ASN B CA 1
ATOM 5933 C C . ASN B 1 358 ? 27.532 -36.449 -15.127 1.00 25.25 357 ASN B C 1
ATOM 5934 O O . ASN B 1 358 ? 26.489 -36.756 -14.598 1.00 28.63 357 ASN B O 1
ATOM 5939 N N . SER B 1 359 ? 28.151 -37.229 -15.986 1.00 22.57 358 SER B N 1
ATOM 5940 C CA . SER B 1 359 ? 27.687 -38.551 -16.338 1.00 23.55 358 SER B CA 1
ATOM 5941 C C . SER B 1 359 ? 27.705 -39.578 -15.212 1.00 28.00 358 SER B C 1
ATOM 5942 O O . SER B 1 359 ? 26.819 -40.408 -15.115 1.00 23.58 358 SER B O 1
ATOM 5945 N N . VAL B 1 360 ? 28.736 -39.540 -14.385 1.00 28.49 359 VAL B N 1
ATOM 5946 C CA . VAL B 1 360 ? 28.838 -40.459 -13.265 1.00 22.14 359 VAL B CA 1
ATOM 5947 C C . VAL B 1 360 ? 27.690 -40.239 -12.310 1.00 22.41 359 VAL B C 1
ATOM 5948 O O . VAL B 1 360 ? 27.086 -41.176 -11.831 1.00 19.95 359 VAL B O 1
ATOM 5952 N N . VAL B 1 361 ? 27.385 -38.984 -12.048 1.00 17.35 360 VAL B N 1
ATOM 5953 C CA . VAL B 1 361 ? 26.322 -38.640 -11.132 1.00 17.64 360 VAL B CA 1
ATOM 5954 C C . VAL B 1 361 ? 24.968 -39.079 -11.623 1.00 25.08 360 VAL B C 1
ATOM 5955 O O . VAL B 1 361 ? 24.148 -39.553 -10.862 1.00 25.18 360 VAL B O 1
ATOM 5959 N N . GLU B 1 362 ? 24.727 -38.928 -12.907 1.00 20.58 361 GLU B N 1
ATOM 5960 C CA . GLU B 1 362 ? 23.469 -39.363 -13.456 1.00 22.19 361 GLU B CA 1
ATOM 5961 C C . GLU B 1 362 ? 23.327 -40.862 -13.286 1.00 21.95 361 GLU B C 1
ATOM 5962 O O . GLU B 1 362 ? 22.271 -41.355 -12.964 1.00 24.28 361 GLU B O 1
ATOM 5968 N N . ALA B 1 363 ? 24.396 -41.595 -13.524 1.00 20.06 362 ALA B N 1
ATOM 5969 C CA . ALA B 1 363 ? 24.375 -43.029 -13.307 1.00 22.81 362 ALA B CA 1
ATOM 5970 C C . ALA B 1 363 ? 24.177 -43.412 -11.853 1.00 27.23 362 ALA B C 1
ATOM 5971 O O . ALA B 1 363 ? 23.437 -44.330 -11.550 1.00 24.91 362 ALA B O 1
ATOM 5973 N N . ALA B 1 364 ? 24.864 -42.725 -10.953 1.00 24.11 363 ALA B N 1
ATOM 5974 C CA . ALA B 1 364 ? 24.709 -42.976 -9.535 1.00 19.14 363 ALA B CA 1
ATOM 5975 C C . ALA B 1 364 ? 23.331 -42.611 -9.096 1.00 24.05 363 ALA B C 1
ATOM 5976 O O . ALA B 1 364 ? 22.684 -43.316 -8.353 1.00 27.10 363 ALA B O 1
ATOM 5978 N N . LYS B 1 365 ? 22.891 -41.461 -9.576 1.00 24.95 364 LYS B N 1
ATOM 5979 C CA . LYS B 1 365 ? 21.562 -40.904 -9.243 1.00 24.99 364 LYS B CA 1
ATOM 5980 C C . LYS B 1 365 ? 20.456 -41.819 -9.775 1.00 21.89 364 LYS B C 1
ATOM 5981 O O . LYS B 1 365 ? 19.473 -42.010 -9.074 1.00 25.26 364 LYS B O 1
ATOM 5987 N N . LEU B 1 366 ? 20.650 -42.390 -10.959 1.00 25.22 365 LEU B N 1
ATOM 5988 C CA . LEU B 1 366 ? 19.665 -43.251 -11.579 1.00 25.65 365 LEU B CA 1
ATOM 5989 C C . LEU B 1 366 ? 19.914 -44.729 -11.369 1.00 27.23 365 LEU B C 1
ATOM 5990 O O . LEU B 1 366 ? 19.177 -45.548 -11.877 1.00 22.10 365 LEU B O 1
ATOM 5995 N N . GLY B 1 367 ? 20.947 -45.065 -10.617 1.00 25.27 366 GLY B N 1
ATOM 5996 C CA . GLY B 1 367 ? 21.294 -46.448 -10.352 1.00 28.69 366 GLY B CA 1
ATOM 5997 C C . GLY B 1 367 ? 21.622 -47.381 -11.503 1.00 26.87 366 GLY B C 1
ATOM 5998 O O . GLY B 1 367 ? 21.193 -48.515 -11.523 1.00 31.20 366 GLY B O 1
ATOM 5999 N N . VAL B 1 368 ? 22.394 -46.906 -12.463 1.00 24.58 367 VAL B N 1
ATOM 6000 C CA . VAL B 1 368 ? 22.796 -47.740 -13.577 1.00 28.77 367 VAL B CA 1
ATOM 6001 C C . VAL B 1 368 ? 24.247 -48.183 -13.443 1.00 30.07 367 VAL B C 1
ATOM 6002 O O . VAL B 1 368 ? 25.133 -47.369 -13.266 1.00 29.53 367 VAL B O 1
ATOM 6006 N N . PRO B 1 369 ? 24.484 -49.484 -13.529 1.00 25.15 368 PRO B N 1
ATOM 6007 C CA . PRO B 1 369 ? 25.828 -50.027 -13.360 1.00 27.23 368 PRO B CA 1
ATOM 6008 C C . PRO B 1 369 ? 26.759 -49.612 -14.472 1.00 29.56 368 PRO B C 1
ATOM 6009 O O . PRO B 1 369 ? 26.383 -49.594 -15.626 1.00 30.35 368 PRO B O 1
ATOM 6013 N N . VAL B 1 370 ? 27.989 -49.304 -14.101 1.00 32.49 369 VAL B N 1
ATOM 6014 C CA . VAL B 1 370 ? 28.947 -48.673 -14.986 1.00 29.26 369 VAL B CA 1
ATOM 6015 C C . VAL B 1 370 ? 30.171 -49.530 -15.228 1.00 28.12 369 VAL B C 1
ATOM 6016 O O . VAL B 1 370 ? 30.714 -50.118 -14.316 1.00 27.41 369 VAL B O 1
ATOM 6020 N N . LEU B 1 371 ? 30.589 -49.594 -16.479 1.00 22.62 370 LEU B N 1
ATOM 6021 C CA . LEU B 1 371 ? 31.919 -50.036 -16.817 1.00 26.12 370 LEU B CA 1
ATOM 6022 C C . LEU B 1 371 ? 32.632 -48.781 -17.214 1.00 31.91 370 LEU B C 1
ATOM 6023 O O . LEU B 1 371 ? 32.203 -48.089 -18.105 1.00 28.31 370 LEU B O 1
ATOM 6028 N N . ALA B 1 372 ? 33.733 -48.497 -16.540 1.00 28.83 371 ALA B N 1
ATOM 6029 C CA . ALA B 1 372 ? 34.395 -47.218 -16.649 1.00 29.14 371 ALA B CA 1
ATOM 6030 C C . ALA B 1 372 ? 35.502 -47.245 -17.676 1.00 36.91 371 ALA B C 1
ATOM 6031 O O . ALA B 1 372 ? 36.342 -48.121 -17.661 1.00 39.14 371 ALA B O 1
ATOM 6033 N N . TRP B 1 373 ? 35.486 -46.269 -18.567 1.00 28.16 372 TRP B N 1
ATOM 6034 C CA . TRP B 1 373 ? 36.546 -46.202 -19.591 1.00 32.08 372 TRP B CA 1
ATOM 6035 C C . TRP B 1 373 ? 36.927 -44.747 -19.805 1.00 29.99 372 TRP B C 1
ATOM 6036 O O . TRP B 1 373 ? 36.597 -44.204 -20.841 1.00 31.80 372 TRP B O 1
ATOM 6047 N N . PRO B 1 374 ? 37.650 -44.133 -18.859 1.00 30.07 373 PRO B N 1
ATOM 6048 C CA . PRO B 1 374 ? 38.036 -42.741 -18.976 1.00 29.04 373 PRO B CA 1
ATOM 6049 C C . PRO B 1 374 ? 39.247 -42.519 -19.882 1.00 29.65 373 PRO B C 1
ATOM 6050 O O . PRO B 1 374 ? 40.250 -43.097 -19.664 1.00 32.26 373 PRO B O 1
ATOM 6054 N N . PRO B 1 375 ? 39.137 -41.674 -20.920 1.00 32.41 374 PRO B N 1
ATOM 6055 C CA . PRO B 1 375 ? 40.247 -41.424 -21.812 1.00 34.18 374 PRO B CA 1
ATOM 6056 C C . PRO B 1 375 ? 41.106 -40.171 -21.586 1.00 30.16 374 PRO B C 1
ATOM 6057 O O . PRO B 1 375 ? 42.251 -40.228 -21.868 1.00 33.25 374 PRO B O 1
ATOM 6061 N N . HIS B 1 376 ? 40.525 -39.076 -21.104 1.00 27.43 375 HIS B N 1
ATOM 6062 C CA . HIS B 1 376 ? 41.279 -37.813 -20.953 1.00 31.08 375 HIS B CA 1
ATOM 6063 C C . HIS B 1 376 ? 40.920 -37.087 -19.661 1.00 36.06 375 HIS B C 1
ATOM 6064 O O . HIS B 1 376 ? 39.940 -37.438 -19.057 1.00 36.72 375 HIS B O 1
ATOM 6071 N N . GLY B 1 377 ? 41.780 -36.162 -19.251 1.00 30.90 376 GLY B N 1
ATOM 6072 C CA . GLY B 1 377 ? 41.527 -35.201 -18.208 1.00 20.75 376 GLY B CA 1
ATOM 6073 C C . GLY B 1 377 ? 41.192 -35.700 -16.829 1.00 34.49 376 GLY B C 1
ATOM 6074 O O . GLY B 1 377 ? 41.871 -36.543 -16.276 1.00 44.31 376 GLY B O 1
ATOM 6075 N N . ASP B 1 378 ? 40.193 -35.133 -16.165 1.00 32.00 377 ASP B N 1
ATOM 6076 C CA . ASP B 1 378 ? 39.985 -35.603 -14.770 1.00 32.95 377 ASP B CA 1
ATOM 6077 C C . ASP B 1 378 ? 39.236 -36.929 -14.789 1.00 33.33 377 ASP B C 1
ATOM 6078 O O . ASP B 1 378 ? 39.061 -37.508 -13.736 1.00 35.59 377 ASP B O 1
ATOM 6083 N N . GLN B 1 379 ? 38.844 -37.390 -15.967 1.00 29.36 378 GLN B N 1
ATOM 6084 C CA . GLN B 1 379 ? 38.065 -38.600 -16.045 1.00 29.65 378 GLN B CA 1
ATOM 6085 C C . GLN B 1 379 ? 38.675 -39.819 -15.370 1.00 30.77 378 GLN B C 1
ATOM 6086 O O . GLN B 1 379 ? 37.950 -40.658 -14.876 1.00 29.24 378 GLN B O 1
ATOM 6092 N N . ARG B 1 380 ? 39.989 -39.971 -15.402 1.00 34.26 379 ARG B N 1
ATOM 6093 C CA . ARG B 1 380 ? 40.615 -41.098 -14.713 1.00 27.76 379 ARG B CA 1
ATOM 6094 C C . ARG B 1 380 ? 40.439 -41.063 -13.194 1.00 31.96 379 ARG B C 1
ATOM 6095 O O . ARG B 1 380 ? 40.219 -42.072 -12.570 1.00 26.72 379 ARG B O 1
ATOM 6103 N N . VAL B 1 381 ? 40.534 -39.887 -12.607 1.00 30.67 380 VAL B N 1
ATOM 6104 C CA . VAL B 1 381 ? 40.259 -39.718 -11.194 1.00 30.18 380 VAL B CA 1
ATOM 6105 C C . VAL B 1 381 ? 38.805 -40.027 -10.857 1.00 33.41 380 VAL B C 1
ATOM 6106 O O . VAL B 1 381 ? 38.512 -40.594 -9.823 1.00 28.25 380 VAL B O 1
ATOM 6110 N N . ASN B 1 382 ? 37.897 -39.632 -11.738 1.00 29.41 381 ASN B N 1
ATOM 6111 C CA . ASN B 1 382 ? 36.478 -39.875 -11.569 1.00 20.80 381 ASN B CA 1
ATOM 6112 C C . ASN B 1 382 ? 36.163 -41.352 -11.548 1.00 27.62 381 ASN B C 1
ATOM 6113 O O . ASN B 1 382 ? 35.286 -41.785 -10.841 1.00 27.42 381 ASN B O 1
ATOM 6118 N N . ALA B 1 383 ? 36.859 -42.108 -12.381 1.00 33.32 382 ALA B N 1
ATOM 6119 C CA . ALA B 1 383 ? 36.732 -43.559 -12.464 1.00 30.34 382 ALA B CA 1
ATOM 6120 C C . ALA B 1 383 ? 37.130 -44.199 -11.161 1.00 27.14 382 ALA B C 1
ATOM 6121 O O . ALA B 1 383 ? 36.593 -45.210 -10.768 1.00 28.08 382 ALA B O 1
ATOM 6123 N N . GLU B 1 384 ? 38.095 -43.588 -10.482 1.00 30.33 383 GLU B N 1
ATOM 6124 C CA . GLU B 1 384 ? 38.605 -44.070 -9.174 1.00 28.77 383 GLU B CA 1
ATOM 6125 C C . GLU B 1 384 ? 37.499 -43.920 -8.143 1.00 27.73 383 GLU B C 1
ATOM 6126 O O . GLU B 1 384 ? 37.508 -44.644 -7.174 1.00 34.22 383 GLU B O 1
ATOM 6132 N N . VAL B 1 385 ? 36.679 -42.898 -8.307 1.00 30.29 384 VAL B N 1
ATOM 6133 C CA . VAL B 1 385 ? 35.481 -42.750 -7.491 1.00 26.86 384 VAL B CA 1
ATOM 6134 C C . VAL B 1 385 ? 34.404 -43.773 -7.807 1.00 30.42 384 VAL B C 1
ATOM 6135 O O . VAL B 1 385 ? 33.753 -44.273 -6.917 1.00 35.12 384 VAL B O 1
ATOM 6139 N N . VAL B 1 386 ? 34.215 -44.084 -9.077 1.00 21.01 385 VAL B N 1
ATOM 6140 C CA . VAL B 1 386 ? 33.207 -45.048 -9.469 1.00 21.46 385 VAL B CA 1
ATOM 6141 C C . VAL B 1 386 ? 33.545 -46.388 -8.846 1.00 25.91 385 VAL B C 1
ATOM 6142 O O . VAL B 1 386 ? 32.671 -47.102 -8.402 1.00 32.24 385 VAL B O 1
ATOM 6146 N N . GLU B 1 387 ? 34.823 -46.734 -8.838 1.00 24.17 386 GLU B N 1
ATOM 6147 C CA . GLU B 1 387 ? 35.310 -47.949 -8.204 1.00 26.70 386 GLU B CA 1
ATOM 6148 C C . GLU B 1 387 ? 35.149 -48.009 -6.688 1.00 30.21 386 GLU B C 1
ATOM 6149 O O . GLU B 1 387 ? 34.800 -49.040 -6.148 1.00 35.18 386 GLU B O 1
ATOM 6155 N N . LYS B 1 388 ? 35.436 -46.916 -5.999 1.00 24.61 387 LYS B N 1
ATOM 6156 C CA . LYS B 1 388 ? 35.307 -46.879 -4.553 1.00 27.27 387 LYS B CA 1
ATOM 6157 C C . LYS B 1 388 ? 33.867 -47.057 -4.122 1.00 34.83 387 LYS B C 1
ATOM 6158 O O . LYS B 1 388 ? 33.565 -47.762 -3.175 1.00 29.21 387 LYS B O 1
ATOM 6164 N N . VAL B 1 389 ? 32.985 -46.380 -4.831 1.00 29.90 388 VAL B N 1
ATOM 6165 C CA . VAL B 1 389 ? 31.564 -46.410 -4.576 1.00 21.16 388 VAL B CA 1
ATOM 6166 C C . VAL B 1 389 ? 30.891 -47.750 -4.844 1.00 30.15 388 VAL B C 1
ATOM 6167 O O . VAL B 1 389 ? 29.868 -48.051 -4.259 1.00 31.45 388 VAL B O 1
ATOM 6171 N N . GLY B 1 390 ? 31.435 -48.540 -5.754 1.00 23.91 389 GLY B N 1
ATOM 6172 C CA . GLY B 1 390 ? 30.823 -49.802 -6.103 1.00 23.64 389 GLY B CA 1
ATOM 6173 C C . GLY B 1 390 ? 29.811 -49.643 -7.208 1.00 34.77 389 GLY B C 1
ATOM 6174 O O . GLY B 1 390 ? 29.092 -50.562 -7.534 1.00 33.53 389 GLY B O 1
ATOM 6175 N N . LEU B 1 391 ? 29.755 -48.438 -7.753 1.00 27.17 390 LEU B N 1
ATOM 6176 C CA . LEU B 1 391 ? 28.935 -48.071 -8.906 1.00 28.40 390 LEU B CA 1
ATOM 6177 C C . LEU B 1 391 ? 29.327 -48.750 -10.214 1.00 26.94 390 LEU B C 1
ATOM 6178 O O . LEU B 1 391 ? 28.503 -48.991 -11.070 1.00 20.20 390 LEU B O 1
ATOM 6183 N N . GLY B 1 392 ? 30.614 -48.964 -10.398 1.00 28.47 391 GLY B N 1
ATOM 6184 C CA . GLY B 1 392 ? 31.124 -49.418 -11.671 1.00 25.15 391 GLY B CA 1
ATOM 6185 C C . GLY B 1 392 ? 32.298 -50.365 -11.659 1.00 26.31 391 GLY B C 1
ATOM 6186 O O . GLY B 1 392 ? 32.939 -50.576 -10.646 1.00 31.41 391 GLY B O 1
ATOM 6187 N N . LEU B 1 393 ? 32.563 -50.940 -12.821 1.00 27.83 392 LEU B N 1
ATOM 6188 C CA . LEU B 1 393 ? 33.739 -51.758 -13.040 1.00 26.73 392 LEU B CA 1
ATOM 6189 C C . LEU B 1 393 ? 34.746 -50.959 -13.834 1.00 25.71 392 LEU B C 1
ATOM 6190 O O . LEU B 1 393 ? 34.407 -50.371 -14.831 1.00 31.35 392 LEU B O 1
ATOM 6195 N N . TRP B 1 394 ? 35.981 -50.923 -13.363 1.00 28.20 393 TRP B N 1
ATOM 6196 C CA . TRP B 1 394 ? 37.037 -50.170 -14.004 1.00 26.26 393 TRP B CA 1
ATOM 6197 C C . TRP B 1 394 ? 38.303 -50.979 -14.134 1.00 24.82 393 TRP B C 1
ATOM 6198 O O . TRP B 1 394 ? 38.678 -51.668 -13.215 1.00 33.16 393 TRP B O 1
ATOM 6209 N N . VAL B 1 395 ? 38.970 -50.881 -15.275 1.00 26.25 394 VAL B N 1
ATOM 6210 C CA . VAL B 1 395 ? 40.320 -51.405 -15.423 1.00 24.73 394 VAL B CA 1
ATOM 6211 C C . VAL B 1 395 ? 41.302 -50.260 -15.568 1.00 25.55 394 VAL B C 1
ATOM 6212 O O . VAL B 1 395 ? 41.327 -49.591 -16.576 1.00 26.60 394 VAL B O 1
ATOM 6216 N N . ARG B 1 396 ? 42.156 -50.091 -14.574 1.00 24.06 395 ARG B N 1
ATOM 6217 C CA . ARG B 1 396 ? 43.143 -49.029 -14.534 1.00 25.29 395 ARG B CA 1
ATOM 6218 C C . ARG B 1 396 ? 44.158 -49.127 -15.654 1.00 26.88 395 ARG B C 1
ATOM 6219 O O . ARG B 1 396 ? 44.628 -48.131 -16.154 1.00 30.42 395 ARG B O 1
ATOM 6227 N N . GLY B 1 397 ? 44.502 -50.346 -16.024 1.00 27.03 396 GLY B N 1
ATOM 6228 C CA . GLY B 1 397 ? 45.541 -50.635 -16.989 1.00 32.40 396 GLY B CA 1
ATOM 6229 C C . GLY B 1 397 ? 45.298 -50.146 -18.396 1.00 25.72 396 GLY B C 1
ATOM 6230 O O . GLY B 1 397 ? 46.205 -50.123 -19.207 1.00 30.41 396 GLY B O 1
ATOM 6231 N N . TRP B 1 398 ? 44.058 -49.819 -18.707 1.00 25.78 397 TRP B N 1
ATOM 6232 C CA . TRP B 1 398 ? 43.698 -49.354 -20.034 1.00 24.84 397 TRP B CA 1
ATOM 6233 C C . TRP B 1 398 ? 44.377 -48.053 -20.434 1.00 25.94 397 TRP B C 1
ATOM 6234 O O . TRP B 1 398 ? 44.711 -47.860 -21.591 1.00 37.49 397 TRP B O 1
ATOM 6245 N N . GLY B 1 399 ? 44.553 -47.151 -19.486 1.00 21.14 398 GLY B N 1
ATOM 6246 C CA . GLY B 1 399 ? 45.343 -45.960 -19.709 1.00 25.89 398 GLY B CA 1
ATOM 6247 C C . GLY B 1 399 ? 44.612 -44.821 -20.360 1.00 34.45 398 GLY B C 1
ATOM 6248 O O . GLY B 1 399 ? 43.417 -44.871 -20.539 1.00 36.32 398 GLY B O 1
ATOM 6249 N N . TRP B 1 400 ? 45.341 -43.779 -20.708 1.00 38.44 399 TRP B N 1
ATOM 6250 C CA . TRP B 1 400 ? 44.750 -42.620 -21.339 1.00 31.54 399 TRP B CA 1
ATOM 6251 C C . TRP B 1 400 ? 44.366 -43.018 -22.727 1.00 33.87 399 TRP B C 1
ATOM 6252 O O . TRP B 1 400 ? 44.851 -44.000 -23.230 1.00 40.63 399 TRP B O 1
ATOM 6263 N N . ALA B 1 401 ? 43.460 -42.282 -23.342 1.00 33.43 400 ALA B N 1
ATOM 6264 C CA . ALA B 1 401 ? 43.021 -42.633 -24.674 1.00 34.46 400 ALA B CA 1
ATOM 6265 C C . ALA B 1 401 ? 44.140 -42.525 -25.694 1.00 34.37 400 ALA B C 1
ATOM 6266 O O . ALA B 1 401 ? 44.822 -41.517 -25.787 1.00 32.23 400 ALA B O 1
ATOM 6268 N N . GLY B 1 402 ? 44.283 -43.572 -26.489 1.00 31.09 401 GLY B N 1
ATOM 6269 C CA . GLY B 1 402 ? 45.280 -43.641 -27.533 1.00 40.62 401 GLY B CA 1
ATOM 6270 C C . GLY B 1 402 ? 46.648 -44.139 -27.112 1.00 39.74 401 GLY B C 1
ATOM 6271 O O . GLY B 1 402 ? 47.524 -44.296 -27.942 1.00 40.88 401 GLY B O 1
ATOM 6272 N N . GLU B 1 403 ? 46.838 -44.375 -25.823 1.00 38.93 402 GLU B N 1
ATOM 6273 C CA . GLU B 1 403 ? 48.097 -44.906 -25.327 1.00 38.29 402 GLU B CA 1
ATOM 6274 C C . GLU B 1 403 ? 48.410 -46.327 -25.762 1.00 32.16 402 GLU B C 1
ATOM 6275 O O . GLU B 1 403 ? 49.526 -46.638 -26.145 1.00 39.62 402 GLU B O 1
ATOM 6281 N N . ARG B 1 404 ? 47.420 -47.195 -25.695 1.00 30.32 403 ARG B N 1
ATOM 6282 C CA . ARG B 1 404 ? 47.612 -48.566 -26.092 1.00 31.17 403 ARG B CA 1
ATOM 6283 C C . ARG B 1 404 ? 46.305 -49.084 -26.606 1.00 35.52 403 ARG B C 1
ATOM 6284 O O . ARG B 1 404 ? 45.270 -48.708 -26.113 1.00 48.56 403 ARG B O 1
ATOM 6292 N N . LEU B 1 405 ? 46.335 -49.956 -27.595 1.00 33.03 404 LEU B N 1
ATOM 6293 C CA . LEU B 1 405 ? 45.095 -50.500 -28.109 1.00 33.52 404 LEU B CA 1
ATOM 6294 C C . LEU B 1 405 ? 44.596 -51.574 -27.176 1.00 37.11 404 LEU B C 1
ATOM 6295 O O . LEU B 1 405 ? 45.352 -52.428 -26.755 1.00 39.74 404 LEU B O 1
ATOM 6300 N N . ILE B 1 406 ? 43.319 -51.539 -26.845 1.00 31.00 405 ILE B N 1
ATOM 6301 C CA . ILE B 1 406 ? 42.776 -52.557 -25.977 1.00 33.23 405 ILE B CA 1
ATOM 6302 C C . ILE B 1 406 ? 41.916 -53.480 -26.806 1.00 32.61 405 ILE B C 1
ATOM 6303 O O . ILE B 1 406 ? 41.034 -53.044 -27.512 1.00 39.90 405 ILE B O 1
ATOM 6308 N N . GLY B 1 407 ? 42.202 -54.766 -26.705 1.00 32.61 406 GLY B N 1
ATOM 6309 C CA . GLY B 1 407 ? 41.629 -55.783 -27.550 1.00 33.60 406 GLY B CA 1
ATOM 6310 C C . GLY B 1 407 ? 40.196 -56.133 -27.285 1.00 35.20 406 GLY B C 1
ATOM 6311 O O . GLY B 1 407 ? 39.687 -55.868 -26.216 1.00 27.53 406 GLY B O 1
ATOM 6312 N N . ARG B 1 408 ? 39.554 -56.747 -28.271 1.00 32.66 407 ARG B N 1
ATOM 6313 C CA . ARG B 1 408 ? 38.150 -57.083 -28.181 1.00 32.22 407 ARG B CA 1
ATOM 6314 C C . ARG B 1 408 ? 37.873 -58.032 -27.039 1.00 34.26 407 ARG B C 1
ATOM 6315 O O . ARG B 1 408 ? 36.907 -57.864 -26.314 1.00 35.53 407 ARG B O 1
ATOM 6323 N N . ASP B 1 409 ? 38.727 -59.029 -26.878 1.00 31.90 408 ASP B N 1
ATOM 6324 C CA . ASP B 1 409 ? 38.569 -60.017 -25.820 1.00 31.43 408 ASP B CA 1
ATOM 6325 C C . ASP B 1 409 ? 38.681 -59.435 -24.431 1.00 32.27 408 ASP B C 1
ATOM 6326 O O . ASP B 1 409 ? 37.936 -59.790 -23.544 1.00 27.15 408 ASP B O 1
ATOM 6331 N N . GLU B 1 410 ? 39.635 -58.540 -24.245 1.00 36.38 409 GLU B N 1
ATOM 6332 C CA . GLU B 1 410 ? 39.793 -57.872 -22.968 1.00 30.62 409 GLU B CA 1
ATOM 6333 C C . GLU B 1 410 ? 38.603 -57.009 -22.623 1.00 33.87 409 GLU B C 1
ATOM 6334 O O . GLU B 1 410 ? 38.152 -57.006 -21.493 1.00 44.01 409 GLU B O 1
ATOM 6340 N N . ILE B 1 411 ? 38.109 -56.262 -23.602 1.00 33.96 410 ILE B N 1
ATOM 6341 C CA . ILE B 1 411 ? 36.896 -55.483 -23.438 1.00 31.25 410 ILE B CA 1
ATOM 6342 C C . ILE B 1 411 ? 35.705 -56.385 -23.253 1.00 33.42 410 ILE B C 1
ATOM 6343 O O . ILE B 1 411 ? 34.858 -56.141 -22.420 1.00 29.40 410 ILE B O 1
ATOM 6348 N N . ALA B 1 412 ? 35.671 -57.456 -24.027 1.00 37.20 411 ALA B N 1
ATOM 6349 C CA . ALA B 1 412 ? 34.556 -58.384 -24.011 1.00 35.59 411 ALA B CA 1
ATOM 6350 C C . ALA B 1 412 ? 34.399 -59.017 -22.647 1.00 35.67 411 ALA B C 1
ATOM 6351 O O . ALA B 1 412 ? 33.295 -59.249 -22.206 1.00 30.98 411 ALA B O 1
ATOM 6353 N N . GLU B 1 413 ? 35.512 -59.316 -21.991 1.00 36.21 412 GLU B N 1
ATOM 6354 C CA . GLU B 1 413 ? 35.490 -59.878 -20.656 1.00 29.22 412 GLU B CA 1
ATOM 6355 C C . GLU B 1 413 ? 34.844 -58.944 -19.653 1.00 32.56 412 GLU B C 1
ATOM 6356 O O . GLU B 1 413 ? 34.071 -59.365 -18.815 1.00 31.61 412 GLU B O 1
ATOM 6362 N N . LYS B 1 414 ? 35.177 -57.671 -19.733 1.00 32.23 413 LYS B N 1
ATOM 6363 C CA . LYS B 1 414 ? 34.607 -56.663 -18.857 1.00 29.91 413 LYS B CA 1
ATOM 6364 C C . LYS B 1 414 ? 33.116 -56.469 -19.064 1.00 34.71 413 LYS B C 1
ATOM 6365 O O . LYS B 1 414 ? 32.387 -56.217 -18.127 1.00 38.46 413 LYS B O 1
ATOM 6371 N N . LEU B 1 415 ? 32.687 -56.533 -20.315 1.00 34.98 414 LEU B N 1
ATOM 6372 C CA . LEU B 1 415 ? 31.282 -56.450 -20.678 1.00 28.34 414 LEU B CA 1
ATOM 6373 C C . LEU B 1 415 ? 30.468 -57.608 -20.142 1.00 31.96 414 LEU B C 1
ATOM 6374 O O . LEU B 1 415 ? 29.354 -57.441 -19.707 1.00 35.89 414 LEU B O 1
ATOM 6379 N N . ILE B 1 416 ? 31.022 -58.800 -20.191 1.00 33.99 415 ILE B N 1
ATOM 6380 C CA . ILE B 1 416 ? 30.347 -59.949 -19.631 1.00 36.38 415 ILE B CA 1
ATOM 6381 C C . ILE B 1 416 ? 30.183 -59.802 -18.129 1.00 36.72 415 ILE B C 1
ATOM 6382 O O . ILE B 1 416 ? 29.152 -60.124 -17.577 1.00 33.04 415 ILE B O 1
ATOM 6387 N N . GLU B 1 417 ? 31.206 -59.285 -17.477 1.00 33.38 416 GLU B N 1
ATOM 6388 C CA . GLU B 1 417 ? 31.181 -59.107 -16.048 1.00 30.78 416 GLU B CA 1
ATOM 6389 C C . GLU B 1 417 ? 30.070 -58.161 -15.675 1.00 34.11 416 GLU B C 1
ATOM 6390 O O . GLU B 1 417 ? 29.403 -58.348 -14.676 1.00 32.39 416 GLU B O 1
ATOM 6396 N N . LEU B 1 418 ? 29.877 -57.127 -16.472 1.00 33.31 417 LEU B N 1
ATOM 6397 C CA . LEU B 1 418 ? 28.882 -56.119 -16.162 1.00 35.58 417 LEU B CA 1
ATOM 6398 C C . LEU B 1 418 ? 27.508 -56.746 -16.115 1.00 36.76 417 LEU B C 1
ATOM 6399 O O . LEU B 1 418 ? 26.703 -56.429 -15.257 1.00 40.78 417 LEU B O 1
ATOM 6404 N N . ARG B 1 419 ? 27.254 -57.631 -17.065 1.00 38.38 418 ARG B N 1
ATOM 6405 C CA . ARG B 1 419 ? 26.020 -58.390 -17.170 1.00 34.76 418 ARG B CA 1
ATOM 6406 C C . ARG B 1 419 ? 25.807 -59.327 -16.012 1.00 34.40 418 ARG B C 1
ATOM 6407 O O . ARG B 1 419 ? 24.701 -59.504 -15.541 1.00 38.27 418 ARG B O 1
ATOM 6415 N N . ASN B 1 420 ? 26.875 -59.984 -15.598 1.00 34.35 419 ASN B N 1
ATOM 6416 C CA . ASN B 1 420 ? 26.763 -61.066 -14.652 1.00 29.65 419 ASN B CA 1
ATOM 6417 C C . ASN B 1 420 ? 27.020 -60.704 -13.218 1.00 33.26 419 ASN B C 1
ATOM 6418 O O . ASN B 1 420 ? 26.842 -61.531 -12.350 1.00 46.11 419 ASN B O 1
ATOM 6423 N N . ASP B 1 421 ? 27.410 -59.471 -12.946 1.00 31.94 420 ASP B N 1
ATOM 6424 C CA . ASP B 1 421 ? 27.776 -59.132 -11.588 1.00 33.11 420 ASP B CA 1
ATOM 6425 C C . ASP B 1 421 ? 26.544 -58.772 -10.810 1.00 40.23 420 ASP B C 1
ATOM 6426 O O . ASP B 1 421 ? 26.010 -57.692 -10.947 1.00 40.17 420 ASP B O 1
ATOM 6431 N N . GLU B 1 422 ? 26.085 -59.724 -10.012 1.00 42.11 421 GLU B N 1
ATOM 6432 C CA . GLU B 1 422 ? 24.982 -59.544 -9.090 1.00 41.86 421 GLU B CA 1
ATOM 6433 C C . GLU B 1 422 ? 25.291 -58.585 -7.955 1.00 43.94 421 GLU B C 1
ATOM 6434 O O . GLU B 1 422 ? 24.454 -57.800 -7.557 1.00 46.54 421 GLU B O 1
ATOM 6440 N N . ARG B 1 423 ? 26.495 -58.679 -7.418 1.00 36.45 422 ARG B N 1
ATOM 6441 C CA . ARG B 1 423 ? 26.917 -57.836 -6.311 1.00 39.39 422 ARG B CA 1
ATOM 6442 C C . ARG B 1 423 ? 26.968 -56.382 -6.705 1.00 42.81 422 ARG B C 1
ATOM 6443 O O . ARG B 1 423 ? 26.620 -55.508 -5.929 1.00 37.62 422 ARG B O 1
ATOM 6446 N N . LEU B 1 424 ? 27.419 -56.129 -7.922 1.00 43.81 423 LEU B N 1
ATOM 6447 C CA . LEU B 1 424 ? 27.493 -54.783 -8.437 1.00 33.07 423 LEU B CA 1
ATOM 6448 C C . LEU B 1 424 ? 26.085 -54.234 -8.450 1.00 35.48 423 LEU B C 1
ATOM 6449 O O . LEU B 1 424 ? 25.850 -53.092 -8.105 1.00 35.46 423 LEU B O 1
ATOM 6454 N N . ARG B 1 425 ? 25.138 -55.078 -8.820 1.00 36.91 424 ARG B N 1
ATOM 6455 C CA . ARG B 1 425 ? 23.758 -54.669 -8.918 1.00 41.67 424 ARG B CA 1
ATOM 6456 C C . ARG B 1 425 ? 23.287 -54.206 -7.563 1.00 37.05 424 ARG B C 1
ATOM 6457 O O . ARG B 1 425 ? 22.576 -53.232 -7.457 1.00 32.18 424 ARG B O 1
ATOM 6465 N N . GLU B 1 426 ? 23.686 -54.916 -6.523 1.00 36.60 425 GLU B N 1
ATOM 6466 C CA . GLU B 1 426 ? 23.316 -54.556 -5.173 1.00 40.58 425 GLU B CA 1
ATOM 6467 C C . GLU B 1 426 ? 23.864 -53.203 -4.784 1.00 36.84 425 GLU B C 1
ATOM 6468 O O . GLU B 1 426 ? 23.159 -52.380 -4.250 1.00 32.01 425 GLU B O 1
ATOM 6469 N N . ARG B 1 427 ? 25.138 -52.985 -5.063 1.00 34.91 426 ARG B N 1
ATOM 6470 C CA . ARG B 1 427 ? 25.813 -51.757 -4.704 1.00 31.41 426 ARG B CA 1
ATOM 6471 C C . ARG B 1 427 ? 25.289 -50.558 -5.447 1.00 30.04 426 ARG B C 1
ATOM 6472 O O . ARG B 1 427 ? 25.174 -49.486 -4.897 1.00 27.94 426 ARG B O 1
ATOM 6480 N N . VAL B 1 428 ? 25.004 -50.729 -6.719 1.00 30.52 427 VAL B N 1
ATOM 6481 C CA . VAL B 1 428 ? 24.497 -49.628 -7.500 1.00 29.89 427 VAL B CA 1
ATOM 6482 C C . VAL B 1 428 ? 23.151 -49.195 -6.948 1.00 27.84 427 VAL B C 1
ATOM 6483 O O . VAL B 1 428 ? 22.834 -48.023 -6.907 1.00 30.74 427 VAL B O 1
ATOM 6487 N N . LYS B 1 429 ? 22.356 -50.162 -6.532 1.00 29.89 428 LYS B N 1
ATOM 6488 C CA . LYS B 1 429 ? 21.085 -49.898 -5.888 1.00 25.93 428 LYS B CA 1
ATOM 6489 C C . LYS B 1 429 ? 21.284 -49.164 -4.589 1.00 27.81 428 LYS B C 1
ATOM 6490 O O . LYS B 1 429 ? 20.491 -48.319 -4.233 1.00 33.47 428 LYS B O 1
ATOM 6496 N N . GLU B 1 430 ? 22.316 -49.545 -3.856 1.00 29.29 429 GLU B N 1
ATOM 6497 C CA . GLU B 1 430 ? 22.702 -48.866 -2.636 1.00 30.17 429 GLU B CA 1
ATOM 6498 C C . GLU B 1 430 ? 23.148 -47.455 -2.928 1.00 31.75 429 GLU B C 1
ATOM 6499 O O . GLU B 1 430 ? 22.888 -46.552 -2.170 1.00 30.40 429 GLU B O 1
ATOM 6505 N N . VAL B 1 431 ? 23.858 -47.287 -4.030 1.00 30.26 430 VAL B N 1
ATOM 6506 C CA . VAL B 1 431 ? 24.325 -45.983 -4.471 1.00 31.91 430 VAL B CA 1
ATOM 6507 C C . VAL B 1 431 ? 23.164 -45.073 -4.813 1.00 33.00 430 VAL B C 1
ATOM 6508 O O . VAL B 1 431 ? 23.199 -43.892 -4.538 1.00 36.23 430 VAL B O 1
ATOM 6512 N N . ARG B 1 432 ? 22.149 -45.635 -5.448 1.00 32.41 431 ARG B N 1
ATOM 6513 C CA . ARG B 1 432 ? 20.947 -44.904 -5.810 1.00 30.01 431 ARG B CA 1
ATOM 6514 C C . ARG B 1 432 ? 20.180 -44.406 -4.604 1.00 31.50 431 ARG B C 1
ATOM 6515 O O . ARG B 1 432 ? 19.662 -43.306 -4.601 1.00 32.86 431 ARG B O 1
ATOM 6523 N N . GLU B 1 433 ? 20.090 -45.243 -3.587 1.00 31.05 432 GLU B N 1
ATOM 6524 C CA . GLU B 1 433 ? 19.396 -44.894 -2.376 1.00 33.75 432 GLU B CA 1
ATOM 6525 C C . GLU B 1 433 ? 20.086 -43.735 -1.723 1.00 35.38 432 GLU B C 1
ATOM 6526 O O . GLU B 1 433 ? 19.458 -42.833 -1.211 1.00 37.07 432 GLU B O 1
ATOM 6532 N N . LYS B 1 434 ? 21.402 -43.780 -1.728 1.00 29.29 433 LYS B N 1
ATOM 6533 C CA . LYS B 1 434 ? 22.206 -42.750 -1.114 1.00 26.24 433 LYS B CA 1
ATOM 6534 C C . LYS B 1 434 ? 22.017 -41.424 -1.813 1.00 33.40 433 LYS B C 1
ATOM 6535 O O . LYS B 1 434 ? 22.009 -40.384 -1.186 1.00 35.16 433 LYS B O 1
ATOM 6541 N N . ALA B 1 435 ? 21.914 -41.479 -3.129 1.00 34.08 434 ALA B N 1
ATOM 6542 C CA . ALA B 1 435 ? 21.592 -40.327 -3.951 1.00 34.83 434 ALA B CA 1
ATOM 6543 C C . ALA B 1 435 ? 20.201 -39.791 -3.680 1.00 27.58 434 ALA B C 1
ATOM 6544 O O . ALA B 1 435 ? 19.985 -38.604 -3.681 1.00 27.70 434 ALA B O 1
ATOM 6546 N N . ARG B 1 436 ? 19.254 -40.689 -3.469 1.00 30.01 435 ARG B N 1
ATOM 6547 C CA . ARG B 1 436 ? 17.881 -40.322 -3.192 1.00 29.06 435 ARG B CA 1
ATOM 6548 C C . ARG B 1 436 ? 17.799 -39.534 -1.916 1.00 32.81 435 ARG B C 1
ATOM 6549 O O . ARG B 1 436 ? 17.009 -38.621 -1.791 1.00 32.97 435 ARG B O 1
ATOM 6557 N N . GLU B 1 437 ? 18.597 -39.932 -0.947 1.00 32.39 436 GLU B N 1
ATOM 6558 C CA . GLU B 1 437 ? 18.598 -39.308 0.350 1.00 32.91 436 GLU B CA 1
ATOM 6559 C C . GLU B 1 437 ? 19.015 -37.858 0.319 1.00 35.19 436 GLU B C 1
ATOM 6560 O O . GLU B 1 437 ? 18.490 -37.043 1.049 1.00 38.53 436 GLU B O 1
ATOM 6566 N N . GLU B 1 438 ? 20.003 -37.543 -0.494 1.00 32.06 437 GLU B N 1
ATOM 6567 C CA . GLU B 1 438 ? 20.508 -36.187 -0.582 1.00 31.46 437 GLU B CA 1
ATOM 6568 C C . GLU B 1 438 ? 19.469 -35.242 -1.151 1.00 39.74 437 GLU B C 1
ATOM 6569 O O . GLU B 1 438 ? 19.510 -34.049 -0.908 1.00 39.61 437 GLU B O 1
ATOM 6575 N N . ARG B 1 439 ? 18.553 -35.792 -1.933 1.00 33.96 438 ARG B N 1
ATOM 6576 C CA . ARG B 1 439 ? 17.465 -35.033 -2.529 1.00 34.56 438 ARG B CA 1
ATOM 6577 C C . ARG B 1 439 ? 16.223 -34.880 -1.651 1.00 36.34 438 ARG B C 1
ATOM 6578 O O . ARG B 1 439 ? 15.270 -34.234 -2.040 1.00 38.97 438 ARG B O 1
ATOM 6586 N N . GLU B 1 440 ? 16.238 -35.479 -0.472 1.00 30.01 439 GLU B N 1
ATOM 6587 C CA . GLU B 1 440 ? 15.143 -35.366 0.469 1.00 32.97 439 GLU B CA 1
ATOM 6588 C C . GLU B 1 440 ? 15.138 -33.974 1.062 1.00 36.03 439 GLU B C 1
ATOM 6589 O O . GLU B 1 440 ? 16.126 -33.276 0.991 1.00 34.59 439 GLU B O 1
ATOM 6595 N N . SER B 1 441 ? 14.012 -33.575 1.639 1.00 39.96 440 SER B N 1
ATOM 6596 C CA . SER B 1 441 ? 13.837 -32.232 2.163 1.00 41.43 440 SER B CA 1
ATOM 6597 C C . SER B 1 441 ? 14.797 -31.876 3.280 1.00 37.46 440 SER B C 1
ATOM 6598 O O . SER B 1 441 ? 15.238 -30.749 3.381 1.00 41.67 440 SER B O 1
ATOM 6601 N N . GLY B 1 442 ? 15.084 -32.829 4.146 1.00 27.39 441 GLY B N 1
ATOM 6602 C CA . GLY B 1 442 ? 15.969 -32.594 5.261 1.00 27.59 441 GLY B CA 1
ATOM 6603 C C . GLY B 1 442 ? 17.413 -32.855 4.926 1.00 34.74 441 GLY B C 1
ATOM 6604 O O . GLY B 1 442 ? 18.281 -32.678 5.758 1.00 40.13 441 GLY B O 1
ATOM 6605 N N . GLY B 1 443 ? 17.661 -33.274 3.698 1.00 29.68 442 GLY B N 1
ATOM 6606 C CA . GLY B 1 443 ? 18.986 -33.639 3.251 1.00 27.68 442 GLY B CA 1
ATOM 6607 C C . GLY B 1 443 ? 19.944 -32.482 3.164 1.00 30.34 442 GLY B C 1
ATOM 6608 O O . GLY B 1 443 ? 19.545 -31.343 3.068 1.00 34.05 442 GLY B O 1
ATOM 6609 N N . ILE B 1 444 ? 21.228 -32.786 3.245 1.00 27.09 443 ILE B N 1
ATOM 6610 C CA . ILE B 1 444 ? 22.255 -31.765 3.258 1.00 27.68 443 ILE B CA 1
ATOM 6611 C C . ILE B 1 444 ? 22.282 -30.946 1.981 1.00 34.68 443 ILE B C 1
ATOM 6612 O O . ILE B 1 444 ? 22.404 -29.735 2.016 1.00 36.75 443 ILE B O 1
ATOM 6617 N N . SER B 1 445 ? 22.145 -31.608 0.847 1.00 33.66 444 SER B N 1
ATOM 6618 C CA . SER B 1 445 ? 22.182 -30.915 -0.423 1.00 31.44 444 SER B CA 1
ATOM 6619 C C . SER B 1 445 ? 21.042 -29.934 -0.567 1.00 35.54 444 SER B C 1
ATOM 6620 O O . SER B 1 445 ? 21.231 -28.846 -1.060 1.00 39.84 444 SER B O 1
ATOM 6623 N N . GLU B 1 446 ? 19.855 -30.320 -0.133 1.00 36.16 445 GLU B N 1
ATOM 6624 C CA . GLU B 1 446 ? 18.715 -29.419 -0.145 1.00 35.23 445 GLU B CA 1
ATOM 6625 C C . GLU B 1 446 ? 18.813 -28.329 0.903 1.00 34.12 445 GLU B C 1
ATOM 6626 O O . GLU B 1 446 ? 18.478 -27.190 0.659 1.00 31.15 445 GLU B O 1
ATOM 6632 N N . THR B 1 447 ? 19.269 -28.697 2.086 1.00 33.36 446 THR B N 1
ATOM 6633 C CA . THR B 1 447 ? 19.452 -27.739 3.154 1.00 38.90 446 THR B CA 1
ATOM 6634 C C . THR B 1 447 ? 20.499 -26.714 2.787 1.00 39.70 446 THR B C 1
ATOM 6635 O O . THR B 1 447 ? 20.314 -25.534 2.991 1.00 34.47 446 THR B O 1
ATOM 6639 N N . LEU B 1 448 ? 21.601 -27.165 2.218 1.00 38.62 447 LEU B N 1
ATOM 6640 C CA . LEU B 1 448 ? 22.651 -26.238 1.863 1.00 35.24 447 LEU B CA 1
ATOM 6641 C C . LEU B 1 448 ? 22.174 -25.270 0.815 1.00 33.86 447 LEU B C 1
ATOM 6642 O O . LEU B 1 448 ? 22.466 -24.099 0.884 1.00 34.50 447 LEU B O 1
ATOM 6647 N N . ILE B 1 449 ? 21.460 -25.770 -0.177 1.00 29.43 448 ILE B N 1
ATOM 6648 C CA . ILE B 1 449 ? 20.935 -24.915 -1.227 1.00 37.28 448 ILE B CA 1
ATOM 6649 C C . ILE B 1 449 ? 19.868 -23.939 -0.763 1.00 40.03 448 ILE B C 1
ATOM 6650 O O . ILE B 1 449 ? 19.873 -22.776 -1.129 1.00 38.61 448 ILE B O 1
ATOM 6655 N N . ARG B 1 450 ? 18.953 -24.424 0.054 1.00 41.43 449 ARG B N 1
ATOM 6656 C CA . ARG B 1 450 ? 17.902 -23.582 0.581 1.00 39.48 449 ARG B CA 1
ATOM 6657 C C . ARG B 1 450 ? 18.461 -22.503 1.477 1.00 35.03 449 ARG B C 1
ATOM 6658 O O . ARG B 1 450 ? 17.970 -21.394 1.491 1.00 35.68 449 ARG B O 1
ATOM 6666 N N . ASP B 1 451 ? 19.468 -22.850 2.259 1.00 37.18 450 ASP B N 1
ATOM 6667 C CA . ASP B 1 451 ? 20.104 -21.889 3.141 1.00 37.63 450 ASP B CA 1
ATOM 6668 C C . ASP B 1 451 ? 20.790 -20.763 2.398 1.00 35.86 450 ASP B C 1
ATOM 6669 O O . ASP B 1 451 ? 20.709 -19.629 2.800 1.00 38.29 450 ASP B O 1
ATOM 6674 N N . LEU B 1 452 ? 21.456 -21.105 1.306 1.00 38.36 451 LEU B N 1
ATOM 6675 C CA . LEU B 1 452 ? 22.176 -20.120 0.467 1.00 35.77 451 LEU B CA 1
ATOM 6676 C C . LEU B 1 452 ? 21.164 -19.144 -0.126 1.00 38.10 451 LEU B C 1
ATOM 6677 O O . LEU B 1 452 ? 21.435 -17.954 -0.107 1.00 41.84 451 LEU B O 1
ATOM 6682 N N . ILE B 1 453 ? 20.003 -19.639 -0.535 1.00 37.58 452 ILE B N 1
ATOM 6683 C CA . ILE B 1 453 ? 18.932 -18.804 -1.146 1.00 37.82 452 ILE B CA 1
ATOM 6684 C C . ILE B 1 453 ? 18.326 -17.928 -0.056 1.00 38.17 452 ILE B C 1
ATOM 6685 O O . ILE B 1 453 ? 17.974 -16.796 -0.338 1.00 42.03 452 ILE B O 1
ATOM 6690 N N . HIS B 1 454 ? 18.204 -18.458 1.152 1.00 40.08 453 HIS B N 1
ATOM 6691 C CA . HIS B 1 454 ? 17.623 -17.680 2.269 1.00 42.89 453 HIS B CA 1
ATOM 6692 C C . HIS B 1 454 ? 18.570 -16.534 2.605 1.00 40.04 453 HIS B C 1
ATOM 6693 O O . HIS B 1 454 ? 18.115 -15.416 2.770 1.00 47.14 453 HIS B O 1
ATOM 6700 N N . SER B 1 455 ? 19.843 -16.869 2.795 1.00 41.50 454 SER B N 1
ATOM 6701 C CA . SER B 1 455 ? 20.932 -15.932 3.165 1.00 44.92 454 SER B CA 1
ATOM 6702 C C . SER B 1 455 ? 21.120 -14.923 2.053 1.00 44.35 454 SER B C 1
ATOM 6703 O O . SER B 1 455 ? 21.616 -13.828 2.293 1.00 50.78 454 SER B O 1
ATOM 6706 N N . LEU B 1 456 ? 20.757 -15.338 0.855 1.00 49.91 455 LEU B N 1
ATOM 6707 C CA . LEU B 1 456 ? 20.922 -14.540 -0.373 1.00 49.66 455 LEU B CA 1
ATOM 6708 C C . LEU B 1 456 ? 19.720 -13.624 -0.520 1.00 48.74 455 LEU B C 1
ATOM 6709 O O . LEU B 1 456 ? 19.000 -13.786 -1.483 1.00 64.37 455 LEU B O 1
ATOM 6714 N N . LYS B 1 457 ? 19.516 -12.697 0.397 1.00 48.53 456 LYS B N 1
ATOM 6715 C CA . LYS B 1 457 ? 18.371 -11.780 0.264 1.00 69.58 456 LYS B CA 1
ATOM 6716 C C . LYS B 1 457 ? 18.996 -10.419 -0.008 1.00 75.09 456 LYS B C 1
ATOM 6717 O O . LYS B 1 457 ? 18.646 -9.788 -1.022 1.00 60.18 456 LYS B O 1
ATOM 6723 N N . ILE B 1 458 ? 19.940 -10.031 0.847 1.00 76.94 457 ILE B N 1
ATOM 6724 C CA . ILE B 1 458 ? 20.612 -8.723 0.592 1.00 71.66 457 ILE B CA 1
ATOM 6725 C C . ILE B 1 458 ? 21.914 -8.714 1.390 1.00 76.80 457 ILE B C 1
ATOM 6726 O O . ILE B 1 458 ? 21.810 -8.916 2.602 1.00 79.13 457 ILE B O 1
#

Organism: Scutellaria baicalensis (NCBI:txid65409)

Radius of gyration: 30.11 Å; Cα contacts (8 Å, |Δi|>4): 1595; chains: 2; bounding box: 92×59×73 Å

Secondary structure (DSSP, 8-state):
---EEEEE--SSHHHHHHHHHHHHHHHHTT-EEEEEEEES-SSHHHHHHHHHHHHH-TTSEEEEEEPP--HHHHHHHHHHHHGGGHHHHHHH-SSPPSEEEE-GGGHHHHHHHHHHHT--EEEEE-S-HHHHHHHHHHHHHTTSGGGSSS-SEE--TTSPPEEGGGS-GGGG-TTSHHHHHHHHHHHGGGG-S-EEES--TTTSHHHHHHHHHTT-TTEEE-PSPPPPP-----HHHHHTSPTT-EEEEE--SS--S-HHHHHHHHHHHHHHT-EEEEEE--STT-TTT---SSTTT-HHHHHHHTTTEEEEES---HHHHHHSTTEEEEEE---HHHHHHHHHHT--EEE---STTHHHHHHHHHHHTSEEE-GGG-STTS----HHHHHHHHHHHHH-HHHHHHHHHHHHHHHHHTSTT-HHHHHHHHHHHT-/---EEEEE--SSHHHHHHHHHHHHHHHHTT-EEEEEEEES-SSHHHHHHHHHHHHH-SSSEEEEEE----HHHHHHHHHHHTGGGHHHHHHH-SSPPSEEEE-GGGTTTTHHHHHHHT--EEEEE-S-HHHHHHHHHHHHHHHSSS-GGGSSEE--TTS--EEGGGS-HHHH-SSSHHHHHHHHHHHGGGTSSEEEES--TTTSHHHHHHHHHTT-TTEEE-PSPPPPP----SSSSHHHHHSPTT-EEEEE--SS--S-HHHHHHHHHHHHHH--EEEEEE---TT-STT---SSTTT-HHHHHHTTTTEEEEES---HHHHHTSTTEEEEEE---HHHHHHHHHHT--EEE---STTHHHHHHHHHHHTSEEE-GGG-STTSS---HHHHHHHHHHHHH-HHHHHHHHHHHHHHHHHTSTTSHHHHHHHHHHHHTT-

Nearest PDB structures (foldseek):
  6lfz-assembly1_A  TM=1.002E+00  e=8.723E-89  Scutellaria baicalensis
  6lfz-assembly1_B  TM=9.969E-01  e=5.558E-79  Scutellaria baicalensis
  6lg0-assembly1_A  TM=9.904E-01  e=7.715E-63  Scutellaria baicalensis
  6lg0-assembly1_B  TM=9.870E-01  e=4.951E-61  Scutellaria baicalensis
  6lg0-assembly1_D  TM=9.904E-01  e=1.100E-60  Scutellaria baicalensis

InterPro domains:
  IPR002213 UDP-glucuronosyl/UDP-glucosyltransferase [PF00201] (263-388)
  IPR002213 UDP-glucuronosyl/UDP-glucosyltransferase [cd03784] (11-438)
  IPR035595 UDP-glycosyltransferase family, conserved site [PS00375] (335-378)
  IPR050481 UDP-glycosyltransferase, plant-type [PTHR48048] (13-454)

Solvent-accessible surface area: 34994 Å² total; per-residue (Å²): 222,110,37,12,8,0,0,0,5,9,3,5,11,30,37,10,28,0,0,0,24,0,0,11,5,1,36,85,55,30,2,29,4,0,0,0,5,9,25,98,22,30,8,44,5,10,44,42,24,11,28,43,3,27,22,47,23,90,70,5,150,43,13,57,6,110,25,61,184,98,36,18,31,118,20,62,106,31,0,14,132,2,20,97,58,0,76,88,40,11,77,87,16,103,49,107,17,34,8,0,1,0,1,24,22,1,0,47,68,0,34,65,1,7,73,105,75,88,17,43,4,12,0,1,6,21,13,0,0,24,10,1,3,0,16,18,40,0,22,172,14,16,81,72,151,76,6,84,91,108,22,82,78,8,85,2,62,52,20,86,62,0,81,33,55,0,3,4,81,69,0,30,53,142,99,58,117,72,10,123,43,7,49,47,3,22,68,14,6,103,71,9,116,1,0,0,0,4,0,0,32,94,3,5,58,83,6,2,67,1,2,81,168,56,62,5,111,44,8,33,8,3,0,4,8,56,53,42,113,49,48,112,105,38,43,34,27,5,105,77,23,64,93,138,30,0,0,0,0,2,13,7,33,93,18,19,34,76,72,92,10,5,103,24,0,3,14,0,0,39,120,6,42,11,86,0,0,0,5,4,16,26,20,35,71,16,34,85,113,14,142,65,102,30,80,0,5,28,92,64,8,61,135,144,3,120,78,58,11,6,13,14,22,2,78,17,67,38,22,98,11,4,61,42,69,1,6,12,0,0,0,0,23,0,15,6,24,10,2,4,13,0,0,46,34,12,7,16,0,0,0,5,3,3,85,30,24,32,4,0,0,0,16,6,1,88,118,23,20,1,5,27,19,39,87,47,6,11,36,29,76,120,108,93,4,27,99,92,57,0,7,105,35,0,67,72,8,104,97,50,160,97,8,59,35,43,2,125,72,0,112,81,56,3,135,83,14,40,93,84,77,9,91,1,18,37,41,6,104,87,19,28,160,67,76,182,83,28,9,3,0,1,3,5,10,2,10,12,29,31,9,32,0,0,0,24,0,0,15,4,2,14,36,19,11,1,30,6,0,0,0,4,6,29,96,22,34,8,59,4,6,40,124,22,10,75,50,4,39,88,42,26,107,56,5,111,45,16,89,12,114,17,143,162,97,43,18,53,113,12,59,122,27,5,13,103,7,23,106,58,4,83,86,35,15,75,84,13,81,80,105,24,24,0,0,2,0,1,14,23,4,0,33,76,0,32,64,0,4,77,100,73,90,16,44,3,16,0,1,3,22,12,0,0,8,6,0,1,1,18,18,28,1,42,152,15,20,134,46,103,81,80,6,78,90,44,90,86,11,86,3,52,102,20,67,56,0,76,22,60,0,3,9,82,80,0,21,34,108,177,54,120,54,7,119,43,3,33,44,3,19,80,15,7,102,64,8,123,1,0,1,0,5,0,1,41,95,8,8,67,100,3,5,74,0,0,97,141,47,59,5,108,39,6,34,8,2,0,2,8,60,48,46,77,33,93,104,54,95,160,66,36,68,43,8,117,135,24,58,91,85,30,0,0,1,0,5,14,12,42,87,13,21,24,62,72,99,9,10,99,20,0,4,23,0,0,39,113,10,46,7,90,0,4,1,6,5,31,17,12,172,15,21,56,109,107,32,96,56,84,43,95,4,14,29,94,72,11,62,130,131,3,154,88,65,8,48,33,40,58,25,91,20,68,35,20,126,14,5,60,42,60,0,5,2,0,0,1,1,23,0,13,7,26,10,3,4,15,0,0,44,28,8,5,11,1,2,0,8,3,1,72,31,29,30,6,0,0,0,7,3,0,85,107,18,3,1,5,28,20,33,84,53,7,13,36,26,62,120,120,98,2,30,99,89,59,0,7,106,33,0,65,74,0,86,91,44,146,83,10,66,26,99,1,114,69,0,18,59,66,2,33,63,18,58,24,21,60,13,85,1,8,51,44,3,53,83,14,20,146,66,11,137,120

Foldseek 3Di:
DAAEEEEEFQADPLRQQLRLLVQVVLVVLTHQYEYEEEPDHQAVVSVVVVVQSCVLPVRYHYHYHYFDDVVSVVSLVSCLVRVVSVQVVQVPDPDHHQEYEYELLCLLSCVVVCVVVVHAYEYEASFDLVLVLCLLCLVVQLVDCQLVPPFQWGCRPQDHTDGNLLAFPLSNDPPHVVVVSSVSSSVSLVRHPAYEYAAACVLPVSSQVSCCVRPHVRYAHLHDRDHSDDDDDVVVLLVPADFLQEEEEDADLFAFAALLLVLQQLLLCVLLVGQYEYEDHNQGPYPVSGPDDCPSHDDVSCVVNVNRYHYHYHDDPVLVSLQRRRHNEYEYLQRSNVLRSCLQNLHEYEYDHADHNSSVSVVSCVVQLRYHYDSVNGHYPPDRDGSVRSNVRSNCSVPPPVSSVSSVVSNVLSVQQCDCVHSSVVRVSVVSVVD/DAAEEEEEFQADPLGQQLSLLVQVVVVVQGHQYEYEYEPPHFAVVSVVCVVVQCVVPVRYHYDYQYFPDVVRVVRLVRCLVSVCSCLVVQVPDPPHHLEYEYELQNLLSCLVVCVVVVHAYEYEDSADLQVLLCLLCLLVVLVPPDQLVVDQWDDRPQDDIHGPLLAAVLSSDDVHCVVVRSNSSSVSLVRHQAYEYAADCVLPVRSLVSCCVSPHVRYADQHNRDDGDDPPDCPVVPVLVVAAFLQEEEEDAGLFAFADLLQVQQQLLLVVVQPGQYEYEHEPGPPYPVPRPDDCVSHDDVSCVVCVPRYDYHYHDDPVLVVLLGRRHNAYEYLQRRNVLRSCLQNLHAYAYDHADDNRSVSVVSCVVQLRYHYDNVVGHHPPDRDGSVNSNVRSNCSVPPPVSSVSSVVSNVVNVQCVDCVHRSNVVVSVCSVVSPD